Protein AF-A0A1S3X8N9-F1 (afdb_monomer)

Foldseek 3Di:
DDPPDPQDQQFKKWAQDPPPRIFIFGFHDDDDQWTWTQTPVRDIDIDGPVRMGGDDPPADLCADQELVPDPDPDDVNVVSRCVSNVVVVNQWHHHVPDIHGHDNVDDDCVQPDPVNLVVLAPDADPPDGGDLSNVVNVVCVVLVHDQLCLFQVRPPVVDRDDDPDDVSVVVVVVVVVCVVLVCDPVNVLLLVLLVSLLRLLRNFAWDADPDVQFIDGDDVSNLVSLVSSCVSLQFDSVLSRCQLQWAWDDDPPDTDIDGHHRVSSSLSSVLLSVLSVVLSVVVVVVSSDVSVDDDPPDPDDDDDDDADAQDADPAAEPVNVLRLLLNLVVVQVVVVQLLVVLVVVCVVQVWDDDDDDDDHSVLLNCQAPPPPQHLVNLLLVLLPDPPRALLNSQVSSCVRCVPRPQKDDDPPDSRWIWGQGQLGIHIHGSHCSSVQFQSDPRVSSLVRQCPRPPPSSVVSRDDDDPVVPPDPDRDTPSNVSVVVSVVVVVVVVVDDDDDDQDFDQDPVPDPPHGDVVSRVSSCSSNCVVVSVVVCLSFQVDKAFLCVVCVQQCLQPVVLPPDPDDSLSSNVVSCVSLVDPDWIGGPGITGHHPPVVVSSVVSSVVSVVVVVVVVVVVVVVVVVVVVVVVVVVVVVVVVVVVVVVVVVVVVVVVVVVVVVVVVVVVVVVVVVCVVVVVVVVVVVVVVVVVVVVVVVVVVVVVVVVVVVVVVVVVVVVVVVVVVVVVVVVVVVVVVVVVVVVVVVVVVVVVVPPPPDDDDDDDDDDDDDDDDDDDDDDDDDDDDDDDDDDDDDDDDDDDDDDDDDDDDDDDDDDDDDDDDDDDDDDDDDDDDDDDDDDDDDDDDDDDDDDDYDDDDDDDDDDDDDDDDDDDDDD

Organism: Nicotiana tabacum (NCBI:txid4097)

Sequence (872 aa):
MSVSASVVVGSHVWVEDPEVAWIDGVVAEVNGEEITVNCTSGKTVVTNLSHVYAKDTDAPSCGVDDMTKLSYLHEPGVLQNLRSRYDMNEIYTYTGSILIAVNPFKRLPHLYDKSVMEQYKGIALGELPPHPFAIADADVEKYKVGNPRTFHYLNQSNFFELAGVDESEEYLATRRAMDIVGISHDEQDAIFRVVAAILHLGNVEFAKGTETDASEPKDDKSRFHLKIAAELFMCDEKSLEDSMCKRVMVTRDETITKSLDPQAAAVSRDALAKIVYSRLFDWIVNKINNSIGQDPDSTFSIGVLDIYGFESFKTNSFEQFCINLTNEKLQQHFNQHVFKMEQEEYTKEEIDWSYIEFIDNQDILDLIEKKPGGIIALLDEACMFPRSTYETFAEKLYQTFKDHKRFSKPKLSRTDFTICHYAGDVTYQTEFFLDKNKDYVVPEHQATLTASRCHFVSGLFPPLPEESSKQTKFSSIGARFKQQLQALLETLNATEPHYVRCVKPNNLLKPEIFENQNVLQQLRCGGVLEAIRISCAGYPTRKPFDEFLSRFKVLAPEVLNGSIDEVAACGRLLEKAGLKGYQVGKTKVFLRAGQMAELDTRRNEVLGRSASIIQAKARTYFARKTFLLLRVSAIQVQAVCRGQLARAIYECMRREAASLRIQKDARKYLARKSYGLLCSSAVSIQAGLRGMAARNELQFRKRTNAAIFIQSDWRRYLKRLHYRRMKKAAIVLQCAWRAKMARRELRKLKMLDLDSSSVFDWSQKFELGRGKDAVMRPSSGEEETPALVPKPAKDNKRKRASTSEDPKLKTRTARKPRNNTIPLTEESVRHLRDDEEEEEEENNGSILVARVKKTIDAPKAAASMAVDEAPS

Radius of gyration: 82.91 Å; Cα contacts (8 Å, |Δi|>4): 734; chains: 1; bounding box: 148×125×289 Å

InterPro domains:
  IPR000048 IQ motif, EF-hand binding site [PF00612] (609-627)
  IPR000048 IQ motif, EF-hand binding site [PF00612] (632-650)
  IPR000048 IQ motif, EF-hand binding site [PF00612] (657-675)
  IPR000048 IQ motif, EF-hand binding site [PF00612] (704-724)
  IPR000048 IQ motif, EF-hand binding site [PF00612] (728-747)
  IPR000048 IQ motif, EF-hand binding site [SM00015] (606-628)
  IPR000048 IQ motif, EF-hand binding site [SM00015] (629-651)
  IPR000048 IQ motif, EF-hand binding site [SM00015] (654-676)
  IPR000048 IQ motif, EF-hand binding site [SM00015] (677-699)
  IPR000048 IQ motif, EF-hand binding site [SM00015] (702-724)
  IPR000048 IQ motif, EF-hand binding site [SM00015] (725-747)
  IPR001609 Myosin head, motor domain-like [PF00063] (64-139)
  IPR001609 Myosin head, motor domain-like [PF00063] (141-592)
  IPR001609 Myosin head, motor domain-like [PS51456] (62-604)
  IPR001609 Myosin head, motor domain-like [SM00242] (57-605)
  IPR004009 Myosin, SH3 domain [PF02736] (9-48)
  IPR004009 Myosin, SH3 domain [PS51844] (8-57)
  IPR027417 P-loop containing nucleoside triphosphate hydrolase [SSF52540] (34-658)
  IPR027417 P-loop containing nucleoside triphosphate hydrolase [SSF52540] (658-751)
  IPR036961 Kinesin motor domain superfamily [G3DSA:3.40.850.10] (29-138)

Structure (mmCIF, N/CA/C/O backbone):
data_AF-A0A1S3X8N9-F1
#
_entry.id   AF-A0A1S3X8N9-F1
#
loop_
_atom_site.group_PDB
_atom_site.id
_atom_site.type_symbol
_atom_site.label_atom_id
_atom_site.label_alt_id
_atom_site.label_comp_id
_atom_site.label_asym_id
_atom_site.label_entity_id
_atom_site.label_seq_id
_atom_site.pdbx_PDB_ins_code
_atom_site.Cartn_x
_atom_site.Cartn_y
_atom_site.Cartn_z
_atom_site.occupancy
_atom_site.B_iso_or_equiv
_atom_site.auth_seq_id
_atom_site.auth_comp_id
_atom_site.auth_asym_id
_atom_site.auth_atom_id
_atom_site.pdbx_PDB_model_num
ATOM 1 N N . MET A 1 1 ? -15.726 -52.747 13.410 1.00 32.03 1 MET A N 1
ATOM 2 C CA . MET A 1 1 ? -15.807 -54.149 13.886 1.00 32.03 1 MET A CA 1
ATOM 3 C C . MET A 1 1 ? -16.069 -55.020 12.671 1.00 32.03 1 MET A C 1
ATOM 5 O O . MET A 1 1 ? -16.874 -54.607 11.847 1.00 32.03 1 MET A O 1
ATOM 9 N N . SER A 1 2 ? -15.408 -56.166 12.521 1.00 29.33 2 SER A N 1
ATOM 10 C CA . SER A 1 2 ? -15.660 -57.080 11.402 1.00 29.33 2 SER A CA 1
ATOM 11 C C . SER A 1 2 ? -16.941 -57.883 11.645 1.00 29.33 2 SER A C 1
ATOM 13 O O . SER A 1 2 ? -16.968 -58.801 12.462 1.00 29.33 2 SER A O 1
ATOM 15 N N . VAL A 1 3 ? -18.015 -57.548 10.926 1.00 35.53 3 VAL A N 1
ATOM 16 C CA . VAL A 1 3 ? -19.157 -58.459 10.790 1.00 35.53 3 VAL A CA 1
ATOM 17 C C . VAL A 1 3 ? -18.733 -59.543 9.811 1.00 35.53 3 VAL A C 1
ATOM 19 O O . VAL A 1 3 ? -18.606 -59.292 8.615 1.00 35.53 3 VAL A O 1
ATOM 22 N N . SER A 1 4 ? -18.484 -60.744 10.327 1.00 46.12 4 SER A N 1
ATOM 23 C CA . SER A 1 4 ? -18.152 -61.926 9.534 1.00 46.12 4 SER A CA 1
ATOM 24 C C . SER A 1 4 ? -19.387 -62.436 8.783 1.00 46.12 4 SER A C 1
ATOM 26 O O . SER A 1 4 ? -19.967 -63.466 9.136 1.00 46.12 4 SER A O 1
ATOM 28 N N . ALA A 1 5 ? -19.810 -61.706 7.751 1.00 51.66 5 ALA A N 1
ATOM 29 C CA . ALA A 1 5 ? -20.669 -62.269 6.722 1.00 51.66 5 ALA A CA 1
ATOM 30 C C . ALA A 1 5 ? -19.960 -63.500 6.132 1.00 51.66 5 ALA A C 1
ATOM 32 O O . ALA A 1 5 ? -18.756 -63.464 5.877 1.00 51.66 5 ALA A O 1
ATOM 33 N N . SER A 1 6 ? -20.681 -64.608 5.956 1.00 61.91 6 SER A N 1
ATOM 34 C CA . SER A 1 6 ? -20.107 -65.846 5.425 1.00 61.91 6 SER A CA 1
ATOM 35 C C . SER A 1 6 ? -19.828 -65.692 3.930 1.00 61.91 6 SER A C 1
ATOM 37 O O . SER A 1 6 ? -20.684 -66.002 3.099 1.00 61.91 6 SER A O 1
ATOM 39 N N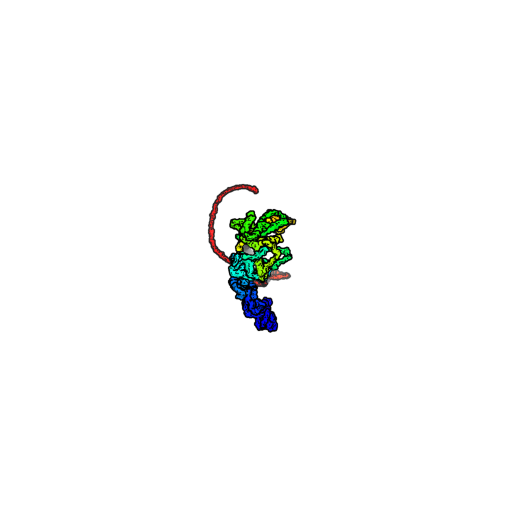 . VAL A 1 7 ? -18.643 -65.178 3.602 1.00 69.62 7 VAL A N 1
ATOM 40 C CA . VAL A 1 7 ? -18.145 -65.058 2.230 1.00 69.62 7 VAL A CA 1
ATOM 41 C C . VAL A 1 7 ? -18.052 -66.456 1.618 1.00 69.62 7 VAL A C 1
ATOM 43 O O . VAL A 1 7 ? -17.353 -67.330 2.129 1.00 69.62 7 VAL A O 1
ATOM 46 N N . VAL A 1 8 ? -18.781 -66.668 0.527 1.00 80.12 8 VAL A N 1
ATOM 47 C CA . VAL A 1 8 ? -18.844 -67.929 -0.222 1.00 80.12 8 VAL A CA 1
ATOM 48 C C . VAL A 1 8 ? -18.521 -67.676 -1.692 1.00 80.12 8 VAL A C 1
ATOM 50 O O . VAL A 1 8 ? -18.486 -66.533 -2.148 1.00 80.12 8 VAL A O 1
ATOM 53 N N . VAL A 1 9 ? -18.302 -68.742 -2.463 1.00 80.62 9 VAL A N 1
ATOM 54 C CA . VAL A 1 9 ? -18.204 -68.636 -3.927 1.00 80.62 9 VAL A CA 1
ATOM 55 C C . VAL A 1 9 ? -19.485 -67.989 -4.469 1.00 80.62 9 VAL A C 1
ATOM 57 O O . VAL A 1 9 ? -20.588 -68.448 -4.174 1.00 80.62 9 VAL A O 1
ATOM 60 N N . GLY A 1 10 ? -19.332 -66.905 -5.232 1.00 79.94 10 GLY A N 1
ATOM 61 C CA . GLY A 1 10 ? -20.421 -66.045 -5.704 1.00 79.94 10 GLY A CA 1
ATOM 62 C C . GLY A 1 10 ? -20.711 -64.804 -4.845 1.00 79.94 10 GLY A C 1
ATOM 63 O O . GLY A 1 10 ? -21.488 -63.959 -5.281 1.00 79.94 10 GLY A O 1
ATOM 64 N N . SER A 1 11 ? -20.097 -64.635 -3.667 1.00 85.44 11 SER A N 1
ATOM 65 C CA . SER A 1 11 ? -20.228 -63.396 -2.883 1.00 85.44 11 SER A CA 1
ATOM 66 C C . SER A 1 11 ? -19.553 -62.206 -3.576 1.00 85.44 11 SER A C 1
ATOM 68 O O . SER A 1 11 ? -18.431 -62.326 -4.074 1.00 85.44 11 SER A O 1
ATOM 70 N N . HIS A 1 12 ? -20.210 -61.043 -3.545 1.00 85.81 12 HIS A N 1
ATOM 71 C CA . HIS A 1 12 ? -19.613 -59.763 -3.929 1.00 85.81 12 HIS A CA 1
ATOM 72 C C . HIS A 1 12 ? -18.798 -59.178 -2.769 1.00 85.81 12 HIS A C 1
ATOM 74 O O . HIS A 1 12 ? -19.267 -59.124 -1.629 1.00 85.81 12 HIS A O 1
ATOM 80 N N . VAL A 1 13 ? -17.578 -58.730 -3.059 1.00 89.31 13 VAL A N 1
ATOM 81 C CA . VAL A 1 13 ? -16.610 -58.270 -2.054 1.00 89.31 13 VAL A CA 1
ATOM 82 C C . VAL A 1 13 ? -15.764 -57.095 -2.551 1.00 89.31 13 VAL A C 1
ATOM 84 O O . VAL A 1 13 ? -15.658 -56.866 -3.755 1.00 89.31 13 VAL A O 1
ATOM 87 N N . TRP A 1 14 ? -15.148 -56.381 -1.611 1.00 88.44 14 TRP A N 1
ATOM 88 C CA . TRP A 1 14 ? -14.111 -55.374 -1.826 1.00 88.44 14 TRP A CA 1
ATOM 89 C C . TRP A 1 14 ? -12.735 -55.935 -1.465 1.00 88.44 14 TRP A C 1
ATOM 91 O O . TRP A 1 14 ? -12.565 -56.520 -0.393 1.00 88.44 14 TRP A O 1
ATOM 101 N N . VAL A 1 15 ? -11.757 -55.706 -2.339 1.00 88.38 15 VAL A N 1
ATOM 102 C CA . VAL A 1 15 ? -10.349 -56.094 -2.181 1.00 88.38 15 VAL A CA 1
ATOM 103 C C . VAL A 1 15 ? -9.474 -54.848 -2.319 1.00 88.38 15 VAL A C 1
ATOM 105 O O . VAL A 1 15 ? -9.817 -53.927 -3.063 1.00 88.38 15 VAL A O 1
ATOM 108 N N . GLU A 1 16 ? -8.362 -54.803 -1.592 1.00 83.12 16 GLU A N 1
ATOM 109 C CA . GLU A 1 16 ? -7.383 -53.715 -1.665 1.00 83.12 16 GLU A CA 1
ATOM 110 C C . GLU A 1 16 ? -6.659 -53.722 -3.030 1.00 83.12 16 GLU A C 1
ATOM 112 O O . GLU A 1 16 ? -6.218 -54.772 -3.503 1.00 83.12 16 GLU A O 1
ATOM 117 N N . ASP A 1 17 ? -6.534 -52.559 -3.678 1.00 81.38 17 ASP A N 1
ATOM 118 C CA . ASP A 1 17 ? -5.817 -52.380 -4.951 1.00 81.38 17 ASP A CA 1
ATOM 119 C C . A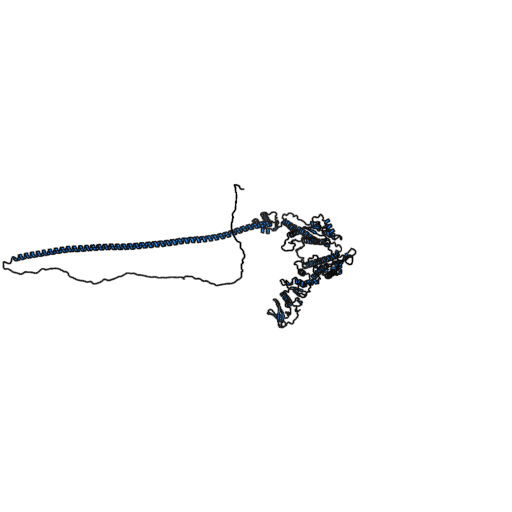SP A 1 17 ? -4.867 -51.164 -4.860 1.00 81.38 17 ASP A C 1
ATOM 121 O O . ASP A 1 17 ? -5.331 -50.063 -4.549 1.00 81.38 17 ASP A O 1
ATOM 125 N N . PRO A 1 18 ? -3.556 -51.307 -5.157 1.00 76.94 18 PRO A N 1
ATOM 126 C CA . PRO A 1 18 ? -2.578 -50.224 -4.991 1.00 76.94 18 PRO A CA 1
ATOM 127 C C . PRO A 1 18 ? -2.799 -48.962 -5.842 1.00 76.94 18 PRO A C 1
ATOM 129 O O . PRO A 1 18 ? -2.157 -47.946 -5.582 1.00 76.94 18 PRO A O 1
ATOM 132 N N . GLU A 1 19 ? -3.645 -49.014 -6.875 1.00 75.50 19 GLU A N 1
ATOM 133 C CA . GLU A 1 19 ? -3.889 -47.906 -7.809 1.00 75.50 19 GLU A CA 1
ATOM 134 C C . GLU A 1 19 ? -5.191 -47.153 -7.489 1.00 75.50 19 GLU A C 1
ATOM 136 O O . GLU A 1 19 ? -5.275 -45.945 -7.713 1.00 75.50 19 GLU A O 1
ATOM 141 N N . VAL A 1 20 ? -6.211 -47.851 -6.968 1.00 76.69 20 VAL A N 1
ATOM 142 C CA . VAL A 1 20 ? -7.553 -47.286 -6.694 1.00 76.69 20 VAL A CA 1
ATOM 143 C C . VAL A 1 20 ? -8.010 -47.402 -5.232 1.00 76.69 20 VAL A C 1
ATOM 145 O O . VAL A 1 20 ? -9.164 -47.087 -4.933 1.00 76.69 20 VAL A O 1
ATOM 148 N N . ALA A 1 21 ? -7.108 -47.811 -4.333 1.00 83.81 21 ALA A N 1
ATOM 149 C CA . ALA A 1 21 ? -7.314 -48.183 -2.927 1.00 83.81 21 ALA A CA 1
ATOM 150 C C . ALA A 1 21 ? -8.211 -49.415 -2.728 1.00 83.81 21 ALA A C 1
ATOM 152 O O . ALA A 1 21 ? -7.772 -50.404 -2.149 1.00 83.81 21 ALA A O 1
ATOM 153 N N . TRP A 1 22 ? -9.439 -49.389 -3.246 1.00 87.12 22 TRP A N 1
ATOM 154 C CA . TRP A 1 22 ? -10.405 -50.479 -3.118 1.00 87.12 22 TRP A CA 1
ATOM 155 C C . TRP A 1 22 ? -11.077 -50.774 -4.459 1.00 87.12 22 TRP A C 1
ATOM 157 O O . TRP A 1 22 ? -11.555 -49.864 -5.141 1.00 87.12 22 TRP A O 1
ATOM 167 N N . ILE A 1 23 ? -11.141 -52.054 -4.822 1.00 87.06 23 ILE A N 1
ATOM 168 C CA . ILE A 1 23 ? -11.814 -52.549 -6.026 1.00 87.06 23 ILE A CA 1
ATOM 169 C C . ILE A 1 23 ? -12.834 -53.628 -5.668 1.00 87.06 23 ILE A C 1
ATOM 171 O O . ILE A 1 23 ? -12.620 -54.419 -4.750 1.00 87.06 23 ILE A O 1
ATOM 175 N N . ASP A 1 24 ? -13.958 -53.665 -6.380 1.00 88.31 24 ASP A N 1
ATOM 176 C CA . ASP A 1 24 ? -14.964 -54.703 -6.198 1.00 88.31 24 ASP A CA 1
ATOM 177 C C . ASP A 1 24 ? -14.712 -55.933 -7.077 1.00 88.31 24 ASP A C 1
ATOM 179 O O . ASP A 1 24 ? -14.049 -55.882 -8.118 1.00 88.31 24 ASP A O 1
ATOM 183 N N . GLY A 1 25 ? -15.259 -57.065 -6.646 1.00 88.06 25 GLY A N 1
ATOM 184 C CA . GLY A 1 25 ? -15.204 -58.316 -7.386 1.00 88.06 25 GLY A CA 1
ATOM 185 C C . GLY A 1 25 ? -16.152 -59.380 -6.854 1.00 88.06 25 GLY A C 1
ATOM 186 O O . GLY A 1 25 ? -16.899 -59.162 -5.897 1.00 88.06 25 GLY A O 1
ATOM 187 N N . VAL A 1 26 ? -16.111 -60.546 -7.497 1.00 89.38 26 VAL A N 1
ATOM 188 C CA . VAL A 1 26 ? -16.868 -61.745 -7.116 1.00 89.38 26 VAL A CA 1
ATOM 189 C C . VAL A 1 26 ? -15.896 -62.852 -6.733 1.00 89.38 26 VAL A C 1
ATOM 191 O O . VAL A 1 26 ? -14.943 -63.133 -7.464 1.00 89.38 26 VAL A O 1
ATOM 194 N N . VAL A 1 27 ? -16.143 -63.501 -5.597 1.00 87.94 27 VAL A N 1
ATOM 195 C CA . VAL A 1 27 ? -15.354 -64.649 -5.132 1.00 87.94 27 VAL A CA 1
ATOM 196 C C . VAL A 1 27 ? -15.582 -65.842 -6.060 1.00 87.94 27 VAL A C 1
ATOM 198 O O . VAL A 1 27 ? -16.694 -66.360 -6.156 1.00 87.94 27 VAL A O 1
ATOM 201 N N . ALA A 1 28 ? -14.527 -66.275 -6.745 1.00 85.69 28 ALA A N 1
ATOM 202 C CA . ALA A 1 28 ? -14.540 -67.379 -7.700 1.00 85.69 28 ALA A CA 1
ATOM 203 C C . ALA A 1 28 ? -14.181 -68.724 -7.046 1.00 85.69 28 ALA A C 1
ATOM 205 O O . ALA A 1 28 ? -14.814 -69.733 -7.343 1.00 85.69 28 ALA A O 1
ATOM 206 N N . GLU A 1 29 ? -13.206 -68.733 -6.133 1.00 83.19 29 GLU A N 1
ATOM 207 C CA . GLU A 1 29 ? -12.779 -69.922 -5.382 1.00 83.19 29 GLU A CA 1
ATOM 208 C C . GLU A 1 29 ? -12.452 -69.564 -3.925 1.00 83.19 29 GLU A C 1
ATOM 210 O O . GLU A 1 29 ? -12.040 -68.441 -3.630 1.00 83.19 29 GLU A O 1
ATOM 215 N N . VAL A 1 30 ? -12.626 -70.531 -3.017 1.00 83.69 30 VAL A N 1
ATOM 216 C CA . VAL A 1 30 ? -12.340 -70.411 -1.576 1.00 83.69 30 VAL A CA 1
ATOM 217 C C . VAL A 1 30 ? -11.530 -71.632 -1.141 1.00 83.69 30 VAL A C 1
ATOM 219 O O . VAL A 1 30 ? -12.062 -72.739 -1.076 1.00 83.69 30 VAL A O 1
ATOM 222 N N . ASN A 1 31 ? -10.248 -71.429 -0.839 1.00 79.75 31 ASN A N 1
ATOM 223 C CA . ASN A 1 31 ? -9.274 -72.472 -0.516 1.00 79.75 31 ASN A CA 1
ATOM 224 C C . ASN A 1 31 ? -8.786 -72.316 0.937 1.00 79.75 31 ASN A C 1
ATOM 226 O O . ASN A 1 31 ? -7.622 -72.036 1.214 1.00 79.75 31 ASN A O 1
ATOM 230 N N . GLY A 1 32 ? -9.706 -72.501 1.888 1.00 78.62 32 GLY A N 1
ATOM 231 C CA . GLY A 1 32 ? -9.434 -72.319 3.316 1.00 78.62 32 GLY A CA 1
ATOM 232 C C . GLY A 1 32 ? -9.447 -70.842 3.702 1.00 78.62 32 GLY A C 1
ATOM 233 O O . GLY A 1 32 ? -10.508 -70.225 3.694 1.00 78.62 32 GLY A O 1
ATOM 234 N N . GLU A 1 33 ? -8.285 -70.289 4.056 1.00 76.12 33 GLU A N 1
ATOM 235 C CA . GLU A 1 33 ? -8.142 -68.861 4.379 1.00 76.12 33 GLU A CA 1
ATOM 236 C C . GLU A 1 33 ? -7.837 -67.983 3.153 1.00 76.12 33 GLU A C 1
ATOM 238 O O . GLU A 1 33 ? -8.032 -66.772 3.219 1.00 76.12 33 GLU A O 1
ATOM 243 N N . GLU A 1 34 ? -7.383 -68.560 2.035 1.00 80.50 34 GLU A N 1
ATOM 244 C CA . GLU A 1 34 ? -7.172 -67.828 0.780 1.00 80.50 34 GLU A CA 1
ATOM 245 C C . GLU A 1 34 ? -8.421 -67.882 -0.105 1.00 80.50 34 GLU A C 1
ATOM 247 O O . GLU A 1 34 ? -9.041 -68.936 -0.281 1.00 80.50 34 GLU A O 1
ATOM 252 N N . ILE A 1 35 ? -8.776 -66.741 -0.697 1.00 85.94 35 ILE A N 1
ATOM 253 C CA . ILE A 1 35 ? -9.883 -66.610 -1.643 1.00 85.94 35 ILE A CA 1
ATOM 254 C C . ILE A 1 35 ? -9.410 -65.962 -2.945 1.00 85.94 35 ILE A C 1
ATOM 256 O O . ILE A 1 35 ? -8.631 -65.007 -2.949 1.00 85.94 35 ILE A O 1
ATOM 260 N N . THR A 1 36 ? -9.909 -66.487 -4.062 1.00 85.88 36 THR A N 1
ATOM 261 C CA . THR A 1 36 ? -9.637 -65.976 -5.409 1.00 85.88 36 THR A CA 1
ATOM 262 C C . THR A 1 36 ? -10.809 -65.106 -5.839 1.00 85.88 36 THR A C 1
ATOM 264 O O . THR A 1 36 ? -11.923 -65.605 -6.004 1.00 85.88 36 THR A O 1
ATOM 267 N N . VAL A 1 37 ? -10.573 -63.812 -6.034 1.00 87.00 37 VAL A N 1
ATOM 268 C CA . VAL A 1 37 ? -11.585 -62.822 -6.419 1.00 87.00 37 VAL A CA 1
ATOM 269 C C . VAL A 1 37 ? -11.360 -62.389 -7.865 1.00 87.00 37 VAL A C 1
ATOM 271 O O . VAL A 1 37 ? -10.270 -61.956 -8.233 1.00 87.00 37 VAL A O 1
ATOM 274 N N . ASN A 1 38 ? -12.403 -62.471 -8.690 1.00 88.75 38 ASN A N 1
ATOM 275 C CA . ASN A 1 38 ? -12.417 -61.851 -10.013 1.00 88.75 38 ASN A CA 1
ATOM 276 C C . ASN A 1 38 ? -12.958 -60.425 -9.878 1.00 88.75 38 ASN A C 1
ATOM 278 O O . ASN A 1 38 ? -14.146 -60.234 -9.612 1.00 88.75 38 ASN A O 1
ATOM 282 N N . CYS A 1 39 ? -12.081 -59.434 -10.025 1.00 86.12 39 CYS A N 1
ATOM 283 C CA . CYS A 1 39 ? -12.410 -58.021 -9.867 1.00 86.12 39 CYS A CA 1
ATOM 284 C C . CYS A 1 39 ? -13.049 -57.442 -11.135 1.00 86.12 39 CYS A C 1
ATOM 286 O O . CYS A 1 39 ? -12.775 -57.889 -12.251 1.00 86.12 39 CYS A O 1
ATOM 288 N N . THR A 1 40 ? -13.858 -56.393 -10.985 1.00 81.69 40 THR A N 1
ATOM 289 C CA . THR A 1 40 ? -14.629 -55.775 -12.084 1.00 81.69 40 THR A CA 1
ATOM 290 C C . THR A 1 40 ? -13.745 -55.150 -13.178 1.00 81.69 40 THR A C 1
ATOM 292 O O . THR A 1 40 ? -14.193 -54.948 -14.304 1.00 81.69 40 THR A O 1
ATOM 295 N N . SER A 1 41 ? -12.461 -54.904 -12.892 1.00 78.00 41 SER A N 1
ATOM 296 C CA . SER A 1 41 ? -11.439 -54.496 -13.872 1.00 78.00 41 SER A CA 1
ATOM 297 C C . SER A 1 41 ? -10.937 -55.623 -14.786 1.00 78.00 41 SER A C 1
ATOM 299 O O . SER A 1 41 ? -10.150 -55.362 -15.694 1.00 78.00 41 SER A O 1
ATOM 301 N N . GLY A 1 42 ? -11.321 -56.877 -14.531 1.00 77.56 42 GLY A N 1
ATOM 302 C CA . GLY A 1 42 ? -10.748 -58.057 -15.183 1.00 77.56 42 GLY A CA 1
ATOM 303 C C . GLY A 1 42 ? -9.419 -58.531 -14.578 1.00 77.56 42 GLY A C 1
ATOM 304 O O . GLY A 1 42 ? -8.865 -59.519 -15.059 1.00 77.56 42 GLY A O 1
ATOM 305 N N . LYS A 1 43 ? -8.907 -57.877 -13.520 1.00 82.94 43 LYS A N 1
ATOM 306 C CA . LYS A 1 43 ? -7.840 -58.436 -12.671 1.00 82.94 43 LYS A CA 1
ATOM 307 C C . LYS A 1 43 ? -8.414 -59.607 -11.849 1.00 82.94 43 LYS A C 1
ATOM 309 O O . LYS A 1 43 ? -9.483 -59.470 -11.258 1.00 82.94 43 LYS A O 1
ATOM 314 N N . THR A 1 44 ? -7.692 -60.722 -11.748 1.00 85.62 44 THR A N 1
ATOM 315 C CA . THR A 1 44 ? -7.954 -61.766 -10.738 1.00 85.62 44 THR A CA 1
ATOM 316 C C . THR A 1 44 ? -6.956 -61.595 -9.599 1.00 85.62 44 THR A C 1
ATOM 318 O O . THR A 1 44 ? -5.751 -61.547 -9.847 1.00 85.62 44 THR A O 1
ATOM 321 N N . VAL A 1 45 ? -7.443 -61.500 -8.362 1.00 84.25 45 VAL A N 1
ATOM 322 C CA . VAL A 1 45 ? -6.631 -61.269 -7.158 1.00 84.25 45 VAL A CA 1
ATOM 323 C C . VAL A 1 45 ? -6.827 -62.428 -6.185 1.00 84.25 45 VAL A C 1
ATOM 325 O O . VAL A 1 45 ? -7.957 -62.790 -5.869 1.00 84.25 45 VAL A O 1
ATOM 328 N N . VAL A 1 46 ? -5.727 -63.006 -5.701 1.00 85.00 46 VAL A N 1
ATOM 329 C CA . VAL A 1 46 ? -5.735 -63.976 -4.596 1.00 85.00 46 VAL A CA 1
ATOM 330 C C . VAL A 1 46 ? -5.358 -63.230 -3.322 1.00 85.00 46 VAL A C 1
ATOM 332 O O . VAL A 1 46 ? -4.367 -62.502 -3.308 1.00 85.00 46 VAL A O 1
ATOM 335 N N . THR A 1 47 ? -6.163 -63.371 -2.273 1.00 83.75 47 THR A N 1
ATOM 336 C CA . THR A 1 47 ? -5.987 -62.646 -1.007 1.00 83.75 47 THR A CA 1
ATOM 337 C C . THR A 1 47 ? -6.519 -63.466 0.171 1.00 83.75 47 THR A C 1
ATOM 339 O O . THR A 1 47 ? -7.272 -64.421 -0.018 1.00 83.75 47 THR A O 1
ATOM 342 N N . ASN A 1 48 ? -6.127 -63.117 1.396 1.00 82.62 48 ASN A N 1
ATOM 343 C CA . ASN A 1 48 ? -6.639 -63.767 2.600 1.00 82.62 48 ASN A CA 1
ATOM 344 C C . ASN A 1 48 ? -8.036 -63.225 2.953 1.00 82.62 48 ASN A C 1
ATOM 346 O O . ASN A 1 48 ? -8.287 -62.023 2.863 1.00 82.62 48 ASN A O 1
ATOM 350 N N . LEU A 1 49 ? -8.926 -64.102 3.419 1.00 78.38 49 LEU A N 1
ATOM 351 C CA . LEU A 1 49 ? -10.295 -63.793 3.844 1.00 78.38 49 LEU A CA 1
ATOM 352 C C . LEU A 1 49 ? -10.382 -62.638 4.865 1.00 78.38 49 LEU A C 1
ATOM 354 O O . LEU A 1 49 ? -11.376 -61.919 4.894 1.00 78.38 49 LEU A O 1
ATOM 358 N N . SER A 1 50 ? -9.348 -62.439 5.688 1.00 77.38 50 SER A N 1
ATOM 359 C CA . SER A 1 50 ? -9.283 -61.349 6.673 1.00 77.38 50 SER A CA 1
ATOM 360 C C . SER A 1 50 ? -9.020 -59.954 6.081 1.00 77.38 50 SER A C 1
ATOM 362 O O . SER A 1 50 ? -9.275 -58.960 6.758 1.00 77.38 50 SER A O 1
ATOM 364 N N . HIS A 1 51 ? -8.541 -59.863 4.836 1.00 79.38 51 HIS A N 1
ATOM 365 C CA . HIS A 1 51 ? -8.216 -58.611 4.132 1.00 79.38 51 HIS A CA 1
ATOM 366 C C . HIS A 1 51 ? -9.325 -58.187 3.145 1.00 79.38 51 HIS A C 1
ATOM 368 O O . HIS A 1 51 ? -9.086 -57.423 2.210 1.00 79.38 51 HIS A O 1
ATOM 374 N N . VAL A 1 52 ? -10.539 -58.721 3.311 1.00 82.75 52 VAL A N 1
ATOM 375 C CA . VAL A 1 52 ? -11.642 -58.574 2.356 1.00 82.75 52 VAL A CA 1
ATOM 376 C C . VAL A 1 52 ? -12.918 -58.151 3.072 1.00 82.75 52 VAL A C 1
ATOM 378 O O . VAL A 1 52 ? -13.301 -58.718 4.094 1.00 82.75 52 VAL A O 1
ATOM 381 N N . TYR A 1 53 ? -13.598 -57.155 2.507 1.00 84.12 53 TYR A N 1
ATOM 382 C CA . TYR A 1 53 ? -14.841 -56.606 3.046 1.00 84.12 53 TYR A CA 1
ATOM 383 C C . TYR A 1 53 ? -16.042 -57.011 2.183 1.00 84.12 53 TYR A C 1
ATOM 385 O O . TYR A 1 53 ? -15.926 -57.144 0.966 1.00 84.12 53 TYR A O 1
ATOM 393 N N . ALA A 1 54 ? -17.215 -57.207 2.789 1.00 82.56 54 ALA A N 1
ATOM 394 C CA . ALA A 1 54 ? -18.432 -57.528 2.044 1.00 82.56 54 ALA A CA 1
ATOM 395 C C . ALA A 1 54 ? -18.884 -56.323 1.200 1.00 82.56 54 ALA A C 1
ATOM 397 O O . ALA A 1 54 ? -18.885 -55.191 1.680 1.00 82.56 54 ALA A O 1
ATOM 398 N N . LYS A 1 55 ? -19.300 -56.541 -0.052 1.00 82.38 55 LYS A N 1
ATOM 399 C CA . LYS A 1 55 ? -19.929 -55.476 -0.838 1.00 82.38 55 LYS A CA 1
ATOM 400 C C . LYS A 1 55 ? -21.442 -55.527 -0.651 1.00 82.38 55 LYS A C 1
ATOM 402 O O . LYS A 1 55 ? -22.063 -56.555 -0.898 1.00 82.38 55 LYS A O 1
ATOM 407 N N . ASP A 1 56 ? -22.022 -54.398 -0.257 1.00 80.50 56 ASP A N 1
ATOM 408 C CA . ASP A 1 56 ? -23.466 -54.188 -0.317 1.00 80.50 56 ASP A CA 1
ATOM 409 C C . ASP A 1 56 ? -23.909 -54.112 -1.792 1.00 80.50 56 ASP A C 1
ATOM 411 O O . ASP A 1 56 ? -23.388 -53.299 -2.563 1.00 80.50 56 ASP A O 1
ATOM 415 N N . THR A 1 57 ? -24.817 -55.003 -2.195 1.00 76.38 57 THR A N 1
ATOM 416 C CA . THR A 1 57 ? -25.423 -55.051 -3.537 1.00 76.38 57 THR A CA 1
ATOM 417 C C . THR A 1 57 ? -26.718 -54.256 -3.638 1.00 76.38 57 THR A C 1
ATOM 419 O O . THR A 1 57 ? -27.152 -53.950 -4.748 1.00 76.38 57 THR A O 1
ATOM 422 N N . ASP A 1 58 ? -27.316 -53.926 -2.495 1.00 73.06 58 ASP A N 1
ATOM 423 C CA . ASP A 1 58 ? -28.665 -53.377 -2.375 1.00 73.06 58 ASP A CA 1
ATOM 424 C C . ASP A 1 58 ? -28.611 -51.869 -2.042 1.00 73.06 58 ASP A C 1
ATOM 426 O O . ASP A 1 58 ? -29.624 -51.165 -2.096 1.00 73.06 58 ASP A O 1
ATOM 430 N N . ALA A 1 59 ? -27.408 -51.355 -1.753 1.00 70.88 59 ALA A N 1
ATOM 431 C CA . ALA A 1 59 ? -27.101 -49.939 -1.601 1.00 70.88 59 ALA A CA 1
ATOM 432 C C . ALA A 1 59 ? -27.553 -49.105 -2.826 1.00 70.88 59 ALA A C 1
ATOM 434 O O . ALA A 1 59 ? -27.270 -49.479 -3.970 1.00 70.88 59 ALA A O 1
ATOM 435 N N . PRO A 1 60 ? -28.194 -47.934 -2.624 1.00 77.88 60 PRO A N 1
ATOM 436 C CA . PRO A 1 60 ? -28.629 -47.078 -3.724 1.00 77.88 60 PRO A CA 1
ATOM 437 C C . PRO A 1 60 ? -27.471 -46.627 -4.623 1.00 77.88 60 PRO A C 1
ATOM 439 O O . PRO A 1 60 ? -26.417 -46.220 -4.137 1.00 77.88 60 PRO A O 1
ATOM 442 N N . SER A 1 61 ? -27.693 -46.580 -5.940 1.00 73.94 61 SER A N 1
ATOM 443 C CA . SER A 1 61 ? -26.693 -46.089 -6.908 1.00 73.94 61 SER A CA 1
ATOM 444 C C . SER A 1 61 ? -26.330 -44.607 -6.728 1.00 73.94 61 SER A C 1
ATOM 446 O O . SER A 1 61 ? -25.307 -44.159 -7.232 1.00 73.94 61 SER A O 1
ATOM 448 N N . CYS A 1 62 ? -27.167 -43.851 -6.014 1.00 74.19 62 CYS A N 1
ATOM 449 C CA . CYS A 1 62 ? -26.939 -42.468 -5.597 1.00 74.19 62 CYS A CA 1
ATOM 450 C C . CYS A 1 62 ? -26.192 -42.338 -4.251 1.00 74.19 62 CYS A C 1
ATOM 452 O O . CYS A 1 62 ? -25.957 -41.226 -3.779 1.00 74.19 62 CYS A O 1
ATOM 454 N N . GLY A 1 63 ? -25.846 -43.453 -3.603 1.00 84.19 63 GLY A N 1
ATOM 455 C CA . GLY A 1 63 ? -25.410 -43.465 -2.209 1.00 84.19 63 GLY A CA 1
ATOM 456 C C . GLY A 1 63 ? -26.518 -43.054 -1.229 1.00 84.19 63 GLY A C 1
ATOM 457 O O . GLY A 1 63 ? -27.691 -42.932 -1.590 1.00 84.19 63 GLY A O 1
ATOM 458 N N . VAL A 1 64 ? -26.129 -42.838 0.026 1.00 86.88 64 VAL A N 1
ATOM 459 C CA . VAL A 1 64 ? -26.989 -42.405 1.136 1.00 86.88 64 VAL A CA 1
ATOM 460 C C . VAL A 1 64 ? -26.535 -41.058 1.697 1.00 86.88 64 VAL A C 1
ATOM 462 O O . VAL A 1 64 ? -25.337 -40.798 1.821 1.00 86.88 64 VAL A O 1
ATOM 465 N N . ASP A 1 65 ? -27.506 -40.218 2.067 1.00 86.56 65 ASP A N 1
ATOM 466 C CA . ASP A 1 65 ? -27.275 -38.881 2.634 1.00 86.56 65 ASP A CA 1
ATOM 467 C C . ASP A 1 65 ? -26.626 -38.900 4.020 1.00 86.56 65 ASP A C 1
ATOM 469 O O . ASP A 1 65 ? -25.925 -37.958 4.373 1.00 86.56 65 ASP A O 1
ATOM 473 N N . ASP A 1 66 ? -26.838 -39.966 4.794 1.00 83.31 66 ASP A N 1
ATOM 474 C CA . ASP A 1 66 ? -26.163 -40.207 6.070 1.00 83.31 66 ASP A CA 1
ATOM 475 C C . ASP A 1 66 ? -25.538 -41.601 6.058 1.00 83.31 66 ASP A C 1
ATOM 477 O O . ASP A 1 66 ? -26.233 -42.605 5.887 1.00 83.31 66 ASP A O 1
ATOM 481 N N . MET A 1 67 ? -24.223 -41.663 6.257 1.00 82.50 67 MET A N 1
ATOM 482 C CA . MET A 1 67 ? -23.453 -42.905 6.213 1.00 82.50 67 MET A CA 1
ATOM 483 C C . MET A 1 67 ? -23.740 -43.853 7.381 1.00 82.50 67 MET A C 1
ATOM 485 O O . MET A 1 67 ? -23.403 -45.032 7.279 1.00 82.50 67 MET A O 1
ATOM 489 N N . THR A 1 68 ? -24.433 -43.413 8.441 1.00 79.44 68 THR A N 1
ATOM 490 C CA . THR A 1 68 ? -24.957 -44.345 9.464 1.00 79.44 68 THR A CA 1
ATOM 491 C C . THR A 1 68 ? -25.978 -45.340 8.895 1.00 79.44 68 THR A C 1
ATOM 493 O O . THR A 1 68 ? -26.214 -46.385 9.498 1.00 79.44 68 THR A O 1
ATOM 496 N N . LYS A 1 69 ? -26.551 -45.047 7.717 1.00 80.75 69 LYS A N 1
ATOM 497 C CA . LYS A 1 69 ? -27.535 -45.878 7.006 1.00 80.75 69 LYS A CA 1
ATOM 498 C C . LYS A 1 69 ? -26.900 -46.953 6.104 1.00 80.75 69 LYS A C 1
ATOM 500 O O . LYS A 1 69 ? -27.634 -47.687 5.449 1.00 80.75 69 LYS A O 1
ATOM 505 N N . LEU A 1 70 ? -25.566 -47.048 6.034 1.00 78.94 70 LEU A N 1
ATOM 506 C CA . LEU A 1 70 ? -24.860 -48.083 5.264 1.00 78.94 70 LEU A CA 1
ATOM 507 C C . LEU A 1 70 ? -24.928 -49.445 5.974 1.00 78.94 70 LEU A C 1
ATOM 509 O O . LEU A 1 70 ? -24.529 -49.553 7.133 1.00 78.94 70 LEU A O 1
ATOM 513 N N . SER A 1 71 ? -25.325 -50.503 5.258 1.00 78.44 71 SER A N 1
ATOM 514 C CA . SER A 1 71 ? -25.405 -51.877 5.792 1.00 78.44 71 SER A CA 1
ATOM 515 C C . SER A 1 71 ? -24.070 -52.390 6.347 1.00 78.44 71 SER A C 1
ATOM 517 O O . SER A 1 71 ? -24.041 -53.150 7.316 1.00 78.44 71 SER A O 1
ATOM 519 N N . TYR A 1 72 ? -22.957 -51.946 5.752 1.00 78.06 72 TYR A N 1
ATOM 520 C CA . TYR A 1 72 ? -21.599 -52.254 6.193 1.00 78.06 72 TYR A CA 1
ATOM 521 C C . TYR A 1 72 ? -20.772 -50.968 6.347 1.00 78.06 72 TYR A C 1
ATOM 523 O O . TYR A 1 72 ? -20.206 -50.440 5.386 1.00 78.06 72 TYR A O 1
ATOM 531 N N . LEU A 1 73 ? -20.680 -50.461 7.581 1.00 76.62 73 LEU A N 1
ATOM 532 C CA . LEU A 1 73 ? -19.873 -49.285 7.916 1.00 76.62 73 LEU A CA 1
ATOM 533 C C . LEU A 1 73 ? -18.381 -49.652 8.040 1.00 76.62 73 LEU A C 1
ATOM 535 O O . LEU A 1 73 ? -17.840 -49.840 9.132 1.00 76.62 73 LEU A O 1
ATOM 539 N N . HIS A 1 74 ? -17.730 -49.773 6.887 1.00 80.25 74 HIS A N 1
ATOM 540 C CA . HIS A 1 74 ? -16.294 -50.012 6.725 1.00 80.25 74 HIS A CA 1
ATOM 541 C C . HIS A 1 74 ? -15.716 -49.155 5.589 1.00 80.25 74 HIS A C 1
ATOM 543 O O . HIS A 1 74 ? -16.455 -48.677 4.724 1.00 80.25 74 HIS A O 1
ATOM 549 N N . GLU A 1 75 ? -14.393 -49.004 5.569 1.00 75.69 75 GLU A N 1
ATOM 550 C CA . GLU A 1 75 ? -13.648 -48.081 4.702 1.00 75.69 75 GLU A CA 1
ATOM 551 C C . GLU A 1 75 ? -14.058 -48.080 3.210 1.00 75.69 75 GLU A C 1
ATOM 553 O O . GLU A 1 75 ? -14.467 -47.015 2.738 1.00 75.69 75 GLU A O 1
ATOM 558 N N . PRO A 1 76 ? -14.083 -49.212 2.469 1.00 84.25 76 PRO A N 1
ATOM 559 C CA . PRO A 1 76 ? -14.513 -49.204 1.065 1.00 84.25 76 PRO A CA 1
ATOM 560 C C . PRO A 1 76 ? -15.978 -48.785 0.865 1.00 84.25 76 PRO A C 1
ATOM 562 O O . PRO A 1 76 ? -16.322 -48.213 -0.165 1.00 84.25 76 PRO A O 1
ATOM 565 N N . GLY A 1 77 ? -16.845 -49.022 1.855 1.00 83.75 77 GLY A N 1
ATOM 566 C CA . GLY A 1 77 ? -18.256 -48.619 1.816 1.00 83.75 77 GLY A CA 1
ATOM 567 C C . GLY A 1 77 ? -18.429 -47.107 1.970 1.00 83.75 77 GLY A C 1
ATOM 568 O O . GLY A 1 77 ? -19.161 -46.484 1.204 1.00 83.75 77 GLY A O 1
ATOM 569 N N . VAL A 1 78 ? -17.688 -46.505 2.906 1.00 84.00 78 VAL A N 1
ATOM 570 C CA . VAL A 1 78 ? -17.611 -45.045 3.086 1.00 84.00 78 VAL A CA 1
ATOM 571 C C . VAL A 1 78 ? -17.027 -44.378 1.836 1.00 84.00 78 VAL A C 1
ATOM 573 O O . VAL A 1 78 ? -17.610 -43.426 1.316 1.00 84.00 78 VAL A O 1
ATOM 576 N N . LEU A 1 79 ? -15.920 -44.912 1.309 1.00 86.31 79 LEU A N 1
ATOM 577 C CA . LEU A 1 79 ? -15.261 -44.386 0.112 1.00 86.31 79 LEU A CA 1
ATOM 578 C C . LEU A 1 79 ? -16.166 -44.473 -1.127 1.00 86.31 79 LEU A C 1
ATOM 580 O O . LEU A 1 79 ? -16.298 -43.488 -1.856 1.00 86.31 79 LEU A O 1
ATOM 584 N N . GLN A 1 80 ? -16.833 -45.611 -1.346 1.00 87.50 80 GLN A N 1
ATOM 585 C CA . GLN A 1 80 ? -17.769 -45.774 -2.459 1.00 87.50 80 GLN A CA 1
ATOM 586 C C . GLN A 1 80 ? -18.992 -44.856 -2.318 1.00 87.50 80 GLN A C 1
ATOM 588 O O . GLN A 1 80 ? -19.446 -44.314 -3.327 1.00 87.50 80 GLN A O 1
ATOM 593 N N . ASN A 1 81 ? -19.509 -44.635 -1.104 1.00 88.56 81 ASN A N 1
ATOM 594 C CA . ASN A 1 81 ? -20.627 -43.715 -0.883 1.00 88.56 81 ASN A CA 1
ATOM 595 C C . ASN A 1 81 ? -20.252 -42.273 -1.258 1.00 88.56 81 ASN A C 1
ATOM 597 O O . ASN A 1 81 ? -20.942 -41.643 -2.060 1.00 88.56 81 ASN A O 1
ATOM 601 N N . LEU A 1 82 ? -19.122 -41.781 -0.737 1.00 88.12 82 LEU A N 1
ATOM 602 C CA . LEU A 1 82 ? -18.624 -40.435 -1.031 1.00 88.12 82 LEU A CA 1
ATOM 603 C C . LEU A 1 82 ? -18.306 -40.256 -2.524 1.00 88.12 82 LEU A C 1
ATOM 605 O O . LEU A 1 82 ? -18.668 -39.230 -3.093 1.00 88.12 82 LEU A O 1
ATOM 609 N N . ARG A 1 83 ? -17.705 -41.261 -3.180 1.00 87.19 83 ARG A N 1
ATOM 610 C CA . ARG A 1 83 ? -17.457 -41.253 -4.634 1.00 87.19 83 ARG A CA 1
ATOM 611 C C . ARG A 1 83 ? -18.759 -41.161 -5.433 1.00 87.19 83 ARG A C 1
ATOM 613 O O . ARG A 1 83 ? -18.901 -40.259 -6.251 1.00 87.19 83 ARG A O 1
ATOM 620 N N . SER A 1 84 ? -19.723 -42.041 -5.152 1.00 88.38 84 SER A N 1
ATOM 621 C CA . SER A 1 84 ? -20.998 -42.106 -5.891 1.00 88.38 84 SER A CA 1
ATOM 622 C C . SER A 1 84 ? -21.786 -40.795 -5.791 1.00 88.38 84 SER A C 1
ATOM 624 O O . SER A 1 84 ? -22.370 -40.348 -6.774 1.00 88.38 84 SER A O 1
ATOM 626 N N . ARG A 1 85 ? -21.761 -40.144 -4.620 1.00 90.25 85 ARG A N 1
ATOM 627 C CA . ARG A 1 85 ? -22.371 -38.823 -4.403 1.00 90.25 85 ARG A CA 1
ATOM 628 C C . ARG A 1 85 ? -21.612 -37.709 -5.124 1.00 90.25 85 ARG A C 1
ATOM 630 O O . ARG A 1 85 ? -22.216 -36.932 -5.863 1.00 90.25 85 ARG A O 1
ATOM 637 N N . TYR A 1 86 ? -20.286 -37.677 -4.992 1.00 87.88 86 TYR A N 1
ATOM 638 C CA . TYR A 1 86 ? -19.427 -36.689 -5.646 1.00 87.88 86 TYR A CA 1
ATOM 639 C C . TYR A 1 86 ? -19.557 -36.699 -7.179 1.00 87.88 86 TYR A C 1
ATOM 641 O O . TYR A 1 86 ? -19.650 -35.633 -7.792 1.00 87.88 86 TYR A O 1
ATOM 649 N N . ASP A 1 87 ? -19.642 -37.882 -7.794 1.00 87.56 87 ASP A N 1
ATOM 650 C CA . ASP A 1 87 ? -19.796 -38.040 -9.247 1.00 87.56 87 ASP A CA 1
ATOM 651 C C . ASP A 1 87 ? -21.137 -37.469 -9.767 1.00 87.56 87 ASP A C 1
ATOM 653 O O . ASP A 1 87 ? -21.224 -37.025 -10.915 1.00 87.56 87 ASP A O 1
ATOM 657 N N . MET A 1 88 ? -22.164 -37.380 -8.910 1.00 86.75 88 MET A N 1
ATOM 658 C CA . MET A 1 88 ? -23.440 -36.697 -9.187 1.00 86.75 88 MET A CA 1
ATOM 659 C C . MET A 1 88 ? -23.446 -35.201 -8.826 1.00 86.75 88 MET A C 1
ATOM 661 O O . MET A 1 88 ? -24.429 -34.517 -9.109 1.00 86.75 88 MET A O 1
ATOM 665 N N . ASN A 1 89 ? -22.348 -34.669 -8.275 1.00 87.12 89 ASN A N 1
ATOM 666 C CA . ASN A 1 89 ? -22.201 -33.336 -7.665 1.00 87.12 89 ASN A CA 1
ATOM 667 C C . ASN A 1 89 ? -22.826 -33.160 -6.262 1.00 87.12 89 ASN A C 1
ATOM 669 O O . ASN A 1 89 ? -22.847 -32.038 -5.757 1.00 87.12 89 ASN A O 1
ATOM 673 N N . GLU A 1 90 ? -23.250 -34.237 -5.596 1.00 88.00 90 GLU A N 1
ATOM 674 C CA . GLU A 1 90 ? -23.707 -34.205 -4.199 1.00 88.00 90 GLU A CA 1
ATOM 675 C C . GLU A 1 90 ? -22.498 -34.157 -3.249 1.00 88.00 90 GLU A C 1
ATOM 677 O O . GLU A 1 90 ? -22.056 -35.155 -2.681 1.00 88.00 90 GLU A O 1
ATOM 682 N N . ILE A 1 91 ? -21.904 -32.969 -3.116 1.00 89.69 91 ILE A N 1
ATOM 683 C CA . ILE A 1 91 ? -20.631 -32.740 -2.406 1.00 89.69 91 ILE A CA 1
ATOM 684 C C . ILE A 1 91 ? -20.708 -32.878 -0.881 1.00 89.69 91 ILE A C 1
ATOM 686 O O . ILE A 1 91 ? -19.675 -32.860 -0.210 1.00 89.69 91 ILE A O 1
ATOM 690 N N . TYR A 1 92 ? -21.914 -32.986 -0.331 1.00 88.69 92 TYR A N 1
ATOM 691 C CA . TYR A 1 92 ? -22.192 -32.979 1.097 1.00 88.69 92 TYR A CA 1
ATOM 692 C C . TYR A 1 92 ? -22.805 -34.315 1.537 1.00 88.69 92 TYR A C 1
ATOM 694 O O . TYR A 1 92 ? -23.688 -34.862 0.873 1.00 88.69 92 TYR A O 1
ATOM 702 N N . THR A 1 93 ? -22.326 -34.864 2.656 1.00 87.06 93 THR A N 1
ATOM 703 C CA . THR A 1 93 ? -22.790 -36.149 3.214 1.00 87.06 93 THR A CA 1
ATOM 704 C C . THR A 1 93 ? -22.719 -36.124 4.741 1.00 87.06 93 THR A C 1
ATOM 706 O O . THR A 1 93 ? -21.696 -35.723 5.291 1.00 87.06 93 THR A O 1
ATOM 709 N N . TYR A 1 94 ? -23.766 -36.558 5.442 1.00 81.38 94 TYR A N 1
ATOM 710 C CA . TYR A 1 94 ? -23.741 -36.712 6.898 1.00 81.38 94 TYR A CA 1
ATOM 711 C C . TYR A 1 94 ? -23.036 -38.006 7.338 1.00 81.38 94 TYR A C 1
ATOM 713 O O . TYR A 1 94 ? -22.988 -39.011 6.624 1.00 81.38 94 TYR A O 1
ATOM 721 N N . THR A 1 95 ? -22.533 -37.993 8.568 1.00 79.69 95 THR A N 1
ATOM 722 C CA . THR A 1 95 ? -22.245 -39.188 9.363 1.00 79.69 95 THR A CA 1
ATOM 723 C C . THR A 1 95 ? -22.762 -38.946 10.782 1.00 79.69 95 THR A C 1
ATOM 725 O O . THR A 1 95 ? -22.040 -38.486 11.669 1.00 79.69 95 THR A O 1
ATOM 728 N N . GLY A 1 96 ? -24.062 -39.172 10.979 1.00 72.12 96 GLY A N 1
ATOM 729 C CA . GLY A 1 96 ? -24.793 -38.688 12.149 1.00 72.12 96 GLY A CA 1
ATOM 730 C C . GLY A 1 96 ? -24.868 -37.157 12.155 1.00 72.12 96 GLY A C 1
ATOM 731 O O . GLY A 1 96 ? -25.278 -36.550 11.172 1.00 72.12 96 GLY A O 1
ATOM 732 N N . SER A 1 97 ? -24.443 -36.515 13.246 1.00 62.19 97 SER A N 1
ATOM 733 C CA . SER A 1 97 ? -24.450 -35.048 13.387 1.00 62.19 97 SER A CA 1
ATOM 734 C C . SER A 1 97 ? -23.302 -34.319 12.668 1.00 62.19 97 SER A C 1
ATOM 736 O O . SER A 1 97 ? -23.268 -33.091 12.673 1.00 62.19 97 SER A O 1
ATOM 738 N N . ILE A 1 98 ? -22.350 -35.041 12.068 1.00 67.12 98 ILE A N 1
ATOM 739 C CA . ILE A 1 98 ? -21.183 -34.458 11.389 1.00 67.12 98 ILE A CA 1
ATOM 740 C C . ILE A 1 98 ? -21.462 -34.351 9.887 1.00 67.12 98 ILE A C 1
ATOM 742 O O . ILE A 1 98 ? -21.847 -35.338 9.262 1.00 67.12 98 ILE A O 1
ATOM 746 N N . LEU A 1 99 ? -21.209 -33.182 9.292 1.00 75.12 99 LEU A N 1
ATOM 747 C CA . LEU A 1 99 ? -21.278 -32.964 7.844 1.00 75.12 99 LEU A CA 1
ATOM 748 C C . LEU A 1 99 ? -19.885 -33.067 7.208 1.00 75.12 99 LEU A C 1
ATOM 750 O O . LEU A 1 99 ? -18.991 -32.283 7.518 1.00 75.12 99 LEU A O 1
ATOM 754 N N . ILE A 1 100 ? -19.720 -34.005 6.279 1.00 78.44 100 ILE A N 1
ATOM 755 C CA . ILE A 1 100 ? -18.538 -34.140 5.424 1.00 78.44 100 ILE A CA 1
ATOM 756 C C . ILE A 1 100 ? -18.774 -33.360 4.127 1.00 78.44 100 ILE A C 1
ATOM 758 O O . ILE A 1 100 ? -19.849 -33.448 3.530 1.00 78.44 100 ILE A O 1
ATOM 762 N N . ALA A 1 101 ? -17.755 -32.623 3.682 1.00 84.00 101 ALA A N 1
ATOM 763 C CA . ALA A 1 101 ? -17.762 -31.843 2.448 1.00 84.00 101 ALA A CA 1
ATOM 764 C C . ALA A 1 101 ? -16.589 -32.251 1.541 1.00 84.00 101 ALA A C 1
ATOM 766 O O . ALA A 1 101 ? -15.432 -32.202 1.961 1.00 84.00 101 ALA A O 1
ATOM 767 N N . VAL A 1 102 ? -16.875 -32.627 0.293 1.00 83.38 102 VAL A N 1
ATOM 768 C CA . VAL A 1 102 ? -15.876 -33.047 -0.704 1.00 83.38 102 VAL A CA 1
ATOM 769 C C . VAL A 1 102 ? -15.772 -31.974 -1.790 1.00 83.38 102 VAL A C 1
ATOM 771 O O . VAL A 1 102 ? -16.717 -31.745 -2.538 1.00 83.38 102 VAL A O 1
ATOM 774 N N . ASN A 1 103 ? -14.633 -31.278 -1.869 1.00 81.00 103 ASN A N 1
ATOM 775 C CA . ASN A 1 103 ? -14.479 -30.089 -2.718 1.00 81.00 103 ASN A CA 1
ATOM 776 C C . ASN A 1 103 ? -14.644 -30.413 -4.224 1.00 81.00 103 ASN A C 1
ATOM 778 O O . ASN A 1 103 ? -13.818 -31.150 -4.763 1.00 81.00 103 ASN A O 1
ATOM 782 N N . PRO A 1 104 ? -15.638 -29.835 -4.933 1.00 82.38 104 PRO A N 1
ATOM 783 C CA . PRO A 1 104 ? -15.893 -30.121 -6.348 1.00 82.38 104 PRO A CA 1
ATOM 784 C C . PRO A 1 104 ? -14.969 -29.388 -7.331 1.00 82.38 104 PRO A C 1
ATOM 786 O O . PRO A 1 104 ? -15.067 -29.625 -8.535 1.00 82.38 104 PRO A O 1
ATOM 789 N N . PHE A 1 105 ? -14.153 -28.434 -6.858 1.00 77.31 105 PHE A N 1
ATOM 790 C CA . PHE A 1 105 ? -13.293 -27.538 -7.654 1.00 77.31 105 PHE A CA 1
ATOM 791 C C . PHE A 1 105 ? -13.992 -26.765 -8.800 1.00 77.31 105 PHE A C 1
ATOM 793 O O . PHE A 1 105 ? -13.340 -26.135 -9.632 1.00 77.31 105 PHE A O 1
ATOM 800 N N . LYS A 1 106 ? -15.328 -26.751 -8.817 1.00 79.12 106 LYS A N 1
ATOM 801 C CA . LYS A 1 106 ? -16.196 -26.047 -9.772 1.00 79.12 106 LYS A CA 1
ATOM 802 C C . LYS A 1 106 ? -17.390 -25.450 -9.025 1.00 79.12 106 LYS A C 1
ATOM 804 O O . LYS A 1 106 ? -17.800 -25.974 -7.992 1.00 79.12 106 LYS A O 1
ATOM 809 N N . ARG A 1 107 ? -17.967 -24.358 -9.534 1.00 76.75 107 ARG A N 1
ATOM 810 C CA . ARG A 1 107 ? -19.176 -23.766 -8.935 1.00 76.75 107 ARG A CA 1
ATOM 811 C C . ARG A 1 107 ? -20.380 -24.685 -9.161 1.00 76.75 107 ARG A C 1
ATOM 813 O O . ARG A 1 107 ? -20.583 -25.149 -10.280 1.00 76.75 107 ARG A O 1
ATOM 820 N N . LEU A 1 108 ? -21.195 -24.871 -8.123 1.00 80.88 108 LEU A N 1
ATOM 821 C CA . LEU A 1 108 ? -22.463 -25.609 -8.153 1.00 80.88 108 LEU A CA 1
ATOM 822 C C . LEU A 1 108 ? -23.611 -24.651 -7.772 1.00 80.88 108 LEU A C 1
ATOM 824 O O . LEU A 1 108 ? -23.995 -24.588 -6.606 1.00 80.88 108 LEU A O 1
ATOM 828 N N . PRO A 1 109 ? -24.145 -23.845 -8.716 1.00 76.38 109 PRO A N 1
ATOM 829 C CA . PRO A 1 109 ? -25.100 -22.781 -8.382 1.00 76.38 109 PRO A CA 1
ATOM 830 C C . PRO A 1 109 ? -26.418 -23.287 -7.781 1.00 76.38 109 PRO A C 1
ATOM 832 O O . PRO A 1 109 ? -27.083 -22.549 -7.069 1.00 76.38 109 PRO A O 1
ATOM 835 N N . HIS A 1 110 ? -26.779 -24.544 -8.049 1.00 78.88 110 HIS A N 1
ATOM 836 C CA . HIS A 1 110 ? -28.009 -25.181 -7.576 1.00 78.88 110 HIS A CA 1
ATOM 837 C C . HIS A 1 110 ? -27.981 -25.600 -6.094 1.00 78.88 110 HIS A C 1
ATOM 839 O O . HIS A 1 110 ? -28.996 -26.082 -5.613 1.00 78.88 110 HIS A O 1
ATOM 845 N N . LEU A 1 111 ? -26.857 -25.442 -5.382 1.00 76.06 111 LEU A N 1
ATOM 846 C CA . LEU A 1 111 ? -26.769 -25.693 -3.933 1.00 76.06 111 LEU A CA 1
ATOM 847 C C . LEU A 1 111 ? -26.907 -24.402 -3.106 1.00 76.06 111 LEU A C 1
ATOM 849 O O . LEU A 1 111 ? -27.496 -24.405 -2.030 1.00 76.06 111 LEU A O 1
ATOM 853 N N . TYR A 1 112 ? -26.405 -23.283 -3.634 1.00 80.00 112 TYR A N 1
ATOM 854 C CA . TYR A 1 112 ? -26.294 -22.003 -2.917 1.00 80.00 112 TYR A CA 1
ATOM 855 C C . TYR A 1 112 ? -27.221 -20.907 -3.470 1.00 80.00 112 TYR A C 1
ATOM 857 O O . TYR A 1 112 ? -26.993 -19.723 -3.231 1.00 80.00 112 TYR A O 1
ATOM 865 N N . ASP A 1 113 ? -28.249 -21.269 -4.243 1.00 80.19 113 ASP A N 1
ATOM 866 C CA . ASP A 1 113 ? -29.261 -20.300 -4.667 1.00 80.19 113 ASP A CA 1
ATOM 867 C C . ASP A 1 113 ? -30.202 -19.924 -3.508 1.00 80.19 113 ASP A C 1
ATOM 869 O O . ASP A 1 113 ? -30.473 -20.720 -2.605 1.00 80.19 113 ASP A O 1
ATOM 873 N N . LYS A 1 114 ? -30.763 -18.710 -3.560 1.00 73.12 114 LYS A N 1
ATOM 874 C CA . LYS A 1 114 ? -31.695 -18.211 -2.539 1.00 73.12 114 LYS A CA 1
ATOM 875 C C . LYS A 1 114 ? -32.925 -19.103 -2.385 1.00 73.12 114 LYS A C 1
ATOM 877 O O . LYS A 1 114 ? -33.384 -19.294 -1.263 1.00 73.12 114 LYS A O 1
ATOM 882 N N . SER A 1 115 ? -33.409 -19.697 -3.480 1.00 76.62 115 SER A N 1
ATOM 883 C CA . SER A 1 115 ? -34.530 -20.642 -3.434 1.00 76.62 115 SER A CA 1
ATOM 884 C C . SER A 1 115 ? -34.224 -21.898 -2.613 1.00 76.62 115 SER A C 1
ATOM 886 O O . SER A 1 115 ? -35.143 -22.486 -2.051 1.00 76.62 115 SER A O 1
ATOM 888 N N . VAL A 1 116 ? -32.952 -22.299 -2.505 1.00 75.31 116 VAL A N 1
ATOM 889 C CA . VAL A 1 116 ? -32.503 -23.436 -1.689 1.00 75.31 116 VAL A CA 1
ATOM 890 C C . VAL A 1 116 ? -32.369 -23.013 -0.230 1.00 75.31 116 VAL A C 1
ATOM 892 O O . VAL A 1 116 ? -32.895 -23.686 0.650 1.00 75.31 116 VAL A O 1
ATOM 895 N N . MET A 1 117 ? -31.753 -21.859 0.039 1.00 70.19 117 MET A N 1
ATOM 896 C CA . MET A 1 117 ? -31.656 -21.305 1.396 1.00 70.19 117 MET A CA 1
ATOM 897 C C . MET A 1 117 ? -33.036 -21.127 2.060 1.00 70.19 117 MET A C 1
ATOM 899 O O . MET A 1 117 ? -33.182 -21.387 3.251 1.00 70.19 117 MET A O 1
ATOM 903 N N . GLU A 1 118 ? -34.064 -20.740 1.298 1.00 75.62 118 GLU A N 1
ATOM 904 C CA . GLU A 1 118 ? -35.444 -20.656 1.801 1.00 75.62 118 GLU A CA 1
ATOM 905 C C . GLU A 1 118 ? -36.090 -22.027 2.077 1.00 75.62 118 GLU A C 1
ATOM 907 O O . GLU A 1 118 ? -36.951 -22.107 2.950 1.00 75.62 118 GLU A O 1
ATOM 912 N N . GLN A 1 119 ? -35.671 -23.103 1.399 1.00 77.81 119 GLN A N 1
ATOM 913 C CA . GLN A 1 119 ? -36.172 -24.466 1.644 1.00 77.81 119 GLN A CA 1
ATOM 914 C C . GLN A 1 119 ? -35.602 -25.088 2.925 1.00 77.81 119 GLN A C 1
ATOM 916 O O . GLN A 1 119 ? -36.317 -25.811 3.607 1.00 77.81 119 GLN A O 1
ATOM 921 N N . TYR A 1 120 ? -34.346 -24.794 3.276 1.00 72.62 120 TYR A N 1
ATOM 922 C CA . TYR A 1 120 ? -33.693 -25.323 4.486 1.00 72.62 120 TYR A CA 1
ATOM 923 C C . TYR A 1 120 ? -34.120 -24.639 5.795 1.00 72.62 120 TYR A C 1
ATOM 925 O O . TYR A 1 120 ? -33.655 -25.020 6.865 1.00 72.62 120 TYR A O 1
ATOM 933 N N . LYS A 1 121 ? -34.978 -23.620 5.722 1.00 65.88 121 LYS A N 1
ATOM 934 C CA . LYS A 1 121 ? -35.298 -22.732 6.838 1.00 65.88 121 LYS A CA 1
ATOM 935 C C . LYS A 1 121 ? -36.498 -23.227 7.647 1.00 65.88 121 LYS A C 1
ATOM 937 O O . LYS A 1 121 ? -37.617 -23.260 7.139 1.00 65.88 121 LYS A O 1
ATOM 942 N N . GLY A 1 122 ? -36.283 -23.512 8.927 1.00 62.25 122 GLY A N 1
ATOM 943 C CA . GLY A 1 122 ? -37.272 -24.083 9.840 1.00 62.25 122 GLY A CA 1
ATOM 944 C C . GLY A 1 122 ? -37.468 -25.593 9.674 1.00 62.25 122 GLY A C 1
ATOM 945 O O . GLY A 1 122 ? -38.558 -26.080 9.972 1.00 62.25 122 GLY A O 1
ATOM 946 N N . ILE A 1 123 ? -36.463 -26.313 9.161 1.00 71.75 123 ILE A N 1
ATOM 947 C CA . ILE A 1 123 ? -36.531 -27.747 8.831 1.00 71.75 123 ILE A CA 1
ATOM 948 C C . ILE A 1 123 ? -35.481 -28.529 9.627 1.00 71.75 123 ILE A C 1
ATOM 950 O O . ILE A 1 123 ? -34.327 -28.112 9.725 1.00 71.75 123 ILE A O 1
ATOM 954 N N . ALA A 1 124 ? -35.870 -29.673 10.196 1.00 65.62 124 ALA A N 1
ATOM 955 C CA . ALA A 1 124 ? -35.015 -30.400 11.128 1.00 65.62 124 ALA A CA 1
ATOM 956 C C . ALA A 1 124 ? -33.838 -31.115 10.435 1.00 65.62 124 ALA A C 1
ATOM 958 O O . ALA A 1 124 ? -33.926 -31.586 9.295 1.00 65.62 124 ALA A O 1
ATOM 959 N N . LEU A 1 125 ? -32.720 -31.239 11.160 1.00 66.94 125 LEU A N 1
ATOM 960 C CA . LEU A 1 125 ? -31.498 -31.878 10.670 1.00 66.94 125 LEU A CA 1
ATOM 961 C C . LEU A 1 125 ? -31.770 -33.331 10.233 1.00 66.94 125 LEU A C 1
ATOM 963 O O . LEU A 1 125 ? -32.056 -34.199 11.056 1.00 66.94 125 LEU A O 1
ATOM 967 N N . GLY A 1 126 ? -31.640 -33.591 8.929 1.00 66.50 126 GLY A N 1
ATOM 968 C CA . GLY A 1 126 ? -31.860 -34.906 8.320 1.00 66.50 126 GLY A CA 1
ATOM 969 C C . GLY A 1 126 ? -33.230 -35.117 7.659 1.00 66.50 126 GLY A C 1
ATOM 970 O O . GLY A 1 126 ? -33.435 -36.183 7.078 1.00 66.50 126 GLY A O 1
ATOM 971 N N . GLU A 1 127 ? -34.141 -34.135 7.695 1.00 75.69 127 GLU A N 1
ATOM 972 C CA . GLU A 1 127 ? -35.369 -34.140 6.872 1.00 75.69 127 GLU A CA 1
ATOM 973 C C . GLU A 1 127 ? -35.106 -33.712 5.416 1.00 75.69 127 GLU A C 1
ATOM 975 O O . GLU A 1 127 ? -35.819 -34.129 4.503 1.00 75.69 127 GLU A O 1
ATOM 980 N N . LEU A 1 128 ? -34.055 -32.917 5.195 1.00 82.62 128 LEU A N 1
ATOM 981 C CA . LEU A 1 128 ? -33.548 -32.510 3.882 1.00 82.62 128 LEU A CA 1
ATOM 982 C C . LEU A 1 128 ? -32.151 -33.102 3.607 1.00 82.62 128 LEU A C 1
ATOM 984 O O . LEU A 1 128 ? -31.488 -33.566 4.545 1.00 82.62 128 LEU A O 1
ATOM 988 N N . PRO A 1 129 ? -31.683 -33.075 2.340 1.00 81.81 129 PRO A N 1
ATOM 989 C CA . PRO A 1 129 ? -30.334 -33.501 1.980 1.00 81.81 129 PRO A CA 1
ATOM 990 C C . PRO A 1 129 ? -29.226 -32.778 2.774 1.00 81.81 129 PRO A C 1
ATOM 992 O O . PRO A 1 129 ? -29.462 -31.749 3.411 1.00 81.81 129 PRO A O 1
ATOM 995 N N . PRO A 1 130 ? -27.989 -33.297 2.778 1.00 81.69 130 PRO A N 1
ATOM 996 C CA . PRO A 1 130 ? -26.921 -32.733 3.590 1.00 81.69 130 PRO A CA 1
ATOM 997 C C . PRO A 1 130 ? -26.489 -31.364 3.065 1.00 81.69 130 PRO A C 1
A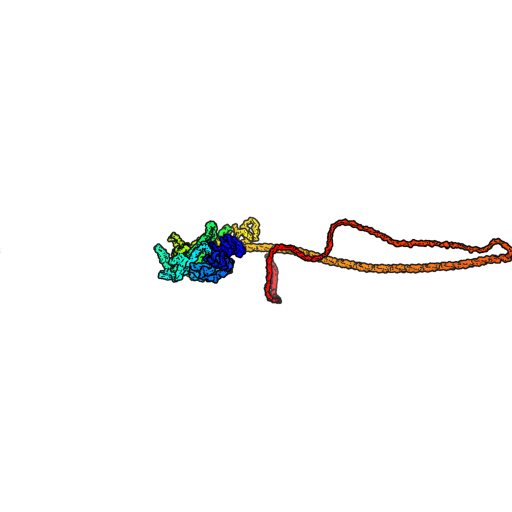TOM 999 O O . PRO A 1 130 ? -26.052 -31.243 1.924 1.00 81.69 130 PRO A O 1
ATOM 1002 N N . HIS A 1 131 ? -26.590 -30.321 3.893 1.00 81.31 131 HIS A N 1
ATOM 1003 C CA . HIS A 1 131 ? -26.205 -28.967 3.494 1.00 81.31 131 HIS A CA 1
ATOM 1004 C C . HIS A 1 131 ? -25.802 -28.099 4.699 1.00 81.31 131 HIS A C 1
ATOM 1006 O O . HIS A 1 131 ? -26.408 -28.237 5.763 1.00 81.31 131 HIS A O 1
ATOM 1012 N N . PRO A 1 132 ? -24.849 -27.150 4.566 1.00 73.56 132 PRO A N 1
ATOM 1013 C CA . PRO A 1 132 ? -24.472 -26.246 5.658 1.00 73.56 132 PRO A CA 1
ATOM 1014 C C . PRO A 1 132 ? -25.634 -25.429 6.239 1.00 73.56 132 PRO A C 1
ATOM 1016 O O . PRO A 1 132 ? -25.625 -25.121 7.429 1.00 73.56 132 PRO A O 1
ATOM 1019 N N . PHE A 1 133 ? -26.657 -25.114 5.434 1.00 74.88 133 PHE A N 1
ATOM 1020 C CA . PHE A 1 133 ? -27.847 -24.391 5.903 1.00 74.88 133 PHE A CA 1
ATOM 1021 C C . PHE A 1 133 ? -28.598 -25.148 7.016 1.00 74.88 133 PHE A C 1
ATOM 1023 O O . PHE A 1 133 ? -29.042 -24.518 7.970 1.00 74.88 133 PHE A O 1
ATOM 1030 N N . ALA A 1 134 ? -28.647 -26.486 6.965 1.00 65.38 134 ALA A N 1
ATOM 1031 C CA . ALA A 1 134 ? -29.273 -27.308 8.007 1.00 65.38 134 ALA A CA 1
ATOM 1032 C C . ALA A 1 134 ? -28.501 -27.305 9.345 1.00 65.38 134 ALA A C 1
ATOM 1034 O O . ALA A 1 134 ? -29.065 -27.633 10.384 1.00 65.38 134 ALA A O 1
ATOM 1035 N N . ILE A 1 135 ? -27.215 -26.928 9.337 1.00 60.12 135 ILE A N 1
ATOM 1036 C CA . ILE A 1 135 ? -26.425 -26.723 10.562 1.00 60.12 135 ILE A CA 1
ATOM 1037 C C . ILE A 1 135 ? -26.720 -25.338 11.145 1.00 60.12 135 ILE A C 1
ATOM 1039 O O . ILE A 1 135 ? -26.915 -25.203 12.350 1.00 60.12 135 ILE A O 1
ATOM 1043 N N . ALA A 1 136 ? -26.781 -24.311 10.291 1.00 59.25 136 ALA A N 1
ATOM 1044 C CA . ALA A 1 136 ? -27.044 -22.939 10.718 1.00 59.25 136 ALA A CA 1
ATOM 1045 C C . ALA A 1 136 ? -28.415 -22.794 11.406 1.00 59.25 136 ALA A C 1
ATOM 1047 O O . ALA A 1 136 ? -28.514 -22.138 12.441 1.00 59.25 136 ALA A O 1
ATOM 1048 N N . ASP A 1 137 ? -29.454 -23.444 10.873 1.00 61.53 137 ASP A N 1
ATOM 1049 C CA . ASP A 1 137 ? -30.814 -23.389 11.426 1.00 61.53 137 ASP A CA 1
ATOM 1050 C C . ASP A 1 137 ? -30.917 -24.088 12.804 1.00 61.53 137 ASP A C 1
ATOM 1052 O O . ASP A 1 137 ? -31.617 -23.615 13.701 1.00 61.53 137 ASP A O 1
ATOM 1056 N N . ALA A 1 138 ? -30.121 -25.140 13.039 1.00 64.00 138 ALA A N 1
ATOM 1057 C CA . ALA A 1 138 ? -30.053 -25.821 14.335 1.00 64.00 138 ALA A CA 1
ATOM 1058 C C . ALA A 1 138 ? -29.462 -24.932 15.450 1.00 64.00 138 ALA A C 1
ATOM 1060 O O . ALA A 1 138 ? -29.937 -24.966 16.588 1.00 64.00 138 ALA A O 1
ATOM 1061 N N . ASP A 1 139 ? -28.460 -24.096 15.145 1.00 67.75 139 ASP A N 1
ATOM 1062 C CA . ASP A 1 139 ? -27.946 -23.113 16.109 1.00 67.75 139 ASP A CA 1
ATOM 1063 C C . ASP A 1 139 ? -28.952 -21.960 16.352 1.00 67.75 139 ASP A C 1
ATOM 1065 O O . ASP A 1 139 ? -29.026 -21.440 17.469 1.00 67.75 139 ASP A O 1
ATOM 1069 N N . VAL A 1 140 ? -29.792 -21.600 15.368 1.00 70.69 140 VAL A N 1
ATOM 1070 C CA . VAL A 1 140 ? -30.889 -20.625 15.555 1.00 70.69 140 VAL A CA 1
ATOM 1071 C C . VAL A 1 140 ? -31.894 -21.120 16.602 1.00 70.69 140 VAL A C 1
ATOM 1073 O O . VAL A 1 140 ? -32.224 -20.371 17.528 1.00 70.69 140 VAL A O 1
ATOM 1076 N N . GLU A 1 141 ? -32.327 -22.384 16.518 1.00 71.88 141 GLU A N 1
ATOM 1077 C CA . GLU A 1 141 ? -33.219 -22.996 17.515 1.00 71.88 141 GLU A CA 1
ATOM 1078 C C . GLU A 1 141 ? -32.542 -23.114 18.894 1.00 71.88 141 GLU A C 1
ATOM 1080 O O . GLU A 1 141 ? -33.096 -22.672 19.906 1.00 71.88 141 GLU A O 1
ATOM 1085 N N . LYS A 1 142 ? -31.307 -23.632 18.935 1.00 76.38 142 LYS A N 1
ATOM 1086 C CA . LYS A 1 142 ? -30.483 -23.815 20.147 1.00 76.38 142 LYS A CA 1
ATOM 1087 C C . LYS A 1 142 ? -30.324 -22.534 20.971 1.00 76.38 142 LYS A C 1
ATOM 1089 O O . LYS A 1 142 ? -30.445 -22.576 22.196 1.00 76.38 142 LYS A O 1
ATOM 1094 N N . TYR A 1 143 ? -30.066 -21.400 20.316 1.00 79.75 143 TYR A N 1
ATOM 1095 C CA . TYR A 1 143 ? -29.930 -20.098 20.981 1.00 79.75 143 TYR A CA 1
ATOM 1096 C C . TYR A 1 143 ? -31.256 -19.330 21.110 1.00 79.75 143 TYR A C 1
ATOM 1098 O O . TYR A 1 143 ? -31.270 -18.263 21.723 1.00 79.75 143 TYR A O 1
ATOM 1106 N N . LYS A 1 144 ? -32.368 -19.873 20.586 1.00 82.94 144 LYS A N 1
ATOM 1107 C CA . LYS A 1 144 ? -33.715 -19.266 20.567 1.00 82.94 144 LYS A CA 1
ATOM 1108 C C . LYS A 1 144 ? -33.759 -17.886 19.893 1.00 82.94 144 LYS A C 1
ATOM 1110 O O . LYS A 1 144 ? -34.620 -17.061 20.211 1.00 82.94 144 LYS A O 1
ATOM 1115 N N . VAL A 1 145 ? -32.825 -17.642 18.973 1.00 83.25 145 VAL A N 1
ATOM 1116 C CA . VAL A 1 145 ? -32.699 -16.378 18.241 1.00 83.25 145 VAL A CA 1
ATOM 1117 C C . VAL A 1 145 ? -33.643 -16.341 17.033 1.00 83.25 145 VAL A C 1
ATOM 1119 O O . VAL A 1 145 ? -34.328 -17.306 16.711 1.00 83.25 145 VAL A O 1
ATOM 1122 N N . GLY A 1 146 ? -33.731 -15.187 16.377 1.00 81.25 146 GLY A N 1
ATOM 1123 C CA . GLY A 1 146 ? -34.658 -14.950 15.275 1.00 81.25 146 GLY A CA 1
ATOM 1124 C C . GLY A 1 146 ? -34.178 -13.836 14.350 1.00 81.25 146 GLY A C 1
ATOM 1125 O O . GLY A 1 146 ? -33.006 -13.471 14.350 1.00 81.25 146 GLY A O 1
ATOM 1126 N N . ASN A 1 147 ? -35.090 -13.279 13.552 1.00 81.44 147 ASN A N 1
ATOM 1127 C CA . ASN A 1 147 ? -34.755 -12.223 12.596 1.00 81.44 147 ASN A CA 1
ATOM 1128 C C . ASN A 1 147 ? -34.163 -10.982 13.308 1.00 81.44 147 ASN A C 1
ATOM 1130 O O . ASN A 1 147 ? -34.765 -10.521 14.276 1.00 81.44 147 ASN A O 1
ATOM 1134 N N . PRO A 1 148 ? -33.067 -10.361 12.824 1.00 83.75 148 PRO A N 1
ATOM 1135 C CA . PRO A 1 148 ? -32.429 -9.227 13.507 1.00 83.75 148 PRO A CA 1
ATOM 1136 C C . PRO A 1 148 ? -33.378 -8.041 13.763 1.00 83.75 148 PRO A C 1
ATOM 1138 O O . PRO A 1 148 ? -33.212 -7.313 14.740 1.00 83.75 148 PRO A O 1
ATOM 1141 N N . ARG A 1 149 ? -34.443 -7.887 12.961 1.00 85.62 149 ARG A N 1
ATOM 1142 C CA . ARG A 1 149 ? -35.491 -6.868 13.149 1.00 85.62 149 ARG A CA 1
ATOM 1143 C C . ARG A 1 149 ? -36.237 -7.005 14.485 1.00 85.62 149 ARG A C 1
ATOM 1145 O O . ARG A 1 149 ? -36.763 -6.004 14.972 1.00 85.62 149 ARG A O 1
ATOM 1152 N N . THR A 1 150 ? -36.276 -8.193 15.102 1.00 85.88 150 THR A N 1
ATOM 1153 C CA . THR A 1 150 ? -36.920 -8.398 16.412 1.00 85.88 150 THR A CA 1
ATOM 1154 C C . THR A 1 150 ? -36.050 -7.991 17.597 1.00 85.88 150 THR A C 1
ATOM 1156 O O . THR A 1 150 ? -36.585 -7.912 18.697 1.00 85.88 150 THR A O 1
ATOM 1159 N N . PHE A 1 151 ? -34.751 -7.726 17.414 1.00 89.62 151 PHE A N 1
ATOM 1160 C CA . PHE A 1 151 ? -33.839 -7.387 18.510 1.00 89.62 151 PHE A CA 1
ATOM 1161 C C . PHE A 1 151 ? -33.562 -5.885 18.590 1.00 89.62 151 PHE A C 1
ATOM 1163 O O . PHE A 1 151 ? -33.070 -5.270 17.644 1.00 89.62 151 PHE A O 1
ATOM 1170 N N . HIS A 1 152 ? -33.831 -5.296 19.754 1.00 89.62 152 HIS A N 1
ATOM 1171 C CA . HIS A 1 152 ? -33.724 -3.859 20.005 1.00 89.62 152 HIS A CA 1
ATOM 1172 C C . HIS A 1 152 ? -32.317 -3.294 19.756 1.00 89.62 152 HIS A C 1
ATOM 1174 O O . HIS A 1 152 ? -32.187 -2.183 19.252 1.00 89.62 152 HIS A O 1
ATOM 1180 N N . TYR A 1 153 ? -31.258 -4.047 20.065 1.00 90.25 153 TYR A N 1
ATOM 1181 C CA . TYR A 1 153 ? -29.879 -3.613 19.806 1.00 90.25 153 TYR A CA 1
ATOM 1182 C C . TYR A 1 153 ? -29.471 -3.688 18.324 1.00 90.25 153 TYR A C 1
ATOM 1184 O O . TYR A 1 153 ? -28.471 -3.083 17.949 1.00 90.25 153 TYR A O 1
ATOM 1192 N N . LEU A 1 154 ? -30.243 -4.378 17.475 1.00 88.56 154 LEU A N 1
ATOM 1193 C CA . LEU A 1 154 ? -29.973 -4.513 16.037 1.00 88.56 154 LEU A CA 1
ATOM 1194 C C . LEU A 1 154 ? -30.911 -3.656 15.169 1.00 88.56 154 LEU A C 1
ATOM 1196 O O . LEU A 1 154 ? -30.550 -3.293 14.055 1.00 88.56 154 LEU A O 1
ATOM 1200 N N . ASN A 1 155 ? -32.107 -3.304 15.659 1.00 89.12 155 ASN A N 1
ATOM 1201 C CA . ASN A 1 155 ? -33.135 -2.646 14.844 1.00 89.12 155 ASN A CA 1
ATOM 1202 C C . ASN A 1 155 ? -33.148 -1.107 14.871 1.00 89.12 155 ASN A C 1
ATOM 1204 O O . ASN A 1 155 ? -33.775 -0.500 14.002 1.00 89.12 155 ASN A O 1
ATOM 1208 N N . GLN A 1 156 ? -32.408 -0.464 15.781 1.00 84.50 156 GLN A N 1
ATOM 1209 C CA . GLN A 1 156 ? -32.347 1.005 15.908 1.00 84.50 156 GLN A CA 1
ATOM 1210 C C . GLN A 1 156 ? -31.872 1.720 14.629 1.00 84.50 156 GLN A C 1
ATOM 1212 O O . GLN A 1 156 ? -32.358 2.806 14.310 1.00 84.50 156 GLN A O 1
ATOM 1217 N N . SER A 1 157 ? -30.958 1.109 13.871 1.00 82.12 157 SER A N 1
ATOM 1218 C CA . SER A 1 157 ? -30.428 1.645 12.607 1.00 82.12 157 SER A CA 1
ATOM 1219 C C . SER A 1 157 ? -31.426 1.582 11.442 1.00 82.12 157 SER A C 1
ATOM 1221 O O . SER A 1 157 ? -31.249 2.282 10.446 1.00 82.12 157 SER A O 1
ATOM 1223 N N . ASN A 1 158 ? -32.443 0.715 11.538 1.00 78.50 158 ASN A N 1
ATOM 1224 C CA . ASN A 1 158 ? -33.267 0.232 10.422 1.00 78.50 158 ASN A CA 1
ATOM 1225 C C . ASN A 1 158 ? -32.470 -0.336 9.220 1.00 78.50 158 ASN A C 1
ATOM 1227 O O . ASN A 1 158 ? -33.011 -0.457 8.119 1.00 78.50 158 ASN A O 1
ATOM 1231 N N . PHE A 1 159 ? -31.207 -0.721 9.427 1.00 80.00 159 PHE A N 1
ATOM 1232 C CA . PHE A 1 159 ? -30.309 -1.260 8.407 1.00 80.00 159 PHE A CA 1
ATOM 1233 C C . PHE A 1 159 ? -29.838 -2.660 8.819 1.00 80.00 159 PHE A C 1
ATOM 1235 O O . PHE A 1 159 ? -29.237 -2.813 9.880 1.00 80.00 159 PHE A O 1
ATOM 1242 N N . PHE A 1 160 ? -30.145 -3.664 7.991 1.00 77.69 160 PHE A N 1
ATOM 1243 C CA . PHE A 1 160 ? -30.122 -5.087 8.373 1.00 77.69 160 PHE A CA 1
ATOM 1244 C C . PHE A 1 160 ? -29.390 -6.012 7.393 1.00 77.69 160 PHE A C 1
ATOM 1246 O O . PHE A 1 160 ? -29.306 -7.200 7.662 1.00 77.69 160 PHE A O 1
ATOM 1253 N N . GLU A 1 161 ? -28.971 -5.512 6.229 1.00 77.00 161 GLU A N 1
ATOM 1254 C CA . GLU A 1 161 ? -28.484 -6.331 5.111 1.00 77.00 161 GLU A CA 1
ATOM 1255 C C . GLU A 1 161 ? -27.370 -5.553 4.387 1.00 77.00 161 GLU A C 1
ATOM 1257 O O . GLU A 1 161 ? -27.619 -4.460 3.867 1.00 77.00 161 GLU A O 1
ATOM 1262 N N . LEU A 1 162 ? -26.139 -6.084 4.343 1.00 77.88 162 LEU A N 1
ATOM 1263 C CA . LEU A 1 162 ? -25.054 -5.484 3.555 1.00 77.88 162 LEU A CA 1
ATOM 1264 C C . LEU A 1 162 ? -25.136 -5.916 2.083 1.00 77.88 162 LEU A C 1
ATOM 1266 O O . LEU A 1 162 ? -25.239 -7.096 1.755 1.00 77.88 162 LEU A O 1
ATOM 1270 N N . ALA A 1 163 ? -25.029 -4.955 1.164 1.00 75.31 163 ALA A N 1
ATOM 1271 C CA . ALA A 1 163 ? -25.074 -5.240 -0.266 1.00 75.31 163 ALA A CA 1
ATOM 1272 C C . ALA A 1 163 ? -23.801 -5.970 -0.738 1.00 75.31 163 ALA A C 1
ATOM 1274 O O . ALA A 1 163 ? -22.769 -5.339 -0.961 1.00 75.31 163 ALA A O 1
ATOM 1275 N N . GLY A 1 164 ? -23.903 -7.288 -0.941 1.00 75.19 164 GLY A N 1
ATOM 1276 C CA . GLY A 1 164 ? -22.823 -8.128 -1.473 1.00 75.19 164 GLY A CA 1
ATOM 1277 C C . GLY A 1 164 ? -22.013 -8.904 -0.430 1.00 75.19 164 GLY A C 1
ATOM 1278 O O . GLY A 1 164 ? -20.961 -9.425 -0.784 1.00 75.19 164 GLY A O 1
ATOM 1279 N N . VAL A 1 165 ? -22.494 -8.993 0.814 1.00 80.94 165 VAL A N 1
ATOM 1280 C CA . VAL A 1 165 ? -21.945 -9.863 1.869 1.00 80.94 165 VAL A CA 1
ATOM 1281 C C . VAL A 1 165 ? -23.012 -10.891 2.249 1.00 80.94 165 VAL A C 1
ATOM 1283 O O . VAL A 1 165 ? -24.189 -10.539 2.328 1.00 80.94 165 VAL A O 1
ATOM 1286 N N . ASP A 1 166 ? -22.614 -12.144 2.472 1.00 78.06 166 ASP A N 1
ATOM 1287 C CA . ASP A 1 166 ? -23.489 -13.191 3.007 1.00 78.06 166 ASP A CA 1
ATOM 1288 C C . ASP A 1 166 ? -23.146 -13.438 4.483 1.00 78.06 166 ASP A C 1
ATOM 1290 O O . ASP A 1 166 ? -22.085 -13.964 4.819 1.00 78.06 166 ASP A O 1
ATOM 1294 N N . GLU A 1 167 ? -24.052 -13.042 5.377 1.00 79.44 167 GLU A N 1
ATOM 1295 C CA . GLU A 1 167 ? -23.864 -13.163 6.828 1.00 79.44 167 GLU A CA 1
ATOM 1296 C C . GLU A 1 167 ? -23.759 -14.630 7.290 1.00 79.44 167 GLU A C 1
ATOM 1298 O O . GLU A 1 167 ? -23.147 -14.907 8.323 1.00 79.44 167 GLU A O 1
ATOM 1303 N N . SER A 1 168 ? -24.297 -15.586 6.518 1.00 76.94 168 SER A N 1
ATOM 1304 C CA . SER A 1 168 ? -24.176 -17.019 6.811 1.00 76.94 168 SER A CA 1
ATOM 1305 C C . SER A 1 168 ? -22.800 -17.575 6.428 1.00 76.94 168 SER A C 1
ATOM 1307 O O . SER A 1 168 ? -22.243 -18.396 7.164 1.00 76.94 168 SER A O 1
ATOM 1309 N N . GLU A 1 169 ? -22.196 -17.084 5.338 1.00 77.88 169 GLU A N 1
ATOM 1310 C CA . GLU A 1 169 ? -20.819 -17.434 4.971 1.00 77.88 169 GLU A CA 1
ATOM 1311 C C . GLU A 1 169 ? -19.817 -16.842 5.975 1.00 77.88 169 GLU A C 1
ATOM 1313 O O . GLU A 1 169 ? -18.928 -17.561 6.439 1.00 77.88 169 GLU A O 1
ATOM 1318 N N . GLU A 1 170 ? -20.009 -15.581 6.382 1.00 86.06 170 GLU A N 1
ATOM 1319 C CA . GLU A 1 170 ? -19.183 -14.900 7.392 1.00 86.06 170 GLU A CA 1
ATOM 1320 C C . GLU A 1 170 ? -19.291 -15.546 8.785 1.00 86.06 170 GLU A C 1
ATOM 1322 O O . GLU A 1 170 ? -18.285 -15.693 9.485 1.00 86.06 170 GLU A O 1
ATOM 1327 N N . TYR A 1 171 ? -20.477 -16.021 9.189 1.00 84.88 171 TYR A N 1
ATOM 1328 C CA . TYR A 1 171 ? -20.639 -16.795 10.426 1.00 84.88 171 TYR A CA 1
ATOM 1329 C C . TYR A 1 171 ? -19.820 -18.097 10.395 1.00 84.88 171 TYR A C 1
ATOM 1331 O O . TYR A 1 171 ? -19.059 -18.393 11.324 1.00 84.88 171 TYR A O 1
ATOM 1339 N N . LEU A 1 172 ? -19.909 -18.855 9.298 1.00 81.88 172 LEU A N 1
ATOM 1340 C CA . LEU A 1 172 ? -19.139 -20.088 9.122 1.00 81.88 172 LEU A CA 1
ATOM 1341 C C . LEU A 1 172 ? -17.630 -19.814 8.978 1.00 81.88 172 LEU A C 1
ATOM 1343 O O . LEU A 1 172 ? -16.821 -20.619 9.439 1.00 81.88 172 LEU A O 1
ATOM 1347 N N . ALA A 1 173 ? -17.228 -18.689 8.379 1.00 85.56 173 ALA A N 1
ATOM 1348 C CA . ALA A 1 173 ? -15.833 -18.247 8.327 1.00 85.56 173 ALA A CA 1
ATOM 1349 C C . ALA A 1 173 ? -15.297 -17.881 9.718 1.00 85.56 173 ALA A C 1
ATOM 1351 O O . ALA A 1 173 ? -14.196 -18.301 10.077 1.00 85.56 173 ALA A O 1
ATOM 1352 N N . THR A 1 174 ? -16.104 -17.191 10.525 1.00 90.75 174 THR A N 1
ATOM 1353 C CA . THR A 1 174 ? -15.777 -16.817 11.907 1.00 90.75 174 THR A CA 1
ATOM 1354 C C . THR A 1 174 ? -15.528 -18.052 12.774 1.00 90.75 174 THR A C 1
ATOM 1356 O O . THR A 1 174 ? -14.527 -18.096 13.485 1.00 90.75 174 THR A O 1
ATOM 1359 N N . ARG A 1 175 ? -16.365 -19.097 12.675 1.00 86.88 175 ARG A N 1
ATOM 1360 C CA . ARG A 1 175 ? -16.144 -20.357 13.415 1.00 86.88 175 ARG A CA 1
ATOM 1361 C C . ARG A 1 175 ? -14.856 -21.060 12.995 1.00 86.88 175 ARG A C 1
ATOM 1363 O O . ARG A 1 175 ? -14.034 -21.356 13.855 1.00 86.88 175 ARG A O 1
ATOM 1370 N N . ARG A 1 176 ? -14.600 -21.184 11.686 1.00 85.88 176 ARG A N 1
ATOM 1371 C CA . ARG A 1 176 ? -13.324 -21.726 11.175 1.00 85.88 176 ARG A CA 1
ATOM 1372 C C . ARG A 1 176 ? -12.109 -20.934 11.676 1.00 85.88 176 ARG A C 1
ATOM 1374 O O . ARG A 1 176 ? -11.074 -21.526 11.962 1.00 85.88 176 ARG A O 1
ATOM 1381 N N . ALA A 1 177 ? -12.215 -19.610 11.805 1.00 91.44 177 ALA A N 1
ATOM 1382 C CA . ALA A 1 177 ? -11.153 -18.786 12.384 1.00 91.44 177 ALA A CA 1
ATOM 1383 C C . ALA A 1 177 ? -10.964 -19.047 13.892 1.00 91.44 177 ALA A C 1
ATOM 1385 O O . ALA A 1 177 ? -9.828 -19.127 14.356 1.00 91.44 177 ALA A O 1
ATOM 1386 N N . MET A 1 178 ? -12.051 -19.240 14.647 1.00 90.00 178 MET A N 1
ATOM 1387 C CA . MET A 1 178 ? -12.003 -19.633 16.061 1.00 90.00 178 MET A CA 1
ATOM 1388 C C . MET A 1 178 ? -11.369 -21.023 16.255 1.00 90.00 178 MET A C 1
ATOM 1390 O O . MET A 1 178 ? -10.527 -21.173 17.142 1.00 90.00 178 MET A O 1
ATOM 1394 N N . ASP A 1 179 ? -11.687 -21.998 15.394 1.00 88.50 179 ASP A N 1
ATOM 1395 C CA . ASP A 1 179 ? -11.053 -23.328 15.382 1.00 88.50 179 ASP A CA 1
ATOM 1396 C C . ASP A 1 179 ? -9.530 -23.225 15.172 1.00 88.50 179 ASP A C 1
ATOM 1398 O O . ASP A 1 179 ? -8.752 -23.816 15.921 1.00 88.50 179 ASP A O 1
ATOM 1402 N N . ILE A 1 180 ? -9.090 -22.431 14.184 1.00 87.88 180 ILE A N 1
ATOM 1403 C CA . ILE A 1 180 ? -7.667 -22.221 13.850 1.00 87.88 180 ILE A CA 1
ATOM 1404 C C . ILE A 1 180 ? -6.895 -21.558 15.005 1.00 87.88 180 ILE A C 1
ATOM 1406 O O . ILE A 1 180 ? -5.724 -21.865 15.217 1.00 87.88 180 ILE A O 1
ATOM 1410 N N . VAL A 1 181 ? -7.550 -20.686 15.778 1.00 89.19 181 VAL A N 1
ATOM 1411 C CA . VAL A 1 181 ? -7.003 -20.042 16.991 1.00 89.19 181 VAL A CA 1
ATOM 1412 C C . VAL A 1 181 ? -7.032 -20.978 18.220 1.00 89.19 181 VAL A C 1
ATOM 1414 O O . VAL A 1 181 ? -6.605 -20.602 19.308 1.00 89.19 181 VAL A O 1
ATOM 1417 N N . GLY A 1 182 ? -7.534 -22.211 18.098 1.00 86.56 182 GLY A N 1
ATOM 1418 C CA . GLY A 1 182 ? -7.617 -23.141 19.229 1.00 86.56 182 GLY A CA 1
ATOM 1419 C C . GLY A 1 182 ? -8.672 -22.743 20.271 1.00 86.56 182 GLY A C 1
ATOM 1420 O O . GLY A 1 182 ? -8.534 -23.050 21.460 1.00 86.56 182 GLY A O 1
ATOM 1421 N N . ILE A 1 183 ? -9.730 -22.047 19.845 1.00 90.88 183 ILE A N 1
ATOM 1422 C CA . ILE A 1 183 ? -10.944 -21.855 20.643 1.00 90.88 183 ILE A CA 1
ATOM 1423 C C . ILE A 1 183 ? -11.814 -23.095 20.438 1.00 90.88 183 ILE A C 1
ATOM 1425 O O . ILE A 1 183 ? -12.336 -23.326 19.347 1.00 90.88 183 ILE A O 1
ATOM 1429 N N . SER A 1 184 ? -11.944 -23.912 21.482 1.00 88.94 184 SER A N 1
ATOM 1430 C CA . SER A 1 184 ? -12.668 -25.185 21.415 1.00 88.94 184 SER A CA 1
ATOM 1431 C C . SER A 1 184 ? -14.158 -24.992 21.112 1.00 88.94 184 SER A C 1
ATOM 1433 O O . SER A 1 184 ? -14.722 -23.933 21.384 1.00 88.94 184 SER A O 1
ATOM 1435 N N . HIS A 1 185 ? -14.824 -26.026 20.588 1.00 86.88 185 HIS A N 1
ATOM 1436 C CA . HIS A 1 185 ? -16.254 -25.955 20.261 1.00 86.88 185 HIS A CA 1
ATOM 1437 C C . HIS A 1 185 ? -17.120 -25.575 21.480 1.00 86.88 185 HIS A C 1
ATOM 1439 O O . HIS A 1 185 ? -18.067 -24.805 21.341 1.00 86.88 185 HIS A O 1
ATOM 1445 N N . ASP A 1 186 ? -16.766 -26.037 22.685 1.00 86.88 186 ASP A N 1
ATOM 1446 C CA . ASP A 1 186 ? -17.457 -25.671 23.931 1.00 86.88 186 ASP A CA 1
ATOM 1447 C C . ASP A 1 186 ? -17.266 -24.187 24.302 1.00 86.88 186 ASP A C 1
ATOM 1449 O O . ASP A 1 186 ? -18.182 -23.545 24.825 1.00 86.88 186 ASP A O 1
ATOM 1453 N N . GLU A 1 187 ? -16.090 -23.618 24.012 1.00 89.44 187 GLU A N 1
ATOM 1454 C CA . GLU A 1 187 ? -15.811 -22.187 24.176 1.00 89.44 187 GLU A CA 1
ATOM 1455 C C . GLU A 1 187 ? -16.532 -21.352 23.107 1.00 89.44 187 GLU A C 1
ATOM 1457 O O . GLU A 1 187 ? -17.122 -20.330 23.447 1.00 89.44 187 GLU A O 1
ATOM 1462 N N . GLN A 1 188 ? -16.563 -21.795 21.844 1.00 90.00 188 GLN A N 1
ATOM 1463 C CA . GLN A 1 188 ? -17.344 -21.152 20.775 1.00 90.00 188 GLN A CA 1
ATOM 1464 C C . GLN A 1 188 ? -18.838 -21.125 21.117 1.00 90.00 188 GLN A C 1
ATOM 1466 O O . GLN A 1 188 ? -19.468 -20.067 21.071 1.00 90.00 188 GLN A O 1
ATOM 1471 N N . ASP A 1 189 ? -19.397 -22.259 21.545 1.00 88.50 189 ASP A N 1
ATOM 1472 C CA . ASP A 1 189 ? -20.790 -22.349 21.986 1.00 88.50 189 ASP A CA 1
ATOM 1473 C C . ASP A 1 189 ? -21.072 -21.458 23.205 1.00 88.50 189 ASP A C 1
ATOM 1475 O O . ASP A 1 189 ? -22.173 -20.923 23.347 1.00 88.50 189 ASP A O 1
ATOM 1479 N N . ALA A 1 190 ? -20.085 -21.242 24.081 1.00 89.88 190 ALA A N 1
ATOM 1480 C CA . ALA A 1 190 ? -20.200 -20.294 25.183 1.00 89.88 190 ALA A CA 1
ATOM 1481 C C . ALA A 1 190 ? -20.137 -18.823 24.725 1.00 89.88 190 ALA A C 1
ATOM 1483 O O . ALA A 1 190 ? -20.921 -18.014 25.226 1.00 89.88 190 ALA A O 1
ATOM 1484 N N . ILE A 1 191 ? -19.281 -18.479 23.754 1.00 92.69 191 ILE A N 1
ATOM 1485 C CA . ILE A 1 191 ? -19.224 -17.145 23.128 1.00 92.69 191 ILE A CA 1
ATOM 1486 C C . ILE A 1 191 ? -20.580 -16.814 22.490 1.00 92.69 191 ILE A C 1
ATOM 1488 O O . ILE A 1 191 ? -21.187 -15.796 22.833 1.00 92.69 191 ILE A O 1
ATOM 1492 N N . PHE A 1 192 ? -21.100 -17.683 21.616 1.00 91.31 192 PHE A N 1
ATOM 1493 C CA . PHE A 1 192 ? -22.380 -17.446 20.940 1.00 91.31 192 PHE A CA 1
ATOM 1494 C C . PHE A 1 192 ? -23.560 -17.423 21.920 1.00 91.31 192 PHE A C 1
ATOM 1496 O O . PHE A 1 192 ? -24.424 -16.555 21.797 1.00 91.31 192 PHE A O 1
ATOM 1503 N N . ARG A 1 193 ? -23.556 -18.273 22.959 1.00 91.00 193 ARG A N 1
ATOM 1504 C CA . ARG A 1 193 ? -24.547 -18.219 24.048 1.00 91.00 193 ARG A CA 1
ATOM 1505 C C . ARG A 1 193 ? -24.547 -16.872 24.778 1.00 91.00 193 ARG A C 1
ATOM 1507 O O . ARG A 1 193 ? -25.621 -16.351 25.070 1.00 91.00 193 ARG A O 1
ATOM 1514 N N . VAL A 1 194 ? -23.377 -16.288 25.051 1.00 92.44 194 VAL A N 1
ATOM 1515 C CA . VAL A 1 194 ? -23.265 -14.963 25.690 1.00 92.44 194 VAL A CA 1
ATOM 1516 C C . VAL A 1 194 ? -23.742 -13.843 24.760 1.00 92.44 194 VAL A C 1
ATOM 1518 O O . VAL A 1 194 ? -24.471 -12.958 25.206 1.00 92.44 194 VAL A O 1
ATOM 1521 N N . VAL A 1 195 ? -23.403 -13.889 23.467 1.00 93.62 195 VAL A N 1
ATOM 1522 C CA . VAL A 1 195 ? -23.898 -12.907 22.482 1.00 93.62 195 VAL A CA 1
ATOM 1523 C C . VAL A 1 195 ? -25.424 -12.991 22.339 1.00 93.62 195 VAL A C 1
ATOM 1525 O O . VAL A 1 195 ? -26.098 -11.963 22.394 1.00 93.62 195 VAL A O 1
ATOM 1528 N N . ALA A 1 196 ? -25.991 -14.197 22.255 1.00 92.12 196 ALA A N 1
ATOM 1529 C CA . ALA A 1 196 ? -27.439 -14.402 22.255 1.00 92.12 196 ALA A CA 1
ATOM 1530 C C . ALA A 1 196 ? -28.094 -13.877 23.547 1.00 92.12 196 ALA A C 1
ATOM 1532 O O . ALA A 1 196 ?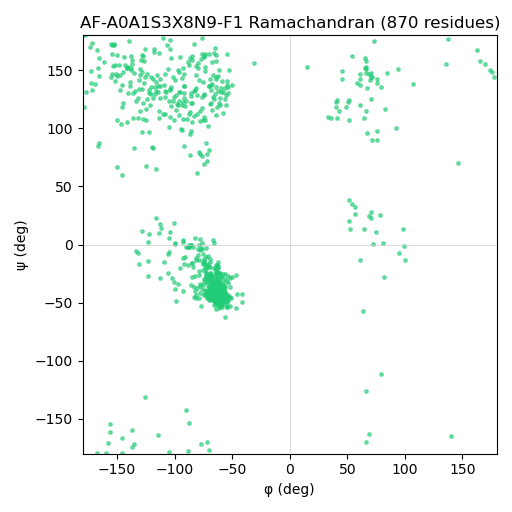 -29.105 -13.177 23.483 1.00 92.12 196 ALA A O 1
ATOM 1533 N N . ALA A 1 197 ? -27.492 -14.120 24.717 1.00 92.31 197 ALA A N 1
ATOM 1534 C CA . ALA A 1 197 ? -27.993 -13.596 25.987 1.00 92.31 197 ALA A CA 1
ATOM 1535 C C . ALA A 1 197 ? -28.053 -12.056 26.005 1.00 92.31 197 ALA A C 1
ATOM 1537 O O . ALA A 1 197 ? -29.042 -11.495 26.472 1.00 92.31 197 ALA A O 1
ATOM 1538 N N . ILE A 1 198 ? -27.055 -11.369 25.430 1.00 93.75 198 ILE A N 1
ATOM 1539 C CA . ILE A 1 198 ? -27.052 -9.903 25.264 1.00 93.75 198 ILE A CA 1
ATOM 1540 C C . ILE A 1 198 ? -28.179 -9.440 24.322 1.00 93.75 198 ILE A C 1
ATOM 1542 O O . ILE A 1 198 ? -28.852 -8.450 24.616 1.00 93.75 198 ILE A O 1
ATOM 1546 N N . LEU A 1 199 ? -28.425 -10.149 23.215 1.00 93.12 199 LEU A N 1
ATOM 1547 C CA . LEU A 1 199 ? -29.516 -9.821 22.287 1.00 93.12 199 LEU A CA 1
ATOM 1548 C C . LEU A 1 199 ? -30.895 -9.970 22.947 1.00 93.12 199 LEU A C 1
ATOM 1550 O O . LEU A 1 199 ? -31.731 -9.075 22.822 1.00 93.12 199 LEU A O 1
ATOM 1554 N N . HIS A 1 200 ? -31.126 -11.053 23.697 1.00 92.69 200 HIS A N 1
ATOM 1555 C CA . HIS A 1 200 ? -32.368 -11.230 24.456 1.00 92.69 200 HIS A CA 1
ATOM 1556 C C . HIS A 1 200 ? -32.501 -10.196 25.582 1.00 92.69 200 HIS A C 1
ATOM 1558 O O . HIS A 1 200 ? -33.578 -9.629 25.747 1.00 92.69 200 HIS A O 1
ATOM 1564 N N . LEU A 1 201 ? -31.415 -9.877 26.294 1.00 91.75 201 LEU A N 1
ATOM 1565 C CA . LEU A 1 201 ? -31.399 -8.851 27.339 1.00 91.75 201 LEU A CA 1
ATOM 1566 C C . LEU A 1 201 ? -31.868 -7.482 26.815 1.00 91.75 201 LEU A C 1
ATOM 1568 O O . LEU A 1 201 ? -32.671 -6.824 27.472 1.00 91.75 201 LEU A O 1
ATOM 1572 N N . GLY A 1 202 ? -31.441 -7.078 25.613 1.00 91.38 202 GLY A N 1
ATOM 1573 C CA . GLY A 1 202 ? -31.851 -5.810 24.996 1.00 91.38 202 GLY A CA 1
ATOM 1574 C C . GLY A 1 202 ? -33.351 -5.680 24.713 1.00 91.38 202 GLY A C 1
ATOM 1575 O O . GLY A 1 202 ? -33.853 -4.561 24.609 1.00 91.38 202 GLY A O 1
ATOM 1576 N N . ASN A 1 203 ? -34.078 -6.798 24.636 1.00 92.38 203 ASN A N 1
ATOM 1577 C CA . ASN A 1 203 ? -35.531 -6.828 24.443 1.00 92.38 203 ASN A CA 1
ATOM 1578 C C . ASN A 1 203 ? -36.340 -6.755 25.747 1.00 92.38 203 ASN A C 1
ATOM 1580 O O . ASN A 1 203 ? -37.570 -6.738 25.693 1.00 92.38 203 ASN A O 1
ATOM 1584 N N . VAL A 1 204 ? -35.693 -6.708 26.915 1.00 91.19 204 VAL A N 1
ATOM 1585 C CA . VAL A 1 204 ? -36.394 -6.472 28.182 1.00 91.19 204 VAL A CA 1
ATOM 1586 C C . VAL A 1 204 ? -36.787 -4.994 28.253 1.00 91.19 204 VAL A C 1
ATOM 1588 O O . VAL A 1 204 ? -35.927 -4.118 28.382 1.00 91.19 204 VAL A O 1
ATOM 1591 N N . GLU A 1 205 ? -38.087 -4.710 28.146 1.00 89.50 205 GLU A N 1
ATOM 1592 C CA . GLU A 1 205 ? -38.660 -3.393 28.430 1.00 89.50 205 GLU A CA 1
ATOM 1593 C C . GLU A 1 205 ? -39.202 -3.330 29.866 1.00 89.50 205 GLU A C 1
ATOM 1595 O O . GLU A 1 205 ? -39.719 -4.313 30.401 1.00 89.50 205 GLU A O 1
ATOM 1600 N N . PHE A 1 206 ? -39.141 -2.145 30.478 1.00 89.44 206 PHE A N 1
ATOM 1601 C CA . PHE A 1 206 ? -39.600 -1.906 31.848 1.00 89.44 206 PHE A CA 1
ATOM 1602 C C . PHE A 1 206 ? -40.831 -0.991 31.885 1.00 89.44 206 PHE A C 1
ATOM 1604 O O . PHE A 1 206 ? -40.934 -0.019 31.136 1.00 89.44 206 PHE A O 1
ATOM 1611 N N . ALA A 1 207 ? -41.750 -1.282 32.801 1.00 87.62 207 ALA A N 1
ATOM 1612 C CA . ALA A 1 207 ? -42.880 -0.439 33.178 1.00 87.62 207 ALA A CA 1
ATOM 1613 C C . ALA A 1 207 ? -42.774 -0.043 34.658 1.00 87.62 207 ALA A C 1
ATOM 1615 O O . ALA A 1 207 ? -41.956 -0.587 35.401 1.00 87.62 207 ALA A O 1
ATOM 1616 N N . LYS A 1 208 ? -43.597 0.918 35.100 1.00 85.50 208 LYS A N 1
ATOM 1617 C CA . LYS A 1 208 ? -43.707 1.242 36.530 1.00 85.50 208 LYS A CA 1
ATOM 1618 C C . LYS A 1 208 ? -44.322 0.058 37.273 1.00 85.50 208 LYS A C 1
ATOM 1620 O O . LYS A 1 208 ? -45.384 -0.415 36.872 1.00 85.50 208 LYS A O 1
ATOM 1625 N N . GLY A 1 209 ? -43.641 -0.383 38.324 1.00 77.81 209 GLY A N 1
ATOM 1626 C CA . GLY A 1 209 ? -44.083 -1.477 39.177 1.00 77.81 209 GLY A CA 1
ATOM 1627 C C . GLY A 1 209 ? -45.186 -1.079 40.156 1.00 77.81 209 GLY A C 1
ATOM 1628 O O . GLY A 1 209 ? -45.738 0.023 40.114 1.00 77.81 209 GLY A O 1
ATOM 1629 N N . THR A 1 210 ? -45.488 -2.002 41.061 1.00 69.81 210 THR A N 1
ATOM 1630 C CA . THR A 1 210 ? -46.521 -1.849 42.099 1.00 69.81 210 THR A CA 1
ATOM 1631 C C . THR A 1 210 ? -46.141 -0.890 43.237 1.00 69.81 210 THR A C 1
ATOM 1633 O O . THR A 1 210 ? -47.029 -0.307 43.861 1.00 69.81 210 THR A O 1
ATOM 1636 N N . GLU A 1 211 ? -44.847 -0.673 43.488 1.00 71.88 211 GLU A N 1
ATOM 1637 C CA . GLU A 1 211 ? -44.335 0.325 44.440 1.00 71.88 211 GLU A CA 1
ATOM 1638 C C . GLU A 1 211 ? -44.033 1.676 43.764 1.00 71.88 211 GLU A C 1
ATOM 1640 O O . GLU A 1 211 ? -43.666 1.751 42.589 1.00 71.88 211 GLU A O 1
ATOM 1645 N N . THR A 1 212 ? -44.125 2.772 44.524 1.00 60.50 212 THR A N 1
ATOM 1646 C CA . THR A 1 212 ? -43.717 4.104 44.048 1.00 60.50 212 THR A CA 1
ATOM 1647 C C . THR A 1 212 ? -42.231 4.125 43.688 1.00 60.50 212 THR A C 1
ATOM 1649 O O . THR A 1 212 ? -41.391 3.795 44.521 1.00 60.50 212 THR A O 1
ATOM 1652 N N . ASP A 1 213 ? -41.930 4.559 42.463 1.00 69.69 213 ASP A N 1
ATOM 1653 C CA . ASP A 1 213 ? -40.597 4.601 41.838 1.00 69.69 213 ASP A CA 1
ATOM 1654 C C . ASP A 1 213 ? -39.918 3.237 41.588 1.00 69.69 213 ASP A C 1
ATOM 1656 O O . ASP A 1 213 ? -38.740 3.202 41.239 1.00 69.69 213 ASP A O 1
ATOM 1660 N N . ALA A 1 214 ? -40.649 2.119 41.680 1.00 78.56 214 ALA A N 1
ATOM 1661 C CA . ALA A 1 214 ? -40.155 0.814 41.237 1.00 78.56 214 ALA A CA 1
ATOM 1662 C C . ALA A 1 214 ? -40.370 0.563 39.734 1.00 78.56 214 ALA A C 1
ATOM 1664 O O . ALA A 1 214 ? -41.251 1.145 39.088 1.00 78.56 214 ALA A O 1
ATOM 1665 N N . SER A 1 215 ? -39.583 -0.365 39.190 1.00 83.62 215 SER A N 1
ATOM 1666 C CA . SER A 1 215 ? -39.698 -0.891 37.831 1.00 83.62 215 SER A CA 1
ATOM 1667 C C . SER A 1 215 ? -39.930 -2.401 37.842 1.00 83.62 215 SER A C 1
ATOM 1669 O O . SER A 1 215 ? -39.401 -3.115 38.689 1.00 83.62 215 SER A O 1
ATOM 1671 N N . GLU A 1 216 ? -40.729 -2.872 36.888 1.00 85.50 216 GLU A N 1
ATOM 1672 C CA . GLU A 1 216 ? -41.008 -4.289 36.628 1.00 85.50 216 GLU A CA 1
ATOM 1673 C C . GLU A 1 216 ? -40.984 -4.535 35.102 1.00 85.50 216 GLU A C 1
ATOM 1675 O O . GLU A 1 216 ? -41.232 -3.596 34.336 1.00 85.50 216 GLU A O 1
ATOM 1680 N N . PRO A 1 217 ? -40.712 -5.761 34.616 1.00 86.38 217 PRO A N 1
ATOM 1681 C CA . PRO A 1 217 ? -40.825 -6.104 33.198 1.00 86.38 217 PRO A CA 1
ATOM 1682 C C . PRO A 1 217 ? -42.221 -5.794 32.637 1.00 86.38 217 PRO A C 1
ATOM 1684 O O . PRO A 1 217 ? -43.237 -6.209 33.195 1.00 86.38 217 PRO A O 1
ATOM 1687 N N . LYS A 1 218 ? -42.253 -5.061 31.520 1.00 84.31 218 LYS A N 1
ATOM 1688 C CA . LYS A 1 218 ? -43.444 -4.401 30.958 1.00 84.31 218 LYS A CA 1
ATOM 1689 C C . LYS A 1 218 ? -44.559 -5.354 30.524 1.00 84.31 218 LYS A C 1
ATOM 1691 O O . LYS A 1 218 ? -45.734 -5.020 30.665 1.00 84.31 218 LYS A O 1
ATOM 1696 N N . ASP A 1 219 ? -44.195 -6.482 29.925 1.00 86.50 219 ASP A N 1
ATOM 1697 C CA . ASP A 1 219 ? -45.118 -7.440 29.318 1.00 86.50 219 ASP A CA 1
ATOM 1698 C C . ASP A 1 219 ? -44.551 -8.870 29.330 1.00 86.50 219 ASP A C 1
ATOM 1700 O O . ASP A 1 219 ? -43.378 -9.099 29.642 1.00 86.50 219 ASP A O 1
ATOM 1704 N N . ASP A 1 220 ? -45.379 -9.845 28.950 1.00 84.88 220 ASP A N 1
ATOM 1705 C CA . ASP A 1 220 ? -44.983 -11.259 28.904 1.00 84.88 220 ASP A CA 1
ATOM 1706 C C . ASP A 1 220 ? -43.832 -11.525 27.919 1.00 84.88 220 ASP A C 1
ATOM 1708 O O . ASP A 1 220 ? -43.070 -12.473 28.109 1.00 84.88 220 ASP A O 1
ATOM 1712 N N . LYS A 1 221 ? -43.641 -10.673 26.899 1.00 86.19 221 LYS A N 1
ATOM 1713 C CA . LYS A 1 221 ? -42.479 -10.746 25.997 1.00 86.19 221 LYS A CA 1
ATOM 1714 C C . LYS A 1 221 ? -41.200 -10.310 26.697 1.00 86.19 221 LYS A C 1
ATOM 1716 O O . LYS A 1 221 ? -40.187 -10.990 26.568 1.00 86.19 221 LYS A O 1
ATOM 1721 N N . SER A 1 222 ? -41.245 -9.224 27.466 1.00 87.44 222 SER A N 1
ATOM 1722 C CA . SER A 1 222 ? -40.122 -8.771 28.293 1.00 87.44 222 SER A CA 1
ATOM 1723 C C . SER A 1 222 ? -39.752 -9.832 29.334 1.00 87.44 222 SER A C 1
ATOM 1725 O O . SER A 1 222 ? -38.570 -10.111 29.519 1.00 87.44 222 SER A O 1
ATOM 1727 N N . ARG A 1 223 ? -40.747 -10.495 29.949 1.00 88.00 223 ARG A N 1
ATOM 1728 C CA . ARG A 1 223 ? -40.523 -11.637 30.858 1.00 88.00 223 ARG A CA 1
ATOM 1729 C C . ARG A 1 223 ? -39.954 -12.863 30.135 1.00 88.00 223 ARG A C 1
ATOM 1731 O O . ARG A 1 223 ? -39.005 -13.462 30.630 1.00 88.00 223 ARG A O 1
ATOM 1738 N N . PHE A 1 224 ? -40.447 -13.199 28.941 1.00 89.94 224 PHE A N 1
ATOM 1739 C CA . PHE A 1 224 ? -39.862 -14.251 28.101 1.00 89.94 224 PHE A CA 1
ATOM 1740 C C . PHE A 1 224 ? -38.393 -13.955 27.764 1.00 89.94 224 PHE A C 1
ATOM 1742 O O . PHE A 1 224 ? -37.532 -14.799 27.991 1.00 89.94 224 PHE A O 1
ATOM 1749 N N . HIS A 1 225 ? -38.079 -12.750 27.283 1.00 90.81 225 HIS A N 1
ATOM 1750 C CA . HIS A 1 225 ? -36.712 -12.356 26.942 1.00 90.81 225 HIS A CA 1
ATOM 1751 C C . HIS A 1 225 ? -35.775 -12.334 28.159 1.00 90.81 225 HIS A C 1
ATOM 1753 O O . HIS A 1 225 ? -34.657 -12.837 28.053 1.00 90.81 225 HIS A O 1
ATOM 1759 N N . LEU A 1 226 ? -36.242 -11.849 29.316 1.00 91.06 226 LEU A N 1
ATOM 1760 C CA . LEU A 1 226 ? -35.524 -11.917 30.595 1.00 91.06 226 LEU A CA 1
ATOM 1761 C C . LEU A 1 226 ? -35.203 -13.367 30.981 1.00 91.06 226 LEU A C 1
ATOM 1763 O O . LEU A 1 226 ? -34.055 -13.684 31.290 1.00 91.06 226 LEU A O 1
ATOM 1767 N N . LYS A 1 227 ? -36.196 -14.259 30.905 1.00 91.44 227 LYS A N 1
ATOM 1768 C CA . LYS A 1 227 ? -36.023 -15.680 31.206 1.00 91.44 227 LYS A CA 1
ATOM 1769 C C . LYS A 1 227 ? -35.039 -16.359 30.254 1.00 91.44 227 LYS A C 1
ATOM 1771 O O . LYS A 1 227 ? -34.163 -17.082 30.717 1.00 91.44 227 LYS A O 1
ATOM 1776 N N . ILE A 1 228 ? -35.126 -16.109 28.944 1.00 90.81 228 ILE A N 1
ATOM 1777 C CA . ILE A 1 228 ? -34.158 -16.667 27.987 1.00 90.81 228 ILE A CA 1
ATOM 1778 C C . ILE A 1 228 ? -32.749 -16.107 28.241 1.00 90.81 228 ILE A C 1
ATOM 1780 O O . ILE A 1 228 ? -31.787 -16.869 28.208 1.00 90.81 228 ILE A O 1
ATOM 1784 N N . ALA A 1 229 ? -32.602 -14.822 28.580 1.00 91.69 229 ALA A N 1
ATOM 1785 C CA . ALA A 1 229 ? -31.306 -14.269 28.975 1.00 91.69 229 ALA A CA 1
ATOM 1786 C C . ALA A 1 229 ? -30.747 -14.954 30.240 1.00 91.69 229 ALA A C 1
ATOM 1788 O O . ALA A 1 229 ? -29.565 -15.289 30.268 1.00 91.69 229 ALA A O 1
ATOM 1789 N N . ALA A 1 230 ? -31.582 -15.237 31.247 1.00 91.12 230 ALA A N 1
ATOM 1790 C CA . ALA A 1 230 ? -31.182 -15.976 32.449 1.00 91.12 230 ALA A CA 1
ATOM 1791 C C . ALA A 1 230 ? -30.810 -17.445 32.160 1.00 91.12 230 ALA A C 1
ATOM 1793 O O . ALA A 1 230 ? -29.801 -17.933 32.671 1.00 91.12 230 ALA A O 1
ATOM 1794 N N . GLU A 1 231 ? -31.567 -18.135 31.296 1.00 91.06 231 GLU A N 1
ATOM 1795 C CA . GLU A 1 231 ? -31.252 -19.490 30.818 1.00 91.06 231 GLU A CA 1
ATOM 1796 C C . GLU A 1 231 ? -29.891 -19.529 30.096 1.00 91.06 231 GLU A C 1
ATOM 1798 O O . GLU A 1 231 ? -29.055 -20.379 30.405 1.00 91.06 231 GLU A O 1
ATOM 1803 N N . LEU A 1 232 ? -29.633 -18.585 29.181 1.00 90.44 232 LEU A N 1
ATOM 1804 C CA . LEU A 1 232 ? -28.386 -18.507 28.408 1.00 90.44 232 LEU A CA 1
ATOM 1805 C C . LEU A 1 232 ? -27.183 -18.077 29.274 1.00 90.44 232 LEU A C 1
ATOM 1807 O O . LEU A 1 232 ? -26.103 -18.661 29.160 1.00 90.44 232 LEU A O 1
ATOM 1811 N N . PHE A 1 233 ? -27.356 -17.120 30.193 1.00 89.44 233 PHE A N 1
ATOM 1812 C CA . PHE A 1 233 ? -26.332 -16.772 31.190 1.00 89.44 233 PHE A CA 1
ATOM 1813 C C . PHE A 1 233 ? -26.164 -17.832 32.289 1.00 89.44 233 PHE A C 1
ATOM 1815 O O . PHE A 1 233 ? -25.200 -17.754 33.051 1.00 89.44 233 PHE A O 1
ATOM 1822 N N . MET A 1 234 ? -27.064 -18.817 32.384 1.00 88.50 234 MET A N 1
ATOM 1823 C CA . MET A 1 234 ? -27.127 -19.838 33.440 1.00 88.50 234 MET A CA 1
ATOM 1824 C C . MET A 1 234 ? -27.108 -19.248 34.865 1.00 88.50 234 MET A C 1
ATOM 1826 O O . MET A 1 234 ? -26.476 -19.800 35.774 1.00 88.50 234 MET A O 1
ATOM 1830 N N . CYS A 1 235 ? -27.786 -18.114 35.050 1.00 89.38 235 CYS A N 1
ATOM 1831 C CA . CYS A 1 235 ? -27.967 -17.430 36.331 1.00 89.38 235 CYS A CA 1
ATOM 1832 C C . CYS A 1 235 ? -29.427 -17.531 36.816 1.00 89.38 235 CYS A C 1
ATOM 1834 O O . CYS A 1 235 ? -30.275 -18.143 36.168 1.00 89.38 235 CYS A O 1
ATOM 1836 N N . ASP A 1 236 ? -29.717 -16.985 37.997 1.00 89.69 236 ASP A N 1
ATOM 1837 C CA . ASP A 1 236 ? -31.079 -16.940 38.537 1.00 89.69 236 ASP A CA 1
ATOM 1838 C C . ASP A 1 236 ? -31.883 -15.776 37.927 1.00 89.69 236 ASP A C 1
ATOM 1840 O O . ASP A 1 236 ? -31.437 -14.628 37.943 1.00 89.69 236 ASP A O 1
ATOM 1844 N N . GLU A 1 237 ? -33.081 -16.074 37.409 1.00 88.88 237 GLU A N 1
ATOM 1845 C CA . GLU A 1 237 ? -33.955 -15.127 36.691 1.00 88.88 237 GLU A CA 1
ATOM 1846 C C . GLU A 1 237 ? -34.292 -13.894 37.542 1.00 88.88 237 GLU A C 1
ATOM 1848 O O . GLU A 1 237 ? -34.231 -12.762 37.060 1.00 88.88 237 GLU A O 1
ATOM 1853 N N . LYS A 1 238 ? -34.573 -14.106 38.832 1.00 87.00 238 LYS A N 1
ATOM 1854 C CA . LYS A 1 238 ? -34.955 -13.035 39.755 1.00 87.00 238 LYS A CA 1
ATOM 1855 C C . LYS A 1 238 ? -33.762 -12.208 40.225 1.00 87.00 238 LYS A C 1
ATOM 1857 O O . LYS A 1 238 ? -33.887 -11.003 40.405 1.00 87.00 238 LYS A O 1
ATOM 1862 N N . SER A 1 239 ? -32.597 -12.828 40.376 1.00 87.12 239 SER A N 1
ATOM 1863 C CA . SER A 1 239 ? -31.336 -12.131 40.650 1.00 87.12 239 SER A CA 1
ATOM 1864 C C . SER A 1 239 ? -30.912 -11.259 39.460 1.00 87.12 239 SER A C 1
ATOM 1866 O O . SER A 1 239 ? -30.412 -10.152 39.653 1.00 87.12 239 SER A O 1
ATOM 1868 N N . LEU A 1 240 ? -31.181 -11.709 38.228 1.00 87.88 240 LEU A N 1
ATOM 1869 C CA . LEU A 1 240 ? -30.977 -10.916 37.015 1.00 87.88 240 LEU A CA 1
ATOM 1870 C C . LEU A 1 240 ? -31.944 -9.717 36.952 1.00 87.88 240 LEU A C 1
ATOM 1872 O O . LEU A 1 240 ? -31.479 -8.597 36.732 1.00 87.88 240 LEU A O 1
ATOM 1876 N N . GLU A 1 241 ? -33.242 -9.932 37.213 1.00 88.88 241 GLU A N 1
ATOM 1877 C CA . GLU A 1 241 ? -34.277 -8.882 37.340 1.00 88.88 241 GLU A CA 1
ATOM 1878 C C . GLU A 1 241 ? -33.875 -7.828 38.390 1.00 88.88 241 GLU A C 1
ATOM 1880 O O . GLU A 1 241 ? -33.758 -6.639 38.080 1.00 88.88 241 GLU A O 1
ATOM 1885 N N . ASP A 1 242 ? -33.560 -8.270 39.611 1.00 87.12 242 ASP A N 1
ATOM 1886 C CA . ASP A 1 242 ? -33.160 -7.408 40.725 1.00 87.12 242 ASP A CA 1
ATOM 1887 C C . ASP A 1 242 ? -31.881 -6.612 40.418 1.00 87.12 242 ASP A C 1
ATOM 1889 O O . ASP A 1 242 ? -31.805 -5.439 40.784 1.00 87.12 242 ASP A O 1
ATOM 1893 N N . SER A 1 243 ? -30.912 -7.183 39.689 1.00 86.06 243 SER A N 1
ATOM 1894 C CA . SER A 1 243 ? -29.685 -6.467 39.298 1.00 86.06 243 SER A CA 1
ATOM 1895 C C . SER A 1 243 ? -29.930 -5.277 38.356 1.00 86.06 243 SER A C 1
ATOM 1897 O O . SER A 1 243 ? -29.089 -4.381 38.271 1.00 86.06 243 SER A O 1
ATOM 1899 N N . MET A 1 244 ? -31.067 -5.250 37.648 1.00 87.50 244 MET A N 1
ATOM 1900 C CA . MET A 1 244 ? -31.459 -4.153 36.754 1.00 87.50 244 MET A CA 1
ATOM 1901 C C . MET A 1 244 ? -32.454 -3.191 37.409 1.00 87.50 244 MET A C 1
ATOM 1903 O O . MET A 1 244 ? -32.344 -1.983 37.206 1.00 87.50 244 MET A O 1
ATOM 1907 N N . CYS A 1 245 ? -33.402 -3.708 38.196 1.00 86.31 245 CYS A N 1
ATOM 1908 C CA . CYS A 1 245 ? -34.501 -2.937 38.789 1.00 86.31 245 CYS A CA 1
ATOM 1909 C C . CYS A 1 245 ? -34.200 -2.355 40.182 1.00 86.31 245 CYS A C 1
ATOM 1911 O O . CYS A 1 245 ? -34.975 -1.531 40.676 1.00 86.31 245 CYS A O 1
ATOM 1913 N N . LYS A 1 246 ? -33.101 -2.747 40.839 1.00 84.25 246 LYS A N 1
ATOM 1914 C CA . LYS A 1 246 ? -32.706 -2.260 42.174 1.00 84.25 246 LYS A CA 1
ATOM 1915 C C . LYS A 1 246 ? -31.256 -1.779 42.188 1.00 84.25 246 LYS A C 1
ATOM 1917 O O . LYS A 1 246 ? -30.444 -2.155 41.348 1.00 84.25 246 LYS A O 1
ATOM 1922 N N . ARG A 1 247 ? -30.928 -0.940 43.174 1.00 81.94 247 ARG A N 1
ATOM 1923 C CA . ARG A 1 247 ? -29.564 -0.488 43.451 1.00 81.94 247 ARG A CA 1
ATOM 1924 C C . ARG A 1 247 ? -29.242 -0.509 44.938 1.00 81.94 247 ARG A C 1
ATOM 1926 O O . ARG A 1 247 ? -29.978 0.047 45.750 1.00 81.94 247 ARG A O 1
ATOM 1933 N N . VAL A 1 248 ? -28.109 -1.102 45.279 1.00 78.69 248 VAL A N 1
ATOM 1934 C CA . VAL A 1 248 ? -27.570 -1.225 46.628 1.00 78.69 248 VAL A CA 1
ATOM 1935 C C . VAL A 1 248 ? -26.630 -0.050 46.904 1.00 78.69 248 VAL A C 1
ATOM 1937 O O . VAL A 1 248 ? -25.520 0.044 46.380 1.00 78.69 248 VAL A O 1
ATOM 1940 N N . MET A 1 249 ? -27.079 0.873 47.749 1.00 70.25 249 MET A N 1
ATOM 1941 C CA . MET A 1 249 ? -26.299 2.002 48.243 1.00 70.25 249 MET A CA 1
ATOM 1942 C C . MET A 1 249 ? -25.646 1.639 49.579 1.00 70.25 249 MET A C 1
ATOM 1944 O O . MET A 1 249 ? -26.267 1.732 50.639 1.00 70.25 249 MET A O 1
ATOM 1948 N N . VAL A 1 250 ? -24.370 1.255 49.531 1.00 66.38 250 VAL A N 1
ATOM 1949 C CA . VAL A 1 250 ? -23.540 1.101 50.734 1.00 66.38 250 VAL A CA 1
ATOM 1950 C C . VAL A 1 250 ? -23.193 2.491 51.270 1.00 66.38 250 VAL A C 1
ATOM 1952 O O . VAL A 1 250 ? -22.399 3.224 50.677 1.00 66.38 250 VAL A O 1
ATOM 1955 N N . THR A 1 251 ? -23.814 2.874 52.384 1.00 67.44 251 THR A N 1
ATOM 1956 C CA . THR A 1 251 ? -23.408 4.043 53.176 1.00 67.44 251 THR A CA 1
ATOM 1957 C C . THR A 1 251 ? -22.355 3.625 54.212 1.00 67.44 251 THR A C 1
ATOM 1959 O O . THR A 1 251 ? -21.921 2.475 54.227 1.00 67.44 251 THR A O 1
ATOM 1962 N N . ARG A 1 252 ? -21.886 4.546 55.065 1.00 65.31 252 ARG A N 1
ATOM 1963 C CA . ARG A 1 252 ? -20.848 4.218 56.063 1.00 65.31 252 ARG A CA 1
ATOM 1964 C C . ARG A 1 252 ? -21.321 3.252 57.149 1.00 65.31 252 ARG A C 1
ATOM 1966 O O . ARG A 1 252 ? -20.488 2.537 57.694 1.00 65.31 252 ARG A O 1
ATOM 1973 N N . ASP A 1 253 ? -22.620 3.250 57.430 1.00 62.03 253 ASP A N 1
ATOM 1974 C CA . ASP A 1 253 ? -23.206 2.570 58.586 1.00 62.03 253 ASP A CA 1
ATOM 1975 C C . ASP A 1 253 ? -24.298 1.557 58.175 1.00 62.03 253 ASP A C 1
ATOM 1977 O O . ASP A 1 253 ? -24.484 0.551 58.854 1.00 62.03 253 ASP A O 1
ATOM 1981 N N . GLU A 1 254 ? -24.975 1.762 57.034 1.00 77.25 254 GLU A N 1
ATOM 1982 C CA . GLU A 1 254 ? -26.047 0.883 56.533 1.00 77.25 254 GLU A CA 1
ATOM 1983 C C . GLU A 1 254 ? -25.974 0.624 55.016 1.00 77.25 254 GLU A C 1
ATOM 1985 O O . GLU A 1 254 ? -25.516 1.461 54.232 1.00 77.25 254 GLU A O 1
ATOM 1990 N N . THR A 1 255 ? -26.486 -0.534 54.586 1.00 75.75 255 THR A N 1
ATOM 1991 C CA . THR A 1 255 ? -26.605 -0.929 53.172 1.00 75.75 255 THR A CA 1
ATOM 1992 C C . THR A 1 255 ? -28.062 -0.815 52.723 1.00 75.75 255 THR A C 1
ATOM 1994 O O . THR A 1 255 ? -28.884 -1.675 53.032 1.00 75.75 255 THR A O 1
ATOM 1997 N N . ILE A 1 256 ? -28.392 0.261 52.008 1.00 78.69 256 ILE A N 1
ATOM 1998 C CA . ILE A 1 256 ? -29.769 0.611 51.636 1.00 78.69 256 ILE A CA 1
ATOM 1999 C C . ILE A 1 256 ? -30.040 0.142 50.205 1.00 78.69 256 ILE A C 1
ATOM 2001 O O . ILE A 1 256 ? -29.383 0.596 49.273 1.00 78.69 256 ILE A O 1
ATOM 2005 N N . THR A 1 257 ? -31.031 -0.727 50.004 1.00 79.62 257 THR A N 1
ATOM 2006 C CA . THR A 1 257 ? -31.490 -1.089 48.651 1.00 79.62 257 THR A CA 1
ATOM 2007 C C . THR A 1 257 ? -32.597 -0.133 48.215 1.00 79.62 257 THR A C 1
ATOM 2009 O O . THR A 1 257 ? -33.607 -0.010 48.905 1.00 79.62 257 THR A O 1
ATOM 2012 N N . LYS A 1 258 ? -32.417 0.539 47.075 1.00 83.25 258 LYS A N 1
ATOM 2013 C CA . LYS A 1 258 ? -33.406 1.431 46.463 1.00 83.25 258 LYS A CA 1
ATOM 2014 C C . LYS A 1 258 ? -33.876 0.857 45.124 1.00 83.25 258 LYS A C 1
ATOM 2016 O O . LYS A 1 258 ? -33.050 0.531 44.274 1.00 83.25 258 LYS A O 1
ATOM 2021 N N . SER A 1 259 ? -35.185 0.795 44.909 1.00 84.12 259 SER A N 1
ATOM 2022 C CA . SER A 1 259 ? -35.777 0.505 43.599 1.00 84.12 259 SER A CA 1
ATOM 2023 C C . SER A 1 259 ? -35.442 1.610 42.580 1.00 84.12 259 SER A C 1
ATOM 2025 O O . SER A 1 259 ? -35.324 2.792 42.932 1.00 84.12 259 SER A O 1
ATOM 2027 N N . LEU A 1 260 ? -35.242 1.215 41.324 1.00 83.94 260 LEU A N 1
ATOM 2028 C CA . LEU A 1 260 ? -34.962 2.099 40.193 1.00 83.94 260 LEU A CA 1
ATOM 2029 C C . LEU A 1 260 ? -36.222 2.307 39.352 1.00 83.94 260 LEU A C 1
ATOM 2031 O O . LEU A 1 260 ? -37.001 1.374 39.148 1.00 83.94 260 LEU A O 1
ATOM 2035 N N . ASP A 1 261 ? -36.385 3.513 38.810 1.00 86.62 261 ASP A N 1
ATOM 2036 C CA . ASP A 1 261 ? -37.448 3.809 37.855 1.00 86.62 261 ASP A CA 1
ATOM 2037 C C . ASP A 1 261 ? -37.199 3.106 36.496 1.00 86.62 261 ASP A C 1
ATOM 2039 O O . ASP A 1 261 ? -36.076 2.674 36.220 1.00 86.62 261 ASP A O 1
ATOM 2043 N N . PRO A 1 262 ? -38.210 2.991 35.613 1.00 86.50 262 PRO A N 1
ATOM 2044 C CA . PRO A 1 262 ? -38.077 2.240 34.361 1.00 86.50 262 PRO A CA 1
ATOM 2045 C C . PRO A 1 262 ? -37.004 2.763 33.394 1.00 86.50 262 PRO A C 1
ATOM 2047 O O . PRO A 1 262 ? -36.447 1.979 32.626 1.00 86.50 262 PRO A O 1
ATOM 2050 N N . GLN A 1 263 ? -36.685 4.063 33.427 1.00 83.62 263 GLN A N 1
ATOM 2051 C CA . GLN A 1 263 ? -35.639 4.643 32.585 1.00 83.62 263 GLN A CA 1
ATOM 2052 C C . GLN A 1 263 ? -34.253 4.330 33.163 1.00 83.62 263 GLN A C 1
ATOM 2054 O O . GLN A 1 263 ? -33.349 3.946 32.421 1.00 83.62 263 GLN A O 1
ATOM 2059 N N . ALA A 1 264 ? -34.094 4.429 34.485 1.00 81.75 264 ALA A N 1
ATOM 2060 C CA . ALA A 1 264 ? -32.876 4.012 35.175 1.00 81.75 264 ALA A CA 1
ATOM 2061 C C . ALA A 1 264 ? -32.612 2.499 35.031 1.00 81.75 264 ALA A C 1
ATOM 2063 O O . ALA A 1 264 ? -31.468 2.103 34.810 1.00 81.75 264 ALA A O 1
ATOM 2064 N N . ALA A 1 265 ? -33.654 1.662 35.070 1.00 85.50 265 ALA A N 1
ATOM 2065 C CA . ALA A 1 265 ? -33.549 0.221 34.832 1.00 85.50 265 ALA A CA 1
ATOM 2066 C C . ALA A 1 265 ? -33.119 -0.110 33.390 1.00 85.50 265 ALA A C 1
ATOM 2068 O O . ALA A 1 265 ? -32.242 -0.951 33.190 1.00 85.50 265 ALA A O 1
ATOM 2069 N N . ALA A 1 266 ? -33.641 0.606 32.384 1.00 86.25 266 ALA A N 1
ATOM 2070 C CA . ALA A 1 266 ? -33.193 0.471 30.994 1.00 86.25 266 ALA A CA 1
ATOM 2071 C C . ALA A 1 266 ? -31.714 0.871 30.805 1.00 86.25 266 ALA A C 1
ATOM 2073 O O . ALA A 1 266 ? -30.972 0.189 30.100 1.00 86.25 266 ALA A O 1
ATOM 2074 N N . VAL A 1 267 ? -31.249 1.925 31.488 1.00 82.69 267 VAL A N 1
ATOM 2075 C CA . VAL A 1 267 ? -29.821 2.300 31.500 1.00 82.69 267 VAL A CA 1
ATOM 2076 C C . VAL A 1 267 ? -28.966 1.245 32.220 1.00 82.69 267 VAL A C 1
ATOM 2078 O O . VAL A 1 267 ? -27.855 0.965 31.773 1.00 82.69 267 VAL A O 1
ATOM 2081 N N . SER A 1 268 ? -29.485 0.615 33.281 1.00 84.12 268 SER A N 1
ATOM 2082 C CA . SER A 1 268 ? -28.830 -0.499 33.990 1.00 84.12 268 SER A CA 1
ATOM 2083 C C . SER A 1 268 ? -28.665 -1.727 33.078 1.00 84.12 268 SER A C 1
ATOM 2085 O O . SER A 1 268 ? -27.553 -2.210 32.877 1.00 84.12 268 SER A O 1
ATOM 2087 N N . ARG A 1 269 ? -29.744 -2.156 32.406 1.00 88.44 269 ARG A N 1
ATOM 2088 C CA . ARG A 1 269 ? -29.753 -3.201 31.360 1.00 88.44 269 ARG A CA 1
ATOM 2089 C C . ARG A 1 269 ? -28.700 -2.950 30.274 1.00 88.44 269 ARG A C 1
ATOM 2091 O O . ARG A 1 269 ? -27.952 -3.855 29.906 1.00 88.44 269 ARG A O 1
ATOM 2098 N N . ASP A 1 270 ? -28.605 -1.716 29.786 1.00 85.81 270 ASP A N 1
ATOM 2099 C CA . ASP A 1 270 ? -27.639 -1.346 28.747 1.00 85.81 270 ASP A CA 1
ATOM 2100 C C . ASP A 1 270 ? -26.194 -1.277 29.268 1.00 85.81 270 ASP A C 1
ATOM 2102 O O . ASP A 1 270 ? -25.258 -1.502 28.498 1.00 85.81 270 ASP A O 1
ATOM 2106 N N . ALA A 1 271 ? -25.984 -0.991 30.557 1.00 82.06 271 ALA A N 1
ATOM 2107 C CA . ALA A 1 271 ? -24.675 -1.094 31.200 1.00 82.06 271 ALA A CA 1
ATOM 2108 C C . ALA A 1 271 ? -24.243 -2.563 31.346 1.00 82.06 271 ALA A C 1
ATOM 2110 O O . ALA A 1 271 ? -23.132 -2.906 30.941 1.00 82.06 271 ALA A O 1
ATOM 2111 N N . LEU A 1 272 ? -25.134 -3.443 31.822 1.00 86.75 272 LEU A N 1
ATOM 2112 C CA . LEU A 1 272 ? -24.928 -4.895 31.871 1.00 86.75 272 LEU A CA 1
ATOM 2113 C C . LEU A 1 272 ? -24.496 -5.446 30.503 1.00 86.75 272 LEU A C 1
ATOM 2115 O O . LEU A 1 272 ? -23.439 -6.069 30.401 1.00 86.75 272 LEU A O 1
ATOM 2119 N N . ALA A 1 273 ? -25.258 -5.145 29.445 1.00 89.50 273 ALA A N 1
ATOM 2120 C CA . ALA A 1 273 ? -24.953 -5.564 28.076 1.00 89.50 273 ALA A CA 1
ATOM 2121 C C . ALA A 1 273 ? -23.541 -5.140 27.622 1.00 89.50 273 ALA A C 1
ATOM 2123 O O . ALA A 1 273 ? -22.766 -5.968 27.136 1.00 89.50 273 ALA A O 1
ATOM 2124 N N . LYS A 1 274 ? -23.177 -3.865 27.829 1.00 84.62 274 LYS A N 1
ATOM 2125 C CA . LYS A 1 274 ? -21.861 -3.314 27.455 1.00 84.62 274 LYS A CA 1
ATOM 2126 C C . LYS A 1 274 ? -20.715 -3.953 28.235 1.00 84.62 274 LYS A C 1
ATOM 2128 O O . LYS A 1 274 ? -19.685 -4.268 27.643 1.00 84.62 274 LYS A O 1
ATOM 2133 N N . ILE A 1 275 ? -20.880 -4.161 29.543 1.00 83.62 275 ILE A N 1
ATOM 2134 C CA . ILE A 1 275 ? -19.840 -4.757 30.392 1.00 83.62 275 ILE A CA 1
ATOM 2135 C C . ILE A 1 275 ? -19.600 -6.215 29.990 1.00 83.62 275 ILE A C 1
ATOM 2137 O O . ILE A 1 275 ? -18.447 -6.603 29.822 1.00 83.62 275 ILE A O 1
ATOM 2141 N N . VAL A 1 276 ? -20.657 -7.009 29.782 1.00 89.06 276 VAL A N 1
ATOM 2142 C CA . VAL A 1 276 ? -20.521 -8.408 29.339 1.00 89.06 276 VAL A CA 1
ATOM 2143 C C . VAL A 1 276 ? -19.826 -8.485 27.978 1.00 89.06 276 VAL A C 1
ATOM 2145 O O . VAL A 1 276 ? -18.879 -9.254 27.834 1.00 89.06 276 VAL A O 1
ATOM 2148 N N . TYR A 1 277 ? -20.235 -7.662 27.006 1.00 91.19 277 TYR A N 1
ATOM 2149 C CA . TYR A 1 277 ? -19.605 -7.634 25.682 1.00 91.19 277 TYR A CA 1
ATOM 2150 C C . TYR A 1 277 ? -18.123 -7.228 25.749 1.00 91.19 277 TYR A C 1
ATOM 2152 O O . TYR A 1 277 ? -17.275 -7.863 25.128 1.00 91.19 277 TYR A O 1
ATOM 2160 N N . SER A 1 278 ? -17.796 -6.210 26.552 1.00 85.81 278 SER A N 1
ATOM 2161 C CA . SER A 1 278 ? -16.419 -5.747 26.766 1.00 85.81 278 SER A CA 1
ATOM 2162 C C . SER A 1 278 ? -15.536 -6.833 27.397 1.00 85.81 278 SER A C 1
ATOM 2164 O O . SER A 1 278 ? -14.453 -7.120 26.893 1.00 85.81 278 SER A O 1
ATOM 2166 N N . ARG A 1 279 ? -16.028 -7.529 28.435 1.00 87.31 279 ARG A N 1
ATOM 2167 C CA . ARG A 1 279 ? -15.301 -8.644 29.070 1.00 87.31 279 ARG A CA 1
ATOM 2168 C C . ARG A 1 279 ? -15.137 -9.850 28.146 1.00 87.31 279 ARG A C 1
ATOM 2170 O O . ARG A 1 279 ? -14.089 -10.488 28.173 1.00 87.31 279 ARG A O 1
ATOM 2177 N N . LEU A 1 280 ? -16.144 -10.149 27.325 1.00 92.50 280 LEU A N 1
ATOM 2178 C CA . LEU A 1 280 ? -16.066 -11.186 26.296 1.00 92.50 280 LEU A CA 1
ATOM 2179 C C . LEU A 1 280 ? -14.990 -10.850 25.251 1.00 92.50 280 LEU A C 1
ATOM 2181 O O . LEU A 1 280 ? -14.189 -11.713 24.902 1.00 92.50 280 LEU A O 1
ATOM 2185 N N . PHE A 1 281 ? -14.933 -9.596 24.796 1.00 91.94 281 PHE A N 1
ATOM 2186 C CA . PHE A 1 281 ? -13.914 -9.128 23.855 1.00 91.94 281 PHE A CA 1
ATOM 2187 C C . PHE A 1 281 ? -12.502 -9.183 24.461 1.00 91.94 281 PHE A C 1
ATOM 2189 O O . PHE A 1 281 ? -11.604 -9.758 23.846 1.00 91.94 281 PHE A O 1
ATOM 2196 N N . ASP A 1 282 ? -12.321 -8.690 25.694 1.00 87.62 282 ASP A N 1
ATOM 2197 C CA . ASP A 1 282 ? -11.066 -8.823 26.450 1.00 87.62 282 ASP A CA 1
ATOM 2198 C C . ASP A 1 282 ? -10.629 -10.300 26.548 1.00 87.62 282 ASP A C 1
ATOM 2200 O O . ASP A 1 282 ? -9.454 -10.619 26.357 1.00 87.62 282 ASP A O 1
ATOM 2204 N N . TRP A 1 283 ? -11.556 -11.227 26.821 1.00 92.69 283 TRP A N 1
ATOM 2205 C CA . TRP A 1 283 ? -11.256 -12.663 26.887 1.00 92.69 283 TRP A CA 1
ATOM 2206 C C . TRP A 1 283 ? -10.812 -13.228 25.531 1.00 92.69 283 TRP A C 1
ATOM 2208 O O . TRP A 1 283 ? -9.799 -13.926 25.474 1.00 92.69 283 TRP A O 1
ATOM 2218 N N . ILE A 1 284 ? -11.508 -12.885 24.440 1.00 92.81 284 ILE A N 1
ATOM 2219 C CA . ILE A 1 284 ? -11.164 -13.330 23.078 1.00 92.81 284 ILE A CA 1
ATOM 2220 C C . ILE A 1 284 ? -9.762 -12.837 22.690 1.00 92.81 284 ILE A C 1
ATOM 2222 O O . ILE A 1 284 ? -8.943 -13.633 22.231 1.00 92.81 284 ILE A O 1
ATOM 2226 N N . VAL A 1 285 ? -9.440 -11.563 22.942 1.00 91.62 285 VAL A N 1
ATOM 2227 C CA . VAL A 1 285 ? -8.105 -10.998 22.672 1.00 91.62 285 VAL A CA 1
ATOM 2228 C C . VAL A 1 285 ? -7.020 -11.712 23.484 1.00 91.62 285 VAL A C 1
ATOM 2230 O O . VAL A 1 285 ? -5.979 -12.072 22.937 1.00 91.62 285 VAL A O 1
ATOM 2233 N N . ASN A 1 286 ? -7.260 -11.994 24.768 1.00 90.12 286 ASN A N 1
ATOM 2234 C CA . ASN A 1 286 ? -6.305 -12.742 25.593 1.00 90.12 286 ASN A CA 1
ATOM 2235 C C . ASN A 1 286 ? -6.129 -14.199 25.123 1.00 90.12 286 ASN A C 1
ATOM 2237 O O . ASN A 1 286 ? -5.006 -14.701 25.104 1.00 90.12 286 ASN A O 1
ATOM 2241 N N . LYS A 1 287 ? -7.204 -14.874 24.694 1.00 90.31 287 LYS A N 1
ATOM 2242 C CA . LYS A 1 287 ? -7.157 -16.231 24.120 1.00 90.31 287 LYS A CA 1
ATOM 2243 C C . LYS A 1 287 ? -6.354 -16.258 22.809 1.00 90.31 287 LYS A C 1
ATOM 2245 O O . LYS A 1 287 ? -5.507 -17.134 22.654 1.00 90.31 287 LYS A O 1
ATOM 2250 N N . ILE A 1 288 ? -6.544 -15.269 21.927 1.00 92.12 288 ILE A N 1
ATOM 2251 C CA . ILE A 1 288 ? -5.748 -15.079 20.700 1.00 92.12 288 ILE A CA 1
ATOM 2252 C C . ILE A 1 288 ? -4.264 -14.880 21.040 1.00 92.12 288 ILE A C 1
ATOM 2254 O O . ILE A 1 288 ? -3.419 -15.616 20.534 1.00 92.12 288 ILE A O 1
ATOM 2258 N N . ASN A 1 289 ? -3.940 -13.941 21.936 1.00 89.94 289 ASN A N 1
ATOM 2259 C CA . ASN A 1 289 ? -2.557 -13.647 22.332 1.00 89.94 289 ASN A CA 1
ATOM 2260 C C . ASN A 1 289 ? -1.845 -14.880 22.915 1.00 89.94 289 ASN A C 1
ATOM 2262 O O . ASN A 1 289 ? -0.700 -15.156 22.563 1.00 89.94 289 ASN A O 1
ATOM 2266 N N . ASN A 1 290 ? -2.538 -15.656 23.754 1.00 89.31 290 ASN A N 1
ATOM 2267 C CA . ASN A 1 290 ? -2.008 -16.893 24.331 1.00 89.31 290 ASN A CA 1
ATOM 2268 C C . ASN A 1 290 ? -1.811 -18.011 23.290 1.00 89.31 290 ASN A C 1
ATOM 2270 O O . ASN A 1 290 ? -0.947 -18.861 23.489 1.00 89.31 290 ASN A O 1
ATOM 2274 N N . SER A 1 291 ? -2.595 -18.028 22.204 1.00 89.25 291 SER A N 1
ATOM 2275 C CA . SER A 1 291 ? -2.465 -19.026 21.133 1.00 89.25 291 SER A CA 1
ATOM 2276 C C . SER A 1 291 ? -1.387 -18.675 20.106 1.00 89.25 291 SER A C 1
ATOM 2278 O O . SER A 1 291 ? -0.729 -19.578 19.598 1.00 89.25 291 SER A O 1
ATOM 2280 N N . ILE A 1 292 ? -1.218 -17.391 19.776 1.00 87.62 292 ILE A N 1
ATOM 2281 C CA . ILE A 1 292 ? -0.122 -16.919 18.912 1.00 87.62 292 ILE A CA 1
ATOM 2282 C C . ILE A 1 292 ? 1.214 -17.048 19.658 1.00 87.62 292 ILE A C 1
ATOM 2284 O O . ILE A 1 292 ? 2.221 -17.439 19.070 1.00 87.62 292 ILE A O 1
ATOM 2288 N N . GLY A 1 293 ? 1.204 -16.756 20.963 1.00 78.00 293 GLY A N 1
ATOM 2289 C CA . GLY A 1 293 ? 2.392 -16.740 21.805 1.00 78.00 293 GLY A CA 1
ATOM 2290 C C . GLY A 1 293 ? 3.299 -15.536 21.538 1.00 78.00 293 GLY A C 1
ATOM 2291 O O . GLY A 1 293 ? 3.071 -14.721 20.644 1.00 78.00 293 GLY A O 1
ATOM 2292 N N . GLN A 1 294 ? 4.349 -15.420 22.347 1.00 76.56 294 GLN A N 1
ATOM 2293 C CA . GLN A 1 294 ? 5.447 -14.477 22.145 1.00 76.56 294 GLN A CA 1
ATOM 2294 C C . GLN A 1 294 ? 6.758 -15.191 22.471 1.00 76.56 294 GLN A C 1
ATOM 2296 O O . GLN A 1 294 ? 6.833 -15.913 23.465 1.00 76.56 294 GLN A O 1
ATOM 2301 N N . ASP A 1 295 ? 7.776 -14.993 21.635 1.00 80.25 295 ASP A N 1
ATOM 2302 C CA . ASP A 1 295 ? 9.133 -15.476 21.891 1.00 80.25 295 ASP A CA 1
ATOM 2303 C C . ASP A 1 295 ? 9.839 -14.508 22.864 1.00 80.25 295 ASP A C 1
ATOM 2305 O O . ASP A 1 295 ? 10.078 -13.353 22.489 1.00 80.25 295 ASP A O 1
ATOM 2309 N N . PRO A 1 296 ? 10.149 -14.926 24.108 1.00 79.69 296 PRO A N 1
ATOM 2310 C CA . PRO A 1 296 ? 10.778 -14.057 25.099 1.00 79.69 296 PRO A CA 1
ATOM 2311 C C . PRO A 1 296 ? 12.251 -13.752 24.791 1.00 79.69 296 PRO A C 1
ATOM 2313 O O . PRO A 1 296 ? 12.780 -12.788 25.342 1.00 79.69 296 PRO A O 1
ATOM 2316 N N . ASP A 1 297 ? 12.902 -14.534 23.921 1.00 85.00 297 ASP A N 1
ATOM 2317 C CA . ASP A 1 297 ? 14.305 -14.351 23.533 1.00 85.00 297 ASP A CA 1
ATOM 2318 C C . ASP A 1 297 ? 14.455 -13.473 22.268 1.00 85.00 297 ASP A C 1
ATOM 2320 O O . ASP A 1 297 ? 15.574 -13.226 21.800 1.00 85.00 297 ASP A O 1
ATOM 2324 N N . SER A 1 298 ? 13.350 -12.957 21.705 1.00 83.44 298 SER A N 1
ATOM 2325 C CA . SER A 1 298 ? 13.399 -12.127 20.495 1.00 83.44 298 SER A CA 1
ATOM 2326 C C . SER A 1 298 ? 14.121 -10.795 20.723 1.00 83.44 298 SER A C 1
ATOM 2328 O O . SER A 1 298 ? 13.743 -9.971 21.555 1.00 83.44 298 SER A O 1
ATOM 2330 N N . THR A 1 299 ? 15.137 -10.541 19.899 1.00 82.94 299 THR A N 1
ATOM 2331 C CA . THR A 1 299 ? 15.961 -9.318 19.943 1.00 82.94 299 THR A CA 1
ATOM 2332 C C . THR A 1 299 ? 15.334 -8.112 19.242 1.00 82.94 299 THR A C 1
ATOM 2334 O O . THR A 1 299 ? 15.797 -6.990 19.438 1.00 82.94 299 THR A O 1
ATOM 2337 N N . PHE A 1 300 ? 14.283 -8.321 18.444 1.00 83.50 300 PHE A N 1
ATOM 2338 C CA . PHE A 1 300 ? 13.581 -7.274 17.701 1.00 83.50 300 PHE A CA 1
ATOM 2339 C C . PHE A 1 300 ? 12.069 -7.524 17.705 1.00 83.50 300 PHE A C 1
ATOM 2341 O O . PHE A 1 300 ? 11.609 -8.666 17.757 1.00 83.50 300 PHE A O 1
ATOM 2348 N N . SER A 1 301 ? 11.283 -6.454 17.601 1.00 84.38 301 SER A N 1
ATOM 2349 C CA . SER A 1 301 ? 9.829 -6.513 17.445 1.00 84.38 301 SER A CA 1
ATOM 2350 C C . SER A 1 301 ? 9.364 -5.486 16.412 1.00 84.38 301 SER A C 1
ATOM 2352 O O . SER A 1 301 ? 10.002 -4.454 16.209 1.00 84.38 301 SER A O 1
ATOM 2354 N N . ILE A 1 302 ? 8.260 -5.787 15.723 1.00 87.44 302 ILE A N 1
ATOM 2355 C CA . ILE A 1 302 ? 7.645 -4.903 14.726 1.00 87.44 302 ILE A CA 1
ATOM 2356 C C . ILE A 1 302 ? 6.191 -4.690 15.141 1.00 87.44 302 ILE A C 1
ATOM 2358 O O . ILE A 1 302 ? 5.367 -5.596 15.030 1.00 87.44 302 ILE A O 1
ATOM 2362 N N . GLY A 1 303 ? 5.881 -3.496 15.644 1.00 87.38 303 GLY A N 1
ATOM 2363 C CA . GLY A 1 303 ? 4.516 -3.104 15.988 1.00 87.38 303 GLY A CA 1
ATOM 2364 C C . GLY A 1 303 ? 3.774 -2.559 14.769 1.00 87.38 303 GLY A C 1
ATOM 2365 O O . GLY A 1 303 ? 4.195 -1.559 14.191 1.00 87.38 303 GLY A O 1
ATOM 2366 N N . VAL A 1 304 ? 2.649 -3.175 14.405 1.00 89.62 304 VAL A N 1
ATOM 2367 C CA . VAL A 1 304 ? 1.710 -2.624 13.417 1.00 89.62 304 VAL A CA 1
ATOM 2368 C C . VAL A 1 304 ? 0.548 -1.983 14.170 1.00 89.62 304 VAL A C 1
ATOM 2370 O O . VAL A 1 304 ? -0.277 -2.681 14.754 1.00 89.62 304 VAL A O 1
ATOM 2373 N N . LEU A 1 305 ? 0.503 -0.650 14.183 1.00 87.88 305 LEU A N 1
ATOM 2374 C CA . LEU A 1 305 ? -0.575 0.115 14.808 1.00 87.88 305 LEU A CA 1
ATOM 2375 C C . LEU A 1 305 ? -1.636 0.480 13.764 1.00 87.88 305 LEU A C 1
ATOM 2377 O O . LEU A 1 305 ? -1.467 1.453 13.030 1.00 87.88 305 LEU A O 1
ATOM 2381 N N . ASP A 1 306 ? -2.727 -0.284 13.724 1.00 90.06 306 ASP A N 1
ATOM 2382 C CA . ASP A 1 306 ? -3.939 0.097 12.995 1.00 90.06 306 ASP A CA 1
ATOM 2383 C C . ASP A 1 306 ? -4.899 0.862 13.922 1.00 90.06 306 ASP A C 1
ATOM 2385 O O . ASP A 1 306 ? -5.157 0.439 15.051 1.00 90.06 306 ASP A O 1
ATOM 2389 N N . ILE A 1 307 ? -5.384 2.017 13.462 1.00 84.81 307 ILE A N 1
ATOM 2390 C CA . ILE A 1 307 ? -6.266 2.921 14.210 1.00 84.81 307 ILE A CA 1
ATOM 2391 C C . ILE A 1 307 ? -7.148 3.757 13.277 1.00 84.81 307 ILE A C 1
ATOM 2393 O O . ILE A 1 307 ? -6.768 4.118 12.162 1.00 84.81 307 ILE A O 1
ATOM 2397 N N . TYR A 1 308 ? -8.302 4.174 13.796 1.00 79.62 308 TYR A N 1
ATOM 2398 C CA . TYR A 1 308 ? -9.173 5.159 13.158 1.00 79.62 308 TYR A CA 1
ATOM 2399 C C . TYR A 1 308 ? -8.442 6.486 12.908 1.00 79.62 308 TYR A C 1
ATOM 2401 O O . TYR A 1 308 ? -7.817 7.052 13.810 1.00 79.62 308 TYR A O 1
ATOM 2409 N N . GLY A 1 309 ? -8.559 7.003 11.684 1.00 79.31 309 GLY A N 1
ATOM 2410 C CA . GLY A 1 309 ? -8.116 8.353 11.338 1.00 79.31 309 GLY A CA 1
ATOM 2411 C C . GLY A 1 309 ? -8.999 9.443 11.958 1.00 79.31 309 GLY A C 1
ATOM 2412 O O . GLY A 1 309 ? -9.948 9.164 12.685 1.00 79.31 309 GLY A O 1
ATOM 2413 N N . PHE A 1 310 ? -8.697 10.702 11.643 1.00 82.00 310 PHE A N 1
ATOM 2414 C CA . PHE A 1 310 ? -9.462 11.855 12.119 1.00 82.00 310 PHE A CA 1
ATOM 2415 C C . PHE A 1 310 ? -10.926 11.823 11.636 1.00 82.00 310 PHE A C 1
ATOM 2417 O O . PHE A 1 310 ? -11.184 11.831 10.429 1.00 82.00 310 PHE A O 1
ATOM 2424 N N . GLU A 1 311 ? -11.883 11.840 12.568 1.00 83.12 311 GLU A N 1
ATOM 2425 C CA . GLU A 1 311 ? -13.321 11.783 12.283 1.00 83.12 311 GLU A CA 1
ATOM 2426 C C . GLU A 1 311 ? -13.993 13.155 12.414 1.00 83.12 311 GLU A C 1
ATOM 2428 O O . GLU A 1 311 ? -13.804 13.885 13.387 1.00 83.12 311 GLU A O 1
ATOM 2433 N N . SER A 1 312 ? -14.844 13.499 11.446 1.00 82.19 312 SER A N 1
ATOM 2434 C CA . SER A 1 312 ? -15.734 14.659 11.538 1.00 82.19 312 SER A CA 1
ATOM 2435 C C . SER A 1 312 ? -17.046 14.364 10.815 1.00 82.19 312 SER A C 1
ATOM 2437 O O . SER A 1 312 ? -17.125 14.342 9.584 1.00 82.19 312 SER A O 1
ATOM 2439 N N . PHE A 1 313 ? -18.081 14.093 11.604 1.00 84.12 313 PHE A N 1
ATOM 2440 C CA . PHE A 1 313 ? -19.445 13.834 11.164 1.00 84.12 313 PHE A CA 1
ATOM 2441 C C . PHE A 1 313 ? -20.346 15.054 11.413 1.00 84.12 313 PHE A C 1
ATOM 2443 O O . PHE A 1 313 ? -19.945 16.060 12.000 1.00 84.12 313 PHE A O 1
ATOM 2450 N N . LYS A 1 314 ? -21.611 14.963 10.980 1.00 83.19 314 LYS A N 1
ATOM 2451 C CA . LYS A 1 314 ? -22.636 15.997 11.238 1.00 83.19 314 LYS A CA 1
ATOM 2452 C C . LYS A 1 314 ? -22.964 16.157 12.731 1.00 83.19 314 LYS A C 1
ATOM 2454 O O . LYS A 1 314 ? -23.430 17.214 13.139 1.00 83.19 314 LYS A O 1
ATOM 2459 N N . THR A 1 315 ? -22.741 15.101 13.506 1.00 84.06 315 THR A N 1
ATOM 2460 C CA . THR A 1 315 ? -23.052 14.954 14.931 1.00 84.06 315 THR A CA 1
ATOM 2461 C C . THR A 1 315 ? -21.896 14.186 15.563 1.00 84.06 315 THR A C 1
ATOM 2463 O O . THR A 1 315 ? -21.755 12.990 15.308 1.00 84.06 315 THR A O 1
ATOM 2466 N N . ASN A 1 316 ? -21.032 14.867 16.318 1.00 89.50 316 ASN A N 1
ATOM 2467 C CA . ASN A 1 316 ? -19.843 14.266 16.932 1.00 89.50 316 ASN A CA 1
ATOM 2468 C C . ASN A 1 316 ? -20.067 14.129 18.436 1.00 89.50 316 ASN A C 1
ATOM 2470 O O . ASN A 1 316 ? -20.475 15.092 19.091 1.00 89.50 316 ASN A O 1
ATOM 2474 N N . SER A 1 317 ? -19.794 12.947 18.982 1.00 91.06 317 SER A N 1
ATOM 2475 C CA . SER A 1 317 ? -19.995 12.650 20.401 1.00 91.06 317 SER A CA 1
ATOM 2476 C C . SER A 1 317 ? -18.656 12.382 21.105 1.00 91.06 317 SER A C 1
ATOM 2478 O O . SER A 1 317 ? -17.591 12.754 20.604 1.00 91.06 317 SER A O 1
ATOM 2480 N N . PHE A 1 318 ? -18.705 11.788 22.297 1.00 88.75 318 PHE A N 1
ATOM 2481 C CA . PHE A 1 318 ? -17.528 11.513 23.127 1.00 88.75 318 PHE A CA 1
ATOM 2482 C C . PHE A 1 318 ? -16.523 10.571 22.435 1.00 88.75 318 PHE A C 1
ATOM 2484 O O . PHE A 1 318 ? -15.315 10.729 22.581 1.00 88.75 318 PHE A O 1
ATOM 2491 N N . GLU A 1 319 ? -17.015 9.648 21.610 1.00 88.62 319 GLU A N 1
ATOM 2492 C CA . GLU A 1 319 ? -16.224 8.697 20.832 1.00 88.62 319 GLU A CA 1
ATOM 2493 C C . GLU A 1 319 ? -15.330 9.415 19.807 1.00 88.62 319 GLU A C 1
ATOM 2495 O O . GLU A 1 319 ? -14.113 9.228 19.823 1.00 88.62 319 GLU A O 1
ATOM 2500 N N . GLN A 1 320 ? -15.895 10.320 18.995 1.00 91.00 320 GLN A N 1
ATOM 2501 C CA . GLN A 1 320 ? -15.123 11.155 18.058 1.00 91.00 320 GLN A CA 1
ATOM 2502 C C . GLN A 1 320 ? -14.109 12.036 18.796 1.00 91.00 320 GLN A C 1
ATOM 2504 O O . GLN A 1 320 ? -13.002 12.240 18.309 1.00 91.00 320 GLN A O 1
ATOM 2509 N N . PHE A 1 321 ? -14.459 12.547 19.980 1.00 92.00 321 PHE A N 1
ATOM 2510 C CA . PHE A 1 321 ? -13.547 13.350 20.799 1.00 92.00 321 PHE A CA 1
ATOM 2511 C C . PHE A 1 321 ? -12.323 12.535 21.259 1.00 92.00 321 PHE A C 1
ATOM 2513 O O . PHE A 1 321 ? -11.194 13.019 21.163 1.00 92.00 321 PHE A O 1
ATOM 2520 N N . CYS A 1 322 ? -12.515 11.277 21.671 1.00 90.94 322 CYS A N 1
ATOM 2521 C CA . CYS A 1 322 ? -11.422 10.351 21.980 1.00 90.94 322 CYS A CA 1
ATOM 2522 C C . CYS A 1 322 ? -10.588 9.975 20.739 1.00 90.94 322 CYS A C 1
ATOM 2524 O O . CYS A 1 322 ? -9.359 10.024 20.799 1.00 90.94 322 CYS A O 1
ATOM 2526 N N . ILE A 1 323 ? -11.224 9.658 19.604 1.00 90.50 323 ILE A N 1
ATOM 2527 C CA . ILE A 1 323 ? -10.532 9.324 18.342 1.00 90.50 323 ILE A CA 1
ATOM 2528 C C . ILE A 1 323 ? -9.677 10.504 17.853 1.00 90.50 323 ILE A C 1
ATOM 2530 O O . ILE A 1 323 ? -8.507 10.331 17.492 1.00 90.50 323 ILE A O 1
ATOM 2534 N N . ASN A 1 324 ? -10.222 11.721 17.898 1.00 90.25 324 ASN A N 1
ATOM 2535 C CA . ASN A 1 324 ? -9.522 12.922 17.457 1.00 90.25 324 ASN A CA 1
ATOM 2536 C C . ASN A 1 324 ? -8.398 13.331 18.417 1.00 90.25 324 ASN A C 1
ATOM 2538 O O . ASN A 1 324 ? -7.362 13.785 17.942 1.00 90.25 324 ASN A O 1
ATOM 2542 N N . LEU A 1 325 ? -8.525 13.095 19.731 1.00 91.19 325 LEU A N 1
ATOM 2543 C CA . LEU A 1 325 ? -7.411 13.247 20.681 1.00 91.19 325 LEU A CA 1
ATOM 2544 C C . LEU A 1 325 ? -6.246 12.292 20.361 1.00 91.19 325 LEU A C 1
ATOM 2546 O O . LEU A 1 325 ? -5.089 12.717 20.353 1.00 91.19 325 LEU A O 1
ATOM 2550 N N . THR A 1 326 ? -6.534 11.024 20.054 1.00 90.50 326 THR A N 1
ATOM 2551 C CA . THR A 1 326 ? -5.507 10.056 19.629 1.00 90.50 326 THR A CA 1
ATOM 2552 C C . THR A 1 326 ? -4.817 10.499 18.338 1.00 90.50 326 THR A C 1
ATOM 2554 O O . THR A 1 326 ? -3.588 10.469 18.264 1.00 90.50 326 THR A O 1
ATOM 2557 N N . ASN A 1 327 ? -5.574 10.986 17.350 1.00 87.69 327 ASN A N 1
ATOM 2558 C CA . ASN A 1 327 ? -5.008 11.524 16.109 1.00 87.69 327 ASN A CA 1
ATOM 2559 C C . ASN A 1 327 ? -4.165 12.790 16.350 1.00 87.69 327 ASN A C 1
ATOM 2561 O O . ASN A 1 327 ? -3.078 12.902 15.790 1.00 87.69 327 ASN A O 1
ATOM 2565 N N . GLU A 1 328 ? -4.601 13.703 17.222 1.00 88.38 328 GLU A N 1
ATOM 2566 C CA . GLU A 1 328 ? -3.856 14.913 17.603 1.00 88.38 328 GLU A CA 1
ATOM 2567 C C . GLU A 1 328 ? -2.499 14.560 18.249 1.00 88.38 328 GLU A C 1
ATOM 2569 O O . GLU A 1 328 ? -1.463 15.103 17.854 1.00 88.38 328 GLU A O 1
ATOM 2574 N N . LYS A 1 329 ? -2.466 13.588 19.177 1.00 88.81 329 LYS A N 1
ATOM 2575 C CA . LYS A 1 329 ? -1.209 13.111 19.785 1.00 88.81 329 LYS A CA 1
ATOM 2576 C C . LYS A 1 329 ? -0.307 12.362 18.809 1.00 88.81 329 LYS A C 1
ATOM 2578 O O . LYS A 1 329 ? 0.902 12.581 18.815 1.00 88.81 329 LYS A O 1
ATOM 2583 N N . LEU A 1 330 ? -0.857 11.494 17.960 1.00 87.31 330 LEU A N 1
ATOM 2584 C CA . LEU A 1 330 ? -0.052 10.773 16.969 1.00 87.31 330 LEU A CA 1
ATOM 2585 C C . LEU A 1 330 ? 0.461 11.703 15.863 1.00 87.31 330 LEU A C 1
ATOM 2587 O O . LEU A 1 330 ? 1.559 11.482 15.358 1.00 87.31 330 LEU A O 1
ATOM 2591 N N . GLN A 1 331 ? -0.256 12.784 15.540 1.00 82.75 331 GLN A N 1
ATOM 2592 C CA . GLN A 1 331 ? 0.268 13.848 14.686 1.00 82.75 331 GLN A CA 1
ATOM 2593 C C . GLN A 1 331 ? 1.374 14.651 15.389 1.00 82.75 331 GLN A C 1
ATOM 2595 O O . GLN A 1 331 ? 2.352 15.007 14.734 1.00 82.75 331 GLN A O 1
ATOM 2600 N N . GLN A 1 332 ? 1.291 14.876 16.707 1.00 85.75 332 GLN A N 1
ATOM 2601 C CA . GLN A 1 332 ? 2.397 15.483 17.457 1.00 85.75 332 GLN A CA 1
ATOM 2602 C C . GLN A 1 332 ? 3.645 14.585 17.448 1.00 85.75 332 GLN A C 1
ATOM 2604 O O . GLN A 1 332 ? 4.735 15.064 17.138 1.00 85.75 332 GLN A O 1
ATOM 2609 N N . HIS A 1 333 ? 3.490 13.285 17.723 1.00 84.88 333 HIS A N 1
ATOM 2610 C CA . HIS A 1 333 ? 4.575 12.300 17.652 1.00 84.88 333 HIS A CA 1
ATOM 2611 C C . HIS A 1 333 ? 5.182 12.238 16.243 1.00 84.88 333 HIS A C 1
ATOM 2613 O O . HIS A 1 333 ? 6.400 12.304 16.093 1.00 84.88 333 HIS A O 1
ATOM 2619 N N . PHE A 1 334 ? 4.342 12.186 15.202 1.00 82.25 334 PHE A N 1
ATOM 2620 C CA . PHE A 1 334 ? 4.772 12.262 13.804 1.00 82.25 334 PHE A CA 1
ATOM 2621 C C . PHE A 1 334 ? 5.607 13.517 13.541 1.00 82.25 334 PHE A C 1
ATOM 2623 O O . PHE A 1 334 ? 6.719 13.402 13.031 1.00 82.25 334 PHE A O 1
ATOM 2630 N N . ASN A 1 335 ? 5.101 14.695 13.924 1.00 77.19 335 ASN A N 1
ATOM 2631 C CA . ASN A 1 335 ? 5.801 15.966 13.761 1.00 77.19 335 ASN A CA 1
ATOM 2632 C C . ASN A 1 335 ? 7.173 15.895 14.449 1.00 77.19 335 ASN A C 1
ATOM 2634 O O . ASN A 1 335 ? 8.202 15.960 13.778 1.00 77.19 335 ASN A O 1
ATOM 2638 N N . GLN A 1 336 ? 7.195 15.705 15.773 1.00 78.62 336 GLN A N 1
ATOM 2639 C CA . GLN A 1 336 ? 8.420 15.688 16.579 1.00 78.62 336 GLN A CA 1
ATOM 2640 C C . GLN A 1 336 ? 9.448 14.680 16.051 1.00 78.62 336 GLN A C 1
ATOM 2642 O O . GLN A 1 336 ? 10.623 15.019 15.921 1.00 78.62 336 GLN A O 1
ATOM 2647 N N . HIS A 1 337 ? 9.015 13.468 15.700 1.00 78.25 337 HIS A N 1
ATOM 2648 C CA . HIS A 1 337 ? 9.908 12.412 15.241 1.00 78.25 337 HIS A CA 1
ATOM 2649 C C . HIS A 1 337 ? 10.460 12.678 13.828 1.00 78.25 337 HIS A C 1
ATOM 2651 O O . HIS A 1 337 ? 11.667 12.567 13.616 1.00 78.25 337 HIS A O 1
ATOM 2657 N N . VAL A 1 338 ? 9.620 13.081 12.865 1.00 74.25 338 VAL A N 1
ATOM 2658 C CA . VAL A 1 338 ? 10.070 13.402 11.494 1.00 74.25 338 VAL A CA 1
ATOM 2659 C C . VAL A 1 338 ? 11.010 14.611 11.496 1.00 74.25 338 VAL A C 1
ATOM 2661 O O . VAL A 1 338 ? 12.044 14.578 10.827 1.00 74.25 338 VAL A O 1
ATOM 2664 N N . PHE A 1 339 ? 10.718 15.643 12.298 1.00 73.81 339 PHE A N 1
ATOM 2665 C CA . PHE A 1 339 ? 11.636 16.767 12.493 1.00 73.81 339 PHE A CA 1
ATOM 2666 C C . PHE A 1 339 ? 12.962 16.326 13.105 1.00 73.81 339 PHE A C 1
ATOM 2668 O O . PHE A 1 339 ? 14.015 16.716 12.603 1.00 73.81 339 PHE A O 1
ATOM 2675 N N . LYS A 1 340 ? 12.926 15.520 14.171 1.00 73.44 340 LYS A N 1
ATOM 2676 C CA . LYS A 1 340 ? 14.129 15.059 14.865 1.00 73.44 340 LYS A CA 1
ATOM 2677 C C . LYS A 1 340 ? 15.024 14.225 13.943 1.00 73.44 340 LYS A C 1
ATOM 2679 O O . LYS A 1 340 ? 16.213 14.512 13.874 1.00 73.44 340 LYS A O 1
ATOM 2684 N N . MET A 1 341 ? 14.469 13.293 13.164 1.00 72.31 341 MET A N 1
ATOM 2685 C CA . MET A 1 341 ? 15.252 12.490 12.211 1.00 72.31 341 MET A CA 1
ATOM 2686 C C . MET A 1 341 ? 15.889 13.313 11.079 1.00 72.31 341 MET A C 1
ATOM 2688 O O . MET A 1 341 ? 17.038 13.054 10.720 1.00 72.31 341 MET A O 1
ATOM 2692 N N . GLU A 1 342 ? 15.190 14.305 10.507 1.00 72.94 342 GLU A N 1
ATOM 2693 C CA . GLU A 1 342 ? 15.800 15.219 9.520 1.00 72.94 342 GLU A CA 1
ATOM 2694 C C . GLU A 1 342 ? 16.963 16.005 10.157 1.00 72.94 342 GLU A C 1
ATOM 2696 O O . GLU A 1 342 ? 18.053 16.058 9.590 1.00 72.94 342 GLU A O 1
ATOM 2701 N N . GLN A 1 343 ? 16.773 16.549 11.366 1.00 77.38 343 GLN A N 1
ATOM 2702 C CA . GLN A 1 343 ? 17.800 17.320 12.080 1.00 77.38 343 GLN A CA 1
ATOM 2703 C C . GLN A 1 343 ? 19.009 16.467 12.495 1.00 77.38 343 GLN A C 1
ATOM 2705 O O . GLN A 1 343 ? 20.150 16.917 12.370 1.00 77.38 343 GLN A O 1
ATOM 2710 N N . GLU A 1 344 ? 18.789 15.234 12.957 1.00 80.12 344 GLU A N 1
ATOM 2711 C CA . GLU A 1 344 ? 19.856 14.304 13.343 1.00 80.12 344 GLU A CA 1
ATOM 2712 C C . GLU A 1 344 ? 20.672 13.845 12.127 1.00 80.12 344 GLU A C 1
ATOM 2714 O O . GLU A 1 344 ? 21.901 13.860 12.192 1.00 80.12 344 GLU A O 1
ATOM 2719 N N . GLU A 1 345 ? 20.038 13.534 10.988 1.00 81.06 345 GLU A N 1
ATOM 2720 C CA . GLU A 1 345 ? 20.762 13.231 9.744 1.00 81.06 345 GLU A CA 1
ATOM 2721 C C . GLU A 1 345 ? 21.536 14.459 9.227 1.00 81.06 345 GLU A C 1
ATOM 2723 O O . GLU A 1 345 ? 22.700 14.319 8.851 1.00 81.06 345 GLU A O 1
ATOM 2728 N N . TYR A 1 346 ? 20.951 15.666 9.245 1.00 84.94 346 TYR A N 1
ATOM 2729 C CA . TYR A 1 346 ? 21.648 16.884 8.799 1.00 84.94 346 TYR A CA 1
ATOM 2730 C C . TYR A 1 346 ? 22.851 17.221 9.693 1.00 84.94 346 TYR A C 1
ATOM 2732 O O . TYR A 1 346 ? 23.898 17.630 9.193 1.00 84.94 346 TYR A O 1
ATOM 2740 N N . THR A 1 347 ? 22.726 17.004 11.006 1.00 86.25 347 THR A N 1
ATOM 2741 C CA . THR A 1 347 ? 23.810 17.209 11.982 1.00 86.25 347 THR A CA 1
ATOM 2742 C C . THR A 1 347 ? 24.924 16.173 11.808 1.00 86.25 347 THR A C 1
ATOM 2744 O O . THR A 1 347 ? 26.102 16.516 11.792 1.00 86.25 347 THR A O 1
ATOM 2747 N N . LYS A 1 348 ? 24.562 14.902 11.612 1.00 88.06 348 LYS A N 1
ATOM 2748 C CA . LYS A 1 348 ? 25.480 13.779 11.350 1.00 88.06 348 LYS A CA 1
ATOM 2749 C C . LYS A 1 348 ? 26.295 13.973 10.067 1.00 88.06 348 LYS A C 1
ATOM 2751 O O . LYS A 1 348 ? 27.502 13.712 10.061 1.00 88.06 348 LYS A O 1
ATOM 2756 N N . GLU A 1 349 ? 25.646 14.456 9.010 1.00 87.31 349 GLU A N 1
ATOM 2757 C CA . GLU A 1 349 ? 26.245 14.752 7.702 1.00 87.31 349 GLU A CA 1
ATOM 2758 C C . GLU A 1 349 ? 26.916 16.140 7.621 1.00 87.31 349 GLU A C 1
ATOM 2760 O O . GLU A 1 349 ? 27.511 16.439 6.591 1.00 87.31 349 GLU A O 1
ATOM 2765 N N . GLU A 1 350 ? 26.867 16.950 8.689 1.00 86.69 350 GLU A N 1
ATOM 2766 C CA . GLU A 1 350 ? 27.490 18.287 8.809 1.00 86.69 350 GLU A CA 1
ATOM 2767 C C . GLU A 1 350 ? 27.113 19.289 7.696 1.00 86.69 350 GLU A C 1
ATOM 2769 O O . GLU A 1 350 ? 27.915 20.136 7.302 1.00 86.69 350 GLU A O 1
ATOM 2774 N N . ILE A 1 351 ? 25.871 19.233 7.197 1.00 85.50 351 ILE A N 1
ATOM 2775 C CA . ILE A 1 351 ? 25.386 20.209 6.207 1.00 85.50 351 ILE A CA 1
ATOM 2776 C C . ILE A 1 351 ? 24.961 21.527 6.872 1.00 85.50 351 ILE A C 1
ATOM 2778 O O . ILE A 1 351 ? 24.491 21.536 8.007 1.00 85.50 351 ILE A O 1
ATOM 2782 N N . ASP A 1 352 ? 25.052 22.644 6.148 1.00 78.00 352 ASP A N 1
ATOM 2783 C CA . ASP A 1 352 ? 24.510 23.930 6.607 1.00 78.00 352 ASP A CA 1
ATOM 2784 C C . ASP A 1 352 ? 22.978 23.979 6.405 1.00 78.00 352 ASP A C 1
ATOM 2786 O O . ASP A 1 352 ? 22.463 23.902 5.275 1.00 78.00 352 ASP A O 1
ATOM 2790 N N . TRP A 1 353 ? 22.252 24.050 7.529 1.00 73.44 353 TRP A N 1
ATOM 2791 C CA . TRP A 1 353 ? 20.791 24.083 7.614 1.00 73.44 353 TRP A CA 1
ATOM 2792 C C . TRP A 1 353 ? 20.298 25.089 8.665 1.00 73.44 353 TRP A C 1
ATOM 2794 O O . TRP A 1 353 ? 20.833 25.203 9.765 1.00 73.44 353 TRP A O 1
ATOM 2804 N N . SER A 1 354 ? 19.222 25.802 8.329 1.00 71.56 354 SER A N 1
ATOM 2805 C CA . SER A 1 354 ? 18.500 26.701 9.234 1.00 71.56 354 SER A CA 1
ATOM 2806 C C . SER A 1 354 ? 17.328 25.982 9.901 1.00 71.56 354 SER A C 1
ATOM 2808 O O . SER A 1 354 ? 16.626 25.224 9.228 1.00 71.56 354 SER A O 1
ATOM 2810 N N . TYR A 1 355 ? 17.046 26.287 11.172 1.00 68.50 355 TYR A N 1
ATOM 2811 C CA . TYR A 1 355 ? 15.858 25.779 11.867 1.00 68.50 355 TYR A CA 1
ATOM 2812 C C . TYR A 1 355 ? 14.569 26.081 11.083 1.00 68.50 355 TYR A C 1
ATOM 2814 O O . TYR A 1 355 ? 14.343 27.214 10.658 1.00 68.50 355 TYR A O 1
ATOM 2822 N N . ILE A 1 356 ? 13.732 25.060 10.883 1.00 67.50 356 ILE A N 1
ATOM 2823 C CA . ILE A 1 356 ? 12.469 25.167 10.144 1.00 67.50 356 ILE A CA 1
ATOM 2824 C C . ILE A 1 356 ? 11.340 25.374 11.156 1.00 67.50 356 ILE A C 1
ATOM 2826 O O . ILE A 1 356 ? 11.003 24.464 11.911 1.00 67.50 356 ILE A O 1
ATOM 2830 N N . GLU A 1 357 ? 10.737 26.563 11.161 1.00 61.19 357 GLU A N 1
ATOM 2831 C CA . GLU A 1 357 ? 9.551 26.834 11.979 1.00 61.19 357 GLU A CA 1
ATOM 2832 C C . GLU A 1 357 ? 8.353 25.986 11.519 1.00 61.19 357 GLU A C 1
ATOM 2834 O O . GLU A 1 357 ? 7.988 25.959 10.336 1.00 61.19 357 GLU A O 1
ATOM 2839 N N . PHE A 1 358 ? 7.717 25.312 12.479 1.00 66.81 358 PHE A N 1
ATOM 2840 C CA . PHE A 1 358 ? 6.559 24.454 12.255 1.00 66.81 358 PHE A CA 1
ATOM 2841 C C . PHE A 1 358 ? 5.389 24.811 13.169 1.00 66.81 358 PHE A C 1
ATOM 2843 O O . PHE A 1 358 ? 5.545 25.491 14.183 1.00 66.81 358 PHE A O 1
ATOM 2850 N N . ILE A 1 359 ? 4.200 24.344 12.792 1.00 68.25 359 ILE A N 1
ATOM 2851 C CA . ILE A 1 359 ? 2.977 24.530 13.571 1.00 68.25 359 ILE A CA 1
ATOM 2852 C C . ILE A 1 359 ? 2.889 23.385 14.585 1.00 68.25 359 ILE A C 1
ATOM 2854 O O . ILE A 1 359 ? 2.425 22.293 14.260 1.00 68.25 359 ILE A O 1
ATOM 2858 N N . ASP A 1 360 ? 3.368 23.627 15.805 1.00 77.56 360 ASP A N 1
ATOM 2859 C CA . ASP A 1 360 ? 3.129 22.728 16.937 1.00 77.56 360 ASP A CA 1
ATOM 2860 C C . ASP A 1 360 ? 1.635 22.726 17.315 1.00 77.56 360 ASP A C 1
ATOM 2862 O O . ASP A 1 360 ? 0.941 23.741 17.197 1.00 77.56 360 ASP A O 1
ATOM 2866 N N . ASN A 1 361 ? 1.145 21.568 17.752 1.00 84.94 361 ASN A N 1
ATOM 2867 C CA . ASN A 1 361 ? -0.225 21.323 18.193 1.00 84.94 361 ASN A CA 1
ATOM 2868 C C . ASN A 1 361 ? -0.330 21.006 19.699 1.00 84.94 361 ASN A C 1
ATOM 2870 O O . ASN A 1 361 ? -1.414 20.682 20.194 1.00 84.94 361 ASN A O 1
ATOM 2874 N N . GLN A 1 362 ? 0.762 21.184 20.457 1.00 87.19 362 GLN A N 1
ATOM 2875 C CA . GLN A 1 362 ? 0.757 21.172 21.926 1.00 87.19 362 GLN A CA 1
ATOM 2876 C C . GLN A 1 362 ? -0.319 22.101 22.525 1.00 87.19 362 GLN A C 1
ATOM 2878 O O . GLN A 1 362 ? -0.833 21.810 23.600 1.00 87.19 362 GLN A O 1
ATOM 2883 N N . ASP A 1 363 ? -0.716 23.182 21.839 1.00 88.31 363 ASP A N 1
ATOM 2884 C CA . ASP A 1 363 ? -1.767 24.099 22.305 1.00 88.31 363 ASP A CA 1
ATOM 2885 C C . ASP A 1 363 ? -3.177 23.471 22.331 1.00 88.31 363 ASP A C 1
ATOM 2887 O O . ASP A 1 363 ? -3.993 23.805 23.193 1.00 88.31 363 ASP A O 1
ATOM 2891 N N . ILE A 1 364 ? -3.457 22.522 21.434 1.00 90.00 364 ILE A N 1
ATOM 2892 C CA . ILE A 1 364 ? -4.703 21.738 21.417 1.00 90.00 364 ILE A CA 1
ATOM 2893 C C . ILE A 1 364 ? -4.633 20.599 22.445 1.00 90.00 364 ILE A C 1
ATOM 2895 O O . ILE A 1 364 ? -5.618 20.307 23.126 1.00 90.00 364 ILE A O 1
ATOM 2899 N N . LEU A 1 365 ? -3.460 19.983 22.609 1.00 89.50 365 LEU A N 1
ATOM 2900 C CA . LEU A 1 365 ? -3.259 18.924 23.599 1.00 89.50 365 LEU A CA 1
ATOM 2901 C C . LEU A 1 365 ? -3.349 19.466 25.032 1.00 89.50 365 LEU A C 1
ATOM 2903 O O . LEU A 1 365 ? -4.048 18.879 25.854 1.00 89.50 365 LEU A O 1
ATOM 2907 N N . ASP A 1 366 ? -2.762 20.629 25.321 1.00 89.50 366 ASP A N 1
ATOM 2908 C CA . ASP A 1 366 ? -2.927 21.326 26.603 1.00 89.50 366 ASP A CA 1
ATOM 2909 C C . ASP A 1 366 ? -4.403 21.648 26.896 1.00 89.50 366 ASP A C 1
ATOM 2911 O O . ASP A 1 366 ? -4.872 21.412 28.011 1.00 89.50 366 ASP A O 1
ATOM 2915 N N . LEU A 1 367 ? -5.159 22.133 25.904 1.00 90.81 367 LEU A N 1
ATOM 2916 C CA . LEU A 1 367 ? -6.595 22.412 26.040 1.00 90.81 367 LEU A CA 1
ATOM 2917 C C . LEU A 1 367 ? -7.389 21.171 26.494 1.00 90.81 367 LEU A C 1
ATOM 2919 O O . LEU A 1 367 ? -8.273 21.272 27.348 1.00 90.81 367 LEU A O 1
ATOM 2923 N N . ILE A 1 368 ? -7.076 19.994 25.947 1.00 90.88 368 ILE A N 1
ATOM 2924 C CA . ILE A 1 368 ? -7.809 18.754 26.236 1.00 90.88 368 ILE A CA 1
ATOM 2925 C C . ILE A 1 368 ? -7.327 18.087 27.536 1.00 90.88 368 ILE A C 1
ATOM 2927 O O . ILE A 1 368 ? -8.142 17.649 28.355 1.00 90.88 368 ILE A O 1
ATOM 2931 N N . GLU A 1 369 ? -6.011 18.001 27.738 1.00 88.00 369 GLU A N 1
ATOM 2932 C CA . GLU A 1 369 ? -5.389 17.048 28.664 1.00 88.00 369 GLU A CA 1
ATOM 2933 C C . GLU A 1 369 ? -4.786 17.631 29.951 1.00 88.00 369 GLU A C 1
ATOM 2935 O O . GLU A 1 369 ? -4.459 16.853 30.864 1.00 88.00 369 GLU A O 1
ATOM 2940 N N . LYS A 1 370 ? -4.579 18.950 30.026 1.00 85.38 370 LYS A N 1
ATOM 2941 C CA . LYS A 1 370 ? -3.851 19.606 31.124 1.00 85.38 370 LYS A CA 1
ATOM 2942 C C . LYS A 1 370 ? -4.581 19.444 32.458 1.00 85.38 370 LYS A C 1
ATOM 2944 O O . LYS A 1 370 ? -5.796 19.616 32.545 1.00 85.38 370 LYS A O 1
ATOM 2949 N N . LYS A 1 371 ? -3.845 19.114 33.523 1.00 77.81 371 LYS A N 1
ATOM 2950 C CA . LYS A 1 371 ? -4.384 19.049 34.891 1.00 77.81 371 LYS A CA 1
ATOM 2951 C C . LYS A 1 371 ? -3.652 20.072 35.777 1.00 77.81 371 LYS A C 1
ATOM 2953 O O . LYS A 1 371 ? -2.424 20.018 35.824 1.00 77.81 371 LYS A O 1
ATOM 2958 N N . PRO A 1 372 ? -4.362 20.978 36.480 1.00 70.44 372 PRO A N 1
ATOM 2959 C CA . PRO A 1 372 ? -5.811 21.221 36.421 1.00 70.44 372 PRO A CA 1
ATOM 2960 C C . PRO A 1 372 ? -6.247 21.956 35.135 1.00 70.44 372 PRO A C 1
ATOM 2962 O O . PRO A 1 372 ? -5.430 22.580 34.462 1.00 70.44 372 PRO A O 1
ATOM 2965 N N . GLY A 1 373 ? -7.551 21.929 34.841 1.00 77.62 373 GLY A N 1
ATOM 2966 C CA . GLY A 1 373 ? -8.207 22.888 33.939 1.00 77.62 373 GLY A CA 1
ATOM 2967 C C . GLY A 1 373 ? -8.492 22.457 32.494 1.00 77.62 373 GLY A C 1
ATOM 2968 O O . GLY A 1 373 ? -9.265 23.148 31.846 1.00 77.62 373 GLY A O 1
ATOM 2969 N N . GLY A 1 374 ? -7.935 21.355 31.984 1.00 87.69 374 GLY A N 1
ATOM 2970 C CA . GLY A 1 374 ? -8.233 20.832 30.639 1.00 87.69 374 GLY A CA 1
ATOM 2971 C C . GLY A 1 374 ? -9.606 20.152 30.532 1.00 87.69 374 GLY A C 1
ATOM 2972 O O . GLY A 1 374 ? -10.186 19.747 31.544 1.00 87.69 374 GLY A O 1
ATOM 2973 N N . ILE A 1 375 ? -10.125 19.989 29.307 1.00 90.44 375 ILE A N 1
ATOM 2974 C CA . ILE A 1 375 ? -11.487 19.475 29.038 1.00 90.44 375 ILE A CA 1
ATOM 2975 C C . ILE A 1 375 ? -11.772 18.144 29.757 1.00 90.44 375 ILE A C 1
ATOM 2977 O O . ILE A 1 375 ? -12.822 18.016 30.387 1.00 90.44 375 ILE A O 1
ATOM 2981 N N . ILE A 1 376 ? -10.842 17.178 29.735 1.00 89.19 376 ILE A N 1
ATOM 2982 C CA . ILE A 1 376 ? -11.038 15.881 30.414 1.00 89.19 376 ILE A CA 1
ATOM 2983 C C . ILE A 1 376 ? -11.133 16.063 31.936 1.00 89.19 376 ILE A C 1
ATOM 2985 O O . ILE A 1 376 ? -11.978 15.446 32.574 1.00 89.19 376 ILE A O 1
ATOM 2989 N N . ALA A 1 377 ? -10.329 16.949 32.533 1.00 87.38 377 ALA A N 1
ATOM 2990 C CA . ALA A 1 377 ? -10.393 17.214 33.973 1.00 87.38 377 ALA A CA 1
ATOM 2991 C C . ALA A 1 377 ? -11.725 17.866 34.380 1.00 87.38 377 ALA A C 1
ATOM 2993 O O . ALA A 1 377 ? -12.317 17.495 35.391 1.00 87.38 377 ALA A O 1
ATOM 2994 N N . LEU A 1 378 ? -12.231 18.794 33.562 1.00 88.19 378 LEU A N 1
ATOM 2995 C CA . LEU A 1 378 ? -13.531 19.431 33.782 1.00 88.19 378 LEU A CA 1
ATOM 2996 C C . LEU A 1 378 ? -14.694 18.436 33.632 1.00 88.19 378 LEU A C 1
ATOM 2998 O O . LEU A 1 378 ? -15.690 18.571 34.346 1.00 88.19 378 LEU A O 1
ATOM 3002 N N . LEU A 1 379 ? -14.556 17.444 32.744 1.00 88.25 379 LEU A N 1
ATOM 3003 C CA . LEU A 1 379 ? -15.514 16.354 32.554 1.00 88.25 379 LEU A CA 1
ATOM 3004 C C . LEU A 1 379 ? -15.479 15.361 33.727 1.00 88.25 379 LEU A C 1
ATOM 3006 O O . LEU A 1 379 ? -16.538 15.004 34.238 1.00 88.25 379 LEU A O 1
ATOM 3010 N N . ASP A 1 380 ? -14.287 14.974 34.198 1.00 84.88 380 ASP A N 1
ATOM 3011 C CA . ASP A 1 380 ? -14.090 14.150 35.402 1.00 84.88 380 ASP A CA 1
ATOM 3012 C C . ASP A 1 380 ? -14.763 14.805 36.624 1.00 84.88 380 ASP A C 1
ATOM 3014 O O . ASP A 1 380 ? -15.547 14.169 37.331 1.00 84.88 380 ASP A O 1
ATOM 3018 N N . GLU A 1 381 ? -14.517 16.103 36.839 1.00 84.50 381 GLU A N 1
ATOM 3019 C CA . GLU A 1 381 ? -15.159 16.891 37.898 1.00 84.50 381 GLU A CA 1
ATOM 3020 C C . GLU A 1 381 ? -16.687 16.928 37.745 1.00 84.50 381 GLU A C 1
ATOM 3022 O O . GLU A 1 381 ? -17.406 16.740 38.724 1.00 84.50 381 GLU A O 1
ATOM 3027 N N . ALA A 1 382 ? -17.205 17.144 36.532 1.00 85.31 382 ALA A N 1
ATOM 3028 C CA . ALA A 1 382 ? -18.646 17.189 36.286 1.00 85.31 382 ALA A CA 1
ATOM 3029 C C . ALA A 1 382 ? -19.331 15.818 36.467 1.00 85.31 382 ALA A C 1
ATOM 3031 O O . ALA A 1 382 ? -20.489 15.772 36.880 1.00 85.31 382 ALA A O 1
ATOM 3032 N N . CYS A 1 383 ? -18.624 14.706 36.239 1.00 81.50 383 CYS A N 1
ATOM 3033 C CA . CYS A 1 383 ? -19.130 13.360 36.524 1.00 81.50 383 CYS A CA 1
ATOM 3034 C C . CYS A 1 383 ? -19.228 13.062 38.032 1.00 81.50 383 CYS A C 1
ATOM 3036 O O . CYS A 1 383 ? -20.066 12.257 38.433 1.00 81.50 383 CYS A O 1
ATOM 3038 N N . MET A 1 384 ? -18.407 13.718 38.862 1.00 77.75 384 MET A N 1
ATOM 3039 C CA . MET A 1 384 ? -18.357 13.507 40.316 1.00 77.75 384 MET A CA 1
ATOM 3040 C C . MET A 1 384 ? -19.479 14.199 41.105 1.00 77.75 384 MET A C 1
ATOM 3042 O O . MET A 1 384 ? -19.786 13.772 42.219 1.00 77.75 384 MET A O 1
ATOM 3046 N N . PHE A 1 385 ? -20.099 15.258 40.574 1.00 78.38 385 PHE A N 1
ATOM 3047 C CA . PHE A 1 385 ? -21.199 15.950 41.256 1.00 78.38 385 PHE A CA 1
ATOM 3048 C C . PHE A 1 385 ? -22.570 15.380 40.830 1.00 78.38 385 PHE A C 1
ATOM 3050 O O . PHE A 1 385 ? -22.922 15.478 39.654 1.00 78.38 385 PHE A O 1
ATOM 3057 N N . PRO A 1 386 ? -23.423 14.882 41.755 1.00 67.44 386 PRO A N 1
ATOM 3058 C CA . PRO A 1 386 ? -24.715 14.257 41.412 1.00 67.44 386 PRO A CA 1
ATOM 3059 C C . PRO A 1 386 ? -25.796 15.178 40.815 1.00 67.44 386 PRO A C 1
ATOM 3061 O O . PRO A 1 386 ? -26.934 14.748 40.650 1.00 67.44 386 PRO A O 1
ATOM 3064 N N . ARG A 1 387 ? -25.490 16.458 40.568 1.00 75.81 387 ARG A N 1
ATOM 3065 C CA . ARG A 1 387 ? -26.422 17.463 40.024 1.00 75.81 387 ARG A CA 1
ATOM 3066 C C . ARG A 1 387 ? -25.930 18.126 38.731 1.00 75.81 387 ARG A C 1
ATOM 3068 O O . ARG A 1 387 ? -26.615 19.017 38.239 1.00 75.81 387 ARG A O 1
ATOM 3075 N N . SER A 1 388 ? -24.772 17.737 38.192 1.00 79.62 388 SER A N 1
ATOM 3076 C CA . SER A 1 388 ? -24.306 18.273 36.907 1.00 79.62 388 SER A CA 1
ATOM 3077 C C . SER A 1 388 ? -25.104 17.665 35.762 1.00 79.62 388 SER A C 1
ATOM 3079 O O . SER A 1 388 ? -25.170 16.443 35.627 1.00 79.62 388 SER A O 1
ATOM 3081 N N . THR A 1 389 ? -25.637 18.519 34.899 1.00 84.25 389 THR A N 1
ATOM 3082 C CA . THR A 1 389 ? -26.165 18.140 33.584 1.00 84.25 389 THR A CA 1
ATOM 3083 C C . THR A 1 389 ? -25.178 18.539 32.484 1.00 84.25 389 THR A C 1
ATOM 3085 O O . THR A 1 389 ? -24.230 19.299 32.727 1.00 84.25 389 THR A O 1
ATOM 3088 N N . TYR A 1 390 ? -25.388 18.053 31.261 1.00 84.06 390 TYR A N 1
ATOM 3089 C CA . TYR A 1 390 ? -24.538 18.389 30.118 1.00 84.06 390 TYR A CA 1
ATOM 3090 C C . TYR A 1 390 ? -24.529 19.898 29.813 1.00 84.06 390 TYR A C 1
ATOM 3092 O O . TYR A 1 390 ? -23.483 20.423 29.430 1.00 84.06 390 TYR A O 1
ATOM 3100 N N . GLU A 1 391 ? -25.619 20.634 30.074 1.00 87.56 391 GLU A N 1
ATOM 3101 C CA . GLU A 1 391 ? -25.634 22.097 29.950 1.00 87.56 391 GLU A CA 1
ATOM 3102 C C . GLU A 1 391 ? -24.706 22.756 30.975 1.00 87.56 391 GLU A C 1
ATOM 3104 O O . GLU A 1 391 ? -23.924 23.631 30.611 1.00 87.56 391 GLU A O 1
ATOM 3109 N N . THR A 1 392 ? -24.721 22.312 32.239 1.00 89.19 392 THR A N 1
ATOM 3110 C CA . THR A 1 392 ? -23.818 22.866 33.270 1.00 89.19 392 THR A CA 1
ATOM 3111 C C . THR A 1 392 ? -22.344 22.588 32.959 1.00 89.19 392 THR A C 1
ATOM 3113 O O . THR A 1 392 ? -21.481 23.423 33.237 1.00 89.19 392 THR A O 1
ATOM 3116 N N . PHE A 1 393 ? -22.047 21.449 32.323 1.00 89.25 393 PHE A N 1
ATOM 3117 C CA . PHE A 1 393 ? -20.715 21.139 31.808 1.00 89.25 393 PHE A CA 1
ATOM 3118 C C . PHE A 1 393 ? -20.339 22.057 30.633 1.00 89.25 393 PHE A C 1
ATOM 3120 O O . PHE A 1 393 ? -19.268 22.664 30.661 1.00 89.25 393 PHE A O 1
ATOM 3127 N N . ALA A 1 394 ? -21.230 22.242 29.654 1.00 89.69 394 ALA A N 1
ATOM 3128 C CA . ALA A 1 394 ? -21.023 23.159 28.533 1.00 89.69 394 ALA A CA 1
ATOM 3129 C C . ALA A 1 394 ? -20.788 24.608 28.998 1.00 89.69 394 ALA A C 1
ATOM 3131 O O . ALA A 1 394 ? -19.849 25.264 28.545 1.00 89.69 394 ALA A O 1
ATOM 3132 N N . GLU A 1 395 ? -21.582 25.101 29.953 1.00 88.50 395 GLU A N 1
ATOM 3133 C CA . GLU A 1 395 ? -21.400 26.428 30.547 1.00 88.50 395 GLU A CA 1
ATOM 3134 C C . GLU A 1 395 ? -20.049 26.574 31.250 1.00 88.50 395 GLU A C 1
ATOM 3136 O O . GLU A 1 395 ? -19.382 27.595 31.064 1.00 88.50 395 GLU A O 1
ATOM 3141 N N . LYS A 1 396 ? -19.594 25.544 31.973 1.00 88.81 396 LYS A N 1
ATOM 3142 C CA . LYS A 1 396 ? -18.259 25.519 32.585 1.00 88.81 396 LYS A CA 1
ATOM 3143 C C . LYS A 1 396 ? -17.150 25.586 31.525 1.00 88.81 396 LYS A C 1
ATOM 3145 O O . LYS A 1 396 ? -16.243 26.402 31.669 1.00 88.81 396 LYS A O 1
ATOM 3150 N N . LEU A 1 397 ? -17.256 24.826 30.427 1.00 89.38 397 LEU A N 1
ATOM 3151 C CA . LEU A 1 397 ? -16.313 24.903 29.298 1.00 89.38 397 LEU A CA 1
ATOM 3152 C C . LEU A 1 397 ? -16.256 26.316 28.692 1.00 89.38 397 LEU A C 1
ATOM 3154 O O . LEU A 1 397 ? -15.167 26.863 28.514 1.00 89.38 397 LEU A O 1
ATOM 3158 N N . TYR A 1 398 ? -17.410 26.940 28.418 1.00 90.25 398 TYR A N 1
ATOM 3159 C CA . TYR A 1 398 ? -17.450 28.303 27.870 1.00 90.25 398 TYR A CA 1
ATOM 3160 C C . TYR A 1 398 ? -16.869 29.349 28.832 1.00 90.25 398 TYR A C 1
ATOM 3162 O O . TYR A 1 398 ? -16.305 30.338 28.372 1.00 90.25 398 TYR A O 1
ATOM 3170 N N . GLN A 1 399 ? -17.008 29.155 30.148 1.00 88.88 399 GLN A N 1
ATOM 3171 C CA . GLN A 1 399 ? -16.418 30.037 31.158 1.00 88.88 399 GLN A CA 1
ATOM 3172 C C . GLN A 1 399 ? -14.895 29.864 31.257 1.00 88.88 399 GLN A C 1
ATOM 3174 O O . GLN A 1 399 ? -14.188 30.859 31.382 1.00 88.88 399 GLN A O 1
ATOM 3179 N N . THR A 1 400 ? -14.376 28.631 31.175 1.00 88.62 400 THR A N 1
ATOM 3180 C CA . THR A 1 400 ? -12.930 28.358 31.283 1.00 88.62 400 THR A CA 1
ATOM 3181 C C . THR A 1 400 ? -12.150 28.721 30.014 1.00 88.62 400 THR A C 1
ATOM 3183 O O . THR A 1 400 ? -11.045 29.248 30.117 1.00 88.62 400 THR A O 1
ATOM 3186 N N . PHE A 1 401 ? -12.702 28.478 28.820 1.00 88.56 401 PHE A N 1
ATOM 3187 C CA . PHE A 1 401 ? -11.954 28.570 27.552 1.00 88.56 401 PHE A CA 1
ATOM 3188 C C . PHE A 1 401 ? -12.370 29.724 26.632 1.00 88.56 401 PHE A C 1
ATOM 3190 O O . PHE A 1 401 ? -11.978 29.748 25.466 1.00 88.56 401 PHE A O 1
ATOM 3197 N N . LYS A 1 402 ? -13.139 30.693 27.141 1.00 83.75 402 LYS A N 1
ATOM 3198 C CA . LYS A 1 402 ? -13.718 31.813 26.376 1.00 83.75 402 LYS A CA 1
ATOM 3199 C C . LYS A 1 402 ? -12.742 32.513 25.418 1.00 83.75 402 LYS A C 1
ATOM 3201 O O . LYS A 1 402 ? -13.120 32.833 24.295 1.00 83.75 402 LYS A O 1
ATOM 3206 N N . ASP A 1 403 ? -11.517 32.752 25.880 1.00 85.88 403 ASP A N 1
ATOM 3207 C CA . ASP A 1 403 ? -10.498 33.532 25.168 1.00 85.88 403 ASP A CA 1
ATOM 3208 C C . ASP A 1 403 ? -9.410 32.634 24.523 1.00 85.88 403 ASP A C 1
ATOM 3210 O O . ASP A 1 403 ? -8.372 33.120 24.067 1.00 85.88 403 ASP A O 1
ATOM 3214 N N . HIS A 1 404 ? -9.618 31.309 24.483 1.00 87.94 404 HIS A N 1
ATOM 3215 C CA . HIS A 1 404 ? -8.643 30.345 23.968 1.00 87.94 404 HIS A CA 1
ATOM 3216 C C . HIS A 1 404 ? -8.745 30.170 22.444 1.00 87.94 404 HIS A C 1
ATOM 3218 O O . HIS A 1 404 ? -9.765 29.725 21.927 1.00 87.94 404 HIS A O 1
ATOM 3224 N N . LYS A 1 405 ? -7.651 30.432 21.713 1.00 87.38 405 LYS A N 1
ATOM 3225 C CA . LYS A 1 405 ? -7.612 30.468 20.232 1.00 87.38 405 LYS A CA 1
ATOM 3226 C C . LYS A 1 405 ? -8.150 29.218 19.517 1.00 87.38 405 LYS A C 1
ATOM 3228 O O . LYS A 1 405 ? -8.560 29.326 18.368 1.00 87.38 405 LYS A O 1
ATOM 3233 N N . ARG A 1 406 ? -8.095 28.046 20.161 1.00 88.62 406 ARG A N 1
ATOM 3234 C CA . ARG A 1 406 ? -8.505 26.744 19.594 1.00 88.62 406 ARG A CA 1
ATOM 3235 C C . ARG A 1 406 ? -9.896 26.275 20.024 1.00 88.62 406 ARG A C 1
ATOM 3237 O O . ARG A 1 406 ? -10.288 25.169 19.669 1.00 88.62 406 ARG A O 1
ATOM 3244 N N . PHE A 1 407 ? -10.612 27.066 20.818 1.00 92.62 407 PHE A N 1
ATOM 3245 C CA . PHE A 1 407 ? -11.927 26.724 21.349 1.00 92.62 407 PHE A CA 1
ATOM 3246 C C . PHE A 1 407 ? -12.936 27.793 20.929 1.00 92.62 407 PHE A C 1
ATOM 3248 O O . PHE A 1 407 ? -12.674 28.987 21.061 1.00 92.62 407 PHE A O 1
ATOM 3255 N N . SER A 1 408 ? -14.104 27.391 20.432 1.00 90.19 408 SER A N 1
ATOM 3256 C CA . SER A 1 408 ? -15.162 28.342 20.088 1.00 90.19 408 SER A CA 1
ATOM 3257 C C . SER A 1 408 ? -16.560 27.816 20.408 1.00 90.19 408 SER A C 1
ATOM 3259 O O . SER A 1 408 ? -16.807 26.611 20.484 1.00 90.19 408 SER A O 1
ATOM 3261 N N . LYS A 1 409 ? -17.490 28.753 20.631 1.00 89.31 409 LYS A N 1
ATOM 3262 C CA . LYS A 1 409 ? -18.907 28.461 20.855 1.00 89.31 409 LYS A CA 1
ATOM 3263 C C . LYS A 1 409 ? -19.695 28.599 19.540 1.00 89.31 409 LYS A C 1
ATOM 3265 O O . LYS A 1 409 ? -19.699 29.694 18.968 1.00 89.31 409 LYS A O 1
ATOM 3270 N N . PRO A 1 410 ? -20.414 27.556 19.084 1.00 87.62 410 PRO A N 1
ATOM 3271 C CA . PRO A 1 410 ? -21.366 27.647 17.980 1.00 87.62 410 PRO A CA 1
ATOM 3272 C C . PRO A 1 410 ? -22.417 28.740 18.203 1.00 87.62 410 PRO A C 1
ATOM 3274 O O . PRO A 1 410 ? -22.943 28.905 19.300 1.00 87.62 410 PRO A O 1
ATOM 3277 N N . LYS A 1 411 ? -22.779 29.470 17.141 1.00 82.81 411 LYS A N 1
ATOM 3278 C CA . LYS A 1 411 ? -23.729 30.597 17.237 1.00 82.81 411 LYS A CA 1
ATOM 3279 C C . LYS A 1 411 ? -25.189 30.181 17.455 1.00 82.81 411 LYS A C 1
ATOM 3281 O O . LYS A 1 411 ? -25.968 30.997 17.935 1.00 82.81 411 LYS A O 1
ATOM 3286 N N . LEU A 1 412 ? -25.562 28.960 17.062 1.00 80.88 412 LEU A N 1
ATOM 3287 C CA . LEU A 1 412 ? -26.943 28.459 17.141 1.00 80.88 412 LEU A CA 1
ATOM 3288 C C . LEU A 1 412 ? -27.186 27.499 18.313 1.00 80.88 412 LEU A C 1
ATOM 3290 O O . LEU A 1 412 ? -28.305 27.439 18.813 1.00 80.88 412 LEU A O 1
ATOM 3294 N N . SER A 1 413 ? -26.163 26.760 18.752 1.00 80.62 413 SER A N 1
ATOM 3295 C CA . SER A 1 413 ? -26.302 25.796 19.846 1.00 80.62 413 SER A CA 1
ATOM 3296 C C . SER A 1 413 ? -25.990 26.423 21.202 1.00 80.62 413 SER A C 1
ATOM 3298 O O . SER A 1 413 ? -25.137 27.306 21.333 1.00 80.62 413 SER A O 1
ATOM 3300 N N . ARG A 1 414 ? -26.694 25.958 22.236 1.00 80.88 414 ARG A N 1
ATOM 3301 C CA . ARG A 1 414 ? -26.490 26.401 23.623 1.00 80.88 414 ARG A CA 1
ATOM 3302 C C . ARG A 1 414 ? -25.549 25.481 24.402 1.00 80.88 414 ARG A C 1
ATOM 3304 O O . ARG A 1 414 ? -24.995 25.958 25.391 1.00 80.88 414 ARG A O 1
ATOM 3311 N N . THR A 1 415 ? -25.379 24.243 23.933 1.00 85.50 415 THR A N 1
ATOM 3312 C CA . THR A 1 415 ? -24.737 23.092 24.595 1.00 85.50 415 THR A CA 1
ATOM 3313 C C . THR A 1 415 ? -23.429 22.650 23.944 1.00 85.50 415 THR A C 1
ATOM 3315 O O . THR A 1 415 ? -22.562 22.096 24.616 1.00 85.50 415 THR A O 1
ATOM 3318 N N . ASP A 1 416 ? -23.280 22.865 22.640 1.00 90.88 416 ASP A N 1
ATOM 3319 C CA . ASP A 1 416 ? -22.197 22.254 21.863 1.00 90.88 416 ASP A CA 1
ATOM 3320 C C . ASP A 1 416 ? -20.933 23.121 21.893 1.00 90.88 416 ASP A C 1
ATOM 3322 O O . ASP A 1 416 ? -21.005 24.342 22.069 1.00 90.88 416 ASP A O 1
ATOM 3326 N N . PHE A 1 417 ? -19.762 22.519 21.704 1.00 92.06 417 PHE A N 1
ATOM 3327 C CA . PHE A 1 417 ? -18.487 23.240 21.642 1.00 92.06 417 PHE A CA 1
ATOM 3328 C C . PHE A 1 417 ? -17.678 22.824 20.416 1.00 92.06 417 PHE A C 1
ATOM 3330 O O . PHE A 1 417 ? -17.783 21.691 19.948 1.00 92.06 417 PHE A O 1
ATOM 3337 N N . THR A 1 418 ? -16.859 23.737 19.899 1.00 92.38 418 THR A N 1
ATOM 3338 C CA . THR A 1 418 ? -16.040 23.508 18.706 1.00 92.38 418 THR A CA 1
ATOM 3339 C C . THR A 1 418 ? -14.559 23.596 19.058 1.00 92.38 418 THR A C 1
ATOM 3341 O O . THR A 1 418 ? -14.129 24.581 19.663 1.00 92.38 418 THR A O 1
ATOM 3344 N N . ILE A 1 419 ? -13.781 22.584 18.662 1.00 92.56 419 ILE A N 1
ATOM 3345 C CA . ILE A 1 419 ? -12.315 22.574 18.769 1.00 92.56 419 ILE A CA 1
ATOM 3346 C C . ILE A 1 419 ? -11.709 22.708 17.371 1.00 92.56 419 ILE A C 1
ATOM 3348 O O . ILE A 1 419 ? -12.083 21.982 16.449 1.00 92.56 419 ILE A O 1
ATOM 3352 N N . CYS A 1 420 ? -10.748 23.618 17.241 1.00 89.12 420 CYS A N 1
ATOM 3353 C CA . CYS A 1 420 ? -9.968 23.854 16.029 1.00 89.12 420 CYS A CA 1
ATOM 3354 C C . CYS A 1 420 ? -8.751 22.914 15.987 1.00 89.12 420 CYS A C 1
ATOM 3356 O O . CYS A 1 420 ? -7.633 23.331 16.305 1.00 89.12 420 CYS A O 1
ATOM 3358 N N . HIS A 1 421 ? -8.975 21.645 15.636 1.00 87.69 421 HIS A N 1
ATOM 3359 C CA . HIS A 1 421 ? -7.924 20.626 15.513 1.00 87.69 421 HIS A CA 1
ATOM 3360 C C . HIS A 1 421 ? -6.950 20.935 14.365 1.00 87.69 421 HIS A C 1
ATOM 3362 O O . HIS A 1 421 ? -7.272 21.716 13.465 1.00 87.69 421 HIS A O 1
ATOM 3368 N N . TYR A 1 422 ? -5.786 20.272 14.325 1.00 79.19 422 TYR A N 1
ATOM 3369 C CA . TYR A 1 422 ? -4.842 20.402 13.196 1.00 79.19 422 TYR A CA 1
ATOM 3370 C C . TYR A 1 422 ? -5.486 20.098 11.827 1.00 79.19 422 TYR A C 1
ATOM 3372 O O . TYR A 1 422 ? -5.119 20.683 10.808 1.00 79.19 422 TYR A O 1
ATOM 3380 N N . ALA A 1 423 ? -6.469 19.195 11.817 1.00 76.00 423 ALA A N 1
ATOM 3381 C CA . ALA A 1 423 ? -7.201 18.747 10.641 1.00 76.00 423 ALA A CA 1
ATOM 3382 C C . ALA A 1 423 ? -8.390 19.649 10.245 1.00 76.00 423 ALA A C 1
ATOM 3384 O O . ALA A 1 423 ? -8.881 19.526 9.121 1.00 76.00 423 ALA A O 1
ATOM 3385 N N . GLY A 1 424 ? -8.853 20.537 11.134 1.00 81.81 424 GLY A N 1
ATOM 3386 C CA . GLY A 1 424 ? -10.017 21.406 10.931 1.00 81.81 424 GLY A CA 1
ATOM 3387 C C . GLY A 1 424 ? -10.932 21.516 12.157 1.00 81.81 424 GLY A C 1
ATOM 3388 O O . GLY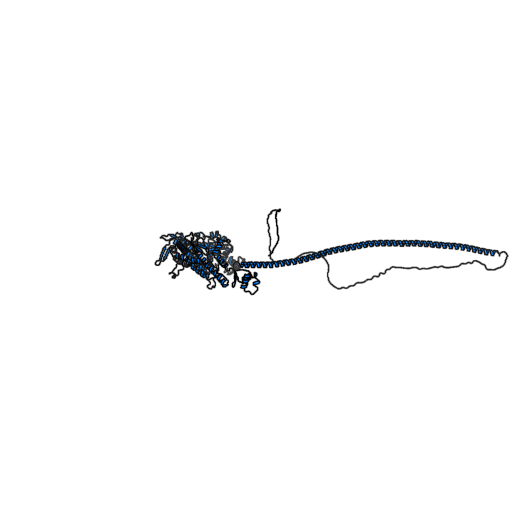 A 1 424 ? -10.720 20.868 13.181 1.00 81.81 424 GLY A O 1
ATOM 3389 N N . ASP A 1 425 ? -11.973 22.340 12.044 1.00 87.81 425 ASP A N 1
ATOM 3390 C CA . ASP A 1 425 ? -12.932 22.577 13.127 1.00 87.81 425 ASP A CA 1
ATOM 3391 C C . ASP A 1 425 ? -13.914 21.405 13.286 1.00 87.81 425 ASP A C 1
ATOM 3393 O O . ASP A 1 425 ? -14.603 21.025 12.335 1.00 87.81 425 ASP A O 1
ATOM 3397 N N . VAL A 1 426 ? -14.034 20.865 14.503 1.00 90.31 426 VAL A N 1
ATOM 3398 C CA . VAL A 1 426 ? -15.012 19.815 14.846 1.00 90.31 426 VAL A CA 1
ATOM 3399 C C . VAL A 1 426 ? -15.904 20.296 15.979 1.00 90.31 426 VAL A C 1
ATOM 3401 O O . VAL A 1 426 ? -15.417 20.790 16.994 1.00 90.31 426 VAL A O 1
ATOM 3404 N N . THR A 1 427 ? -17.220 20.163 15.797 1.00 92.38 427 THR A N 1
ATOM 3405 C CA . THR A 1 427 ? -18.232 20.548 16.794 1.00 92.38 427 THR A CA 1
ATOM 3406 C C . THR A 1 427 ? -18.802 19.308 17.472 1.00 92.38 427 THR A C 1
ATOM 3408 O O . THR A 1 427 ? -19.330 18.427 16.790 1.00 92.38 427 THR A O 1
ATOM 3411 N N . TYR A 1 428 ? -18.700 19.262 18.799 1.00 93.19 428 TYR A N 1
ATOM 3412 C CA . TYR A 1 428 ? -19.082 18.139 19.651 1.00 93.19 428 TYR A CA 1
ATOM 3413 C C . TYR A 1 428 ? -20.337 18.460 20.470 1.00 93.19 428 TYR A C 1
ATOM 3415 O O . TYR A 1 428 ? -20.458 19.551 21.035 1.00 93.19 428 TYR A O 1
ATOM 3423 N N . GLN A 1 429 ? -21.251 17.494 20.558 1.00 91.88 429 GLN A N 1
ATOM 3424 C CA . GLN A 1 429 ? -22.514 17.611 21.289 1.00 91.88 429 GLN A CA 1
ATOM 3425 C C . GLN A 1 429 ? -22.365 17.069 22.712 1.00 91.88 429 GLN A C 1
ATOM 3427 O O . GLN A 1 429 ? -22.061 15.891 22.900 1.00 91.88 429 GLN A O 1
ATOM 3432 N N . THR A 1 430 ? -22.590 17.913 23.721 1.00 86.06 430 THR A N 1
ATOM 3433 C CA . THR A 1 430 ? -22.341 17.569 25.137 1.00 86.06 430 THR A CA 1
ATOM 3434 C C . THR A 1 430 ? -23.381 16.641 25.759 1.00 86.06 430 THR A C 1
ATOM 3436 O O . THR A 1 430 ? -23.080 16.037 26.785 1.00 86.06 430 THR A O 1
ATOM 3439 N N . GLU A 1 431 ? -24.558 16.496 25.142 1.00 80.50 431 GLU A N 1
ATOM 3440 C CA . GLU A 1 431 ? -25.752 15.803 25.662 1.00 80.50 431 GLU A CA 1
ATOM 3441 C C . GLU A 1 431 ? -25.442 14.486 26.397 1.00 80.50 431 GLU A C 1
ATOM 3443 O O . GLU A 1 431 ? -25.830 14.310 27.548 1.00 80.50 431 GLU A O 1
ATOM 3448 N N . PHE A 1 432 ? -24.639 13.610 25.784 1.00 80.69 432 PHE A N 1
ATOM 3449 C CA . PHE A 1 432 ? -24.281 12.299 26.344 1.00 80.69 432 PHE A CA 1
ATOM 3450 C C . PHE A 1 432 ? -22.848 12.206 26.904 1.00 80.69 432 PHE A C 1
ATOM 3452 O O . PHE A 1 432 ? -22.424 11.122 27.299 1.00 80.69 432 PHE A O 1
ATOM 3459 N N . PHE A 1 433 ? -22.074 13.301 26.960 1.00 84.00 433 PHE A N 1
ATOM 3460 C CA . PHE A 1 433 ? -20.666 13.259 27.406 1.00 84.00 433 PHE A CA 1
ATOM 3461 C C . PHE A 1 433 ? -20.517 12.776 28.854 1.00 84.00 433 PHE A C 1
ATOM 3463 O O . PHE A 1 433 ? -19.615 11.995 29.149 1.00 84.00 433 PHE A O 1
ATOM 3470 N N . LEU A 1 434 ? -21.392 13.224 29.760 1.00 81.62 434 LEU A N 1
ATOM 3471 C CA . LEU A 1 434 ? -21.314 12.842 31.173 1.00 81.62 434 LEU A CA 1
ATOM 3472 C C . LEU A 1 434 ? -21.622 11.358 31.374 1.00 81.62 434 LEU A C 1
ATOM 3474 O O . LEU A 1 434 ? -20.928 10.695 32.135 1.00 81.62 434 LEU A O 1
ATOM 3478 N N . ASP A 1 435 ? -22.634 10.828 30.692 1.00 74.94 435 ASP A N 1
ATOM 3479 C CA . ASP A 1 435 ? -23.080 9.450 30.907 1.00 74.94 435 ASP A CA 1
ATOM 3480 C C . ASP A 1 435 ? -22.226 8.433 30.146 1.00 74.94 435 ASP A C 1
ATOM 3482 O O . ASP A 1 435 ? -22.023 7.327 30.636 1.00 74.94 435 ASP A O 1
ATOM 3486 N N . LYS A 1 436 ? -21.617 8.831 29.020 1.00 79.75 436 LYS A N 1
ATOM 3487 C CA . LYS A 1 436 ? -20.583 8.035 28.339 1.00 79.75 436 LYS A CA 1
ATOM 3488 C C . LYS A 1 436 ? -19.251 7.994 29.095 1.00 79.75 436 LYS A C 1
ATOM 3490 O O . LYS A 1 436 ? -18.526 7.019 28.964 1.00 79.75 436 LYS A O 1
ATOM 3495 N N . ASN A 1 437 ? -18.911 9.014 29.888 1.00 81.75 437 ASN A N 1
ATOM 3496 C CA . ASN A 1 437 ? -17.641 9.055 30.629 1.00 81.75 437 ASN A CA 1
ATOM 3497 C C . ASN A 1 437 ? -17.683 8.314 31.987 1.00 81.75 437 ASN A C 1
ATOM 3499 O O . ASN A 1 437 ? -16.629 8.023 32.561 1.00 81.75 437 ASN A O 1
ATOM 3503 N N . LYS A 1 438 ? -18.882 8.004 32.504 1.00 71.75 438 LYS A N 1
ATOM 3504 C CA . LYS A 1 438 ? -19.104 7.240 33.745 1.00 71.75 438 LYS A CA 1
ATOM 3505 C C . LYS A 1 438 ? -19.082 5.730 33.459 1.00 71.75 438 LYS A C 1
ATOM 3507 O O . LYS A 1 438 ? -20.098 5.153 33.083 1.00 71.75 438 LYS A O 1
ATOM 3512 N N . ASP A 1 439 ? -17.939 5.085 33.692 1.00 64.50 439 ASP A N 1
ATOM 3513 C CA . ASP A 1 439 ? -17.789 3.622 33.609 1.00 64.50 439 ASP A CA 1
ATOM 3514 C C . ASP A 1 439 ? -18.497 2.932 34.799 1.00 64.50 439 ASP A C 1
ATOM 3516 O O . ASP A 1 439 ? -17.890 2.588 35.816 1.00 64.50 439 ASP A O 1
ATOM 3520 N N . TYR A 1 440 ? -19.828 2.824 34.724 1.00 60.78 440 TYR A N 1
ATOM 3521 C CA . TYR A 1 440 ? -20.667 2.254 35.779 1.00 60.78 440 TYR A CA 1
ATOM 3522 C C . TYR A 1 440 ? -20.584 0.721 35.822 1.00 60.78 440 TYR A C 1
ATOM 3524 O O . TYR A 1 440 ? -21.543 0.029 35.482 1.00 60.78 440 TYR A O 1
ATOM 3532 N N . VAL A 1 441 ? -19.487 0.176 36.352 1.00 60.66 441 VAL A N 1
ATOM 3533 C CA . VAL A 1 441 ? -19.506 -1.202 36.863 1.00 60.66 441 VAL A CA 1
ATOM 3534 C C . VAL A 1 441 ? -20.482 -1.262 38.040 1.00 60.66 441 VAL A C 1
ATOM 3536 O O . VAL A 1 441 ? -20.268 -0.658 39.091 1.00 60.66 441 VAL A O 1
ATOM 3539 N N . VAL A 1 442 ? -21.594 -1.960 37.832 1.00 70.31 442 VAL A N 1
ATOM 3540 C CA . VAL A 1 442 ? -22.657 -2.187 38.815 1.00 70.31 442 VAL A CA 1
ATOM 3541 C C . VAL A 1 442 ? -22.287 -3.431 39.637 1.00 70.31 442 VAL A C 1
ATOM 3543 O O . VAL A 1 442 ? -22.225 -4.519 39.055 1.00 70.31 442 VAL A O 1
ATOM 3546 N N . PRO A 1 443 ? -22.012 -3.320 40.954 1.00 73.75 443 PRO A N 1
ATOM 3547 C CA . PRO A 1 443 ? -21.638 -4.473 41.783 1.00 73.75 443 PRO A CA 1
ATOM 3548 C C . PRO A 1 443 ? -22.636 -5.637 41.715 1.00 73.75 443 PRO A C 1
ATOM 3550 O O . PRO A 1 443 ? -22.242 -6.798 41.758 1.00 73.75 443 PRO A O 1
ATOM 3553 N N . GLU A 1 444 ? -23.920 -5.330 41.548 1.00 79.44 444 GLU A N 1
ATOM 3554 C CA . GLU A 1 444 ? -25.032 -6.273 41.448 1.00 79.44 444 GLU A CA 1
ATOM 3555 C C . GLU A 1 444 ? -24.977 -7.112 40.156 1.00 79.44 444 GLU A C 1
ATOM 3557 O O . GLU A 1 444 ? -25.241 -8.317 40.187 1.00 79.44 444 GLU A O 1
ATOM 3562 N N . HIS A 1 445 ? -24.562 -6.513 39.030 1.00 83.00 445 HIS A N 1
ATOM 3563 C CA . HIS A 1 445 ? -24.300 -7.244 37.783 1.00 83.00 445 HIS A CA 1
ATOM 3564 C C . HIS A 1 445 ? -23.117 -8.204 37.951 1.00 83.00 445 HIS A C 1
ATOM 3566 O O . HIS A 1 445 ? -23.203 -9.364 37.551 1.00 83.00 445 HIS A O 1
ATOM 3572 N N . GLN A 1 446 ? -22.024 -7.742 38.576 1.00 80.00 446 GLN A N 1
ATOM 3573 C CA . GLN A 1 446 ? -20.857 -8.589 38.828 1.00 80.00 446 GLN A CA 1
ATOM 3574 C C . GLN A 1 446 ? -21.219 -9.753 39.760 1.00 80.00 446 GLN A C 1
ATOM 3576 O O . GLN A 1 446 ? -20.930 -10.895 39.426 1.00 80.00 446 GLN A O 1
ATOM 3581 N N . ALA A 1 447 ? -21.921 -9.498 40.868 1.00 81.69 447 ALA A N 1
ATOM 3582 C CA . ALA A 1 447 ? -22.365 -10.542 41.789 1.00 81.69 447 ALA A CA 1
ATOM 3583 C C . ALA A 1 447 ? -23.234 -11.608 41.095 1.00 81.69 447 ALA A C 1
ATOM 3585 O O . ALA A 1 447 ? -22.990 -12.802 41.261 1.00 81.69 447 ALA A O 1
ATOM 3586 N N . THR A 1 448 ? -24.199 -11.188 40.268 1.00 85.25 448 THR A N 1
ATOM 3587 C CA . THR A 1 448 ? -25.107 -12.104 39.553 1.00 85.25 448 THR A CA 1
ATOM 3588 C C . THR A 1 448 ? -24.379 -12.964 38.512 1.00 85.25 448 THR A C 1
ATOM 3590 O O . THR A 1 448 ? -24.705 -14.140 38.356 1.00 85.25 448 THR A O 1
ATOM 3593 N N . LEU A 1 449 ? -23.377 -12.414 37.815 1.00 85.75 449 LEU A N 1
ATOM 3594 C CA . LEU A 1 449 ? -22.636 -13.139 36.774 1.00 85.75 449 LEU A CA 1
ATOM 3595 C C . LEU A 1 449 ? -21.473 -13.980 37.320 1.00 85.75 449 LEU A C 1
ATOM 3597 O O . LEU A 1 449 ? -21.263 -15.091 36.837 1.00 85.75 449 LEU A O 1
ATOM 3601 N N . THR A 1 450 ? -20.774 -13.532 38.368 1.00 86.00 450 THR A N 1
ATOM 3602 C CA . THR A 1 450 ? -19.808 -14.371 39.102 1.00 86.00 450 THR A CA 1
ATOM 3603 C C . THR A 1 450 ? -20.509 -15.570 39.764 1.00 86.00 450 THR A C 1
ATOM 3605 O O . THR A 1 450 ? -19.913 -16.638 39.863 1.00 86.00 450 THR A O 1
ATOM 3608 N N . ALA A 1 451 ? -21.786 -15.437 40.150 1.00 85.75 451 ALA A N 1
ATOM 3609 C CA . ALA A 1 451 ? -22.625 -16.528 40.661 1.00 85.75 451 ALA A CA 1
ATOM 3610 C C . ALA A 1 451 ? -23.273 -17.417 39.569 1.00 85.75 451 ALA A C 1
ATOM 3612 O O . ALA A 1 451 ? -24.079 -18.296 39.892 1.00 85.75 451 ALA A O 1
ATOM 3613 N N . SER A 1 452 ? -22.952 -17.212 38.285 1.00 87.94 452 SER A N 1
ATOM 3614 C CA . SER A 1 452 ? -23.443 -18.059 37.190 1.00 87.94 452 SER A CA 1
ATOM 3615 C C . SER A 1 452 ? -22.968 -19.512 37.328 1.00 87.94 452 SER A C 1
ATOM 3617 O O . SER A 1 452 ? -21.832 -19.787 37.713 1.00 87.94 452 SER A O 1
ATOM 3619 N N . ARG A 1 453 ? -23.820 -20.465 36.924 1.00 86.19 453 ARG A N 1
ATOM 3620 C CA . ARG A 1 453 ? -23.441 -21.884 36.782 1.00 86.19 453 ARG A CA 1
ATOM 3621 C C . ARG A 1 453 ? -22.579 -22.145 35.541 1.00 86.19 453 ARG A C 1
ATOM 3623 O O . ARG A 1 453 ? -22.025 -23.231 35.397 1.00 86.19 453 ARG A O 1
ATOM 3630 N N . CYS A 1 454 ? -22.482 -21.180 34.629 1.00 84.12 454 CYS A N 1
ATOM 3631 C CA . CYS A 1 454 ? -21.641 -21.262 33.447 1.00 84.12 454 CYS A CA 1
ATOM 3632 C C . CYS A 1 454 ? -20.213 -20.820 33.793 1.00 84.12 454 CYS A C 1
ATOM 3634 O O . CYS A 1 454 ? -19.945 -19.624 33.903 1.00 84.12 454 CYS A O 1
ATOM 3636 N N . HIS A 1 455 ? -19.282 -21.776 33.891 1.00 86.06 455 HIS A N 1
ATOM 3637 C CA . HIS A 1 455 ? -17.873 -21.499 34.210 1.00 86.06 455 HIS A CA 1
ATOM 3638 C C . HIS A 1 455 ? -17.234 -20.425 33.312 1.00 86.06 455 HIS A C 1
ATOM 3640 O O . HIS A 1 455 ? -16.464 -19.598 33.800 1.00 86.06 455 HIS A O 1
ATOM 3646 N N . PHE A 1 456 ? -17.602 -20.389 32.026 1.00 88.31 456 PHE A N 1
ATOM 3647 C CA . PHE A 1 456 ? -17.174 -19.353 31.084 1.00 88.31 456 PHE A CA 1
ATOM 3648 C C . PHE A 1 456 ? -17.658 -17.955 31.507 1.00 88.31 456 PHE A C 1
ATOM 3650 O O . PHE A 1 456 ? -16.843 -17.049 31.650 1.00 88.31 456 PHE A O 1
ATOM 3657 N N . VAL A 1 457 ? -18.955 -17.790 31.803 1.00 86.81 457 VAL A N 1
ATOM 3658 C CA . VAL A 1 457 ? -19.536 -16.507 32.249 1.00 86.81 457 VAL A CA 1
ATOM 3659 C C . VAL A 1 457 ? -18.939 -16.063 33.584 1.00 86.81 457 VAL A C 1
ATOM 3661 O O . VAL A 1 457 ? -18.530 -14.910 33.697 1.00 86.81 457 VAL A O 1
ATOM 3664 N N . SER A 1 458 ? -18.793 -16.963 34.563 1.00 87.44 458 SER A N 1
ATOM 3665 C CA . SER A 1 458 ? -18.113 -16.624 35.822 1.00 87.44 458 SER A CA 1
ATOM 3666 C C . SER A 1 458 ? -16.640 -16.242 35.606 1.00 87.44 458 SER A C 1
ATOM 3668 O O . SER A 1 458 ? -16.118 -15.378 36.306 1.00 87.44 458 SER A O 1
ATOM 3670 N N . GLY A 1 459 ? -15.976 -16.831 34.602 1.00 85.75 459 GLY A N 1
ATOM 3671 C CA . GLY A 1 459 ? -14.593 -16.527 34.226 1.00 85.75 459 GLY A CA 1
ATOM 3672 C C . GLY A 1 459 ? -14.399 -15.141 33.599 1.00 85.75 459 GLY A C 1
ATOM 3673 O O . GLY A 1 459 ? -13.329 -14.555 33.752 1.00 85.75 459 GLY A O 1
ATOM 3674 N N . LEU A 1 460 ? -15.434 -14.574 32.964 1.00 86.25 460 LEU A N 1
ATOM 3675 C CA . LEU A 1 460 ? -15.430 -13.182 32.485 1.00 86.25 460 LEU A CA 1
ATOM 3676 C C . LEU A 1 460 ? -15.478 -12.155 33.639 1.00 86.25 460 LEU A C 1
ATOM 3678 O O . LEU A 1 460 ? -15.122 -10.990 33.446 1.00 86.25 460 LEU A O 1
ATOM 3682 N N . PHE A 1 461 ? -15.901 -12.582 34.835 1.00 82.31 461 PHE A N 1
ATOM 3683 C CA . PHE A 1 461 ? -16.097 -11.746 36.025 1.00 82.31 461 PHE A CA 1
ATOM 3684 C C . PHE A 1 461 ? -15.299 -12.280 37.231 1.00 82.31 461 PHE A C 1
ATOM 3686 O O . PHE A 1 461 ? -15.894 -12.723 38.221 1.00 82.31 461 PHE A O 1
ATOM 3693 N N . PRO A 1 462 ? -13.951 -12.228 37.184 1.00 73.69 462 PRO A N 1
ATOM 3694 C CA . PRO A 1 462 ? -13.112 -12.651 38.300 1.00 73.69 462 PRO A CA 1
ATOM 3695 C C . PRO A 1 462 ? -13.374 -11.803 39.563 1.00 73.69 462 PRO A C 1
ATOM 3697 O O . PRO A 1 462 ? -13.717 -10.618 39.455 1.00 73.69 462 PRO A O 1
ATOM 3700 N N . PRO A 1 463 ? -13.202 -12.378 40.769 1.00 63.78 463 PRO A N 1
ATOM 3701 C CA . PRO A 1 463 ? -13.352 -11.644 42.022 1.00 63.78 463 PRO A CA 1
ATOM 3702 C C . PRO A 1 463 ? -12.301 -10.531 42.145 1.00 63.78 463 PRO A C 1
ATOM 3704 O O . PRO A 1 463 ? -11.145 -10.693 41.751 1.00 63.78 463 PRO A O 1
ATOM 3707 N N . LEU A 1 464 ? -12.706 -9.387 42.702 1.00 57.69 464 LEU A N 1
ATOM 3708 C CA . LEU A 1 464 ? -11.818 -8.242 42.922 1.00 57.69 464 LEU A CA 1
ATOM 3709 C C . LEU A 1 464 ? -10.871 -8.499 44.115 1.00 57.69 464 LEU A C 1
ATOM 3711 O O . LEU A 1 464 ? -11.335 -9.006 45.137 1.00 57.69 464 LEU A O 1
ATOM 3715 N N . PRO A 1 465 ? -9.580 -8.115 44.042 1.00 49.97 465 PRO A N 1
ATOM 3716 C CA . PRO A 1 465 ? -8.663 -8.211 45.179 1.00 49.97 465 PRO A CA 1
ATOM 3717 C C . PRO A 1 465 ? -9.104 -7.344 46.371 1.00 49.97 465 PRO A C 1
ATOM 3719 O O . PRO A 1 465 ? -9.376 -6.154 46.217 1.00 49.97 465 PRO A O 1
ATOM 3722 N N . GLU A 1 466 ? -9.118 -7.917 47.577 1.00 44.62 466 GLU A N 1
ATOM 3723 C CA . GLU A 1 466 ? -9.697 -7.294 48.784 1.00 44.62 466 GLU A CA 1
ATOM 3724 C C . GLU A 1 466 ? -8.987 -5.995 49.240 1.00 44.62 466 GLU A C 1
ATOM 3726 O O . GLU A 1 466 ? -9.573 -5.152 49.932 1.00 44.62 466 GLU A O 1
ATOM 3731 N N . GLU A 1 467 ? -7.731 -5.787 48.830 1.00 35.22 467 GLU A N 1
ATOM 3732 C CA . GLU A 1 467 ? -6.902 -4.651 49.260 1.00 35.22 467 GLU A CA 1
ATOM 3733 C C . GLU A 1 467 ? -7.325 -3.289 48.674 1.00 35.22 467 GLU A C 1
ATOM 3735 O O . GLU A 1 467 ? -6.995 -2.247 49.246 1.00 35.22 467 GLU A O 1
ATOM 3740 N N . SER A 1 468 ? -8.103 -3.244 47.583 1.00 39.41 468 SER A N 1
ATOM 3741 C CA . SER A 1 468 ? -8.522 -1.971 46.959 1.00 39.41 468 SER A CA 1
ATOM 3742 C C . SER A 1 468 ? -9.586 -1.192 47.753 1.00 39.41 468 SER A C 1
ATOM 3744 O O . SER A 1 468 ? -9.965 -0.081 47.378 1.00 39.41 468 SER A O 1
ATOM 3746 N N . SER A 1 469 ? -10.060 -1.749 48.868 1.00 37.34 469 SER A N 1
ATOM 3747 C CA . SER A 1 469 ? -11.228 -1.326 49.657 1.00 37.34 469 SER A CA 1
ATOM 3748 C C . SER A 1 469 ? -11.147 0.049 50.353 1.00 37.34 469 SER A C 1
ATOM 3750 O O . SER A 1 469 ? -12.091 0.425 51.047 1.00 37.34 469 SER A O 1
ATOM 3752 N N . LYS A 1 470 ? -10.058 0.825 50.201 1.00 39.66 470 LYS A N 1
ATOM 3753 C CA . LYS A 1 470 ? -9.839 2.078 50.969 1.00 39.66 470 LYS A CA 1
ATOM 3754 C C . LYS A 1 470 ? -9.614 3.371 50.172 1.00 39.66 470 LYS A C 1
ATOM 3756 O O . LYS A 1 470 ? -9.736 4.436 50.772 1.00 39.66 470 LYS A O 1
ATOM 3761 N N . GLN A 1 471 ? -9.336 3.331 48.863 1.00 37.03 471 GLN A N 1
ATOM 3762 C CA . GLN A 1 471 ? -9.311 4.533 47.999 1.00 37.03 471 GLN A CA 1
ATOM 3763 C C . GLN A 1 471 ? -9.697 4.228 46.538 1.00 37.03 471 GLN A C 1
ATOM 3765 O O . GLN A 1 471 ? -8.897 4.407 45.618 1.00 37.03 471 GLN A O 1
ATOM 3770 N N . THR A 1 472 ? -10.950 3.843 46.291 1.00 44.16 472 THR A N 1
ATOM 3771 C CA . THR A 1 472 ? -11.527 3.851 44.935 1.00 44.16 472 THR A CA 1
ATOM 3772 C C . THR A 1 472 ? -11.744 5.290 44.455 1.00 44.16 472 THR A C 1
ATOM 3774 O O . THR A 1 472 ? -12.842 5.842 44.534 1.00 44.16 472 THR A O 1
ATOM 3777 N N . LYS A 1 473 ? -10.672 5.925 43.966 1.00 54.75 473 LYS A N 1
ATOM 3778 C CA . LYS A 1 473 ? -10.768 7.160 43.176 1.00 54.75 473 LYS A CA 1
ATOM 3779 C C . LYS A 1 473 ? -11.604 6.861 41.931 1.00 54.75 473 LYS A C 1
ATOM 3781 O O . LYS A 1 473 ? -11.336 5.876 41.248 1.00 54.75 473 LYS A O 1
ATOM 3786 N N . PHE A 1 474 ? -12.588 7.709 41.639 1.00 59.72 474 PHE A N 1
ATOM 3787 C CA . PHE A 1 474 ? -13.372 7.617 40.408 1.00 59.72 474 PHE A CA 1
ATOM 3788 C C . PHE A 1 474 ? -12.435 7.636 39.195 1.00 59.72 474 PHE A C 1
ATOM 3790 O O . PHE A 1 474 ? -11.665 8.582 39.014 1.00 59.72 474 PHE A O 1
ATOM 3797 N N . SER A 1 475 ? -12.488 6.567 38.403 1.00 64.62 475 SER A N 1
ATOM 3798 C CA . SER A 1 475 ? -11.731 6.416 37.166 1.00 64.62 475 SER A CA 1
ATOM 3799 C C . SER A 1 475 ? -12.714 6.518 36.012 1.00 64.62 475 SER A C 1
ATOM 3801 O O . SER A 1 475 ? -13.595 5.673 35.869 1.00 64.62 475 SER A O 1
ATOM 3803 N N . SER A 1 476 ? -12.607 7.589 35.236 1.00 77.56 476 SER A N 1
ATOM 3804 C CA . SER A 1 476 ? -13.455 7.823 34.073 1.00 77.56 476 SER A CA 1
ATOM 3805 C C . SER A 1 476 ? -12.905 7.128 32.830 1.00 77.56 476 SER A C 1
ATOM 3807 O O . SER A 1 476 ? -11.709 6.821 32.753 1.00 77.56 476 SER A O 1
ATOM 3809 N N . ILE A 1 477 ? -13.752 6.952 31.810 1.00 81.62 477 ILE A N 1
ATOM 3810 C CA . ILE A 1 477 ? -13.291 6.436 30.514 1.00 81.62 477 ILE A CA 1
ATOM 3811 C C . ILE A 1 477 ? -12.236 7.379 29.916 1.00 81.62 477 ILE A C 1
ATOM 3813 O O . ILE A 1 477 ? -11.184 6.912 29.487 1.00 81.62 477 ILE A O 1
ATOM 3817 N N . GLY A 1 478 ? -12.438 8.700 29.980 1.00 82.75 478 GLY A N 1
ATOM 3818 C CA . GLY A 1 478 ? -11.467 9.688 29.497 1.00 82.75 478 GLY A CA 1
ATOM 3819 C C . GLY A 1 478 ? -10.113 9.635 30.220 1.00 82.75 478 GLY A C 1
ATOM 3820 O O . GLY A 1 478 ? -9.068 9.767 29.580 1.00 82.75 478 GLY A O 1
ATOM 3821 N N . ALA A 1 479 ? -10.098 9.391 31.535 1.00 82.06 479 ALA A N 1
ATOM 3822 C CA . ALA A 1 479 ? -8.861 9.245 32.301 1.00 82.06 479 ALA A CA 1
ATOM 3823 C C . ALA A 1 479 ? -8.123 7.934 31.978 1.00 82.06 479 ALA A C 1
ATOM 3825 O O . ALA A 1 479 ? -6.908 7.961 31.767 1.00 82.06 479 ALA A O 1
ATOM 3826 N N . ARG A 1 480 ? -8.848 6.808 31.886 1.00 82.94 480 ARG A N 1
ATOM 3827 C CA . ARG A 1 480 ? -8.293 5.493 31.518 1.00 82.94 480 ARG A CA 1
ATOM 3828 C C . ARG A 1 480 ? -7.745 5.500 30.087 1.00 82.94 480 ARG A C 1
ATOM 3830 O O . ARG A 1 480 ? -6.605 5.097 29.869 1.00 82.94 480 ARG A O 1
ATOM 3837 N N . PHE A 1 481 ? -8.504 6.056 29.143 1.00 86.12 481 PHE A N 1
ATOM 3838 C CA . PHE A 1 481 ? -8.105 6.221 27.744 1.00 86.12 481 PHE A CA 1
ATOM 3839 C C . PHE A 1 481 ? -6.841 7.082 27.609 1.00 86.12 481 PHE A C 1
ATOM 3841 O O . PHE A 1 481 ? -5.899 6.681 26.929 1.00 86.12 481 PHE A O 1
ATOM 3848 N N . LYS A 1 482 ? -6.757 8.214 28.330 1.00 85.75 482 LYS A N 1
ATOM 3849 C CA . LYS A 1 482 ? -5.535 9.036 28.383 1.00 85.75 482 LYS A CA 1
ATOM 3850 C C . LYS A 1 482 ? -4.320 8.242 28.883 1.00 85.75 482 LYS A C 1
ATOM 3852 O O . LYS A 1 482 ? -3.234 8.405 28.333 1.00 85.75 482 LYS A O 1
ATOM 3857 N N . GLN A 1 483 ? -4.475 7.399 29.907 1.00 86.19 483 GLN A N 1
ATOM 3858 C CA . GLN A 1 483 ? -3.378 6.564 30.417 1.00 86.19 483 GLN A CA 1
ATOM 3859 C C . GLN A 1 483 ? -2.934 5.505 29.395 1.00 86.19 483 GLN A C 1
ATOM 3861 O O . GLN A 1 483 ? -1.737 5.343 29.176 1.00 86.19 483 GLN A O 1
ATOM 3866 N N . GLN A 1 484 ? -3.878 4.837 28.726 1.00 87.50 484 GLN A N 1
ATOM 3867 C CA . GLN A 1 484 ? -3.576 3.853 27.678 1.00 87.50 484 GLN A CA 1
ATOM 3868 C C . GLN A 1 484 ? -2.880 4.499 26.469 1.00 87.50 484 GLN A C 1
ATOM 3870 O O . GLN A 1 484 ? -1.864 3.990 26.001 1.00 87.50 484 GLN A O 1
ATOM 3875 N N . LEU A 1 485 ? -3.367 5.657 26.009 1.00 88.12 485 LEU A N 1
ATOM 3876 C CA . LEU A 1 485 ? -2.752 6.430 24.926 1.00 88.12 485 LEU A CA 1
ATOM 3877 C C . LEU A 1 485 ? -1.334 6.904 25.289 1.00 88.12 485 LEU A C 1
ATOM 3879 O O . LEU A 1 485 ? -0.449 6.903 24.438 1.00 88.12 485 LEU A O 1
ATOM 3883 N N . GLN A 1 486 ? -1.099 7.277 26.549 1.00 87.94 486 GLN A N 1
ATOM 3884 C CA . GLN A 1 486 ? 0.225 7.669 27.030 1.00 87.94 486 GLN A CA 1
ATOM 3885 C C . GLN A 1 486 ? 1.215 6.490 27.019 1.00 87.94 486 GLN A C 1
ATOM 3887 O O . GLN A 1 486 ? 2.308 6.631 26.475 1.00 87.94 486 GLN A O 1
ATOM 3892 N N . ALA A 1 487 ? 0.814 5.315 27.518 1.00 90.12 487 ALA A N 1
ATOM 3893 C CA . ALA A 1 487 ? 1.642 4.104 27.489 1.00 90.12 487 ALA A CA 1
ATOM 3894 C C . ALA A 1 487 ? 1.928 3.608 26.054 1.00 90.12 487 ALA A C 1
ATOM 3896 O O . ALA A 1 487 ? 3.034 3.152 25.753 1.00 90.12 487 ALA A O 1
ATOM 3897 N N . LEU A 1 488 ? 0.962 3.755 25.136 1.00 90.25 488 LEU A N 1
ATOM 3898 C CA . LEU A 1 488 ? 1.165 3.490 23.709 1.00 90.25 488 LEU A CA 1
ATOM 3899 C C . LEU A 1 488 ? 2.235 4.420 23.116 1.00 90.25 488 LEU A C 1
ATOM 3901 O O . LEU A 1 488 ? 3.128 3.959 22.414 1.00 90.25 488 LEU A O 1
ATOM 3905 N N . LEU A 1 489 ? 2.185 5.718 23.420 1.00 87.56 489 LEU A N 1
ATOM 3906 C CA . LEU A 1 489 ? 3.169 6.686 22.926 1.00 87.56 489 LEU A CA 1
ATOM 3907 C C . LEU A 1 489 ? 4.559 6.476 23.533 1.00 87.56 489 LEU A C 1
ATOM 3909 O O . LEU A 1 489 ? 5.550 6.651 22.834 1.00 87.56 489 LEU A O 1
ATOM 3913 N N . GLU A 1 490 ? 4.656 6.082 24.800 1.00 89.31 490 GLU A N 1
ATOM 3914 C CA . GLU A 1 490 ? 5.928 5.698 25.428 1.00 89.31 490 GLU A CA 1
ATOM 3915 C C . GLU A 1 490 ? 6.532 4.457 24.754 1.00 89.31 490 GLU A C 1
ATOM 3917 O O . GLU A 1 490 ? 7.734 4.427 24.495 1.00 89.31 490 GLU A O 1
ATOM 3922 N N . THR A 1 491 ? 5.690 3.496 24.356 1.00 87.50 491 THR A N 1
ATOM 3923 C CA . THR A 1 491 ? 6.100 2.336 23.546 1.00 87.50 491 THR A CA 1
ATOM 3924 C C . THR A 1 491 ? 6.592 2.763 22.157 1.00 87.50 491 THR A C 1
ATOM 3926 O O . THR A 1 491 ? 7.675 2.365 21.739 1.00 87.50 491 THR A O 1
ATOM 3929 N N . LEU A 1 492 ? 5.844 3.624 21.455 1.00 87.62 492 LEU A N 1
ATOM 3930 C CA . LEU A 1 492 ? 6.207 4.112 20.116 1.00 87.62 492 LEU A CA 1
ATOM 3931 C C . LEU A 1 492 ? 7.516 4.920 20.117 1.00 87.62 492 LEU A C 1
ATOM 3933 O O . LEU A 1 492 ? 8.349 4.720 19.236 1.00 87.62 492 LEU A O 1
ATOM 3937 N N . ASN A 1 493 ? 7.740 5.766 21.129 1.00 84.62 493 ASN A N 1
ATOM 3938 C CA . ASN A 1 493 ? 8.978 6.542 21.287 1.00 84.62 493 ASN A CA 1
ATOM 3939 C C . ASN A 1 493 ? 10.231 5.667 21.504 1.00 84.62 493 ASN A C 1
ATOM 3941 O O . ASN A 1 493 ? 11.344 6.151 21.299 1.00 84.62 493 ASN A O 1
ATOM 3945 N N . ALA A 1 494 ? 10.069 4.405 21.917 1.00 86.19 494 ALA A N 1
ATOM 3946 C CA . ALA A 1 494 ? 11.158 3.436 22.053 1.00 86.19 494 ALA A CA 1
ATOM 3947 C C . ALA A 1 494 ? 11.453 2.651 20.755 1.00 86.19 494 ALA A C 1
ATOM 3949 O O . ALA A 1 494 ? 12.380 1.843 20.729 1.00 86.19 494 ALA A O 1
ATOM 3950 N N . THR A 1 495 ? 10.685 2.880 19.683 1.00 84.56 495 THR A N 1
ATOM 3951 C CA . THR A 1 495 ? 10.795 2.185 18.386 1.00 84.56 495 THR A CA 1
ATOM 3952 C C . THR A 1 495 ? 11.156 3.144 17.248 1.00 84.56 495 THR A C 1
ATOM 3954 O O . THR A 1 495 ? 11.047 4.360 17.395 1.00 84.56 495 THR A O 1
ATOM 3957 N N . GLU A 1 496 ? 11.563 2.609 16.092 1.00 79.00 496 GLU A N 1
ATOM 3958 C CA . GLU A 1 496 ? 11.650 3.381 14.845 1.00 79.00 496 GLU A CA 1
ATOM 3959 C C . GLU A 1 496 ? 10.280 3.348 14.128 1.00 79.00 496 GLU A C 1
ATOM 3961 O O . GLU A 1 496 ? 9.847 2.282 13.687 1.00 79.00 496 GLU A O 1
ATOM 3966 N N . PRO A 1 497 ? 9.551 4.476 14.025 1.00 80.00 497 PRO A N 1
ATOM 3967 C CA . PRO A 1 497 ? 8.210 4.506 13.461 1.00 80.00 497 PRO A CA 1
ATOM 3968 C C . PRO A 1 497 ? 8.238 4.652 11.934 1.00 80.00 497 PRO A C 1
ATOM 3970 O O . PRO A 1 497 ? 8.832 5.577 11.372 1.00 80.00 497 PRO A O 1
ATOM 3973 N N . HIS A 1 498 ? 7.492 3.790 11.248 1.00 78.62 498 HIS A N 1
ATOM 3974 C CA . HIS A 1 498 ? 7.237 3.901 9.813 1.00 78.62 498 HIS A CA 1
ATOM 3975 C C . HIS A 1 498 ? 5.756 4.206 9.569 1.00 78.62 498 HIS A C 1
ATOM 3977 O O . HIS A 1 498 ? 4.874 3.502 10.056 1.00 78.62 498 HIS A O 1
ATOM 3983 N N . TYR A 1 499 ? 5.472 5.274 8.821 1.00 77.00 499 TYR A N 1
ATOM 3984 C CA . TYR A 1 499 ? 4.117 5.811 8.685 1.00 77.00 499 TYR A CA 1
ATOM 3985 C C . TYR A 1 499 ? 3.479 5.444 7.343 1.00 77.00 499 TYR A C 1
ATOM 3987 O O . TYR A 1 499 ? 3.938 5.876 6.286 1.00 77.00 499 TYR A O 1
ATOM 3995 N N . VAL A 1 500 ? 2.358 4.725 7.398 1.00 82.50 500 VAL A N 1
ATOM 3996 C CA . VAL A 1 500 ? 1.458 4.504 6.258 1.00 82.50 500 VAL A CA 1
ATOM 3997 C C . VAL A 1 500 ? 0.229 5.400 6.430 1.00 82.50 500 VAL A C 1
ATOM 3999 O O . VAL A 1 500 ? -0.349 5.479 7.512 1.00 82.50 500 VAL A O 1
ATOM 4002 N N . ARG A 1 501 ? -0.173 6.113 5.372 1.00 78.50 501 ARG A N 1
ATOM 4003 C CA . ARG A 1 501 ? -1.367 6.975 5.365 1.00 78.50 501 ARG A CA 1
ATOM 4004 C C . ARG A 1 501 ? -2.316 6.531 4.254 1.00 78.50 501 ARG A C 1
ATOM 4006 O O . ARG A 1 501 ? -2.144 6.903 3.096 1.00 78.50 501 ARG A O 1
ATOM 4013 N N . CYS A 1 502 ? -3.310 5.724 4.615 1.00 83.31 502 CYS A N 1
ATOM 4014 C CA . CYS A 1 502 ? -4.377 5.298 3.711 1.00 83.31 502 CYS A CA 1
ATOM 4015 C C . CYS A 1 502 ? -5.300 6.479 3.364 1.00 83.31 502 CYS A C 1
ATOM 4017 O O . CYS A 1 502 ? -5.592 7.315 4.218 1.00 83.31 502 CYS A O 1
ATOM 4019 N N . VAL A 1 503 ? -5.766 6.552 2.113 1.00 79.12 503 VAL A N 1
ATOM 4020 C CA . VAL A 1 503 ? -6.630 7.639 1.622 1.00 79.12 503 VAL A CA 1
ATOM 4021 C C . VAL A 1 503 ? -7.801 7.054 0.837 1.00 79.12 503 VAL A C 1
ATOM 4023 O O . VAL A 1 503 ? -7.608 6.334 -0.141 1.00 79.12 503 VAL A O 1
ATOM 4026 N N . LYS A 1 504 ? -9.025 7.383 1.253 1.00 79.31 504 LYS A N 1
ATOM 4027 C CA . LYS A 1 504 ? -10.276 6.951 0.625 1.00 79.31 504 LYS A CA 1
ATOM 4028 C C . LYS A 1 504 ? -10.516 7.769 -0.657 1.00 79.31 504 LYS A C 1
ATOM 4030 O O . LYS A 1 504 ? -10.677 8.989 -0.552 1.00 79.31 504 LYS A O 1
ATOM 4035 N N . PRO A 1 505 ? -10.565 7.157 -1.858 1.00 81.00 505 PRO A N 1
ATOM 4036 C CA . PRO A 1 505 ? -10.642 7.905 -3.116 1.00 81.00 505 PRO A CA 1
ATOM 4037 C C . PRO A 1 505 ? -12.023 8.527 -3.364 1.00 81.00 505 PRO A C 1
ATOM 4039 O O . PRO A 1 505 ? -12.110 9.582 -3.985 1.00 81.00 505 PRO A O 1
ATOM 4042 N N . ASN A 1 506 ? -13.099 7.911 -2.869 1.00 81.06 506 ASN A N 1
ATOM 4043 C CA . ASN A 1 506 ? -14.464 8.431 -2.946 1.00 81.06 506 ASN A CA 1
ATOM 4044 C C . ASN A 1 506 ? -15.315 7.931 -1.773 1.00 81.06 506 ASN A C 1
ATOM 4046 O O . ASN A 1 506 ? -15.070 6.858 -1.220 1.00 81.06 506 ASN A O 1
ATOM 4050 N N . ASN A 1 507 ? -16.351 8.683 -1.409 1.00 77.88 507 ASN A N 1
ATOM 4051 C CA . ASN A 1 507 ? -17.256 8.307 -0.328 1.00 77.88 507 ASN A CA 1
ATOM 4052 C C . ASN A 1 507 ? -18.299 7.249 -0.712 1.00 77.88 507 ASN A C 1
ATOM 4054 O O . ASN A 1 507 ? -18.882 6.648 0.187 1.00 77.88 507 ASN A O 1
ATOM 4058 N N . LEU A 1 508 ? -18.473 6.970 -2.008 1.00 77.44 508 LEU A N 1
ATOM 4059 C CA . LEU A 1 508 ? -19.407 5.972 -2.543 1.00 77.44 508 LEU A CA 1
ATOM 4060 C C . LEU A 1 508 ? -18.898 4.518 -2.474 1.00 77.44 508 LEU A C 1
ATOM 4062 O O . LEU A 1 508 ? -19.642 3.618 -2.854 1.00 77.44 508 LEU A O 1
ATOM 4066 N N . LEU A 1 509 ? -17.658 4.292 -2.014 1.00 77.44 509 LEU A N 1
ATOM 4067 C CA . LEU A 1 509 ? -17.001 2.976 -1.915 1.00 77.44 509 LEU A CA 1
ATOM 4068 C C . LEU A 1 509 ? -16.917 2.211 -3.254 1.00 77.44 509 LEU A C 1
ATOM 4070 O O . LEU A 1 509 ? -16.963 0.984 -3.283 1.00 77.44 509 LEU A O 1
ATOM 4074 N N . LYS A 1 510 ? -16.784 2.928 -4.377 1.00 73.88 510 LYS A N 1
ATOM 4075 C CA . LYS A 1 510 ? -16.693 2.332 -5.724 1.00 73.88 510 LYS A CA 1
ATOM 4076 C C . LYS A 1 510 ? -15.273 2.388 -6.299 1.00 73.88 510 LYS A C 1
ATOM 4078 O O . LYS A 1 510 ? -14.543 3.329 -5.987 1.00 73.88 510 LYS A O 1
ATOM 4083 N N . PRO A 1 511 ? -14.871 1.438 -7.164 1.00 79.50 511 PRO A N 1
ATOM 4084 C CA . PRO A 1 511 ? -13.643 1.569 -7.946 1.00 79.50 511 PRO A CA 1
ATOM 4085 C C . PRO A 1 511 ? -13.727 2.760 -8.919 1.00 79.50 511 PRO A C 1
ATOM 4087 O O . PRO A 1 511 ? -14.810 3.274 -9.191 1.00 79.50 511 PRO A O 1
ATOM 4090 N N . GLU A 1 512 ? -12.571 3.196 -9.427 1.00 82.75 512 GLU A N 1
ATOM 4091 C CA . GLU A 1 512 ? -12.380 4.215 -10.486 1.00 82.75 512 GLU A CA 1
ATOM 4092 C C . GLU A 1 512 ? -12.898 5.649 -10.216 1.00 82.75 512 GLU A C 1
ATOM 4094 O O . GLU A 1 512 ? -12.491 6.582 -10.907 1.00 82.75 512 GLU A O 1
ATOM 4099 N N . ILE A 1 513 ? -13.716 5.883 -9.185 1.00 81.19 513 ILE A N 1
ATOM 4100 C CA . ILE A 1 513 ? -14.181 7.227 -8.802 1.00 81.19 513 ILE A CA 1
ATOM 4101 C C . ILE A 1 513 ? -13.154 7.908 -7.879 1.00 81.19 513 ILE A C 1
ATOM 4103 O O . ILE A 1 513 ? -12.781 7.358 -6.841 1.00 81.19 513 ILE A O 1
ATOM 4107 N N . PHE A 1 514 ? -12.742 9.135 -8.215 1.00 80.56 514 PHE A N 1
ATOM 4108 C CA . PHE A 1 514 ? -11.788 9.933 -7.432 1.00 80.56 514 PHE A CA 1
ATOM 4109 C C . PHE A 1 514 ? -12.339 11.336 -7.119 1.00 80.56 514 PHE A C 1
ATOM 4111 O O . PHE A 1 514 ? -12.447 12.208 -7.983 1.00 80.56 514 PHE A O 1
ATOM 4118 N N . GLU A 1 515 ? -12.701 11.567 -5.861 1.00 81.50 515 GLU A N 1
ATOM 4119 C CA . GLU A 1 515 ? -13.332 12.793 -5.371 1.00 81.50 515 GLU A CA 1
ATOM 4120 C C . GLU A 1 515 ? -12.271 13.785 -4.873 1.00 81.50 515 GLU A C 1
ATOM 4122 O O . GLU A 1 515 ? -11.981 13.867 -3.679 1.00 81.50 515 GLU A O 1
ATOM 4127 N N . ASN A 1 516 ? -11.710 14.573 -5.799 1.00 82.25 516 ASN A N 1
ATOM 4128 C CA . ASN A 1 516 ? -10.615 15.529 -5.555 1.00 82.25 516 ASN A CA 1
ATOM 4129 C C . ASN A 1 516 ? -10.727 16.337 -4.245 1.00 82.25 516 ASN A C 1
ATOM 4131 O O . ASN A 1 516 ? -9.727 16.514 -3.556 1.00 82.25 516 ASN A O 1
ATOM 4135 N N . GLN A 1 517 ? -11.919 16.834 -3.887 1.00 76.38 517 GLN A N 1
ATOM 4136 C CA . GLN A 1 517 ? -12.117 17.608 -2.653 1.00 76.38 517 GLN A CA 1
ATOM 4137 C C . GLN A 1 517 ? -11.998 16.743 -1.390 1.00 76.38 517 GLN A C 1
ATOM 4139 O O . GLN A 1 517 ? -11.306 17.136 -0.454 1.00 76.38 517 GLN A O 1
ATOM 4144 N N . ASN A 1 518 ? -12.599 15.551 -1.387 1.00 72.44 518 ASN A N 1
ATOM 4145 C CA . ASN A 1 518 ? -12.573 14.628 -0.250 1.00 72.44 518 ASN A CA 1
ATOM 4146 C C . ASN A 1 518 ? -11.168 14.037 -0.050 1.00 72.44 518 ASN A C 1
ATOM 4148 O O . ASN A 1 518 ? -10.715 13.880 1.083 1.00 72.44 518 ASN A O 1
ATOM 4152 N N . VAL A 1 519 ? -10.439 13.771 -1.139 1.00 78.56 519 VAL A N 1
ATOM 4153 C CA . VAL A 1 519 ? -9.023 13.372 -1.096 1.00 78.56 519 VAL A CA 1
ATOM 4154 C C . VAL A 1 519 ? -8.138 14.520 -0.598 1.00 78.56 519 VAL A C 1
ATOM 4156 O O . VAL A 1 519 ? -7.329 14.322 0.306 1.00 78.56 519 VAL A O 1
ATOM 4159 N N . LEU A 1 520 ? -8.304 15.739 -1.123 1.00 75.00 520 LEU A N 1
ATOM 4160 C CA . LEU A 1 520 ? -7.524 16.904 -0.687 1.00 75.00 520 LEU A CA 1
ATOM 4161 C C . LEU A 1 520 ? -7.780 17.259 0.785 1.00 75.00 520 LEU A C 1
ATOM 4163 O O . LEU A 1 520 ? -6.856 17.690 1.475 1.00 75.00 520 LEU A O 1
ATOM 4167 N N . GLN A 1 521 ? -9.006 17.063 1.277 1.00 69.69 521 GLN A N 1
ATOM 4168 C CA . GLN A 1 521 ? -9.320 17.195 2.696 1.00 69.69 521 GLN A CA 1
ATOM 4169 C C . GLN A 1 521 ? -8.573 16.137 3.516 1.00 69.69 521 GLN A C 1
ATOM 4171 O O . GLN A 1 521 ? -7.832 16.513 4.416 1.00 69.69 521 GLN A O 1
ATOM 4176 N N . GLN A 1 522 ? -8.639 14.851 3.156 1.00 75.00 522 GLN A N 1
ATOM 4177 C CA . GLN A 1 522 ? -7.872 13.794 3.838 1.00 75.00 522 GLN A CA 1
ATOM 4178 C C . GLN A 1 522 ? -6.354 14.053 3.841 1.00 75.00 522 GLN A C 1
ATOM 4180 O O . GLN A 1 522 ? -5.706 13.847 4.861 1.00 75.00 522 GLN A O 1
ATOM 4185 N N . LEU A 1 523 ? -5.773 14.572 2.754 1.00 76.06 523 LEU A N 1
ATOM 4186 C CA . LEU A 1 523 ? -4.341 14.909 2.693 1.00 76.06 523 LEU A CA 1
ATOM 4187 C C . LEU A 1 523 ? -3.946 16.092 3.600 1.00 76.06 523 LEU A C 1
ATOM 4189 O O . LEU A 1 523 ? -2.790 16.180 4.022 1.00 76.06 523 LEU A O 1
ATOM 4193 N N . ARG A 1 524 ? -4.893 16.983 3.930 1.00 70.69 524 ARG A N 1
ATOM 4194 C CA . ARG A 1 524 ? -4.734 18.010 4.976 1.00 70.69 524 ARG A CA 1
ATOM 4195 C C . ARG A 1 524 ? -4.895 17.384 6.364 1.00 70.69 524 ARG A C 1
ATOM 4197 O O . ARG A 1 524 ? -3.989 17.481 7.184 1.00 70.69 524 ARG A O 1
ATOM 4204 N N . CYS A 1 525 ? -6.001 16.675 6.590 1.00 67.00 525 CYS A N 1
ATOM 4205 C CA . CYS A 1 525 ? -6.352 16.051 7.868 1.00 67.00 525 CYS A CA 1
ATOM 4206 C C . CYS A 1 525 ? -5.399 14.918 8.298 1.00 67.00 525 CYS A C 1
ATOM 4208 O O . CYS A 1 525 ? -5.329 14.596 9.476 1.00 67.00 525 CYS A O 1
ATOM 4210 N N . GLY A 1 526 ? -4.640 14.316 7.380 1.00 66.44 526 GLY A N 1
ATOM 4211 C CA . GLY A 1 526 ? -3.617 13.303 7.672 1.00 66.44 526 GLY A CA 1
ATOM 4212 C C . GLY A 1 526 ? -2.201 13.859 7.877 1.00 66.44 526 GLY A C 1
ATOM 4213 O O . GLY A 1 526 ? -1.258 13.071 7.967 1.00 66.44 526 GLY A O 1
ATOM 4214 N N . GLY A 1 527 ? -2.026 15.188 7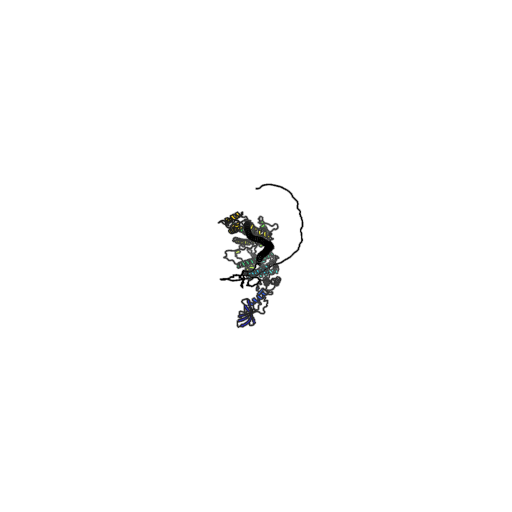.863 1.00 67.31 527 GLY A N 1
ATOM 4215 C CA . GLY A 1 527 ? -0.723 15.860 7.983 1.00 67.31 527 GLY A CA 1
ATOM 4216 C C . GLY A 1 527 ? 0.189 15.743 6.751 1.00 67.31 527 GLY A C 1
ATOM 4217 O O . GLY A 1 527 ? 1.291 16.285 6.749 1.00 67.31 527 GLY A O 1
ATOM 4218 N N . VAL A 1 528 ? -0.253 15.070 5.682 1.00 74.38 528 VAL A N 1
ATOM 4219 C CA . VAL A 1 528 ? 0.589 14.697 4.528 1.00 74.38 528 VAL A CA 1
ATOM 4220 C C . VAL A 1 528 ? 1.100 15.921 3.766 1.00 74.38 528 VAL A C 1
ATOM 4222 O O . VAL A 1 528 ? 2.276 15.975 3.412 1.00 74.38 528 VAL A O 1
ATOM 4225 N N . LEU A 1 529 ? 0.255 16.933 3.541 1.00 68.88 529 LEU A N 1
ATOM 4226 C CA . LEU A 1 529 ? 0.699 18.169 2.880 1.00 68.88 529 LEU A CA 1
ATOM 4227 C C . LEU A 1 529 ? 1.710 18.960 3.721 1.00 68.88 529 LEU A C 1
ATOM 4229 O O . LEU A 1 529 ? 2.586 19.610 3.153 1.00 68.88 529 LEU A O 1
ATOM 4233 N N . GLU A 1 530 ? 1.612 18.890 5.049 1.00 66.38 530 GLU A N 1
ATOM 4234 C CA . GLU A 1 530 ? 2.545 19.561 5.955 1.00 66.38 530 GLU A CA 1
ATOM 4235 C C . GLU A 1 530 ? 3.888 18.819 5.990 1.00 66.38 530 GLU A C 1
ATOM 4237 O O . GLU A 1 530 ? 4.929 19.445 5.820 1.00 66.38 530 GLU A O 1
ATOM 4242 N N . ALA A 1 531 ? 3.873 17.482 6.049 1.00 68.38 531 ALA A N 1
ATOM 4243 C CA . ALA A 1 531 ? 5.064 16.648 5.871 1.00 68.38 531 ALA A CA 1
ATOM 4244 C C . ALA A 1 531 ? 5.799 16.961 4.553 1.00 68.38 531 ALA A C 1
ATOM 4246 O O . ALA A 1 531 ? 7.008 17.181 4.546 1.00 68.38 531 ALA A O 1
ATOM 4247 N N . ILE A 1 532 ? 5.062 17.072 3.441 1.00 69.19 532 ILE A N 1
ATOM 4248 C CA . ILE A 1 532 ? 5.627 17.462 2.140 1.00 69.19 532 ILE A CA 1
ATOM 4249 C C . ILE A 1 532 ? 6.186 18.895 2.186 1.00 69.19 532 ILE A C 1
ATOM 4251 O O . ILE A 1 532 ? 7.279 19.130 1.670 1.00 69.19 532 ILE A O 1
ATOM 4255 N N . ARG A 1 533 ? 5.493 19.848 2.832 1.00 70.88 533 ARG A N 1
ATOM 4256 C CA . ARG A 1 533 ? 5.979 21.231 3.019 1.00 70.88 533 ARG A CA 1
ATOM 4257 C C . ARG A 1 533 ? 7.321 21.253 3.756 1.00 70.88 533 ARG A C 1
ATOM 4259 O O . ARG A 1 533 ? 8.231 21.956 3.323 1.00 70.88 533 ARG A O 1
ATOM 4266 N N . ILE A 1 534 ? 7.449 20.455 4.815 1.00 66.88 534 ILE A N 1
ATOM 4267 C CA . ILE A 1 534 ? 8.663 20.296 5.626 1.00 66.88 534 ILE A CA 1
ATOM 4268 C C . ILE A 1 534 ? 9.796 19.693 4.788 1.00 66.88 534 ILE A C 1
ATOM 4270 O O . ILE A 1 534 ? 10.845 20.320 4.640 1.00 66.88 534 ILE A O 1
ATOM 4274 N N . SER A 1 535 ? 9.582 18.528 4.168 1.00 70.25 535 SER A N 1
ATOM 4275 C CA . SER A 1 535 ? 10.616 17.870 3.359 1.00 70.25 535 SER A CA 1
ATOM 4276 C C . SER A 1 535 ? 11.055 18.725 2.165 1.00 70.25 535 SER A C 1
ATOM 4278 O O . SER A 1 535 ? 12.237 18.739 1.834 1.00 70.25 535 SER A O 1
ATOM 4280 N N . CYS A 1 536 ? 10.154 19.493 1.538 1.00 68.38 536 CYS A N 1
ATOM 4281 C CA . CYS A 1 536 ? 10.512 20.445 0.480 1.00 68.38 536 CYS A CA 1
ATOM 4282 C C . CYS A 1 536 ? 11.241 21.703 0.987 1.00 68.38 536 CYS A C 1
ATOM 4284 O O . CYS A 1 536 ? 12.031 22.272 0.230 1.00 68.38 536 CYS A O 1
ATOM 4286 N N . ALA A 1 537 ? 11.011 22.131 2.233 1.00 70.81 537 ALA A N 1
ATOM 4287 C CA . ALA A 1 537 ? 11.772 23.200 2.887 1.00 70.81 537 ALA A CA 1
ATOM 4288 C C . ALA A 1 537 ? 13.173 22.741 3.345 1.00 70.81 537 ALA A C 1
ATOM 4290 O O . ALA A 1 537 ? 14.078 23.570 3.475 1.00 70.81 537 ALA A O 1
ATOM 4291 N N . GLY A 1 538 ? 13.369 21.432 3.527 1.00 76.06 538 GLY A N 1
ATOM 4292 C CA . GLY A 1 538 ? 14.666 20.768 3.659 1.00 76.06 538 GLY A CA 1
ATOM 4293 C C . GLY A 1 538 ? 15.253 20.309 2.315 1.00 76.06 538 GLY A C 1
ATOM 4294 O O . GLY A 1 538 ? 15.145 20.994 1.290 1.00 76.06 538 GLY A O 1
ATOM 4295 N N . TYR A 1 539 ? 15.897 19.142 2.327 1.00 80.06 539 TYR A N 1
ATOM 4296 C CA . TYR A 1 539 ? 16.552 18.521 1.170 1.00 80.06 539 TYR A CA 1
ATOM 4297 C C . TYR A 1 539 ? 15.914 17.147 0.871 1.00 80.06 539 TYR A C 1
ATOM 4299 O O . TYR A 1 539 ? 16.420 16.114 1.320 1.00 80.06 539 TYR A O 1
ATOM 4307 N N . PRO A 1 540 ? 14.792 17.102 0.123 1.00 73.56 540 PRO A N 1
ATOM 4308 C CA . PRO A 1 540 ? 13.962 15.901 0.004 1.00 73.56 540 PRO A CA 1
ATOM 4309 C C . PRO A 1 540 ? 14.580 14.814 -0.881 1.00 73.56 540 PRO A C 1
ATOM 4311 O O . PRO A 1 540 ? 14.115 13.678 -0.877 1.00 73.56 540 PRO A O 1
ATOM 4314 N N . THR A 1 541 ? 15.598 15.135 -1.686 1.00 80.31 541 THR A N 1
ATOM 4315 C CA . THR A 1 541 ? 16.300 14.148 -2.513 1.00 80.31 541 THR A CA 1
ATOM 4316 C C . THR A 1 541 ? 17.734 13.998 -2.031 1.00 80.31 541 THR A C 1
ATOM 4318 O O . THR A 1 541 ? 18.563 14.883 -2.231 1.00 80.31 541 THR A O 1
ATOM 4321 N N . ARG A 1 542 ? 18.022 12.849 -1.417 1.00 85.31 542 ARG A N 1
ATOM 4322 C CA . ARG A 1 542 ? 19.340 12.475 -0.893 1.00 85.31 542 ARG A CA 1
ATOM 4323 C C . ARG A 1 542 ? 19.897 11.316 -1.723 1.00 85.31 542 ARG A C 1
ATOM 4325 O O . ARG A 1 542 ? 19.150 10.383 -2.028 1.00 85.31 542 ARG A O 1
ATOM 4332 N N . LYS A 1 543 ? 21.177 11.355 -2.100 1.00 85.69 543 LYS A N 1
ATOM 4333 C CA . LYS A 1 543 ? 21.828 10.288 -2.887 1.00 85.69 543 LYS A CA 1
ATOM 4334 C C . LYS A 1 543 ? 23.259 10.017 -2.412 1.00 85.69 543 LYS A C 1
ATOM 4336 O O . LYS A 1 543 ? 24.017 10.981 -2.324 1.00 85.69 543 LYS A O 1
ATOM 4341 N N . PRO A 1 544 ? 23.648 8.754 -2.156 1.00 90.25 544 PRO A N 1
ATOM 4342 C CA . PRO A 1 544 ? 25.049 8.364 -1.996 1.00 90.25 544 PRO A CA 1
ATOM 4343 C C . PRO A 1 544 ? 25.920 8.819 -3.177 1.00 90.25 544 PRO A C 1
ATOM 4345 O O . PRO A 1 544 ? 25.426 8.947 -4.305 1.00 90.25 544 PRO A O 1
ATOM 4348 N N . PHE A 1 545 ? 27.204 9.087 -2.924 1.00 89.38 545 PHE A N 1
ATOM 4349 C CA . PHE A 1 545 ? 28.111 9.625 -3.945 1.00 89.38 545 PHE A CA 1
ATOM 4350 C C . PHE A 1 545 ? 28.325 8.672 -5.129 1.00 89.38 545 PHE A C 1
ATOM 4352 O O . PHE A 1 545 ? 28.339 9.124 -6.274 1.00 89.38 545 PHE A O 1
ATOM 4359 N N . ASP A 1 546 ? 28.402 7.365 -4.888 1.00 86.06 546 ASP A N 1
ATOM 4360 C CA . ASP A 1 546 ? 28.555 6.337 -5.920 1.00 86.06 546 ASP A CA 1
ATOM 4361 C C . ASP A 1 546 ? 27.335 6.272 -6.862 1.00 86.06 546 ASP A C 1
ATOM 4363 O O . ASP A 1 546 ? 27.489 6.303 -8.089 1.00 86.06 546 ASP A O 1
ATOM 4367 N N . GLU A 1 547 ? 26.109 6.273 -6.326 1.00 88.25 547 GLU A N 1
ATOM 4368 C CA . GLU A 1 547 ? 24.876 6.305 -7.125 1.00 88.25 547 GLU A CA 1
ATOM 4369 C C . GLU A 1 547 ? 24.764 7.625 -7.909 1.00 88.25 547 GLU A C 1
ATOM 4371 O O . GLU A 1 547 ? 24.413 7.640 -9.094 1.00 88.25 547 GLU A O 1
ATOM 4376 N N . PHE A 1 548 ? 25.116 8.748 -7.274 1.00 88.38 548 PHE A N 1
ATOM 4377 C CA . PHE A 1 548 ? 25.063 10.066 -7.899 1.00 88.38 548 PHE A CA 1
ATOM 4378 C C . PHE A 1 548 ? 26.072 10.200 -9.054 1.00 88.38 548 PHE A C 1
ATOM 4380 O O . PHE A 1 548 ? 25.695 10.541 -10.182 1.00 88.38 548 PHE A O 1
ATOM 4387 N N . LEU A 1 549 ? 27.345 9.874 -8.814 1.00 87.12 549 LEU A N 1
ATOM 4388 C CA . LEU A 1 549 ? 28.409 9.936 -9.819 1.00 87.12 549 LEU A CA 1
ATOM 4389 C C . LEU A 1 549 ? 28.179 8.920 -10.941 1.00 87.12 549 LEU A C 1
ATOM 4391 O O . LEU A 1 549 ? 28.321 9.263 -12.118 1.00 87.12 549 LEU A O 1
ATOM 4395 N N . SER A 1 550 ? 27.773 7.687 -10.627 1.00 86.12 550 SER A N 1
ATOM 4396 C CA . SER A 1 550 ? 27.520 6.662 -11.647 1.00 86.12 550 SER A CA 1
ATOM 4397 C C . SER A 1 550 ? 26.375 7.043 -12.596 1.00 86.12 550 SER A C 1
ATOM 4399 O O . SER A 1 550 ? 26.505 6.816 -13.806 1.00 86.12 550 SER A O 1
ATOM 4401 N N . ARG A 1 551 ? 25.315 7.695 -12.091 1.00 88.38 551 ARG A N 1
ATOM 4402 C CA . ARG A 1 551 ? 24.195 8.226 -12.888 1.00 88.38 551 ARG A CA 1
ATOM 4403 C C . ARG A 1 551 ? 24.577 9.457 -13.711 1.00 88.38 551 ARG A C 1
ATOM 4405 O O . ARG A 1 551 ? 24.219 9.515 -14.894 1.00 88.38 551 ARG A O 1
ATOM 4412 N N . PHE A 1 552 ? 25.286 10.423 -13.118 1.00 88.19 552 PHE A N 1
ATOM 4413 C CA . PHE A 1 552 ? 25.461 11.767 -13.688 1.00 88.19 552 PHE A CA 1
ATOM 4414 C C . PHE A 1 552 ? 26.828 12.078 -14.309 1.00 88.19 552 PHE A C 1
ATOM 4416 O O . PHE A 1 552 ? 26.934 13.096 -14.993 1.00 88.19 552 PHE A O 1
ATOM 4423 N N . LYS A 1 553 ? 27.838 11.200 -14.211 1.00 85.50 553 LYS A N 1
ATOM 4424 C CA . LYS A 1 553 ? 29.164 11.357 -14.864 1.00 85.50 553 LYS A CA 1
ATOM 4425 C C . LYS A 1 553 ? 29.132 11.764 -16.344 1.00 85.50 553 LYS A C 1
ATOM 4427 O O . LYS A 1 553 ? 30.057 12.409 -16.823 1.00 85.50 553 LYS A O 1
ATOM 4432 N N . VAL A 1 554 ? 28.057 11.432 -17.065 1.00 86.56 554 VAL A N 1
ATOM 4433 C CA . VAL A 1 554 ? 27.817 11.827 -18.467 1.00 86.56 554 VAL A CA 1
ATOM 4434 C C . VAL A 1 554 ? 27.767 13.355 -18.653 1.00 86.56 554 VAL A C 1
ATOM 4436 O O . VAL A 1 554 ? 28.131 13.845 -19.718 1.00 86.56 554 VAL A O 1
ATOM 4439 N N . LEU A 1 555 ? 27.365 14.115 -17.627 1.00 84.88 555 LEU A N 1
ATOM 4440 C CA . LEU A 1 555 ? 27.340 15.584 -17.634 1.00 84.88 555 LEU A CA 1
ATOM 4441 C C . LEU A 1 555 ? 28.738 16.213 -17.519 1.00 84.88 555 LEU A C 1
ATOM 4443 O O . LEU A 1 555 ? 28.962 17.315 -18.019 1.00 84.88 555 LEU A O 1
ATOM 4447 N N . ALA A 1 556 ? 29.672 15.536 -16.847 1.00 80.69 556 ALA A N 1
ATOM 4448 C CA . ALA A 1 556 ? 30.975 16.088 -16.486 1.00 80.69 556 ALA A CA 1
ATOM 4449 C C . ALA A 1 556 ? 32.093 15.018 -16.506 1.00 80.69 556 ALA A C 1
ATOM 4451 O O . ALA A 1 556 ? 32.750 14.803 -15.487 1.00 80.69 556 ALA A O 1
ATOM 4452 N N . PRO A 1 557 ? 32.356 14.352 -17.650 1.00 76.19 557 PRO A N 1
ATOM 4453 C CA . PRO A 1 557 ? 33.310 13.238 -17.722 1.00 76.19 557 PRO A CA 1
ATOM 4454 C C . PRO A 1 557 ? 34.750 13.637 -17.356 1.00 76.19 557 PRO A C 1
ATOM 4456 O O . PRO A 1 557 ? 35.517 12.804 -16.886 1.00 76.19 557 PRO A O 1
ATOM 4459 N N . GLU A 1 558 ? 35.105 14.916 -17.510 1.00 71.44 558 GLU A N 1
ATOM 4460 C CA . GLU A 1 558 ? 36.390 15.489 -17.078 1.00 71.44 558 GLU A CA 1
ATOM 4461 C C . GLU A 1 558 ? 36.656 15.349 -15.570 1.00 71.44 558 GLU A C 1
ATOM 4463 O O . GLU A 1 558 ? 37.812 15.287 -15.164 1.00 71.44 558 GLU A O 1
ATOM 4468 N N . VAL A 1 559 ? 35.610 15.295 -14.736 1.00 67.88 559 VAL A N 1
ATOM 4469 C CA . VAL A 1 559 ? 35.732 15.273 -13.264 1.00 67.88 559 VAL A CA 1
ATOM 4470 C C . VAL A 1 559 ? 36.284 13.932 -12.754 1.00 67.88 559 VAL A C 1
ATOM 4472 O O . VAL A 1 559 ? 36.809 13.870 -11.649 1.00 67.88 559 VAL A O 1
ATOM 4475 N N . LEU A 1 560 ? 36.250 12.882 -13.583 1.00 62.59 560 LEU A N 1
ATOM 4476 C CA . LEU A 1 560 ? 36.840 11.569 -13.294 1.00 62.59 560 LEU A CA 1
ATOM 4477 C C . LEU A 1 560 ? 38.334 11.464 -13.668 1.00 62.59 560 LEU A C 1
ATOM 4479 O O . LEU A 1 560 ? 38.939 10.412 -13.468 1.00 62.59 560 LEU A O 1
ATOM 4483 N N . ASN A 1 561 ? 38.955 12.521 -14.208 1.00 59.22 561 ASN A N 1
ATOM 4484 C CA . ASN A 1 561 ? 40.368 12.508 -14.609 1.00 59.22 561 ASN A CA 1
ATOM 4485 C C . ASN A 1 561 ? 41.322 12.729 -13.417 1.00 59.22 561 ASN A C 1
ATOM 4487 O O . ASN A 1 561 ? 42.088 13.692 -13.383 1.00 59.22 561 ASN A O 1
ATOM 4491 N N . GLY A 1 562 ? 41.291 11.825 -12.438 1.00 59.12 562 GLY A N 1
ATOM 4492 C CA . GLY A 1 562 ? 42.233 11.792 -11.319 1.00 59.12 562 GLY A CA 1
ATOM 4493 C C . GLY A 1 562 ? 41.746 10.944 -10.146 1.00 59.12 562 GLY A C 1
ATOM 4494 O O . GLY A 1 562 ? 40.572 10.595 -10.069 1.00 59.12 562 GLY A O 1
ATOM 4495 N N . SER A 1 563 ? 42.646 10.658 -9.200 1.00 56.88 563 SER A N 1
ATOM 4496 C CA . SER A 1 563 ? 42.296 10.100 -7.883 1.00 56.88 563 SER A CA 1
ATOM 4497 C C . SER A 1 563 ? 41.677 11.198 -7.010 1.00 56.88 563 SER A C 1
ATOM 4499 O O . SER A 1 563 ? 42.311 11.718 -6.094 1.00 56.88 563 SER A O 1
ATOM 4501 N N . ILE A 1 564 ? 40.471 11.615 -7.381 1.00 62.81 564 ILE A N 1
ATOM 4502 C CA . ILE A 1 564 ? 39.707 12.685 -6.747 1.00 62.81 564 ILE A CA 1
ATOM 4503 C C . ILE A 1 564 ? 38.744 12.064 -5.734 1.00 62.81 564 ILE A C 1
ATOM 4505 O O . ILE A 1 564 ? 38.017 11.136 -6.070 1.00 62.81 564 ILE A O 1
ATOM 4509 N N . ASP A 1 565 ? 38.735 12.612 -4.520 1.00 78.50 565 ASP A N 1
ATOM 4510 C CA . ASP A 1 565 ? 37.760 12.289 -3.475 1.00 78.50 565 ASP A CA 1
ATOM 4511 C C . ASP A 1 565 ? 36.312 12.478 -3.971 1.00 78.50 565 ASP A C 1
ATOM 4513 O O . ASP A 1 565 ? 36.002 13.462 -4.651 1.00 78.50 565 ASP A O 1
ATOM 4517 N N . GLU A 1 566 ? 35.424 11.540 -3.642 1.00 78.06 566 GLU A N 1
ATOM 4518 C CA . GLU A 1 566 ? 34.068 11.460 -4.198 1.00 78.06 566 GLU A CA 1
ATOM 4519 C C . GLU A 1 566 ? 33.220 12.687 -3.835 1.00 78.06 566 GLU A C 1
ATOM 4521 O O . GLU A 1 566 ? 32.451 13.175 -4.670 1.00 78.06 566 GLU A O 1
ATOM 4526 N N . VAL A 1 567 ? 33.448 13.263 -2.649 1.00 83.88 567 VAL A N 1
ATOM 4527 C CA . VAL A 1 567 ? 32.876 14.546 -2.201 1.00 83.88 567 VAL A CA 1
ATOM 4528 C C . VAL A 1 567 ? 33.245 15.665 -3.187 1.00 83.88 567 VAL A C 1
ATOM 4530 O O . VAL A 1 567 ? 32.384 16.371 -3.722 1.00 83.88 567 VAL A O 1
ATOM 4533 N N . ALA A 1 568 ? 34.539 15.785 -3.499 1.00 82.31 568 ALA A N 1
ATOM 4534 C CA . ALA A 1 568 ? 35.095 16.794 -4.400 1.00 82.31 568 ALA A CA 1
ATOM 4535 C C . ALA A 1 568 ? 34.822 16.516 -5.893 1.00 82.31 568 ALA A C 1
ATOM 4537 O O . ALA A 1 568 ? 34.989 17.417 -6.726 1.00 82.31 568 ALA A O 1
ATOM 4538 N N . ALA A 1 569 ? 34.416 15.294 -6.251 1.00 83.12 569 ALA A N 1
ATOM 4539 C CA . ALA A 1 569 ? 33.859 14.966 -7.560 1.00 83.12 569 ALA A CA 1
ATOM 4540 C C . ALA A 1 569 ? 32.383 15.393 -7.656 1.00 83.12 569 ALA A C 1
ATOM 4542 O O . ALA A 1 569 ? 31.996 16.051 -8.623 1.00 83.12 569 ALA A O 1
ATOM 4543 N N . CYS A 1 570 ? 31.571 15.093 -6.635 1.00 85.19 570 CYS A N 1
ATOM 4544 C CA . CYS A 1 570 ? 30.165 15.496 -6.577 1.00 85.19 570 CYS A CA 1
ATOM 4545 C C . CYS A 1 570 ? 30.014 17.020 -6.607 1.00 85.19 570 CYS A C 1
ATOM 4547 O O . CYS A 1 570 ? 29.264 17.537 -7.436 1.00 85.19 570 CYS A O 1
ATOM 4549 N N . GLY A 1 571 ? 30.782 17.741 -5.781 1.00 83.88 571 GLY A N 1
ATOM 4550 C CA . GLY A 1 571 ? 30.792 19.207 -5.757 1.00 83.88 571 GLY A CA 1
ATOM 4551 C C . GLY A 1 571 ? 31.068 19.815 -7.135 1.00 83.88 571 GLY A C 1
ATOM 4552 O O . GLY A 1 571 ? 30.242 20.560 -7.654 1.00 83.88 571 GLY A O 1
ATOM 4553 N N . ARG A 1 572 ? 32.163 19.412 -7.797 1.00 83.38 572 ARG A N 1
ATOM 4554 C CA . ARG A 1 572 ? 32.524 19.924 -9.135 1.00 83.38 572 ARG A CA 1
ATOM 4555 C C . ARG A 1 572 ? 31.533 19.544 -10.238 1.00 83.38 572 ARG A C 1
ATOM 4557 O O . ARG A 1 572 ? 31.384 20.293 -11.204 1.00 83.38 572 ARG A O 1
ATOM 4564 N N . LEU A 1 573 ? 30.838 18.411 -10.119 1.00 86.75 573 LEU A N 1
ATOM 4565 C CA . LEU A 1 573 ? 29.754 18.050 -11.038 1.00 86.75 573 LEU A CA 1
ATOM 4566 C C . LEU A 1 573 ? 28.561 19.005 -10.872 1.00 86.75 573 LEU A C 1
ATOM 4568 O O . LEU A 1 573 ? 28.032 19.496 -11.869 1.00 86.75 573 LEU A O 1
ATOM 4572 N N . LEU A 1 574 ? 28.172 19.306 -9.630 1.00 86.44 574 LEU A N 1
ATOM 4573 C CA . LEU A 1 574 ? 27.064 20.209 -9.294 1.00 86.44 574 LEU A CA 1
ATOM 4574 C C . LEU A 1 574 ? 27.372 21.671 -9.665 1.00 86.44 574 LEU A C 1
ATOM 4576 O O . LEU A 1 574 ? 26.520 22.343 -10.251 1.00 86.44 574 LEU A O 1
ATOM 4580 N N . GLU A 1 575 ? 28.606 22.129 -9.434 1.00 84.75 575 GLU A N 1
ATOM 4581 C CA . GLU A 1 575 ? 29.116 23.428 -9.899 1.00 84.75 575 GLU A CA 1
ATOM 4582 C C . GLU A 1 575 ? 29.065 23.542 -11.427 1.00 84.75 575 GLU A C 1
ATOM 4584 O O . GLU A 1 575 ? 28.548 24.524 -11.959 1.00 84.75 575 GLU A O 1
ATOM 4589 N N . LYS A 1 576 ? 29.538 22.519 -12.157 1.00 82.81 576 LYS A N 1
ATOM 4590 C CA . LYS A 1 576 ? 29.497 22.499 -13.629 1.00 82.81 576 LYS A CA 1
ATOM 4591 C C . LYS A 1 576 ? 28.072 2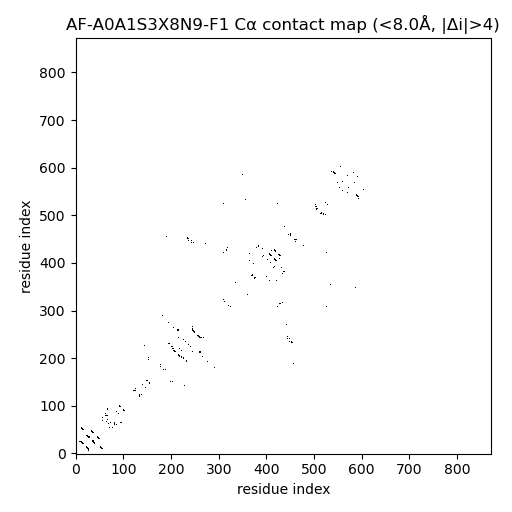2.353 -14.181 1.00 82.81 576 LYS A C 1
ATOM 4593 O O . LYS A 1 576 ? 27.799 22.799 -15.295 1.00 82.81 576 LYS A O 1
ATOM 4598 N N . ALA A 1 577 ? 27.147 21.786 -13.406 1.00 81.31 577 ALA A N 1
ATOM 4599 C CA . ALA A 1 577 ? 25.716 21.859 -13.686 1.00 81.31 577 ALA A CA 1
ATOM 4600 C C . ALA A 1 577 ? 25.127 23.257 -13.391 1.00 81.31 577 ALA A C 1
ATOM 4602 O O . ALA A 1 577 ? 24.088 23.607 -13.950 1.00 81.31 577 ALA A O 1
ATOM 4603 N N . GLY A 1 578 ? 25.777 24.092 -12.579 1.00 81.12 578 GLY A N 1
ATOM 4604 C CA . GLY A 1 578 ? 25.303 25.436 -12.240 1.00 81.12 578 GLY A CA 1
ATOM 4605 C C . GLY A 1 578 ? 24.072 25.446 -11.328 1.00 81.12 578 GLY A C 1
ATOM 4606 O O . GLY A 1 578 ? 23.321 26.423 -11.331 1.00 81.12 578 GLY A O 1
ATOM 4607 N N . LEU A 1 579 ? 23.844 24.363 -10.575 1.00 84.00 579 LEU A N 1
ATOM 4608 C CA . LEU A 1 579 ? 22.793 24.310 -9.558 1.00 84.00 579 LEU A CA 1
ATOM 4609 C C . LEU A 1 579 ? 23.122 25.257 -8.392 1.00 84.00 579 LEU A C 1
ATOM 4611 O O . LEU A 1 579 ? 24.278 25.596 -8.151 1.00 84.00 579 LEU A O 1
ATOM 4615 N N . LYS A 1 580 ? 22.097 25.681 -7.646 1.00 81.00 580 LYS A N 1
ATOM 4616 C CA . LYS A 1 580 ? 22.235 26.568 -6.478 1.00 81.00 580 LYS A CA 1
ATOM 4617 C C . LYS A 1 580 ? 21.462 26.015 -5.288 1.00 81.00 580 LYS A C 1
ATOM 4619 O O . LYS A 1 580 ? 20.361 25.503 -5.464 1.00 81.00 580 LYS A O 1
ATOM 4624 N N . GLY A 1 581 ? 22.016 26.139 -4.083 1.00 80.94 581 GLY A N 1
ATOM 4625 C CA . GLY A 1 581 ? 21.349 25.702 -2.850 1.00 80.94 581 GLY A CA 1
ATOM 4626 C C . GLY A 1 581 ? 21.203 24.183 -2.700 1.00 80.94 581 GLY A C 1
ATOM 4627 O O . GLY A 1 581 ? 20.286 23.741 -2.012 1.00 80.94 581 GLY A O 1
ATOM 4628 N N . TYR A 1 582 ? 22.070 23.402 -3.354 1.00 87.38 582 TYR A N 1
ATOM 4629 C CA . TYR A 1 582 ? 22.360 22.023 -2.949 1.00 87.38 582 TYR A CA 1
ATOM 4630 C C . TYR A 1 582 ? 23.287 22.028 -1.722 1.00 87.38 582 TYR A C 1
ATOM 4632 O O . TYR A 1 582 ? 23.935 23.038 -1.454 1.00 87.38 582 TYR A O 1
ATOM 4640 N N . GLN A 1 583 ? 23.389 20.897 -1.025 1.00 87.88 583 GLN A N 1
ATOM 4641 C CA . GLN A 1 583 ? 24.435 20.637 -0.032 1.00 87.88 583 GLN A CA 1
ATOM 4642 C C . GLN A 1 583 ? 25.152 19.319 -0.345 1.00 87.88 583 GLN A C 1
ATOM 4644 O O . GLN A 1 583 ? 24.618 18.441 -1.030 1.00 87.88 583 GLN A O 1
ATOM 4649 N N . VAL A 1 584 ? 26.375 19.178 0.158 1.00 88.62 584 VAL A N 1
ATOM 4650 C CA . VAL A 1 584 ? 27.172 17.949 0.075 1.00 88.62 584 VAL A CA 1
ATOM 4651 C C . VAL A 1 584 ? 27.562 17.587 1.503 1.00 88.62 584 VAL A C 1
ATOM 4653 O O . VAL A 1 584 ? 28.211 18.389 2.166 1.00 88.62 584 VAL A O 1
ATOM 4656 N N . GLY A 1 585 ? 27.096 16.434 1.985 1.00 88.12 585 GLY A N 1
ATOM 4657 C CA . GLY A 1 585 ? 27.396 15.939 3.327 1.00 88.12 585 GLY A CA 1
ATOM 4658 C C . GLY A 1 585 ? 28.686 15.120 3.375 1.00 88.12 585 GLY A C 1
ATOM 4659 O O . GLY A 1 585 ? 29.566 15.258 2.524 1.00 88.12 585 GLY A O 1
ATOM 4660 N N . LYS A 1 586 ? 28.768 14.206 4.344 1.00 87.00 586 LYS A N 1
ATOM 4661 C CA . LYS A 1 586 ? 29.886 13.261 4.509 1.00 87.00 586 LYS A CA 1
ATOM 4662 C C . LYS A 1 586 ? 29.747 11.995 3.669 1.00 87.00 586 LYS A C 1
ATOM 4664 O O . LYS A 1 586 ? 30.757 11.384 3.337 1.00 87.00 586 LYS A O 1
ATOM 4669 N N . THR A 1 587 ? 28.520 11.574 3.360 1.00 87.00 587 THR A N 1
ATOM 4670 C CA . THR A 1 587 ? 28.238 10.340 2.601 1.00 87.00 587 THR A CA 1
ATOM 4671 C C . THR A 1 587 ? 27.255 10.543 1.444 1.00 87.00 587 THR A C 1
ATOM 4673 O O . THR A 1 587 ? 27.160 9.687 0.560 1.00 87.00 587 THR A O 1
ATOM 4676 N N . LYS A 1 588 ? 26.500 11.654 1.438 1.00 90.88 588 LYS A N 1
ATOM 4677 C CA . LYS A 1 588 ? 25.396 11.898 0.494 1.00 90.88 588 LYS A CA 1
ATOM 4678 C C . LYS A 1 588 ? 25.415 13.309 -0.098 1.00 90.88 588 LYS A C 1
ATOM 4680 O O . LYS A 1 588 ? 25.747 14.290 0.565 1.00 90.88 588 LYS A O 1
ATOM 4685 N N . VAL A 1 589 ? 24.955 13.426 -1.343 1.00 90.25 589 VAL A N 1
ATOM 4686 C CA . VAL A 1 589 ? 24.500 14.690 -1.938 1.00 90.25 589 VAL A CA 1
ATOM 4687 C C . VAL A 1 589 ? 23.068 14.967 -1.484 1.00 90.25 589 VAL A C 1
ATOM 4689 O O . VAL A 1 589 ? 22.212 14.080 -1.547 1.00 90.25 589 VAL A O 1
ATOM 4692 N N . PHE A 1 590 ? 22.802 16.208 -1.084 1.00 89.38 590 PHE A N 1
ATOM 4693 C CA . PHE A 1 590 ? 21.503 16.705 -0.639 1.00 89.38 590 PHE A CA 1
ATOM 4694 C C . PHE A 1 590 ? 20.971 17.743 -1.640 1.00 89.38 590 PHE A C 1
ATOM 4696 O O . PHE A 1 590 ? 21.546 18.817 -1.820 1.00 89.38 590 PHE A O 1
ATOM 4703 N N . LEU A 1 591 ? 19.864 17.422 -2.311 1.00 85.75 591 LEU A N 1
ATOM 4704 C CA . LEU A 1 591 ? 19.262 18.236 -3.369 1.00 85.75 591 LEU A CA 1
ATOM 4705 C C . LEU A 1 591 ? 17.879 18.753 -2.965 1.00 85.75 591 LEU A C 1
ATOM 4707 O O . LEU A 1 591 ? 17.100 18.062 -2.303 1.00 85.75 591 LEU A O 1
ATOM 4711 N N . ARG A 1 592 ? 17.557 19.967 -3.421 1.00 84.50 592 ARG A N 1
ATOM 4712 C CA . ARG A 1 592 ? 16.227 20.577 -3.279 1.00 84.50 592 ARG A CA 1
ATOM 4713 C C . ARG A 1 592 ? 15.224 19.946 -4.246 1.00 84.50 592 ARG A C 1
ATOM 4715 O O . ARG A 1 592 ? 15.598 19.334 -5.250 1.00 84.50 592 ARG A O 1
ATOM 4722 N N . ALA A 1 593 ? 13.936 20.137 -3.962 1.00 76.44 593 ALA A N 1
ATOM 4723 C CA . ALA A 1 593 ? 12.852 19.712 -4.845 1.00 76.44 593 ALA A CA 1
ATOM 4724 C C . ALA A 1 593 ? 13.079 20.197 -6.296 1.00 76.44 593 ALA A C 1
ATOM 4726 O O . ALA A 1 593 ? 13.505 21.326 -6.531 1.00 76.44 593 ALA A O 1
ATOM 4727 N N . GLY A 1 594 ? 12.827 19.322 -7.274 1.00 75.50 594 GLY A N 1
ATOM 4728 C CA . GLY A 1 594 ? 13.002 19.604 -8.706 1.00 75.50 594 GLY A CA 1
ATOM 4729 C C . GLY A 1 594 ? 14.432 19.467 -9.257 1.00 75.50 594 GLY A C 1
ATOM 4730 O O . GLY A 1 594 ? 14.582 19.093 -10.418 1.00 75.50 594 GLY A O 1
ATOM 4731 N N . GLN A 1 595 ? 15.486 19.663 -8.455 1.00 83.38 595 GLN A N 1
ATOM 4732 C CA . GLN A 1 595 ? 16.878 19.677 -8.955 1.00 83.38 595 GLN A CA 1
ATOM 4733 C C . GLN A 1 595 ? 17.319 18.345 -9.586 1.00 83.38 595 GLN A C 1
ATOM 4735 O O . GLN A 1 595 ? 18.035 18.335 -10.586 1.00 83.38 595 GLN A O 1
ATOM 4740 N N . MET A 1 596 ? 16.843 17.215 -9.054 1.00 82.38 596 MET A N 1
ATOM 4741 C CA . MET A 1 596 ? 17.074 15.887 -9.641 1.00 82.38 596 MET A CA 1
ATOM 4742 C C . MET A 1 596 ? 16.487 15.770 -11.060 1.00 82.38 596 MET A C 1
ATOM 4744 O O . MET A 1 596 ? 17.143 15.253 -11.962 1.00 82.38 596 MET A O 1
ATOM 4748 N N . ALA A 1 597 ? 15.281 16.305 -11.282 1.00 79.94 597 ALA A N 1
ATOM 4749 C CA . ALA A 1 597 ? 14.639 16.297 -12.596 1.00 79.94 597 ALA A CA 1
ATOM 4750 C C . ALA A 1 597 ? 15.360 17.222 -13.593 1.00 79.94 597 ALA A C 1
ATOM 4752 O O . ALA A 1 597 ? 15.441 16.907 -14.781 1.00 79.94 597 ALA A O 1
ATOM 4753 N N . GLU A 1 598 ? 15.945 18.327 -13.121 1.00 84.75 598 GLU A N 1
ATOM 4754 C CA . GLU A 1 598 ? 16.787 19.197 -13.946 1.00 84.75 598 GLU A CA 1
ATOM 4755 C C . GLU A 1 598 ? 18.075 18.481 -14.399 1.00 84.75 598 GLU A C 1
ATOM 4757 O O . GLU A 1 598 ? 18.427 18.517 -15.583 1.00 84.75 598 GLU A O 1
ATOM 4762 N N . LEU A 1 599 ? 18.745 17.765 -13.486 1.00 86.38 599 LEU A N 1
ATOM 4763 C CA . LEU A 1 599 ? 19.924 16.949 -13.803 1.00 86.38 599 LEU A CA 1
ATOM 4764 C C . LEU A 1 599 ? 19.599 15.820 -14.790 1.00 86.38 599 LEU A C 1
ATOM 4766 O O . LEU A 1 599 ? 20.333 15.639 -15.764 1.00 86.38 599 LEU A O 1
ATOM 4770 N N . ASP A 1 600 ? 18.499 15.087 -14.591 1.00 87.25 600 ASP A N 1
ATOM 4771 C CA . ASP A 1 600 ? 18.067 14.038 -15.524 1.00 87.25 600 ASP A CA 1
ATOM 4772 C C . ASP A 1 600 ? 17.664 14.610 -16.896 1.00 87.25 600 ASP A C 1
ATOM 4774 O O . ASP A 1 600 ? 17.982 14.008 -17.923 1.00 87.25 600 ASP A O 1
ATOM 4778 N N . THR A 1 601 ? 17.050 15.798 -16.948 1.00 86.12 601 THR A N 1
ATOM 4779 C CA . THR A 1 601 ? 16.734 16.492 -18.212 1.00 86.12 601 THR A CA 1
ATOM 4780 C C . THR A 1 601 ? 18.012 16.801 -18.992 1.00 86.12 601 THR A C 1
ATOM 4782 O O . THR A 1 601 ? 18.180 16.337 -20.123 1.00 86.12 601 THR A O 1
ATOM 4785 N N . ARG A 1 602 ? 18.977 17.481 -18.357 1.00 86.56 602 ARG A N 1
ATOM 4786 C CA . ARG A 1 602 ? 20.294 17.792 -18.944 1.00 86.56 602 ARG A CA 1
ATOM 4787 C C . ARG A 1 602 ? 21.051 16.521 -19.357 1.00 86.56 602 ARG A C 1
ATOM 4789 O O . ARG A 1 602 ? 21.695 16.487 -20.406 1.00 86.56 602 ARG A O 1
ATOM 4796 N N . ARG A 1 603 ? 20.954 15.445 -18.568 1.00 89.25 603 ARG A N 1
ATOM 4797 C CA . ARG A 1 603 ? 21.562 14.135 -18.864 1.00 89.25 603 ARG A CA 1
ATOM 4798 C C . ARG A 1 603 ? 20.961 13.525 -20.131 1.00 89.25 603 ARG A C 1
ATOM 4800 O O . ARG A 1 603 ? 21.704 13.048 -20.990 1.00 89.25 603 ARG A O 1
ATOM 4807 N N . ASN A 1 604 ? 19.640 13.587 -20.278 1.00 88.50 604 ASN A N 1
ATOM 4808 C CA . ASN A 1 604 ? 18.933 13.084 -21.452 1.00 88.50 604 ASN A CA 1
ATOM 4809 C C . ASN A 1 604 ? 19.256 13.901 -22.717 1.00 88.50 604 ASN A C 1
ATOM 4811 O O . ASN A 1 604 ? 19.424 13.311 -23.784 1.00 88.50 604 ASN A O 1
ATOM 4815 N N . GLU A 1 605 ? 19.464 15.219 -22.617 1.00 89.25 605 GLU A N 1
ATOM 4816 C CA . GLU A 1 605 ? 19.960 16.026 -23.745 1.00 89.25 605 GLU A CA 1
ATOM 4817 C C . GLU A 1 605 ? 21.362 15.616 -24.217 1.00 89.25 605 GLU A C 1
ATOM 4819 O O . GLU A 1 605 ? 21.634 15.607 -25.422 1.00 89.25 605 GLU A O 1
ATOM 4824 N N . VAL A 1 606 ? 22.284 15.330 -23.288 1.00 89.19 606 VAL A N 1
ATOM 4825 C CA . VAL A 1 606 ? 23.647 14.896 -23.637 1.00 89.19 606 VAL A CA 1
ATOM 4826 C C . VAL A 1 606 ? 23.596 13.516 -24.289 1.00 89.19 606 VAL A C 1
ATOM 4828 O O . VAL A 1 606 ? 24.178 13.332 -25.357 1.00 89.19 606 VAL A O 1
ATOM 4831 N N . LEU A 1 607 ? 22.817 12.580 -23.735 1.00 90.06 607 LEU A N 1
ATOM 4832 C CA . LEU A 1 607 ? 22.606 11.256 -24.327 1.00 90.06 607 LEU A CA 1
ATOM 4833 C C . LEU A 1 607 ? 21.950 11.333 -25.719 1.00 90.06 607 LEU A C 1
ATOM 4835 O O . LEU A 1 607 ? 22.405 10.656 -26.642 1.00 90.06 607 LEU A O 1
ATOM 4839 N N . GLY A 1 608 ? 20.947 12.195 -25.912 1.00 91.19 608 GLY A N 1
ATOM 4840 C CA . GLY A 1 608 ? 20.298 12.425 -27.209 1.00 91.19 608 GLY A CA 1
ATOM 4841 C C . GLY A 1 608 ? 21.248 13.007 -28.263 1.00 91.19 608 GLY A C 1
ATOM 4842 O O . GLY A 1 608 ? 21.269 12.550 -29.412 1.00 91.19 608 GLY A O 1
ATOM 4843 N N . ARG A 1 609 ? 22.109 13.956 -27.869 1.00 92.00 609 ARG A N 1
ATOM 4844 C CA . ARG A 1 609 ? 23.196 14.479 -28.717 1.00 92.00 609 ARG A CA 1
ATOM 4845 C C . ARG A 1 609 ? 24.209 13.384 -29.076 1.00 92.00 609 ARG A C 1
ATOM 4847 O O . ARG A 1 609 ? 24.538 13.227 -30.253 1.00 92.00 609 ARG A O 1
ATOM 4854 N N . SER A 1 610 ? 24.650 12.580 -28.109 1.00 91.25 610 SER A N 1
ATOM 4855 C CA . SER A 1 610 ? 25.571 11.456 -28.335 1.00 91.25 610 SER A CA 1
ATOM 4856 C C . SER A 1 610 ? 24.984 10.397 -29.276 1.00 91.25 610 SER A C 1
ATOM 4858 O O . SER A 1 610 ? 25.646 9.990 -30.232 1.00 91.25 610 SER A O 1
ATOM 4860 N N . ALA A 1 611 ? 23.723 10.004 -29.072 1.00 93.19 611 ALA A N 1
ATOM 4861 C CA . ALA A 1 611 ? 23.013 9.077 -29.950 1.00 93.19 611 ALA A CA 1
ATOM 4862 C C . ALA A 1 611 ? 22.906 9.626 -31.382 1.00 93.19 611 ALA A C 1
ATOM 4864 O O . ALA A 1 611 ? 23.176 8.902 -32.341 1.00 93.19 611 ALA A O 1
ATOM 4865 N N . SER A 1 612 ? 22.608 10.920 -31.537 1.00 94.50 612 SER A N 1
ATOM 4866 C CA . SER A 1 612 ? 22.542 11.590 -32.843 1.00 94.50 612 SER A CA 1
ATOM 4867 C C . SER A 1 612 ? 23.882 11.552 -33.592 1.00 94.50 612 SER A C 1
ATOM 4869 O O . SER A 1 612 ? 23.910 11.280 -34.794 1.00 94.50 612 SER A O 1
ATOM 4871 N N . ILE A 1 613 ? 25.007 11.744 -32.891 1.00 95.00 613 ILE A N 1
ATOM 4872 C CA . ILE A 1 613 ? 26.359 11.635 -33.469 1.00 95.00 613 ILE A CA 1
ATOM 4873 C C . ILE A 1 613 ? 26.638 10.199 -33.941 1.00 95.00 613 ILE A C 1
ATOM 4875 O O . ILE A 1 613 ? 27.100 10.003 -35.069 1.00 95.00 613 ILE A O 1
ATOM 4879 N N . ILE A 1 614 ? 26.327 9.193 -33.117 1.00 94.44 614 ILE A N 1
ATOM 4880 C CA . ILE A 1 614 ? 26.518 7.771 -33.456 1.00 94.44 614 ILE A CA 1
ATOM 4881 C C . ILE A 1 614 ? 25.667 7.394 -34.678 1.00 94.44 614 ILE A C 1
ATOM 4883 O O . ILE A 1 614 ? 26.189 6.846 -35.652 1.00 94.44 614 ILE A O 1
ATOM 4887 N N . GLN A 1 615 ? 24.381 7.763 -34.681 1.00 94.25 615 GLN A N 1
ATOM 4888 C CA . GLN A 1 615 ? 23.470 7.541 -35.806 1.00 94.25 615 GLN A CA 1
ATOM 4889 C C . GLN A 1 615 ? 23.961 8.227 -37.088 1.00 94.25 615 GLN A C 1
ATOM 4891 O O . GLN A 1 615 ? 23.943 7.611 -38.154 1.00 94.25 615 GLN A O 1
ATOM 4896 N N . ALA A 1 616 ? 24.446 9.471 -37.010 1.00 95.12 616 ALA A N 1
ATOM 4897 C CA . ALA A 1 616 ? 24.982 10.189 -38.165 1.00 95.12 616 ALA A CA 1
ATOM 4898 C C . ALA A 1 616 ? 26.227 9.498 -38.750 1.00 95.12 616 ALA A C 1
ATOM 4900 O O . ALA A 1 616 ? 26.326 9.335 -39.971 1.00 95.12 616 ALA A O 1
ATOM 4901 N N . LYS A 1 617 ? 27.156 9.028 -37.904 1.00 95.81 617 LYS A N 1
ATOM 4902 C CA . LYS A 1 617 ? 28.338 8.266 -38.347 1.00 95.81 617 LYS A CA 1
ATOM 4903 C C . LYS A 1 617 ? 27.945 6.920 -38.968 1.00 95.81 617 LYS A C 1
ATOM 4905 O O . LYS A 1 617 ? 28.449 6.598 -40.043 1.00 95.81 617 LYS A O 1
ATOM 4910 N N . ALA A 1 618 ? 27.006 6.187 -38.366 1.00 95.19 618 ALA A N 1
ATOM 4911 C CA . ALA A 1 618 ? 26.499 4.921 -38.901 1.00 95.19 618 ALA A CA 1
ATOM 4912 C C . ALA A 1 618 ? 25.805 5.103 -40.265 1.00 95.19 618 ALA A C 1
ATOM 4914 O O . ALA A 1 618 ? 26.176 4.445 -41.238 1.00 95.19 618 ALA A O 1
ATOM 4915 N N . ARG A 1 619 ? 24.870 6.059 -40.381 1.00 94.94 619 ARG A N 1
ATOM 4916 C CA . ARG A 1 619 ? 24.200 6.414 -41.649 1.00 94.94 619 ARG A CA 1
ATOM 4917 C C . ARG A 1 619 ? 25.215 6.796 -42.734 1.00 94.94 619 ARG A C 1
ATOM 4919 O O . ARG A 1 619 ? 25.122 6.307 -43.857 1.00 94.94 619 ARG A O 1
ATOM 4926 N N . THR A 1 620 ? 26.232 7.589 -42.382 1.00 96.12 620 THR A N 1
ATOM 4927 C CA . THR A 1 620 ? 27.328 7.970 -43.296 1.00 96.12 620 THR A CA 1
ATOM 4928 C C . THR A 1 620 ? 28.141 6.755 -43.759 1.00 96.12 620 THR A C 1
ATOM 4930 O O . THR A 1 620 ? 28.470 6.653 -44.941 1.00 96.12 620 THR A O 1
ATOM 4933 N N . TYR A 1 621 ? 28.452 5.815 -42.859 1.00 96.06 621 TYR A N 1
ATOM 4934 C CA . TYR A 1 621 ? 29.166 4.580 -43.196 1.00 96.06 621 TYR A CA 1
ATOM 4935 C C . TYR A 1 621 ? 28.372 3.716 -44.187 1.00 96.06 621 TYR A C 1
ATOM 4937 O O . TYR A 1 621 ? 28.915 3.333 -45.227 1.00 96.06 621 TYR A O 1
ATOM 4945 N N . PHE A 1 622 ? 27.085 3.467 -43.921 1.00 96.19 622 PHE A N 1
ATOM 4946 C CA . PHE A 1 622 ? 26.231 2.686 -44.822 1.00 96.19 622 PHE A CA 1
ATOM 4947 C C . PHE A 1 622 ? 26.069 3.365 -46.188 1.00 96.19 622 PHE A C 1
ATOM 4949 O O . PHE A 1 622 ? 26.305 2.724 -47.213 1.00 96.19 622 PHE A O 1
ATOM 4956 N N . ALA A 1 623 ? 25.781 4.671 -46.224 1.00 95.25 623 ALA A N 1
ATOM 4957 C CA . ALA A 1 623 ? 25.679 5.428 -47.473 1.00 95.25 623 ALA A CA 1
ATOM 4958 C C . ALA A 1 623 ? 26.982 5.372 -48.296 1.00 95.25 623 ALA A C 1
ATOM 4960 O O . ALA A 1 623 ? 26.949 5.117 -49.502 1.00 95.25 623 ALA A O 1
ATOM 4961 N N . ARG A 1 624 ? 28.148 5.523 -47.646 1.00 95.94 624 ARG A N 1
ATOM 4962 C CA . ARG A 1 624 ? 29.463 5.401 -48.297 1.00 95.94 624 ARG A CA 1
ATOM 4963 C C . ARG A 1 624 ? 29.716 3.988 -48.832 1.00 95.94 624 ARG A C 1
ATOM 4965 O O . ARG A 1 624 ? 30.242 3.861 -49.937 1.00 95.94 624 ARG A O 1
ATOM 4972 N N . LYS A 1 625 ? 29.344 2.939 -48.088 1.00 94.88 625 LYS A N 1
ATOM 4973 C CA . LYS A 1 625 ? 29.469 1.534 -48.518 1.00 94.88 625 LYS A CA 1
ATOM 4974 C C . LYS A 1 625 ? 28.645 1.274 -49.786 1.00 94.88 625 LYS A C 1
ATOM 4976 O O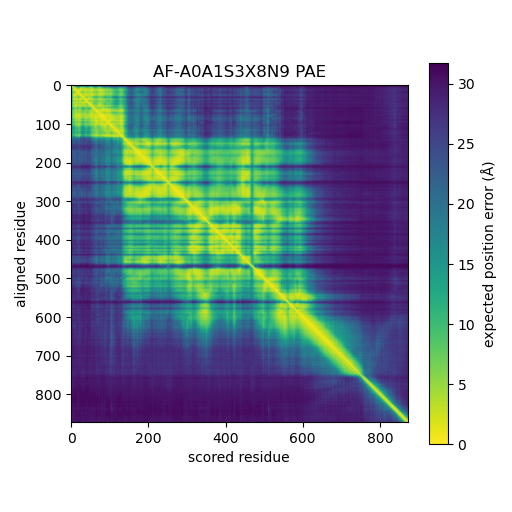 . LYS A 1 625 ? 29.191 0.774 -50.769 1.00 94.88 625 LYS A O 1
ATOM 4981 N N . THR A 1 626 ? 27.380 1.693 -49.799 1.00 96.12 626 THR A N 1
ATOM 4982 C CA . THR A 1 626 ? 26.479 1.552 -50.955 1.00 96.12 626 THR A CA 1
ATOM 4983 C C . THR A 1 626 ? 26.960 2.359 -52.164 1.00 96.12 626 THR A C 1
ATOM 4985 O O . THR A 1 626 ? 27.008 1.828 -53.272 1.00 96.12 626 THR A O 1
ATOM 4988 N N . PHE A 1 627 ? 27.400 3.608 -51.967 1.00 96.25 627 PHE A N 1
ATOM 4989 C CA . PHE A 1 627 ? 27.946 4.441 -53.046 1.00 96.25 627 PHE A CA 1
ATOM 4990 C C . PHE A 1 627 ? 29.202 3.832 -53.689 1.00 96.25 627 PHE A C 1
ATOM 4992 O O . PHE A 1 627 ? 29.335 3.840 -54.913 1.00 96.25 627 PHE A O 1
ATOM 4999 N N . LEU A 1 628 ? 30.121 3.279 -52.888 1.00 96.50 628 LEU A N 1
ATOM 5000 C CA . LEU A 1 628 ? 31.328 2.630 -53.407 1.00 96.50 628 LEU A CA 1
ATOM 5001 C C . LEU A 1 628 ? 30.998 1.375 -54.227 1.00 96.50 628 LEU A C 1
ATOM 5003 O O . LEU A 1 628 ? 31.576 1.198 -55.299 1.00 96.50 628 LEU A O 1
ATOM 5007 N N . LEU A 1 629 ? 30.043 0.555 -53.773 1.00 95.81 629 LEU A N 1
ATOM 5008 C CA . LEU A 1 629 ? 29.565 -0.610 -54.522 1.00 95.81 629 LEU A CA 1
ATOM 5009 C C . LEU A 1 629 ? 28.943 -0.191 -55.865 1.00 95.81 629 LEU A C 1
ATOM 5011 O O . LEU A 1 629 ? 29.393 -0.644 -56.917 1.00 95.81 629 LEU A O 1
ATOM 5015 N N . LEU A 1 630 ? 27.991 0.749 -55.838 1.00 95.81 630 LEU A N 1
ATOM 5016 C CA . LEU A 1 630 ? 27.325 1.276 -57.033 1.00 95.81 630 LEU A CA 1
ATOM 5017 C C . LEU A 1 630 ? 28.326 1.875 -58.036 1.00 95.81 630 LEU A C 1
ATOM 5019 O O . LEU A 1 630 ? 28.222 1.631 -59.238 1.00 95.81 630 LEU A O 1
ATOM 5023 N N . ARG A 1 631 ? 29.338 2.610 -57.554 1.00 96.69 631 ARG A N 1
ATOM 5024 C CA . ARG A 1 631 ? 30.422 3.158 -58.383 1.00 96.69 631 ARG A CA 1
ATOM 5025 C C . ARG A 1 631 ? 31.222 2.057 -59.087 1.00 96.69 631 ARG A C 1
ATOM 5027 O O . ARG A 1 631 ? 31.535 2.217 -60.266 1.00 96.69 631 ARG A O 1
ATOM 5034 N N . VAL A 1 632 ? 31.565 0.965 -58.400 1.00 96.44 632 VAL A N 1
ATOM 5035 C CA . VAL A 1 632 ? 32.298 -0.161 -59.010 1.00 96.44 632 VAL A CA 1
ATOM 5036 C C . VAL A 1 632 ? 31.445 -0.836 -60.087 1.00 96.44 632 VAL A C 1
ATOM 5038 O O . VAL A 1 632 ? 31.919 -0.998 -61.212 1.00 96.44 632 VAL A O 1
ATOM 5041 N N . SER A 1 633 ? 30.176 -1.136 -59.793 1.00 96.19 633 SER A N 1
ATOM 5042 C CA . SER A 1 633 ? 29.242 -1.723 -60.764 1.00 96.19 633 SER A CA 1
ATOM 5043 C C . SER A 1 633 ? 29.042 -0.826 -61.992 1.00 96.19 633 SER A C 1
ATOM 5045 O O . SER A 1 633 ? 29.105 -1.302 -63.126 1.00 96.19 633 SER A O 1
ATOM 5047 N N . ALA A 1 634 ? 28.886 0.488 -61.800 1.00 96.19 634 ALA A N 1
ATOM 5048 C CA . ALA A 1 634 ? 28.754 1.445 -62.897 1.00 96.19 634 ALA A CA 1
ATOM 5049 C C . ALA A 1 634 ? 30.006 1.486 -63.794 1.00 96.19 634 ALA A C 1
ATOM 5051 O O . ALA A 1 634 ? 29.883 1.500 -65.018 1.00 96.19 634 ALA A O 1
ATOM 5052 N N . ILE A 1 635 ? 31.212 1.452 -63.212 1.00 96.38 635 ILE A N 1
ATOM 5053 C CA . ILE A 1 635 ? 32.475 1.401 -63.970 1.00 96.38 635 ILE A CA 1
ATOM 5054 C C . ILE A 1 635 ? 32.580 0.099 -64.781 1.00 96.38 635 ILE A C 1
ATOM 5056 O O . ILE A 1 635 ? 32.973 0.141 -65.948 1.00 96.38 635 ILE A O 1
ATOM 5060 N N . GLN A 1 636 ? 32.186 -1.043 -64.205 1.00 95.00 636 GLN A N 1
ATOM 5061 C CA . GLN A 1 636 ? 32.165 -2.335 -64.901 1.00 95.00 636 GLN A CA 1
ATOM 5062 C C . GLN A 1 636 ? 31.204 -2.316 -66.101 1.00 95.00 636 GLN A C 1
ATOM 5064 O O . GLN A 1 636 ? 31.613 -2.645 -67.216 1.00 95.00 636 GLN A O 1
ATOM 5069 N N . VAL A 1 637 ? 29.963 -1.851 -65.916 1.00 94.62 637 VAL A N 1
ATOM 5070 C CA . VAL A 1 637 ? 28.977 -1.720 -67.007 1.00 94.62 637 VAL A CA 1
ATOM 5071 C C . VAL A 1 637 ? 29.480 -0.760 -68.092 1.00 94.62 637 VAL A C 1
ATOM 5073 O O . VAL A 1 637 ? 29.452 -1.100 -69.275 1.00 94.62 637 VAL A O 1
ATOM 5076 N N . GLN A 1 638 ? 30.031 0.401 -67.720 1.00 95.06 638 GLN A N 1
ATOM 5077 C CA . GLN A 1 638 ? 30.621 1.345 -68.678 1.00 95.06 638 GLN A CA 1
ATOM 5078 C C . GLN A 1 638 ? 31.774 0.727 -69.485 1.00 95.06 638 GLN A C 1
ATOM 5080 O O . GLN A 1 638 ? 31.885 0.993 -70.683 1.00 95.06 638 GLN A O 1
ATOM 5085 N N . ALA A 1 639 ? 32.623 -0.099 -68.866 1.00 95.31 639 ALA A N 1
ATOM 5086 C CA . ALA A 1 639 ? 33.702 -0.800 -69.558 1.00 95.31 639 ALA A CA 1
ATOM 5087 C C . ALA A 1 639 ? 33.163 -1.830 -70.568 1.00 95.31 639 ALA A C 1
ATOM 5089 O O . ALA A 1 639 ? 33.632 -1.867 -71.709 1.00 95.31 639 ALA A O 1
ATOM 5090 N N . VAL A 1 640 ? 32.134 -2.603 -70.197 1.00 96.00 640 VAL A N 1
ATOM 5091 C CA . VAL A 1 640 ? 31.461 -3.550 -71.105 1.00 96.00 640 VAL A CA 1
ATOM 5092 C C . VAL A 1 640 ? 30.830 -2.818 -72.295 1.00 96.00 640 VAL A C 1
ATOM 5094 O O . VAL A 1 640 ? 31.072 -3.207 -73.440 1.00 96.00 640 VAL A O 1
ATOM 5097 N N . CYS A 1 641 ? 30.098 -1.725 -72.054 1.00 94.88 641 CYS A N 1
ATOM 5098 C CA . CYS A 1 641 ? 29.464 -0.922 -73.104 1.00 94.88 641 CYS A CA 1
ATOM 5099 C C . CYS A 1 641 ? 30.488 -0.291 -74.062 1.00 94.88 641 CYS A C 1
ATOM 5101 O O . CYS A 1 641 ? 30.343 -0.413 -75.279 1.00 94.88 641 CYS A O 1
ATOM 5103 N N . ARG A 1 642 ? 31.567 0.314 -73.540 1.00 95.44 642 ARG A N 1
ATOM 5104 C CA . ARG A 1 642 ? 32.673 0.856 -74.357 1.00 95.44 642 ARG A CA 1
ATOM 5105 C C . ARG A 1 642 ? 33.333 -0.235 -75.205 1.00 95.44 642 ARG A C 1
ATOM 5107 O O . ARG A 1 642 ? 33.553 -0.036 -76.398 1.00 95.44 642 ARG A O 1
ATOM 5114 N N . GLY A 1 643 ? 33.588 -1.406 -74.617 1.00 94.25 643 GLY A N 1
ATOM 5115 C CA . GLY A 1 643 ? 34.133 -2.561 -75.332 1.00 94.25 643 GLY A CA 1
ATOM 5116 C C . GLY A 1 643 ? 33.202 -3.091 -76.427 1.00 94.25 643 GLY A C 1
ATOM 5117 O O . GLY A 1 643 ? 33.673 -3.481 -77.493 1.00 94.25 643 GLY A O 1
ATOM 5118 N N . GLN A 1 644 ? 31.884 -3.079 -76.204 1.00 94.88 644 GLN A N 1
ATOM 5119 C CA . GLN A 1 644 ? 30.905 -3.516 -77.202 1.00 94.88 644 GLN A CA 1
ATOM 5120 C C . GLN A 1 644 ? 30.776 -2.524 -78.364 1.00 94.88 644 GLN A C 1
ATOM 5122 O O . GLN A 1 644 ? 30.738 -2.953 -79.516 1.00 94.88 644 GLN A O 1
ATOM 5127 N N . LEU A 1 645 ? 30.794 -1.217 -78.084 1.00 95.56 645 LEU A N 1
ATOM 5128 C CA . LEU A 1 645 ? 30.815 -0.175 -79.112 1.00 95.56 645 LEU A CA 1
ATOM 5129 C C . LEU A 1 645 ? 32.067 -0.289 -79.999 1.00 95.56 645 LEU A C 1
ATOM 5131 O O . LEU A 1 645 ? 31.958 -0.294 -81.224 1.00 95.56 645 LEU A O 1
ATOM 5135 N N . ALA A 1 646 ? 33.246 -0.477 -79.394 1.00 94.06 646 ALA A N 1
ATOM 5136 C CA . ALA A 1 646 ? 34.493 -0.687 -80.131 1.00 94.06 646 ALA A CA 1
ATOM 5137 C C . ALA A 1 646 ? 34.449 -1.947 -81.021 1.00 94.06 646 ALA A C 1
ATOM 5139 O O . ALA A 1 646 ? 34.889 -1.905 -82.172 1.00 94.06 646 ALA A O 1
ATOM 5140 N N . ARG A 1 647 ? 33.866 -3.054 -80.530 1.00 93.69 647 ARG A N 1
ATOM 5141 C CA . ARG A 1 647 ? 33.652 -4.275 -81.329 1.00 93.69 647 ARG A CA 1
ATOM 5142 C C . ARG A 1 647 ? 32.716 -4.037 -82.518 1.00 93.69 647 ARG A C 1
ATOM 5144 O O . ARG A 1 647 ? 33.036 -4.488 -83.614 1.00 93.69 647 ARG A O 1
ATOM 5151 N N . ALA A 1 648 ? 31.615 -3.309 -82.328 1.00 93.69 648 ALA A N 1
ATOM 5152 C CA . ALA A 1 648 ? 30.663 -2.999 -83.397 1.00 93.69 648 ALA A CA 1
ATOM 5153 C C . ALA A 1 648 ? 31.285 -2.122 -84.503 1.00 93.69 648 ALA A C 1
ATOM 5155 O O . ALA A 1 648 ? 31.146 -2.433 -85.687 1.00 93.69 648 ALA A O 1
ATOM 5156 N N . ILE A 1 649 ? 32.039 -1.081 -84.125 1.00 94.50 649 ILE A N 1
ATOM 5157 C CA . ILE A 1 649 ? 32.782 -0.226 -85.068 1.00 94.50 649 ILE A CA 1
ATOM 5158 C C . ILE A 1 649 ? 33.795 -1.062 -85.863 1.00 94.50 649 ILE A C 1
ATOM 5160 O O . ILE A 1 649 ? 33.817 -1.011 -87.094 1.00 94.50 649 ILE A O 1
ATOM 5164 N N . TYR A 1 650 ? 34.589 -1.894 -85.180 1.00 93.50 650 TYR A N 1
ATOM 5165 C CA . TYR A 1 650 ? 35.568 -2.766 -85.831 1.00 93.50 650 TYR A CA 1
ATOM 5166 C C . TYR A 1 650 ? 34.918 -3.795 -86.773 1.00 93.50 650 TYR A C 1
ATOM 5168 O O . TYR A 1 650 ? 35.477 -4.111 -87.826 1.00 93.50 650 TYR A O 1
ATOM 5176 N N . GLU A 1 651 ? 33.725 -4.301 -86.449 1.00 94.38 651 GLU A N 1
ATOM 5177 C CA . GLU A 1 651 ? 32.992 -5.182 -87.358 1.00 94.38 651 GLU A CA 1
ATOM 5178 C C . GLU A 1 651 ? 32.509 -4.446 -88.619 1.00 94.38 651 GLU A C 1
ATOM 5180 O O . GLU A 1 651 ? 32.629 -4.995 -89.716 1.00 94.38 651 GLU A O 1
ATOM 5185 N N . CYS A 1 652 ? 32.052 -3.193 -88.501 1.00 93.44 652 CYS A N 1
ATOM 5186 C CA . CYS A 1 652 ? 31.707 -2.360 -89.658 1.00 93.44 652 CYS A CA 1
ATOM 5187 C C . CYS A 1 652 ? 32.921 -2.164 -90.582 1.00 93.44 652 CYS A C 1
ATOM 5189 O O . CYS A 1 652 ? 32.870 -2.538 -91.756 1.00 93.44 652 CYS A O 1
ATOM 5191 N N . MET A 1 653 ? 34.064 -1.751 -90.021 1.00 93.38 653 MET A N 1
ATOM 5192 C CA . MET A 1 653 ? 35.329 -1.613 -90.759 1.00 93.38 653 MET A CA 1
ATOM 5193 C C . MET A 1 653 ? 35.758 -2.925 -91.441 1.00 93.38 653 MET A C 1
ATOM 5195 O O . MET A 1 653 ? 36.251 -2.915 -92.571 1.00 93.38 653 MET A O 1
ATOM 5199 N N . ARG A 1 654 ? 35.551 -4.084 -90.795 1.00 94.25 654 ARG A N 1
ATOM 5200 C CA . ARG A 1 654 ? 35.818 -5.401 -91.405 1.00 94.25 654 ARG A CA 1
ATOM 5201 C C . ARG A 1 654 ? 34.876 -5.716 -92.569 1.00 94.25 654 ARG A C 1
ATOM 5203 O O . ARG A 1 654 ? 35.341 -6.268 -93.568 1.00 94.25 654 ARG A O 1
ATOM 5210 N N . ARG A 1 655 ? 33.584 -5.387 -92.460 1.00 92.44 655 ARG A N 1
ATOM 5211 C CA . ARG A 1 655 ? 32.587 -5.574 -93.532 1.00 92.44 655 ARG A CA 1
ATOM 5212 C C . ARG A 1 655 ? 32.904 -4.674 -94.736 1.00 92.44 655 ARG A C 1
ATOM 5214 O O . ARG A 1 655 ? 32.911 -5.154 -95.870 1.00 92.44 655 ARG A O 1
ATOM 5221 N N . GLU A 1 656 ? 33.272 -3.418 -94.497 1.00 92.69 656 GLU A N 1
ATOM 5222 C CA . GLU A 1 656 ? 33.727 -2.471 -95.525 1.00 92.69 656 GLU A CA 1
ATOM 5223 C C . GLU A 1 656 ? 35.009 -2.946 -96.223 1.00 92.69 656 GLU A C 1
ATOM 5225 O O . GLU A 1 656 ? 35.044 -3.057 -97.450 1.00 92.69 656 GLU A O 1
ATOM 5230 N N . ALA A 1 657 ? 36.044 -3.319 -95.464 1.00 92.38 657 ALA A N 1
ATOM 5231 C CA . ALA A 1 657 ? 37.300 -3.828 -96.018 1.00 92.38 657 ALA A CA 1
ATOM 5232 C C . ALA A 1 657 ? 37.112 -5.131 -96.823 1.00 92.38 657 ALA A C 1
ATOM 5234 O O . ALA A 1 657 ? 37.788 -5.341 -97.835 1.00 92.38 657 ALA A O 1
ATOM 5235 N N . ALA A 1 658 ? 36.176 -5.997 -96.416 1.00 91.50 658 ALA A N 1
ATOM 5236 C CA . ALA A 1 658 ? 35.791 -7.178 -97.185 1.00 91.50 658 ALA A CA 1
ATOM 5237 C C . ALA A 1 658 ? 35.093 -6.798 -98.504 1.00 91.50 658 ALA A C 1
ATOM 5239 O O . ALA A 1 658 ? 35.486 -7.297 -99.561 1.00 91.50 658 ALA A O 1
ATOM 5240 N N . SER A 1 659 ? 34.131 -5.867 -98.468 1.00 93.31 659 SER A N 1
ATOM 5241 C CA . SER A 1 659 ? 33.459 -5.335 -99.664 1.00 93.31 659 SER A CA 1
ATOM 5242 C C . SER A 1 659 ? 34.460 -4.720 -100.650 1.00 93.31 659 SER A C 1
ATOM 5244 O O . SER A 1 659 ? 34.482 -5.088 -101.825 1.00 93.31 659 SER A O 1
ATOM 5246 N N . LEU A 1 660 ? 35.374 -3.870 -100.170 1.00 93.19 660 LEU A N 1
ATOM 5247 C CA . LEU A 1 660 ? 36.419 -3.248 -100.990 1.00 93.19 660 LEU A CA 1
ATOM 5248 C C . LEU A 1 660 ? 37.375 -4.278 -101.612 1.00 93.19 660 LEU A C 1
ATOM 5250 O O . LEU A 1 660 ? 37.751 -4.127 -102.776 1.00 93.19 660 LEU A O 1
ATOM 5254 N N . ARG A 1 661 ? 37.736 -5.354 -100.894 1.00 90.56 661 ARG A N 1
ATOM 5255 C CA . ARG A 1 661 ? 38.512 -6.473 -101.466 1.00 90.56 661 ARG A CA 1
ATOM 5256 C C . ARG A 1 661 ? 37.754 -7.180 -102.590 1.00 90.56 661 ARG A C 1
ATOM 5258 O O . ARG A 1 661 ? 38.319 -7.358 -103.667 1.00 90.56 661 ARG A O 1
ATOM 5265 N N . ILE A 1 662 ? 36.487 -7.533 -102.369 1.00 92.81 662 ILE A N 1
ATOM 5266 C CA . ILE A 1 662 ? 35.643 -8.208 -103.369 1.00 92.81 662 ILE A CA 1
ATOM 5267 C C . ILE A 1 662 ? 35.491 -7.327 -104.619 1.00 92.81 662 ILE A C 1
ATOM 5269 O O . ILE A 1 662 ? 35.742 -7.790 -105.731 1.00 92.81 662 ILE A O 1
ATOM 5273 N N . GLN A 1 663 ? 35.180 -6.036 -104.450 1.00 93.00 663 GLN A N 1
ATOM 5274 C CA . GLN A 1 663 ? 35.085 -5.078 -105.558 1.00 93.00 663 GLN A CA 1
ATOM 5275 C C . GLN A 1 663 ? 36.414 -4.926 -106.316 1.00 93.00 663 GLN A C 1
ATOM 5277 O O . GLN A 1 663 ? 36.420 -4.918 -107.548 1.00 93.00 663 GLN A O 1
ATOM 5282 N N . LYS A 1 664 ? 37.544 -4.825 -105.603 1.00 94.12 664 LYS A N 1
ATOM 5283 C CA . LYS A 1 664 ? 38.889 -4.722 -106.190 1.00 94.12 664 LYS A CA 1
ATOM 5284 C C . LYS A 1 664 ? 39.214 -5.931 -107.063 1.00 94.12 664 LYS A C 1
ATOM 5286 O O . LYS A 1 664 ? 39.611 -5.755 -108.216 1.00 94.12 664 LYS A O 1
ATOM 5291 N N . ASP A 1 665 ? 39.062 -7.143 -106.533 1.00 92.69 665 ASP A N 1
ATOM 5292 C CA . ASP A 1 665 ? 39.421 -8.357 -107.268 1.00 92.69 665 ASP A CA 1
ATOM 5293 C C . ASP A 1 665 ? 38.433 -8.654 -108.413 1.00 92.69 665 ASP A C 1
ATOM 5295 O O . ASP A 1 665 ? 38.873 -9.074 -109.484 1.00 92.69 665 ASP A O 1
ATOM 5299 N N . ALA A 1 666 ? 37.146 -8.305 -108.274 1.00 92.50 666 ALA A N 1
ATOM 5300 C CA . ALA A 1 666 ? 36.176 -8.351 -109.373 1.00 92.50 666 ALA A CA 1
ATOM 5301 C C . ALA A 1 666 ? 36.530 -7.376 -110.516 1.00 92.50 666 ALA A C 1
ATOM 5303 O O . ALA A 1 666 ? 36.631 -7.793 -111.671 1.00 92.50 666 ALA A O 1
ATOM 5304 N N . ARG A 1 667 ? 36.802 -6.093 -110.215 1.00 93.69 667 ARG A N 1
ATOM 5305 C CA . ARG A 1 667 ? 37.227 -5.090 -111.219 1.00 93.69 667 ARG A CA 1
ATOM 5306 C C . ARG A 1 667 ? 38.512 -5.523 -111.937 1.00 93.69 667 ARG A C 1
ATOM 5308 O O . ARG A 1 667 ? 38.590 -5.467 -113.162 1.00 93.69 667 ARG A O 1
ATOM 5315 N N . LYS A 1 668 ? 39.494 -6.027 -111.184 1.00 92.00 668 LYS A N 1
ATOM 5316 C CA . LYS A 1 668 ? 40.761 -6.587 -111.689 1.00 92.00 668 LYS A CA 1
ATOM 5317 C C . LYS A 1 668 ? 40.554 -7.810 -112.589 1.00 92.00 668 LYS A C 1
ATOM 5319 O O . LYS A 1 668 ? 41.248 -7.932 -113.598 1.00 92.00 668 LYS A O 1
ATOM 5324 N N . TYR A 1 669 ? 39.622 -8.704 -112.255 1.00 92.75 669 TYR A N 1
ATOM 5325 C CA . TYR A 1 669 ? 39.270 -9.849 -113.099 1.00 92.75 669 TYR A CA 1
ATOM 5326 C C . TYR A 1 669 ? 38.626 -9.401 -114.418 1.00 92.75 669 TYR A C 1
ATOM 5328 O O . TYR A 1 669 ? 39.073 -9.823 -115.484 1.00 92.75 669 TYR A O 1
ATOM 5336 N N . LEU A 1 670 ? 37.641 -8.497 -114.363 1.00 93.69 670 LEU A N 1
ATOM 5337 C CA . LEU A 1 670 ? 36.960 -7.974 -115.553 1.00 93.69 670 LEU A CA 1
ATOM 5338 C C . LEU A 1 670 ? 37.934 -7.258 -116.503 1.00 93.69 670 LEU A C 1
ATOM 5340 O O . LEU A 1 670 ? 37.948 -7.566 -117.693 1.00 93.69 670 LEU A O 1
ATOM 5344 N N . ALA A 1 671 ? 38.806 -6.391 -115.976 1.00 91.62 671 ALA A N 1
ATOM 5345 C CA . ALA A 1 671 ? 39.830 -5.697 -116.761 1.00 91.62 671 ALA A CA 1
ATOM 5346 C C . ALA A 1 671 ? 40.855 -6.658 -117.397 1.00 91.62 671 ALA A C 1
ATOM 5348 O O . ALA A 1 671 ? 41.257 -6.475 -118.545 1.00 91.62 671 ALA A O 1
ATOM 5349 N N . ARG A 1 672 ? 41.257 -7.723 -116.687 1.00 91.00 672 ARG A N 1
ATOM 5350 C CA . ARG A 1 672 ? 42.123 -8.772 -117.256 1.00 91.00 672 ARG A CA 1
ATOM 5351 C C . ARG A 1 672 ? 41.415 -9.580 -118.345 1.00 91.00 672 ARG A C 1
ATOM 5353 O O . ARG A 1 672 ? 42.049 -9.916 -119.341 1.00 91.00 672 ARG A O 1
ATOM 5360 N N . LYS A 1 673 ? 40.121 -9.874 -118.181 1.00 92.50 673 LYS A N 1
ATOM 5361 C CA . LYS A 1 673 ? 39.317 -10.611 -119.168 1.00 92.50 673 LYS A CA 1
ATOM 5362 C C . LYS A 1 673 ? 39.140 -9.812 -120.464 1.00 92.50 673 LYS A C 1
ATOM 5364 O O . LYS A 1 673 ? 39.337 -10.374 -121.538 1.00 92.50 673 LYS A O 1
ATOM 5369 N N . SER A 1 674 ? 38.819 -8.518 -120.380 1.00 91.88 674 SER A N 1
ATOM 5370 C CA . SER A 1 674 ? 38.672 -7.660 -121.565 1.00 91.88 674 SER A CA 1
ATOM 5371 C C . SER A 1 674 ? 40.004 -7.421 -122.281 1.00 91.88 674 SER A C 1
ATOM 5373 O O . SER A 1 674 ? 40.062 -7.559 -123.502 1.00 91.88 674 SER A O 1
ATOM 5375 N N . TYR A 1 675 ? 41.091 -7.160 -121.544 1.00 90.69 675 TYR A N 1
ATOM 5376 C CA . TYR A 1 675 ? 42.428 -7.023 -122.133 1.00 90.69 675 TYR A CA 1
ATOM 5377 C C . TYR A 1 675 ? 42.906 -8.324 -122.798 1.00 90.69 675 TYR A C 1
ATOM 5379 O O . TYR A 1 675 ? 43.380 -8.297 -123.930 1.00 90.69 675 TYR A O 1
ATOM 5387 N N . GLY A 1 676 ? 42.712 -9.479 -122.148 1.00 90.50 676 GLY A N 1
ATOM 5388 C CA . GLY A 1 676 ? 43.051 -10.786 -122.720 1.00 90.50 676 GLY A CA 1
ATOM 5389 C C . GLY A 1 676 ? 42.305 -11.081 -124.025 1.00 90.50 676 GLY A C 1
ATOM 5390 O O . GLY A 1 676 ? 42.916 -11.543 -124.990 1.00 90.50 676 GLY A O 1
ATOM 5391 N N . LEU A 1 677 ? 41.011 -10.743 -124.088 1.00 90.81 677 LEU A N 1
ATOM 5392 C CA . LEU A 1 677 ? 40.215 -10.857 -125.312 1.00 90.81 677 LEU A CA 1
ATOM 5393 C C . LEU A 1 677 ? 40.770 -9.946 -126.420 1.00 90.81 677 LEU A C 1
ATOM 5395 O O . LEU A 1 677 ? 41.032 -10.424 -127.523 1.00 90.81 677 LEU A O 1
ATOM 5399 N N . LEU A 1 678 ? 41.034 -8.670 -126.117 1.00 90.94 678 LEU A N 1
ATOM 5400 C CA . LEU A 1 678 ? 41.604 -7.710 -127.070 1.00 90.94 678 LEU A CA 1
ATOM 5401 C C . LEU A 1 678 ? 42.960 -8.181 -127.625 1.00 90.94 678 LEU A C 1
ATOM 5403 O O . LEU A 1 678 ? 43.177 -8.137 -128.836 1.00 90.94 678 LEU A O 1
ATOM 5407 N N . CYS A 1 679 ? 43.844 -8.693 -126.763 1.00 90.25 679 CYS A N 1
ATOM 5408 C CA . CYS A 1 679 ? 45.118 -9.280 -127.175 1.00 90.25 679 CYS A CA 1
ATOM 5409 C C . CYS A 1 679 ? 44.931 -10.504 -128.080 1.00 90.25 679 CYS A C 1
ATOM 5411 O O . CYS A 1 679 ? 45.622 -10.596 -129.094 1.00 90.25 679 CYS A O 1
ATOM 5413 N N . SER A 1 680 ? 43.998 -11.414 -127.769 1.00 88.19 680 SER A N 1
ATOM 5414 C CA . SER A 1 680 ? 43.732 -12.573 -128.636 1.00 88.19 680 SER A CA 1
ATOM 5415 C C . SER A 1 680 ? 43.271 -12.150 -130.035 1.00 88.19 680 SER A C 1
ATOM 5417 O O . SER A 1 680 ? 43.848 -12.604 -131.021 1.00 88.19 680 SER A O 1
ATOM 5419 N N . SER A 1 681 ? 42.346 -11.189 -130.134 1.00 90.38 681 SER A N 1
ATOM 5420 C CA . SER A 1 681 ? 41.882 -10.640 -131.413 1.00 90.38 681 SER A CA 1
ATOM 5421 C C . SER A 1 681 ? 43.011 -9.956 -132.190 1.00 90.38 681 SER A C 1
ATOM 5423 O O . SER A 1 681 ? 43.183 -10.207 -133.384 1.00 90.38 681 SER A O 1
ATOM 5425 N N . ALA A 1 682 ? 43.826 -9.133 -131.522 1.00 89.00 682 ALA A N 1
ATOM 5426 C CA . ALA A 1 682 ? 44.951 -8.441 -132.149 1.00 89.00 682 ALA A CA 1
ATOM 5427 C C . ALA A 1 682 ? 46.009 -9.419 -132.690 1.00 89.00 682 ALA A C 1
ATOM 5429 O O . ALA A 1 682 ? 46.473 -9.257 -133.820 1.00 89.00 682 ALA A O 1
ATOM 5430 N N . VAL A 1 683 ? 46.356 -10.464 -131.930 1.00 90.44 683 VAL A N 1
ATOM 5431 C CA . VAL A 1 683 ? 47.295 -11.511 -132.369 1.00 90.44 683 VAL A CA 1
ATOM 5432 C C . VAL A 1 683 ? 46.725 -12.305 -133.548 1.00 90.44 683 VAL A C 1
ATOM 5434 O O . VAL A 1 683 ? 47.449 -12.539 -134.517 1.00 90.44 683 VAL A O 1
ATOM 5437 N N . SER A 1 684 ? 45.434 -12.658 -133.532 1.00 89.44 684 SER A N 1
ATOM 5438 C CA . SER A 1 684 ? 44.773 -13.335 -134.657 1.00 89.44 684 SER A CA 1
ATOM 5439 C C . SER A 1 684 ? 44.796 -12.496 -135.941 1.00 89.44 684 SER A C 1
ATOM 5441 O O . SER A 1 684 ? 45.146 -13.013 -137.004 1.00 89.44 684 SER A O 1
ATOM 5443 N N . ILE A 1 685 ? 44.505 -11.193 -135.851 1.00 88.75 685 ILE A N 1
ATOM 5444 C CA . ILE A 1 685 ? 44.569 -10.265 -136.994 1.00 88.75 685 ILE A CA 1
ATOM 5445 C C . ILE A 1 685 ? 46.012 -10.142 -137.512 1.00 88.75 685 ILE A C 1
ATOM 5447 O O . ILE A 1 685 ? 46.249 -10.270 -138.714 1.00 88.75 685 ILE A O 1
ATOM 5451 N N . GLN A 1 686 ? 46.997 -9.966 -136.624 1.00 88.56 686 GLN A N 1
ATOM 5452 C CA . GLN A 1 686 ? 48.412 -9.888 -137.010 1.00 88.56 686 GLN A CA 1
ATOM 5453 C C . GLN A 1 686 ? 48.916 -11.178 -137.674 1.00 88.56 686 GLN A C 1
ATOM 5455 O O . GLN A 1 686 ? 49.672 -11.108 -138.645 1.00 88.56 686 GLN A O 1
ATOM 5460 N N . ALA A 1 687 ? 48.493 -12.353 -137.197 1.00 88.88 687 ALA A N 1
ATOM 5461 C CA . ALA A 1 687 ? 48.816 -13.634 -137.821 1.00 88.88 687 ALA A CA 1
ATOM 5462 C C . ALA A 1 687 ? 48.215 -13.742 -139.236 1.00 88.88 687 ALA A C 1
ATOM 5464 O O . ALA A 1 687 ? 48.918 -14.129 -140.173 1.00 88.88 687 ALA A O 1
ATOM 5465 N N . GLY A 1 688 ? 46.957 -13.320 -139.413 1.00 87.69 688 GLY A N 1
ATOM 5466 C CA . GLY A 1 688 ? 46.300 -13.240 -140.721 1.00 87.69 688 GLY A CA 1
ATOM 5467 C C . GLY A 1 688 ? 47.048 -12.335 -141.706 1.00 87.69 688 GLY A C 1
ATOM 5468 O O . GLY A 1 688 ? 47.376 -12.770 -142.813 1.00 87.69 688 GLY A O 1
ATOM 5469 N N . LEU A 1 689 ? 47.397 -11.115 -141.280 1.00 89.25 689 LEU A N 1
ATOM 5470 C CA . LEU A 1 689 ? 48.131 -10.135 -142.092 1.00 89.25 689 LEU A CA 1
ATOM 5471 C C . LEU A 1 689 ? 49.545 -10.611 -142.467 1.00 89.25 689 LEU A C 1
ATOM 5473 O O . LEU A 1 689 ? 49.937 -10.508 -143.630 1.00 89.25 689 LEU A O 1
ATOM 5477 N N . ARG A 1 690 ? 50.297 -11.202 -141.526 1.00 88.44 690 ARG A N 1
ATOM 5478 C CA . ARG A 1 690 ? 51.612 -11.812 -141.814 1.00 88.44 690 ARG A CA 1
ATOM 5479 C C . ARG A 1 690 ? 51.488 -12.956 -142.827 1.00 88.44 690 ARG A C 1
ATOM 5481 O O . ARG A 1 690 ? 52.281 -13.035 -143.765 1.00 88.44 690 ARG A O 1
ATOM 5488 N N . GLY A 1 691 ? 50.456 -13.792 -142.693 1.00 87.75 691 GLY A N 1
ATOM 5489 C CA . GLY A 1 691 ? 50.141 -14.851 -143.654 1.00 87.75 691 GLY A CA 1
ATOM 5490 C C . GLY A 1 691 ? 49.761 -14.325 -145.045 1.00 87.75 691 GLY A C 1
ATOM 5491 O O . GLY A 1 691 ? 50.134 -14.933 -146.047 1.00 87.75 691 GLY A O 1
ATOM 5492 N N . MET A 1 692 ? 49.060 -13.190 -145.134 1.00 89.00 692 MET A N 1
ATOM 5493 C CA . MET A 1 692 ? 48.763 -12.515 -146.406 1.00 89.00 692 MET A CA 1
ATOM 5494 C C . MET A 1 692 ? 50.032 -11.975 -147.074 1.00 89.00 692 MET A C 1
ATOM 5496 O O . MET A 1 692 ? 50.262 -12.262 -148.247 1.00 89.00 692 MET A O 1
ATOM 5500 N N . ALA A 1 693 ? 50.883 -11.261 -146.330 1.00 89.06 693 ALA A N 1
ATOM 5501 C CA . ALA A 1 693 ? 52.133 -10.710 -146.855 1.00 89.06 693 ALA A CA 1
ATOM 5502 C C . ALA A 1 693 ? 53.048 -11.806 -147.435 1.00 89.06 693 ALA A C 1
ATOM 5504 O O . ALA A 1 693 ? 53.513 -11.690 -148.569 1.00 89.06 693 ALA A O 1
ATOM 5505 N N . ALA A 1 694 ? 53.221 -12.919 -146.711 1.00 86.38 694 ALA A N 1
ATOM 5506 C CA . ALA A 1 694 ? 54.012 -14.060 -147.176 1.00 86.38 694 ALA A CA 1
ATOM 5507 C C . ALA A 1 694 ? 53.442 -14.718 -148.452 1.00 86.38 694 ALA A C 1
ATOM 5509 O O . ALA A 1 694 ? 54.204 -15.141 -149.324 1.00 86.38 694 ALA A O 1
ATOM 5510 N N . ARG A 1 695 ? 52.108 -14.782 -148.600 1.00 87.19 695 ARG A N 1
ATOM 5511 C CA . ARG A 1 695 ? 51.460 -15.301 -149.820 1.00 87.19 695 ARG A CA 1
ATOM 5512 C C . ARG A 1 695 ? 51.650 -14.371 -151.021 1.00 87.19 695 ARG A C 1
ATOM 5514 O O . ARG A 1 695 ? 51.942 -14.866 -152.109 1.00 87.19 695 ARG A O 1
ATOM 5521 N N . ASN A 1 696 ? 51.547 -13.056 -150.825 1.00 87.81 696 ASN A N 1
ATOM 5522 C CA . ASN A 1 696 ? 51.763 -12.069 -151.887 1.00 87.81 696 ASN A CA 1
ATOM 5523 C C . ASN A 1 696 ? 53.210 -12.113 -152.407 1.00 87.81 696 ASN A C 1
ATOM 5525 O O . ASN A 1 696 ? 53.427 -12.175 -153.616 1.00 87.81 696 ASN A O 1
ATOM 5529 N N . GLU A 1 697 ? 54.191 -12.178 -151.502 1.00 88.44 697 GLU A N 1
ATOM 5530 C CA . GLU A 1 697 ? 55.614 -12.320 -151.839 1.00 88.44 697 GLU A CA 1
ATOM 5531 C C . GLU A 1 697 ? 55.897 -13.621 -152.615 1.00 88.44 697 GLU A C 1
ATOM 5533 O O . GLU A 1 697 ? 56.561 -13.616 -153.655 1.00 88.44 697 GLU A O 1
ATOM 5538 N N . LEU A 1 698 ? 55.321 -14.750 -152.181 1.00 87.44 698 LEU A N 1
ATOM 5539 C CA . LEU A 1 698 ? 55.423 -16.018 -152.912 1.00 87.44 698 LEU A CA 1
ATOM 5540 C C . LEU A 1 698 ? 54.802 -15.930 -154.319 1.00 87.44 698 LEU A C 1
ATOM 5542 O O . LEU A 1 698 ? 55.341 -16.501 -155.270 1.00 87.44 698 LEU A O 1
ATOM 5546 N N . GLN A 1 699 ? 53.682 -15.219 -154.476 1.00 86.25 699 GLN A N 1
ATOM 5547 C CA . GLN A 1 699 ? 53.029 -15.038 -155.773 1.00 86.25 699 GLN A CA 1
ATOM 5548 C C . GLN A 1 699 ? 53.830 -14.114 -156.704 1.00 86.25 699 GLN A C 1
ATOM 5550 O O . GLN A 1 699 ? 53.905 -14.390 -157.905 1.00 86.25 699 GLN A O 1
ATOM 5555 N N . PHE A 1 700 ? 54.488 -13.082 -156.167 1.00 86.69 700 PHE A N 1
ATOM 5556 C CA . PHE A 1 700 ? 55.438 -12.253 -156.912 1.00 86.69 700 PHE A CA 1
ATOM 5557 C C . PHE A 1 700 ? 56.620 -13.094 -157.416 1.00 86.69 700 PHE A C 1
ATOM 5559 O O . PHE A 1 700 ? 56.850 -13.156 -158.624 1.00 86.69 700 PHE A O 1
ATOM 5566 N N . ARG A 1 701 ? 57.283 -13.860 -156.536 1.00 84.75 701 ARG A N 1
ATOM 5567 C CA . ARG A 1 701 ? 58.380 -14.776 -156.918 1.00 84.75 701 ARG A CA 1
ATOM 5568 C C . ARG A 1 701 ? 57.966 -15.786 -157.992 1.00 84.75 701 ARG A C 1
ATOM 5570 O O . ARG A 1 701 ? 58.718 -16.011 -158.938 1.00 84.75 701 ARG A O 1
ATOM 5577 N N . LYS A 1 702 ? 56.756 -16.359 -157.905 1.00 85.25 702 LYS A N 1
ATOM 5578 C CA . LYS A 1 702 ? 56.219 -17.261 -158.944 1.00 85.25 702 LYS A CA 1
ATOM 5579 C C . LYS A 1 702 ? 56.073 -16.571 -160.308 1.00 85.25 702 LYS A C 1
ATOM 5581 O O . LYS A 1 702 ? 56.443 -17.169 -161.316 1.00 85.25 702 LYS A O 1
ATOM 5586 N N . ARG A 1 703 ? 55.589 -15.321 -160.353 1.00 84.75 703 ARG A N 1
ATOM 5587 C CA . ARG A 1 703 ? 55.508 -14.526 -161.597 1.00 84.75 703 ARG A CA 1
ATOM 5588 C C . ARG A 1 703 ? 56.897 -14.235 -162.175 1.00 84.75 703 ARG A C 1
ATOM 5590 O O . ARG A 1 703 ? 57.108 -14.447 -163.367 1.00 84.75 703 ARG A O 1
ATOM 5597 N N . THR A 1 704 ? 57.853 -13.831 -161.339 1.00 83.69 704 THR A N 1
ATOM 5598 C CA . THR A 1 704 ? 59.236 -13.548 -161.761 1.00 83.69 704 THR A CA 1
ATOM 5599 C C . THR A 1 704 ? 59.928 -14.792 -162.324 1.00 83.69 704 THR A C 1
ATOM 5601 O O . THR A 1 704 ? 60.517 -14.728 -163.401 1.00 83.69 704 THR A O 1
ATOM 5604 N N . ASN A 1 705 ? 59.786 -15.951 -161.674 1.00 83.75 705 ASN A N 1
ATOM 5605 C CA . ASN A 1 705 ? 60.355 -17.209 -162.169 1.00 83.75 705 ASN A CA 1
ATOM 5606 C C . ASN A 1 705 ? 59.741 -17.644 -163.512 1.00 83.75 705 ASN A C 1
ATOM 5608 O O . ASN A 1 705 ? 60.469 -18.099 -164.394 1.00 83.75 705 ASN A O 1
ATOM 5612 N N . ALA A 1 706 ? 58.429 -17.459 -163.708 1.00 82.69 706 ALA A N 1
ATOM 5613 C CA . ALA A 1 706 ? 57.781 -17.725 -164.994 1.00 82.69 706 ALA A CA 1
ATOM 5614 C C . ALA A 1 706 ? 58.312 -16.804 -166.112 1.00 82.69 706 ALA A C 1
ATOM 5616 O O . ALA A 1 706 ? 58.598 -17.273 -167.214 1.00 82.69 706 ALA A O 1
ATOM 5617 N N . ALA A 1 707 ? 58.521 -15.515 -165.821 1.00 83.50 707 ALA A N 1
ATOM 5618 C CA . ALA A 1 707 ? 59.117 -14.573 -166.769 1.00 83.50 707 ALA A CA 1
ATOM 5619 C C . ALA A 1 707 ? 60.565 -14.953 -167.138 1.00 83.50 707 ALA A C 1
ATOM 5621 O O . ALA A 1 707 ? 60.914 -14.958 -168.320 1.00 83.50 707 ALA A O 1
ATOM 5622 N N . ILE A 1 708 ? 61.391 -15.339 -166.156 1.00 83.88 708 ILE A N 1
ATOM 5623 C CA . ILE A 1 708 ? 62.764 -15.828 -166.381 1.00 83.88 708 ILE A CA 1
ATOM 5624 C C . ILE A 1 708 ? 62.760 -17.081 -167.269 1.00 83.88 708 ILE A C 1
ATOM 5626 O O . ILE A 1 708 ? 63.559 -17.170 -168.204 1.00 83.88 708 ILE A O 1
ATOM 5630 N N . PHE A 1 709 ? 61.838 -18.021 -167.032 1.00 85.44 709 PHE A N 1
ATOM 5631 C CA . PHE A 1 709 ? 61.718 -19.238 -167.838 1.00 85.44 709 PHE A CA 1
ATOM 5632 C C . PHE A 1 709 ? 61.436 -18.909 -169.315 1.00 85.44 709 PHE A C 1
ATOM 5634 O O . PHE A 1 709 ? 62.206 -19.316 -170.190 1.00 85.44 709 PHE A O 1
ATOM 5641 N N . ILE A 1 710 ? 60.415 -18.085 -169.588 1.00 83.56 710 ILE A N 1
ATOM 5642 C CA . ILE A 1 710 ? 60.039 -17.637 -170.945 1.00 83.56 710 ILE A CA 1
ATOM 5643 C C . ILE A 1 710 ? 61.211 -16.920 -171.638 1.00 83.56 710 ILE A C 1
ATOM 5645 O O . ILE A 1 710 ? 61.541 -17.220 -172.788 1.00 83.56 710 ILE A O 1
ATOM 5649 N N . GLN A 1 711 ? 61.898 -16.014 -170.932 1.00 82.06 711 GLN A N 1
ATOM 5650 C CA . GLN A 1 711 ? 63.078 -15.322 -171.461 1.00 82.06 711 GLN A CA 1
ATOM 5651 C C . GLN A 1 711 ? 64.227 -16.286 -171.797 1.00 82.06 711 GLN A C 1
ATOM 5653 O O . GLN A 1 711 ? 64.951 -16.062 -172.771 1.00 82.06 711 GLN A O 1
ATOM 5658 N N . SER A 1 712 ? 64.414 -17.350 -171.012 1.00 82.00 712 SER A N 1
ATOM 5659 C CA . SER A 1 712 ? 65.499 -18.310 -171.229 1.00 82.00 712 SER A CA 1
ATOM 5660 C C . SER A 1 712 ? 65.273 -19.185 -172.468 1.00 82.00 712 SER A C 1
ATOM 5662 O O . SER A 1 712 ? 66.201 -19.345 -173.267 1.00 82.00 712 SER A O 1
ATOM 5664 N N . ASP A 1 713 ? 64.047 -19.669 -172.708 1.00 84.81 713 ASP A N 1
ATOM 5665 C CA . ASP A 1 713 ? 63.766 -20.486 -173.894 1.00 84.81 713 ASP A CA 1
ATOM 5666 C C . ASP A 1 713 ? 63.716 -19.647 -175.185 1.00 84.81 713 ASP A C 1
ATOM 5668 O O . ASP A 1 713 ? 64.231 -20.080 -176.216 1.00 84.81 713 ASP A O 1
ATOM 5672 N N . TRP A 1 714 ? 63.270 -18.384 -175.134 1.00 83.44 714 TRP A N 1
ATOM 5673 C CA . TRP A 1 714 ? 63.386 -17.473 -176.285 1.00 83.44 714 TRP A CA 1
ATOM 5674 C C . TRP A 1 714 ? 64.850 -17.232 -176.704 1.00 83.44 714 TRP A C 1
ATOM 5676 O O . TRP A 1 714 ? 65.194 -17.297 -177.891 1.00 83.44 714 TRP A O 1
ATOM 5686 N N . ARG A 1 715 ? 65.758 -17.043 -175.733 1.00 86.44 715 ARG A N 1
ATOM 5687 C CA . ARG A 1 715 ? 67.212 -16.952 -175.988 1.00 86.44 715 ARG A CA 1
ATOM 5688 C C . ARG A 1 715 ? 67.763 -18.255 -176.591 1.00 86.44 715 ARG A C 1
ATOM 5690 O O . ARG A 1 715 ? 68.586 -18.208 -177.512 1.00 86.44 715 ARG A O 1
ATOM 5697 N N . ARG A 1 716 ? 67.285 -19.414 -176.122 1.00 85.44 716 ARG A N 1
ATOM 5698 C CA . ARG A 1 716 ? 67.633 -20.749 -176.646 1.00 85.44 716 ARG A CA 1
ATOM 5699 C C . ARG A 1 716 ? 67.169 -20.934 -178.096 1.00 85.44 716 ARG A C 1
ATOM 5701 O O . ARG A 1 716 ? 67.944 -21.410 -178.931 1.00 85.44 716 ARG A O 1
ATOM 5708 N N . TYR A 1 717 ? 65.943 -20.514 -178.411 1.00 86.44 717 TYR A N 1
ATOM 5709 C CA . TYR A 1 717 ? 65.365 -20.541 -179.754 1.00 86.44 717 TYR A CA 1
ATOM 5710 C C . TYR A 1 717 ? 66.187 -19.704 -180.745 1.00 86.44 717 TYR A C 1
ATOM 5712 O O . TYR A 1 717 ? 66.599 -20.223 -181.786 1.00 86.44 717 TYR A O 1
ATOM 5720 N N . LEU A 1 718 ? 66.526 -18.459 -180.391 1.00 86.38 718 LEU A N 1
ATOM 5721 C CA . LEU A 1 718 ? 67.349 -17.565 -181.219 1.00 86.38 718 LEU A CA 1
ATOM 5722 C C . LEU A 1 718 ? 68.712 -18.176 -181.589 1.00 86.38 718 LEU A C 1
ATOM 5724 O O . LEU A 1 718 ? 69.094 -18.184 -182.763 1.00 86.38 718 LEU A O 1
ATOM 5728 N N . LYS A 1 719 ? 69.436 -18.751 -180.618 1.00 85.44 719 LYS A N 1
ATOM 5729 C CA . LYS A 1 719 ? 70.727 -19.418 -180.882 1.00 85.44 719 LYS A CA 1
ATOM 5730 C C . LYS A 1 719 ? 70.561 -20.667 -181.763 1.00 85.44 719 LYS A C 1
ATOM 5732 O O . LYS A 1 719 ? 71.342 -20.861 -182.698 1.00 85.44 719 LYS A O 1
ATOM 5737 N N . ARG A 1 720 ? 69.513 -21.474 -181.541 1.00 82.81 720 ARG A N 1
ATOM 5738 C CA . ARG A 1 720 ? 69.180 -22.651 -182.373 1.00 82.81 720 ARG A CA 1
ATOM 5739 C C . ARG A 1 720 ? 68.826 -22.260 -183.818 1.00 82.81 720 ARG A C 1
ATOM 5741 O O . ARG A 1 720 ? 69.213 -22.972 -184.747 1.00 82.81 720 ARG A O 1
ATOM 5748 N N . LEU A 1 721 ? 68.139 -21.134 -184.025 1.00 86.75 721 LEU A N 1
ATOM 5749 C CA . LEU A 1 721 ? 67.812 -20.594 -185.351 1.00 86.75 721 LEU A CA 1
ATOM 5750 C C . LEU A 1 721 ? 69.073 -20.146 -186.109 1.00 86.75 721 LEU A C 1
ATOM 5752 O O . LEU A 1 721 ? 69.253 -20.513 -187.272 1.00 86.75 721 LEU A O 1
ATOM 5756 N N . HIS A 1 722 ? 69.971 -19.413 -185.443 1.00 84.31 722 HIS A N 1
ATOM 5757 C CA . HIS A 1 722 ? 71.241 -18.965 -186.024 1.00 84.31 722 HIS A CA 1
ATOM 5758 C C . HIS A 1 722 ? 72.126 -20.151 -186.453 1.00 84.31 722 HIS A C 1
ATOM 5760 O O . HIS A 1 722 ? 72.569 -20.204 -187.601 1.00 84.31 722 HIS A O 1
ATOM 5766 N N . TYR A 1 723 ? 72.294 -21.162 -185.589 1.00 83.38 723 TYR A N 1
ATOM 5767 C CA . TYR A 1 723 ? 73.032 -22.388 -185.925 1.00 83.38 723 TYR A CA 1
ATOM 5768 C C . TYR A 1 723 ? 72.438 -23.128 -187.140 1.00 83.38 723 TYR A C 1
ATOM 5770 O O . TYR A 1 723 ? 73.174 -23.571 -188.022 1.00 83.38 723 TYR A O 1
ATOM 5778 N N . ARG A 1 724 ? 71.102 -23.221 -187.245 1.00 83.69 724 ARG A N 1
ATOM 5779 C CA . ARG A 1 724 ? 70.435 -23.834 -188.412 1.00 83.69 724 ARG A CA 1
ATOM 5780 C C . ARG A 1 724 ? 70.701 -23.067 -189.717 1.00 83.69 724 ARG A C 1
ATOM 5782 O O . ARG A 1 724 ? 70.890 -23.711 -190.749 1.00 83.69 724 ARG A O 1
ATOM 5789 N N . ARG A 1 725 ? 70.754 -21.727 -189.684 1.00 83.62 725 ARG A N 1
ATOM 5790 C CA . ARG A 1 725 ? 71.130 -20.898 -190.850 1.00 83.62 725 ARG A CA 1
ATOM 5791 C C . ARG A 1 725 ? 72.590 -21.136 -191.257 1.00 83.62 725 ARG A C 1
ATOM 5793 O O . ARG A 1 725 ? 72.834 -21.462 -192.416 1.00 83.62 725 ARG A O 1
ATOM 5800 N N . MET A 1 726 ? 73.521 -21.083 -190.300 1.00 81.12 726 MET A N 1
ATOM 5801 C CA . MET A 1 726 ? 74.946 -21.392 -190.509 1.00 81.12 726 MET A CA 1
ATOM 5802 C C . MET A 1 726 ? 75.149 -22.778 -191.145 1.00 81.12 726 MET A C 1
ATOM 5804 O O . MET A 1 726 ? 75.834 -22.901 -192.159 1.00 81.12 726 MET A O 1
ATOM 5808 N N . LYS A 1 727 ? 74.491 -23.819 -190.609 1.00 83.69 727 LYS A N 1
ATOM 5809 C CA . LYS A 1 727 ? 74.595 -25.189 -191.138 1.00 83.69 727 LYS A CA 1
ATOM 5810 C C . LYS A 1 727 ? 74.081 -25.308 -192.579 1.00 83.69 727 LYS A C 1
ATOM 5812 O O . LYS A 1 727 ? 74.722 -25.982 -193.380 1.00 83.69 727 LYS A O 1
ATOM 5817 N N . LYS A 1 728 ? 72.970 -24.644 -192.939 1.00 81.38 728 LYS A N 1
ATOM 5818 C CA . LYS A 1 728 ? 72.493 -24.608 -194.337 1.00 81.38 728 LYS A CA 1
ATOM 5819 C C . LYS A 1 728 ? 73.507 -23.930 -195.268 1.00 81.38 728 LYS A C 1
ATOM 5821 O O . LYS A 1 728 ? 73.820 -24.496 -196.310 1.00 81.38 728 LYS A O 1
ATOM 5826 N N . ALA A 1 729 ? 74.039 -22.767 -194.886 1.00 79.06 729 ALA A N 1
ATOM 5827 C CA . ALA A 1 729 ? 75.007 -22.030 -195.703 1.00 79.06 729 ALA A CA 1
ATOM 5828 C C . ALA A 1 729 ? 76.295 -22.839 -195.955 1.00 79.06 729 ALA A C 1
ATOM 5830 O O . ALA A 1 729 ? 76.743 -22.944 -197.096 1.00 79.06 729 ALA A O 1
ATOM 5831 N N . ALA A 1 730 ? 76.839 -23.482 -194.915 1.00 78.25 730 ALA A N 1
ATOM 5832 C CA . ALA A 1 730 ? 78.032 -24.321 -195.027 1.00 78.25 730 ALA A CA 1
ATOM 5833 C C . ALA A 1 730 ? 77.839 -25.507 -195.991 1.00 78.25 730 ALA A C 1
ATOM 5835 O O . ALA A 1 730 ? 78.711 -25.767 -196.820 1.00 78.25 730 ALA A O 1
ATOM 5836 N N . ILE A 1 731 ? 76.689 -26.192 -195.934 1.00 78.44 731 ILE A N 1
ATOM 5837 C CA . ILE A 1 731 ? 76.380 -27.323 -196.827 1.00 78.44 731 ILE A CA 1
ATOM 5838 C C . ILE A 1 731 ? 76.302 -26.862 -198.291 1.00 78.44 731 ILE A C 1
ATOM 5840 O O . ILE A 1 731 ? 76.909 -27.490 -199.157 1.00 78.44 731 ILE A O 1
ATOM 5844 N N . VAL A 1 732 ? 75.626 -25.741 -198.574 1.00 79.75 732 VAL A N 1
ATOM 5845 C CA . VAL A 1 732 ? 75.544 -25.178 -199.938 1.00 79.75 732 VAL A CA 1
ATOM 5846 C C . VAL A 1 732 ? 76.940 -24.857 -200.486 1.00 79.75 732 VAL A C 1
ATOM 5848 O O . VAL A 1 732 ? 77.258 -25.233 -201.616 1.00 79.75 732 VAL A O 1
ATOM 5851 N N . LEU A 1 733 ? 77.801 -24.238 -199.672 1.00 76.06 733 LEU A N 1
ATOM 5852 C CA . LEU A 1 733 ? 79.172 -23.896 -200.060 1.00 76.06 733 LEU A CA 1
ATOM 5853 C C . LEU A 1 733 ? 80.024 -25.150 -200.344 1.00 76.06 733 LEU A C 1
ATOM 5855 O O . LEU A 1 733 ? 80.743 -25.203 -201.343 1.00 76.06 733 LEU A O 1
ATOM 5859 N N . GLN A 1 734 ? 79.899 -26.190 -199.511 1.00 75.12 734 GLN A N 1
ATOM 5860 C CA . GLN A 1 734 ? 80.584 -27.477 -199.692 1.00 75.12 734 GLN A CA 1
ATOM 5861 C C . GLN A 1 734 ? 80.131 -28.210 -200.965 1.00 75.12 734 GLN A C 1
ATOM 5863 O O . GLN A 1 734 ? 80.966 -28.742 -201.700 1.00 75.12 734 GLN A O 1
ATOM 5868 N N . CYS A 1 735 ? 78.828 -28.216 -201.264 1.00 77.25 735 CYS A N 1
ATOM 5869 C CA . CYS A 1 735 ? 78.287 -28.786 -202.500 1.00 77.25 735 CYS A CA 1
ATOM 5870 C C . CYS A 1 735 ? 78.805 -28.043 -203.742 1.00 77.25 735 CYS A C 1
ATOM 5872 O O . CYS A 1 735 ? 79.278 -28.683 -204.684 1.00 77.25 735 CYS A O 1
ATOM 5874 N N . ALA A 1 736 ? 78.799 -26.706 -203.724 1.00 75.56 736 ALA A N 1
ATOM 5875 C CA . ALA A 1 736 ? 79.329 -25.889 -204.816 1.00 75.56 736 ALA A CA 1
ATOM 5876 C C . ALA A 1 736 ? 80.833 -26.131 -205.055 1.00 75.56 736 ALA A C 1
ATOM 5878 O O . ALA A 1 736 ? 81.267 -26.251 -206.202 1.00 75.56 736 ALA A O 1
ATOM 5879 N N . TRP A 1 737 ? 81.627 -26.267 -203.986 1.00 75.56 737 TRP A N 1
ATOM 5880 C CA . TRP A 1 737 ? 83.063 -26.549 -204.080 1.00 75.56 737 TRP A CA 1
ATOM 5881 C C . TRP A 1 737 ? 83.350 -27.946 -204.657 1.00 75.56 737 TRP A C 1
ATOM 5883 O O . TRP A 1 737 ? 84.150 -28.074 -205.586 1.00 75.56 737 TRP A O 1
ATOM 5893 N N . ARG A 1 738 ? 82.632 -28.986 -204.206 1.00 78.81 738 ARG A N 1
ATOM 5894 C CA . ARG A 1 738 ? 82.726 -30.347 -204.775 1.00 78.81 738 ARG A CA 1
ATOM 5895 C C . ARG A 1 738 ? 82.381 -30.361 -206.273 1.00 78.81 738 ARG A C 1
ATOM 5897 O O . ARG A 1 738 ? 83.136 -30.911 -207.075 1.00 78.81 738 ARG A O 1
ATOM 5904 N N . ALA A 1 739 ? 81.318 -29.659 -206.673 1.00 71.31 739 ALA A N 1
ATOM 5905 C CA . ALA A 1 739 ? 80.921 -29.506 -208.077 1.00 71.31 739 ALA A CA 1
ATOM 5906 C C . ALA A 1 739 ? 81.881 -28.632 -208.920 1.00 71.31 739 ALA A C 1
ATOM 5908 O O . ALA A 1 739 ? 81.811 -28.656 -210.154 1.00 71.31 739 ALA A O 1
ATOM 5909 N N . LYS A 1 740 ? 82.773 -27.854 -208.289 1.00 76.44 740 LYS A N 1
ATOM 5910 C CA . LYS A 1 740 ? 83.867 -27.124 -208.954 1.00 76.44 740 LYS A CA 1
ATOM 5911 C C . LYS A 1 740 ? 85.078 -28.032 -209.192 1.00 76.44 740 LYS A C 1
ATOM 5913 O O . LYS A 1 740 ? 85.656 -27.972 -210.274 1.00 76.44 740 LYS A O 1
ATOM 5918 N N . MET A 1 741 ? 85.414 -28.899 -208.232 1.00 73.44 741 MET A N 1
ATOM 5919 C CA . MET A 1 741 ? 86.507 -29.874 -208.357 1.00 73.44 741 MET A CA 1
ATOM 5920 C C . MET A 1 741 ? 86.228 -30.929 -209.438 1.00 73.44 741 MET A C 1
ATOM 5922 O O . MET A 1 741 ? 87.053 -31.111 -210.327 1.00 73.44 741 MET A O 1
ATOM 5926 N N . ALA A 1 742 ? 85.035 -31.536 -209.462 1.00 65.56 742 ALA A N 1
ATOM 5927 C CA . ALA A 1 742 ? 84.674 -32.512 -210.504 1.00 65.56 742 ALA A CA 1
ATOM 5928 C C . ALA A 1 742 ? 84.766 -31.928 -211.936 1.00 65.56 742 ALA A C 1
ATOM 5930 O O . ALA A 1 742 ? 85.237 -32.583 -212.864 1.00 65.56 742 ALA A O 1
ATOM 5931 N N . ARG A 1 743 ? 84.409 -30.644 -212.107 1.00 66.88 743 ARG A N 1
ATOM 5932 C CA . ARG A 1 743 ? 84.539 -29.891 -213.374 1.00 66.88 743 ARG A CA 1
ATOM 5933 C C . ARG A 1 743 ? 85.968 -29.406 -213.688 1.00 66.88 743 ARG A C 1
ATOM 5935 O O . ARG A 1 743 ? 86.164 -28.682 -214.674 1.00 66.88 743 ARG A O 1
ATOM 5942 N N . ARG A 1 744 ? 86.962 -29.780 -212.874 1.00 68.69 744 ARG A N 1
ATOM 5943 C CA . ARG A 1 744 ? 88.398 -29.627 -213.155 1.00 68.69 744 ARG A CA 1
ATOM 5944 C C . ARG A 1 744 ? 88.980 -30.940 -213.681 1.00 68.69 744 ARG A C 1
ATOM 5946 O O . ARG A 1 744 ? 89.582 -30.928 -214.749 1.00 68.69 744 ARG A O 1
ATOM 5953 N N . GLU A 1 745 ? 88.711 -32.058 -213.012 1.00 61.34 745 GLU A N 1
ATOM 5954 C CA . GLU A 1 745 ? 89.170 -33.392 -213.434 1.00 61.34 745 GLU A CA 1
ATOM 5955 C C . GLU A 1 745 ? 88.607 -33.812 -214.802 1.00 61.34 745 GLU A C 1
ATOM 5957 O O . GLU A 1 745 ? 89.379 -34.219 -215.668 1.00 61.34 745 GLU A O 1
ATOM 5962 N N . LEU A 1 746 ? 87.312 -33.584 -215.067 1.00 60.06 746 LEU A N 1
ATOM 5963 C CA . LEU A 1 746 ? 86.703 -33.868 -216.380 1.00 60.06 746 LEU A CA 1
ATOM 5964 C C . LEU A 1 746 ? 87.388 -33.126 -217.548 1.00 60.06 746 LEU A C 1
ATOM 5966 O O . LEU A 1 746 ? 87.338 -33.584 -218.686 1.00 60.06 746 LEU A O 1
ATOM 5970 N N . ARG A 1 747 ? 88.043 -31.985 -217.283 1.00 59.44 747 ARG A N 1
ATOM 5971 C CA . ARG A 1 747 ? 88.782 -31.221 -218.302 1.00 59.44 747 ARG A CA 1
ATOM 5972 C C . ARG A 1 747 ? 90.204 -31.720 -218.553 1.00 59.44 747 ARG A C 1
ATOM 5974 O O . ARG A 1 747 ? 90.726 -31.424 -219.618 1.00 59.44 747 ARG A O 1
ATOM 5981 N N . LYS A 1 748 ? 90.808 -32.480 -217.632 1.00 59.16 748 LYS A N 1
ATOM 5982 C CA . LYS A 1 748 ? 92.088 -33.165 -217.889 1.00 59.16 748 LYS A CA 1
ATOM 5983 C C . LYS A 1 748 ? 91.891 -34.381 -218.792 1.00 59.16 748 LYS A C 1
ATOM 5985 O O . LYS A 1 748 ? 92.650 -34.577 -219.728 1.00 59.16 748 LYS A O 1
ATOM 5990 N N . LEU A 1 749 ? 90.848 -35.169 -218.520 1.00 51.94 749 LEU A N 1
ATOM 5991 C CA . LEU A 1 749 ? 90.589 -36.434 -219.218 1.00 51.94 749 LEU A CA 1
ATOM 5992 C C . LEU A 1 749 ? 90.306 -36.249 -220.720 1.00 51.94 749 LEU A C 1
ATOM 5994 O O . LEU A 1 749 ? 90.628 -37.123 -221.508 1.00 51.94 749 LEU A O 1
ATOM 5998 N N . LYS A 1 750 ? 89.775 -35.092 -221.139 1.00 49.19 750 LYS A N 1
ATOM 5999 C CA . LYS A 1 750 ? 89.471 -34.796 -222.552 1.00 49.19 750 LYS A CA 1
ATOM 6000 C C . LYS A 1 750 ? 90.677 -34.446 -223.446 1.00 49.19 750 LYS A C 1
ATOM 6002 O O . LYS A 1 750 ? 90.457 -34.129 -224.609 1.00 49.19 750 LYS A O 1
ATOM 6007 N N . MET A 1 751 ? 91.912 -34.452 -222.939 1.00 48.66 751 MET A N 1
ATOM 6008 C CA . MET A 1 751 ? 93.108 -34.071 -223.717 1.00 48.66 751 MET A CA 1
ATOM 6009 C C . MET A 1 751 ? 93.924 -35.253 -224.279 1.00 48.66 751 MET A C 1
ATOM 6011 O O . MET A 1 751 ? 94.956 -35.004 -224.889 1.00 48.66 751 MET A O 1
ATOM 6015 N N . LEU A 1 752 ? 93.523 -36.511 -224.050 1.00 47.31 752 LEU A N 1
ATOM 6016 C CA . LEU A 1 752 ? 94.435 -37.669 -224.153 1.00 47.31 752 LEU A CA 1
ATOM 6017 C C . LEU A 1 752 ? 93.943 -38.840 -225.033 1.00 47.31 752 LEU A C 1
ATOM 6019 O O . LEU A 1 752 ? 94.546 -39.904 -224.995 1.00 47.31 752 LEU A O 1
ATOM 6023 N N . ASP A 1 753 ? 92.876 -38.657 -225.815 1.00 40.00 753 ASP A N 1
ATOM 6024 C CA . ASP A 1 753 ? 92.099 -39.757 -226.431 1.00 40.00 753 ASP A CA 1
ATOM 6025 C C . ASP A 1 753 ? 92.147 -39.779 -227.983 1.00 40.00 753 ASP A C 1
ATOM 6027 O O . ASP A 1 753 ? 91.221 -40.274 -228.624 1.00 40.00 753 ASP A O 1
ATOM 6031 N N . LEU A 1 754 ? 93.177 -39.186 -228.613 1.00 47.03 754 LEU A N 1
ATOM 6032 C CA . LEU A 1 754 ? 93.198 -38.947 -230.075 1.00 47.03 754 LEU A CA 1
ATOM 6033 C C . LEU A 1 754 ? 94.483 -39.318 -230.844 1.00 47.03 754 LEU A C 1
ATOM 6035 O O . LEU A 1 754 ? 94.448 -39.293 -232.069 1.00 47.03 754 LEU A O 1
ATOM 6039 N N . ASP A 1 755 ? 95.563 -39.723 -230.171 1.00 45.41 755 ASP A N 1
ATOM 6040 C CA . ASP A 1 755 ? 96.745 -40.340 -230.800 1.00 45.41 755 ASP A CA 1
ATOM 6041 C C . ASP 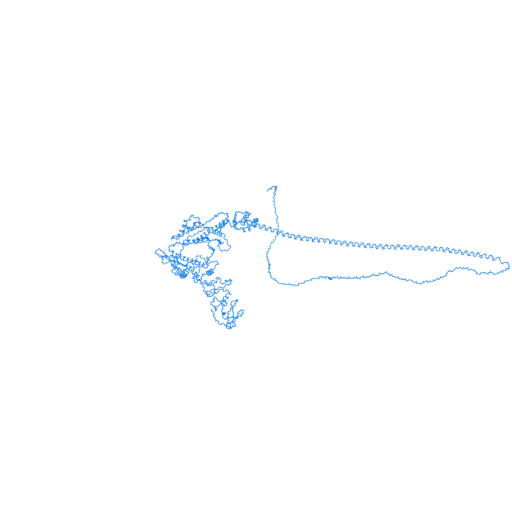A 1 755 ? 97.065 -41.656 -230.079 1.00 45.41 755 ASP A C 1
ATOM 6043 O O . ASP A 1 755 ? 96.984 -41.738 -228.852 1.00 45.41 755 ASP A O 1
ATOM 6047 N N . SER A 1 756 ? 97.328 -42.726 -230.836 1.00 33.44 756 SER A N 1
ATOM 6048 C CA . SER A 1 756 ? 97.055 -44.086 -230.346 1.00 33.44 756 SER A CA 1
ATOM 6049 C C . SER A 1 756 ? 98.253 -44.842 -229.748 1.00 33.44 756 SER A C 1
ATOM 6051 O O . SER A 1 756 ? 99.370 -44.766 -230.251 1.00 33.44 756 SER A O 1
ATOM 6053 N N . SER A 1 757 ? 97.930 -45.729 -228.799 1.00 28.62 757 SER A N 1
ATOM 6054 C CA . SER A 1 757 ? 98.627 -46.999 -228.525 1.00 28.62 757 SER A CA 1
ATOM 6055 C C . SER A 1 757 ? 100.029 -46.954 -227.886 1.00 28.62 757 SER A C 1
ATOM 6057 O O . SER A 1 757 ? 101.035 -47.084 -228.576 1.00 28.62 757 SER A O 1
ATOM 6059 N N . SER A 1 758 ? 100.111 -46.965 -226.544 1.00 26.38 758 SER A N 1
ATOM 6060 C CA . SER A 1 758 ? 101.172 -47.706 -225.818 1.00 26.38 758 SER A CA 1
ATOM 6061 C C . SER A 1 758 ? 100.910 -47.888 -224.305 1.00 26.38 758 SER A C 1
ATOM 6063 O O . SER A 1 758 ? 100.407 -46.981 -223.656 1.00 26.38 758 SER A O 1
ATOM 6065 N N . VAL A 1 759 ? 101.341 -49.053 -223.776 1.00 29.09 759 VAL A N 1
ATOM 6066 C CA . VAL A 1 759 ? 101.778 -49.354 -222.379 1.00 29.09 759 VAL A CA 1
ATOM 6067 C C . VAL A 1 759 ? 100.713 -49.271 -221.244 1.00 29.09 759 VAL A C 1
ATOM 6069 O O . VAL A 1 759 ? 100.063 -48.252 -221.058 1.00 29.09 759 VAL A O 1
ATOM 6072 N N . PHE A 1 760 ? 100.348 -50.379 -220.561 1.00 29.78 760 PHE A N 1
ATOM 6073 C CA . PHE A 1 760 ? 101.017 -51.055 -219.403 1.00 29.78 760 PHE A CA 1
ATOM 6074 C C . PHE A 1 760 ? 101.136 -50.152 -218.139 1.00 29.78 760 PHE A C 1
ATOM 6076 O O . PHE A 1 760 ? 101.383 -48.963 -218.274 1.00 29.78 760 PHE A O 1
ATOM 6083 N N . ASP A 1 761 ? 101.075 -50.572 -216.865 1.00 40.53 761 ASP A N 1
ATOM 6084 C CA . ASP A 1 761 ? 100.694 -51.792 -216.106 1.00 40.53 761 ASP A CA 1
ATOM 6085 C C . ASP A 1 761 ? 101.072 -51.506 -214.620 1.00 40.53 761 ASP A C 1
ATOM 6087 O O . ASP A 1 761 ? 101.992 -50.726 -214.380 1.00 40.53 761 ASP A O 1
ATOM 6091 N N . TRP A 1 762 ? 100.447 -52.012 -213.549 1.00 23.92 762 TRP A N 1
ATOM 6092 C CA . TRP A 1 762 ? 99.033 -52.308 -213.274 1.00 23.92 762 TRP A CA 1
ATOM 6093 C C . TRP A 1 762 ? 98.745 -51.793 -211.840 1.00 23.92 762 TRP A C 1
ATOM 6095 O O . TRP A 1 762 ? 99.271 -52.338 -210.869 1.00 23.92 762 TRP A O 1
ATOM 6105 N N . SER A 1 763 ? 97.972 -50.708 -211.657 1.00 35.97 763 SER A N 1
ATOM 6106 C CA . SER A 1 763 ? 97.637 -50.167 -210.312 1.00 35.97 763 SER A CA 1
ATOM 6107 C C . SER A 1 763 ? 96.491 -49.138 -210.309 1.00 35.97 763 SER A C 1
ATOM 6109 O O . SER A 1 763 ? 96.719 -47.928 -210.306 1.00 35.97 763 SER A O 1
ATOM 6111 N N . GLN A 1 764 ? 95.240 -49.609 -210.266 1.00 31.38 764 GLN A N 1
ATOM 6112 C CA . GLN A 1 764 ? 94.012 -48.817 -210.062 1.00 31.38 764 GLN A CA 1
ATOM 6113 C C . GLN A 1 764 ? 92.853 -49.740 -209.619 1.00 31.38 764 GLN A C 1
ATOM 6115 O O . GLN A 1 764 ? 92.884 -50.916 -209.953 1.00 31.38 764 GLN A O 1
ATOM 6120 N N . LYS A 1 765 ? 91.775 -49.297 -208.948 1.00 36.62 765 LYS A N 1
ATOM 6121 C CA . LYS A 1 765 ? 91.523 -48.174 -208.006 1.00 36.62 765 LYS A CA 1
ATOM 6122 C C . LYS A 1 765 ? 90.081 -48.333 -207.469 1.00 36.62 765 LYS A C 1
ATOM 6124 O O . LYS A 1 765 ? 89.307 -49.062 -208.073 1.00 36.62 765 LYS A O 1
ATOM 6129 N N . PHE A 1 766 ? 89.708 -47.550 -206.446 1.00 30.30 766 PHE A N 1
ATOM 6130 C CA . PHE A 1 766 ? 88.353 -47.469 -205.853 1.00 30.30 766 PHE A CA 1
ATOM 6131 C C . PHE A 1 766 ? 87.862 -48.755 -205.135 1.00 30.30 766 PHE A C 1
ATOM 6133 O O . PHE A 1 766 ? 88.311 -49.849 -205.435 1.00 30.30 766 PHE A O 1
ATOM 6140 N N . GLU A 1 767 ? 86.993 -48.695 -204.118 1.00 29.75 767 GLU A N 1
ATOM 6141 C CA . GLU A 1 767 ? 86.433 -47.545 -203.382 1.00 29.75 767 GLU A CA 1
ATOM 6142 C C . GLU A 1 767 ? 86.901 -47.557 -201.912 1.00 29.75 767 GLU A C 1
ATOM 6144 O O . GLU A 1 767 ? 86.883 -48.599 -201.259 1.00 29.75 767 GLU A O 1
ATOM 6149 N N . LEU A 1 768 ? 87.297 -46.405 -201.347 1.00 34.69 768 LEU A N 1
ATOM 6150 C CA . LEU A 1 768 ? 87.604 -46.306 -199.912 1.00 34.69 768 LEU A CA 1
ATOM 6151 C C . LEU A 1 768 ? 87.365 -44.896 -199.344 1.00 34.69 768 LEU A C 1
ATOM 6153 O O . LEU A 1 768 ? 87.699 -43.894 -199.972 1.00 34.69 768 LEU A O 1
ATOM 6157 N N . GLY A 1 769 ? 86.827 -44.842 -198.122 1.00 30.06 769 GLY A N 1
ATOM 6158 C CA . GLY A 1 769 ? 86.455 -43.615 -197.406 1.00 30.06 769 GLY A CA 1
ATOM 6159 C C . GLY A 1 769 ? 85.212 -43.866 -196.545 1.00 30.06 769 GLY A C 1
ATOM 6160 O O . GLY A 1 769 ? 84.120 -43.463 -196.917 1.00 30.06 769 GLY A O 1
ATOM 6161 N N . ARG A 1 770 ? 85.266 -44.638 -195.448 1.00 30.36 770 ARG A N 1
ATOM 6162 C CA . ARG A 1 770 ? 86.099 -44.415 -194.242 1.00 30.36 770 ARG A CA 1
ATOM 6163 C C . ARG A 1 770 ? 86.091 -42.931 -193.820 1.00 30.36 770 ARG A C 1
ATOM 6165 O O . ARG A 1 770 ? 86.635 -42.106 -194.538 1.00 30.36 770 ARG A O 1
ATOM 6172 N N . GLY A 1 771 ? 85.550 -42.537 -192.666 1.00 29.91 771 GLY A N 1
ATOM 6173 C CA . GLY A 1 771 ? 84.889 -43.288 -191.582 1.00 29.91 771 GLY A CA 1
ATOM 6174 C C . GLY A 1 771 ? 85.300 -42.724 -190.216 1.00 29.91 771 GLY A C 1
ATOM 6175 O O . GLY A 1 771 ? 85.935 -41.672 -190.190 1.00 29.91 771 GLY A O 1
ATOM 6176 N N . LYS A 1 772 ? 85.045 -43.491 -189.140 1.00 29.97 772 LYS A N 1
ATOM 6177 C CA . LYS A 1 772 ? 85.595 -43.316 -187.772 1.00 29.97 772 LYS A CA 1
ATOM 6178 C C . LYS A 1 772 ? 85.153 -42.053 -187.014 1.00 29.97 772 LYS A C 1
ATOM 6180 O O . LYS A 1 772 ? 84.870 -41.031 -187.623 1.00 29.97 772 LYS A O 1
ATOM 6185 N N . ASP A 1 773 ? 85.105 -41.999 -185.684 1.00 24.58 773 ASP A N 1
ATOM 6186 C CA . ASP A 1 773 ? 84.828 -42.971 -184.593 1.00 24.58 773 ASP A CA 1
ATOM 6187 C C . ASP A 1 773 ? 83.964 -42.146 -183.565 1.00 24.58 773 ASP A C 1
ATOM 6189 O O . ASP A 1 773 ? 83.726 -40.964 -183.814 1.00 24.58 773 ASP A O 1
ATOM 6193 N N . ALA A 1 774 ? 83.379 -42.582 -182.440 1.00 28.58 774 ALA A N 1
ATOM 6194 C CA . ALA A 1 774 ? 83.549 -43.717 -181.523 1.00 28.58 774 ALA A CA 1
ATOM 6195 C C . ALA A 1 774 ? 82.186 -43.987 -180.776 1.00 28.58 774 ALA A C 1
ATOM 6197 O O . ALA A 1 774 ? 81.197 -43.324 -181.076 1.00 28.58 774 ALA A O 1
ATOM 6198 N N . VAL A 1 775 ? 81.981 -45.054 -179.979 1.00 24.56 775 VAL A N 1
ATOM 6199 C CA . VAL A 1 775 ? 82.103 -45.149 -178.486 1.00 24.56 775 VAL A CA 1
ATOM 6200 C C . VAL A 1 775 ? 81.327 -44.045 -177.713 1.00 24.56 775 VAL A C 1
ATOM 6202 O O . VAL A 1 775 ? 81.580 -42.872 -177.950 1.00 24.56 775 VAL A O 1
ATOM 6205 N N . MET A 1 776 ? 80.377 -44.300 -176.788 1.00 25.94 776 MET A N 1
ATOM 6206 C CA . MET A 1 776 ? 80.122 -45.456 -175.890 1.00 25.94 776 MET A CA 1
ATOM 6207 C C . MET A 1 776 ? 78.670 -46.016 -175.892 1.00 25.94 776 MET A C 1
ATOM 6209 O O . MET A 1 776 ? 77.695 -45.268 -175.904 1.00 25.94 776 MET A O 1
ATOM 6213 N N . ARG A 1 777 ? 78.560 -47.344 -175.718 1.00 20.44 777 ARG A N 1
ATOM 6214 C CA . ARG A 1 777 ? 77.724 -48.026 -174.687 1.00 20.44 777 ARG A CA 1
ATOM 6215 C C . ARG A 1 777 ? 78.584 -48.120 -173.393 1.00 20.44 777 ARG A C 1
ATOM 6217 O O . ARG A 1 777 ? 79.801 -48.057 -173.587 1.00 20.44 777 ARG A O 1
ATOM 6224 N N . PRO A 1 778 ? 78.074 -48.318 -172.147 1.00 34.03 778 PRO A N 1
ATOM 6225 C CA . PRO A 1 778 ? 77.032 -49.302 -171.777 1.00 34.03 778 PRO A CA 1
ATOM 6226 C C . PRO A 1 778 ? 76.060 -48.821 -170.642 1.00 34.03 778 PRO A C 1
ATOM 6228 O O . PRO A 1 778 ? 75.958 -47.615 -170.456 1.00 34.03 778 PRO A O 1
ATOM 6231 N N . SER A 1 779 ? 75.057 -49.600 -170.179 1.00 22.16 779 SER A N 1
ATOM 6232 C CA . SER A 1 779 ? 74.985 -50.450 -168.940 1.00 22.16 779 SER A CA 1
ATOM 6233 C C . SER A 1 779 ? 75.296 -49.718 -167.607 1.00 22.16 779 SER A C 1
ATOM 6235 O O . SER A 1 779 ? 75.880 -48.645 -167.649 1.00 22.16 779 SER A O 1
ATOM 6237 N N . SER A 1 780 ? 74.972 -50.173 -166.385 1.00 22.11 780 SER A N 1
ATOM 6238 C CA . SER A 1 780 ? 74.185 -51.288 -165.785 1.00 22.11 780 SER A CA 1
ATOM 6239 C C . SER A 1 780 ? 74.100 -51.029 -164.257 1.00 22.11 780 SER A C 1
ATOM 6241 O O . SER A 1 780 ? 74.791 -50.134 -163.776 1.00 22.11 780 SER A O 1
ATOM 6243 N N . GLY A 1 781 ? 73.327 -51.822 -163.505 1.00 27.50 781 GLY A N 1
ATOM 6244 C CA . GLY A 1 781 ? 73.133 -51.702 -162.046 1.00 27.50 781 GLY A CA 1
ATOM 6245 C C . GLY A 1 781 ? 71.735 -51.151 -161.709 1.00 27.50 781 GLY A C 1
ATOM 6246 O O . GLY A 1 781 ? 71.229 -50.321 -162.464 1.00 27.50 781 GLY A O 1
ATOM 6247 N N . GLU A 1 782 ? 70.972 -51.632 -160.716 1.00 23.59 782 GLU A N 1
ATOM 6248 C CA . GLU A 1 782 ? 71.322 -52.140 -159.363 1.00 23.59 782 GLU A CA 1
ATOM 6249 C C . GLU A 1 782 ? 71.854 -50.994 -158.477 1.00 23.59 782 GLU A C 1
ATOM 6251 O O . GLU A 1 782 ? 72.633 -50.173 -158.954 1.00 23.59 782 GLU A O 1
ATOM 6256 N N . GLU A 1 783 ? 71.452 -50.820 -157.215 1.00 26.45 783 GLU A N 1
ATOM 6257 C CA . GLU A 1 783 ? 70.651 -51.657 -156.287 1.00 26.45 783 GLU A CA 1
ATOM 6258 C C . GLU A 1 783 ? 69.191 -51.129 -156.151 1.00 26.45 783 GLU A C 1
ATOM 6260 O O . GLU A 1 783 ? 68.877 -50.028 -156.600 1.00 26.45 783 GLU A O 1
ATOM 6265 N N . GLU A 1 784 ? 68.157 -51.848 -155.699 1.00 24.25 784 GLU A N 1
ATOM 6266 C CA . GLU A 1 784 ? 67.964 -52.740 -154.536 1.00 24.25 784 GLU A CA 1
ATOM 6267 C C . GLU A 1 784 ? 68.001 -52.078 -153.136 1.00 24.25 784 GLU A C 1
ATOM 6269 O O . GLU A 1 784 ? 69.007 -52.045 -152.440 1.00 24.25 784 GLU A O 1
ATOM 6274 N N . THR A 1 785 ? 66.806 -51.768 -152.615 1.00 24.61 785 THR A N 1
ATOM 6275 C CA . THR A 1 785 ? 66.489 -51.799 -151.166 1.00 24.61 785 THR A CA 1
ATOM 6276 C C . THR A 1 785 ? 67.175 -50.711 -150.281 1.00 24.61 785 THR A C 1
ATOM 6278 O O . THR A 1 785 ? 67.313 -49.589 -150.764 1.00 24.61 785 THR A O 1
ATOM 6281 N N . PRO A 1 786 ? 67.254 -50.824 -148.931 1.00 35.81 786 PRO A N 1
ATOM 6282 C CA . PRO A 1 786 ? 66.142 -50.376 -148.086 1.00 35.81 786 PRO A CA 1
ATOM 6283 C C . PRO A 1 786 ? 66.508 -49.412 -146.934 1.00 35.81 786 PRO A C 1
ATOM 6285 O O . PRO A 1 786 ? 67.502 -49.581 -146.233 1.00 35.81 786 PRO A O 1
ATOM 6288 N N . ALA A 1 787 ? 65.576 -48.516 -146.592 1.00 27.92 787 ALA A N 1
ATOM 6289 C CA . ALA A 1 787 ? 65.420 -47.985 -145.232 1.00 27.92 787 ALA A CA 1
ATOM 6290 C C . ALA A 1 787 ? 63.915 -47.760 -144.964 1.00 27.92 787 ALA A C 1
ATOM 6292 O O . ALA A 1 787 ? 63.239 -47.146 -145.784 1.00 27.92 787 ALA A O 1
ATOM 6293 N N . LEU A 1 788 ? 63.252 -48.346 -143.960 1.00 27.52 788 LEU A N 1
ATOM 6294 C CA . LEU A 1 788 ? 63.525 -48.434 -142.513 1.00 27.52 788 LEU A CA 1
ATOM 6295 C C . LEU A 1 788 ? 63.474 -47.038 -141.835 1.00 27.52 788 LEU A C 1
ATOM 6297 O O . LEU A 1 788 ? 64.251 -46.167 -142.194 1.00 27.52 788 LEU A O 1
ATOM 6301 N N . VAL A 1 789 ? 62.472 -46.683 -141.004 1.00 27.89 789 VAL A N 1
ATOM 6302 C CA . VAL A 1 789 ? 62.071 -47.233 -139.671 1.00 27.89 789 VAL A CA 1
ATOM 6303 C C . VAL A 1 789 ? 62.982 -46.695 -138.545 1.00 27.89 789 VAL A C 1
ATOM 6305 O O . VAL A 1 789 ? 64.194 -46.770 -138.716 1.00 27.89 789 VAL A O 1
ATOM 6308 N N . PRO A 1 790 ? 62.479 -46.256 -137.358 1.00 37.59 790 PRO A N 1
ATOM 6309 C CA . PRO A 1 790 ? 61.109 -45.874 -136.955 1.00 37.59 790 PRO A CA 1
ATOM 6310 C C . PRO A 1 790 ? 61.039 -44.577 -136.077 1.00 37.59 790 PRO A C 1
ATOM 6312 O O . PRO A 1 790 ? 61.966 -43.779 -135.997 1.00 37.59 790 PRO A O 1
ATOM 6315 N N . LYS A 1 791 ? 59.920 -44.410 -135.344 1.00 37.91 791 LYS A N 1
ATOM 6316 C CA . LYS A 1 791 ? 59.859 -43.971 -133.917 1.00 37.91 791 LYS A CA 1
ATOM 6317 C C . LYS A 1 791 ? 61.111 -44.441 -133.113 1.00 37.91 791 LYS A C 1
ATOM 6319 O O . LYS A 1 791 ? 61.586 -45.520 -133.445 1.00 37.91 791 LYS A O 1
ATOM 6324 N N . PRO A 1 792 ? 61.565 -43.829 -131.987 1.00 39.25 792 PRO A N 1
ATOM 6325 C CA . PRO A 1 792 ? 60.692 -43.642 -130.819 1.00 39.25 792 PRO A CA 1
ATOM 6326 C C . PRO A 1 792 ? 61.073 -42.524 -129.823 1.00 39.25 792 PRO A C 1
ATOM 6328 O O . PRO A 1 792 ? 61.961 -41.706 -130.038 1.00 39.25 792 PRO A O 1
ATOM 6331 N N . ALA A 1 793 ? 60.366 -42.522 -128.692 1.00 30.30 793 ALA A N 1
ATOM 6332 C CA . ALA A 1 793 ? 60.676 -41.726 -127.515 1.00 30.30 793 ALA A CA 1
ATOM 6333 C C . ALA A 1 793 ? 61.838 -42.301 -126.679 1.00 30.30 793 ALA A C 1
ATOM 6335 O O . ALA A 1 793 ? 62.092 -43.505 -126.670 1.00 30.30 793 ALA A O 1
ATOM 6336 N N . LYS A 1 794 ? 62.424 -41.421 -125.865 1.00 29.67 794 LYS A N 1
ATOM 6337 C CA . LYS A 1 794 ? 62.823 -41.670 -124.469 1.00 29.67 794 LYS A CA 1
ATOM 6338 C C . LYS A 1 794 ? 62.221 -40.483 -123.705 1.00 29.67 794 LYS A C 1
ATOM 6340 O O . LYS A 1 794 ? 62.507 -39.352 -124.075 1.00 29.67 794 LYS A O 1
ATOM 6345 N N . ASP A 1 795 ? 61.259 -40.591 -122.788 1.00 27.89 795 ASP A N 1
ATOM 6346 C CA . ASP A 1 795 ? 60.973 -41.593 -121.745 1.00 27.89 795 ASP A CA 1
ATOM 6347 C C . ASP A 1 795 ? 62.189 -41.889 -120.866 1.00 27.89 795 ASP A C 1
ATOM 6349 O O . ASP A 1 795 ? 63.121 -42.575 -121.284 1.00 27.89 795 ASP A O 1
ATOM 6353 N N . ASN A 1 796 ? 62.144 -41.402 -119.623 1.00 30.05 796 ASN A N 1
ATOM 6354 C CA . ASN A 1 796 ? 62.770 -42.117 -118.523 1.00 30.05 796 ASN A CA 1
ATOM 6355 C C . ASN A 1 796 ? 62.038 -41.849 -117.197 1.00 30.05 796 ASN A C 1
ATOM 6357 O O . ASN A 1 796 ? 62.128 -40.773 -116.607 1.00 30.05 796 ASN A O 1
ATOM 6361 N N . LYS A 1 797 ? 61.309 -42.859 -116.721 1.00 27.69 797 LYS A N 1
ATOM 6362 C CA . LYS A 1 797 ? 60.728 -42.915 -115.372 1.00 27.69 797 LYS A CA 1
ATOM 6363 C C . LYS A 1 797 ? 61.778 -43.369 -114.360 1.00 27.69 797 LYS A C 1
ATOM 6365 O O . LYS A 1 797 ? 62.486 -44.334 -114.633 1.00 27.69 797 LYS A O 1
ATOM 6370 N N . ARG A 1 798 ? 61.703 -42.847 -113.132 1.00 27.66 798 ARG A N 1
ATOM 6371 C CA . ARG A 1 798 ? 61.840 -43.564 -111.835 1.00 27.66 798 ARG A CA 1
ATOM 6372 C C . ARG A 1 798 ? 61.455 -42.554 -110.727 1.00 27.66 798 ARG A C 1
ATOM 6374 O O . ARG A 1 798 ? 61.729 -41.376 -110.894 1.00 27.66 798 ARG A O 1
ATOM 6381 N N . LYS A 1 799 ? 60.614 -42.854 -109.720 1.00 26.22 799 LYS A N 1
ATOM 6382 C CA . LYS A 1 799 ? 60.620 -43.943 -108.705 1.00 26.22 799 LYS A CA 1
ATOM 6383 C C . LYS A 1 799 ? 61.896 -43.864 -107.832 1.00 26.22 799 LYS A C 1
ATOM 6385 O O . LYS A 1 799 ? 62.964 -43.672 -108.387 1.00 26.22 799 LYS A O 1
ATOM 6390 N N . ARG A 1 800 ? 61.865 -44.035 -106.501 1.00 26.05 800 ARG A N 1
ATOM 6391 C CA . ARG A 1 800 ? 60.960 -44.858 -105.662 1.00 26.05 800 ARG A CA 1
ATOM 6392 C C . ARG A 1 800 ? 61.101 -44.499 -104.156 1.00 26.05 800 ARG A C 1
ATOM 6394 O O . ARG A 1 800 ? 62.128 -43.946 -103.799 1.00 26.05 800 ARG A O 1
ATOM 6401 N N . ALA A 1 801 ? 60.158 -44.983 -103.332 1.00 25.62 801 ALA A N 1
ATOM 6402 C CA . ALA A 1 801 ? 60.208 -45.192 -101.862 1.00 25.62 801 ALA A CA 1
ATOM 6403 C C . ALA A 1 801 ? 60.320 -43.956 -100.928 1.00 25.62 801 ALA A C 1
ATOM 6405 O O . ALA A 1 801 ? 60.865 -42.944 -101.346 1.00 25.62 801 ALA A O 1
ATOM 6406 N N . SER A 1 802 ? 59.784 -43.879 -99.691 1.00 23.52 802 SER A N 1
ATOM 6407 C CA . SER A 1 802 ? 58.979 -44.746 -98.776 1.00 23.52 802 SER A CA 1
ATOM 6408 C C . SER A 1 802 ? 59.670 -45.663 -97.733 1.00 23.52 802 SER A C 1
ATOM 6410 O O . SER A 1 802 ? 60.010 -46.788 -98.084 1.00 23.52 802 SER A O 1
ATOM 6412 N N . THR A 1 803 ? 59.704 -45.206 -96.465 1.00 24.61 803 THR A N 1
ATOM 6413 C CA . THR A 1 803 ? 59.693 -45.881 -95.119 1.00 24.61 803 THR A CA 1
ATOM 6414 C C . THR A 1 803 ? 59.677 -44.722 -94.081 1.00 24.61 803 THR A C 1
ATOM 6416 O O . THR A 1 803 ? 60.293 -43.699 -94.372 1.00 24.61 803 THR A O 1
ATOM 6419 N N . SER A 1 804 ? 58.844 -44.626 -93.028 1.00 23.72 804 SER A N 1
ATOM 6420 C CA . SER A 1 804 ? 58.743 -45.406 -91.762 1.00 23.72 804 SER A CA 1
ATOM 6421 C C . SER A 1 804 ? 60.046 -45.385 -90.927 1.00 23.72 804 SER A C 1
ATOM 6423 O O . SER A 1 804 ? 61.120 -45.420 -91.515 1.00 23.72 804 SER A O 1
ATOM 6425 N N . GLU A 1 805 ? 60.042 -45.261 -89.588 1.00 26.61 805 GLU A N 1
ATOM 6426 C CA . GLU A 1 805 ? 59.072 -45.772 -88.587 1.00 26.61 805 GLU A CA 1
ATOM 6427 C C . GLU A 1 805 ? 58.657 -44.796 -87.437 1.00 26.61 805 GLU A C 1
ATOM 6429 O O . GLU A 1 805 ? 58.974 -43.609 -87.445 1.00 26.61 805 GLU A O 1
ATOM 6434 N N . ASP A 1 806 ? 57.871 -45.347 -86.498 1.00 25.55 806 ASP A N 1
ATOM 6435 C CA . ASP A 1 806 ? 57.244 -44.833 -85.251 1.00 25.55 806 ASP A CA 1
ATOM 6436 C C . ASP A 1 806 ? 58.280 -44.703 -84.076 1.00 25.55 806 ASP A C 1
ATOM 6438 O O . ASP A 1 806 ? 59.428 -45.092 -84.308 1.00 25.55 806 ASP A O 1
ATOM 6442 N N . PRO A 1 807 ? 57.984 -44.220 -82.826 1.00 44.88 807 PRO A N 1
ATOM 6443 C CA . PRO A 1 807 ? 56.910 -44.757 -81.960 1.00 44.88 807 PRO A CA 1
ATOM 6444 C C . PRO A 1 807 ? 56.196 -43.823 -80.933 1.00 44.88 807 PRO A C 1
ATOM 6446 O O . PRO A 1 807 ? 56.844 -43.117 -80.166 1.00 44.88 807 PRO A O 1
ATOM 6449 N N . LYS A 1 808 ? 54.890 -44.094 -80.715 1.00 29.91 808 LYS A N 1
ATOM 6450 C CA . LYS A 1 808 ? 54.158 -44.074 -79.403 1.00 29.91 808 LYS A CA 1
ATOM 6451 C C . LYS A 1 808 ? 53.919 -42.706 -78.703 1.00 29.91 808 LYS A C 1
ATOM 6453 O O . LYS A 1 808 ? 54.779 -41.844 -78.674 1.00 29.91 808 LYS A O 1
ATOM 6458 N N . LEU A 1 809 ? 52.822 -42.451 -77.966 1.00 29.39 809 LEU A N 1
ATOM 6459 C CA . LEU A 1 809 ? 51.466 -43.042 -77.819 1.00 29.39 809 LEU A CA 1
ATOM 6460 C C . LEU A 1 809 ? 50.636 -42.027 -76.968 1.00 29.39 809 LEU A C 1
ATOM 6462 O O . LEU A 1 809 ? 51.185 -41.486 -76.014 1.00 29.39 809 LEU A O 1
ATOM 6466 N N . LYS A 1 810 ? 49.358 -41.692 -77.227 1.00 26.16 810 LYS A N 1
ATOM 6467 C CA . LYS A 1 810 ? 48.162 -42.375 -76.668 1.00 26.16 810 LYS A CA 1
ATOM 6468 C C . LYS A 1 810 ? 46.826 -41.712 -77.097 1.00 26.16 810 LYS A C 1
ATOM 6470 O O . LYS A 1 810 ? 46.706 -40.498 -77.133 1.00 26.16 810 LYS A O 1
ATOM 6475 N N . THR A 1 811 ? 45.817 -42.566 -77.306 1.00 25.70 811 THR A N 1
ATOM 6476 C CA . THR A 1 811 ? 44.361 -42.425 -77.023 1.00 25.70 811 THR A CA 1
ATOM 6477 C C . THR A 1 811 ? 43.516 -41.190 -77.426 1.00 25.70 811 THR A C 1
ATOM 6479 O O . THR A 1 811 ? 43.568 -40.165 -76.760 1.00 25.70 811 THR A O 1
ATOM 6482 N N . ARG A 1 812 ? 42.506 -41.479 -78.279 1.00 26.89 812 ARG A N 1
ATOM 6483 C CA . ARG A 1 812 ? 41.047 -41.170 -78.135 1.00 26.89 812 ARG A CA 1
ATOM 6484 C C . ARG A 1 812 ? 40.537 -39.711 -78.249 1.00 26.89 812 ARG A C 1
ATOM 6486 O O . ARG A 1 812 ? 41.146 -38.801 -77.721 1.00 26.89 812 ARG A O 1
ATOM 6493 N N . THR A 1 813 ? 39.323 -39.407 -78.747 1.00 25.94 813 THR A N 1
ATOM 6494 C CA . THR A 1 813 ? 38.514 -39.863 -79.921 1.00 25.94 813 THR A CA 1
ATOM 6495 C C . THR A 1 813 ? 37.181 -39.081 -79.972 1.00 25.94 813 THR A C 1
ATOM 6497 O O . THR A 1 813 ? 36.362 -39.258 -79.084 1.00 25.94 813 THR A O 1
ATOM 6500 N N . ALA A 1 814 ? 36.956 -38.320 -81.051 1.00 27.53 814 ALA A N 1
ATOM 6501 C CA . ALA A 1 814 ? 35.701 -38.113 -81.813 1.00 27.53 814 ALA A CA 1
ATOM 6502 C C . ALA A 1 814 ? 34.295 -37.834 -81.175 1.00 27.53 814 ALA A C 1
ATOM 6504 O O . ALA A 1 814 ? 33.811 -38.559 -80.318 1.00 27.53 814 ALA A O 1
ATOM 6505 N N . ARG A 1 815 ? 33.555 -36.950 -81.890 1.00 25.05 815 ARG A N 1
ATOM 6506 C CA . ARG A 1 815 ? 32.075 -36.831 -82.097 1.00 25.05 815 ARG A CA 1
ATOM 6507 C C . ARG A 1 815 ? 31.186 -35.912 -81.211 1.00 25.05 815 ARG A C 1
ATOM 6509 O O . ARG A 1 815 ? 31.473 -35.579 -80.073 1.00 25.05 815 ARG A O 1
ATOM 6516 N N . LYS A 1 816 ? 30.107 -35.471 -81.884 1.00 24.89 816 LYS A N 1
ATOM 6517 C CA . LYS A 1 816 ? 28.922 -34.629 -81.554 1.00 24.89 816 LYS A CA 1
ATOM 6518 C C . LYS A 1 816 ? 27.667 -35.546 -81.413 1.00 24.89 816 LYS A C 1
ATOM 6520 O O . LYS A 1 816 ? 27.811 -36.695 -81.836 1.00 24.89 816 LYS A O 1
ATOM 6525 N N . PRO A 1 817 ? 26.416 -35.067 -81.149 1.00 44.81 817 PRO A N 1
ATOM 6526 C CA . PRO A 1 817 ? 25.884 -33.909 -80.379 1.00 44.81 817 PRO A CA 1
ATOM 6527 C C . PRO A 1 817 ? 24.661 -34.267 -79.454 1.00 44.81 817 PRO A C 1
ATOM 6529 O O . PRO A 1 817 ? 24.283 -35.424 -79.385 1.00 44.81 817 PRO A O 1
ATOM 6532 N N . ARG A 1 818 ? 24.001 -33.248 -78.848 1.00 24.89 818 ARG A N 1
ATOM 6533 C CA . ARG A 1 818 ? 22.559 -33.142 -78.433 1.00 24.89 818 ARG A CA 1
ATOM 6534 C C . ARG A 1 818 ? 21.828 -34.358 -77.796 1.00 24.89 818 ARG A C 1
ATOM 6536 O O . ARG A 1 818 ? 21.525 -35.299 -78.520 1.00 24.89 818 ARG A O 1
ATOM 6543 N N . ASN A 1 819 ? 21.282 -34.193 -76.575 1.00 23.56 819 ASN A N 1
ATOM 6544 C CA . ASN A 1 819 ? 19.819 -34.083 -76.311 1.00 23.56 819 ASN A CA 1
ATOM 6545 C C . ASN A 1 819 ? 19.474 -33.840 -74.813 1.00 23.56 819 ASN A C 1
ATOM 6547 O O . ASN A 1 819 ? 20.374 -33.703 -73.990 1.00 23.56 819 ASN A O 1
ATOM 6551 N N . ASN A 1 820 ? 18.172 -33.728 -74.502 1.00 25.33 820 ASN A N 1
ATOM 6552 C CA . ASN A 1 820 ? 17.555 -33.555 -73.168 1.00 25.33 820 ASN A CA 1
ATOM 6553 C C . ASN A 1 820 ? 17.765 -34.770 -72.227 1.00 25.33 820 ASN A C 1
ATOM 6555 O O . ASN A 1 820 ? 18.052 -35.862 -72.721 1.00 25.33 820 ASN A O 1
ATOM 6559 N N . THR A 1 821 ? 17.452 -34.647 -70.922 1.00 23.56 821 THR A N 1
ATOM 6560 C CA . THR A 1 821 ? 16.236 -35.198 -70.227 1.00 23.56 821 THR A CA 1
ATOM 6561 C C . THR A 1 821 ? 16.413 -35.173 -68.679 1.00 23.56 821 THR A C 1
ATOM 6563 O O . THR A 1 821 ? 17.533 -35.080 -68.190 1.00 23.56 821 THR A O 1
ATOM 6566 N N . ILE A 1 822 ? 15.304 -35.200 -67.923 1.00 28.42 822 ILE A N 1
ATOM 6567 C CA . ILE A 1 822 ? 15.138 -35.221 -66.439 1.00 28.42 822 ILE A CA 1
ATOM 6568 C C . ILE A 1 822 ? 14.866 -36.702 -66.030 1.00 28.42 822 ILE A C 1
ATOM 6570 O O . ILE A 1 822 ? 14.180 -37.340 -66.833 1.00 28.42 822 ILE A O 1
ATOM 6574 N N . PRO A 1 823 ? 15.353 -37.308 -64.904 1.00 36.19 823 PRO A N 1
ATOM 6575 C CA . PRO A 1 823 ? 14.787 -37.070 -63.554 1.00 36.19 823 PRO A CA 1
ATOM 6576 C C . PRO A 1 823 ? 15.656 -37.393 -62.297 1.00 36.19 823 PRO A C 1
ATOM 6578 O O . PRO A 1 823 ? 16.816 -37.769 -62.411 1.00 36.19 823 PRO A O 1
ATOM 6581 N N . LEU A 1 824 ? 15.040 -37.149 -61.119 1.00 23.78 824 LEU A N 1
ATOM 6582 C CA . LEU A 1 824 ? 14.937 -37.925 -59.844 1.00 23.78 824 LEU A CA 1
ATOM 6583 C C . LEU A 1 824 ? 15.909 -39.122 -59.600 1.00 23.78 824 LEU A C 1
ATOM 6585 O O . LEU A 1 824 ? 16.316 -39.778 -60.549 1.00 23.78 824 LEU A O 1
ATOM 6589 N N . THR A 1 825 ? 16.273 -39.521 -58.366 1.00 26.23 825 THR A N 1
ATOM 6590 C CA . THR A 1 825 ? 15.528 -39.537 -57.075 1.00 26.23 825 THR A CA 1
ATOM 6591 C C . THR A 1 825 ? 16.404 -39.334 -55.814 1.00 26.23 825 THR A C 1
ATOM 6593 O O . THR A 1 825 ? 17.575 -39.692 -55.806 1.00 26.23 825 THR A O 1
ATOM 6596 N N . GLU A 1 826 ? 15.768 -38.817 -54.752 1.00 25.59 826 GLU A N 1
ATOM 6597 C CA . GLU A 1 826 ? 15.825 -39.226 -53.323 1.00 25.59 826 GLU A CA 1
ATOM 6598 C C . GLU A 1 826 ? 17.146 -39.630 -52.622 1.00 25.59 826 GLU A C 1
ATOM 6600 O O . GLU A 1 826 ? 17.732 -40.672 -52.893 1.00 25.59 826 GLU A O 1
ATOM 6605 N N . GLU A 1 827 ? 17.436 -38.927 -51.520 1.00 25.61 827 GLU A N 1
ATOM 6606 C CA . GLU A 1 827 ? 17.440 -39.529 -50.168 1.00 25.61 827 GLU A CA 1
ATOM 6607 C C . GLU A 1 827 ? 16.740 -38.524 -49.211 1.00 25.61 827 GLU A C 1
ATOM 6609 O O . GLU A 1 827 ? 16.546 -37.366 -49.598 1.00 25.61 827 GLU A O 1
ATOM 6614 N N . SER A 1 828 ? 16.206 -38.923 -48.046 1.00 25.28 828 SER A N 1
ATOM 6615 C CA . SER A 1 828 ? 15.172 -38.118 -47.345 1.00 25.28 828 SER A CA 1
ATOM 6616 C C . SER A 1 828 ? 15.071 -38.311 -45.825 1.00 25.28 828 SER A C 1
ATOM 6618 O O . SER A 1 828 ? 15.424 -39.370 -45.318 1.00 25.28 828 SER A O 1
ATOM 6620 N N . VAL A 1 829 ? 14.382 -37.351 -45.167 1.00 27.17 829 VAL A N 1
ATOM 6621 C CA . VAL A 1 829 ? 13.650 -37.503 -43.876 1.00 27.17 829 VAL A CA 1
ATOM 6622 C C . VAL A 1 829 ? 14.541 -37.552 -42.605 1.00 27.17 829 VAL A C 1
ATOM 6624 O O . VAL A 1 829 ? 15.632 -38.099 -42.638 1.00 27.17 829 VAL A O 1
ATOM 6627 N N . ARG A 1 830 ? 14.195 -36.984 -41.428 1.00 27.19 830 ARG A N 1
ATOM 6628 C CA . ARG A 1 830 ? 12.991 -36.280 -40.890 1.00 27.19 830 ARG A CA 1
ATOM 6629 C C . ARG A 1 830 ? 13.443 -35.246 -39.825 1.00 27.19 830 ARG A C 1
ATOM 6631 O O . ARG A 1 830 ? 14.411 -35.527 -39.124 1.00 27.19 830 ARG A O 1
ATOM 6638 N N . HIS A 1 831 ? 12.824 -34.071 -39.671 1.00 26.31 831 HIS A N 1
ATOM 6639 C CA . HIS A 1 831 ? 11.693 -33.730 -38.768 1.00 26.31 831 HIS A CA 1
ATOM 6640 C C . HIS A 1 831 ? 11.233 -32.285 -39.129 1.00 26.31 831 HIS A C 1
ATOM 6642 O O . HIS A 1 831 ? 12.081 -31.503 -39.547 1.00 26.31 831 HIS A O 1
ATOM 6648 N N . LEU A 1 832 ? 9.937 -31.926 -39.196 1.00 25.94 832 LEU A N 1
ATOM 6649 C CA . LEU A 1 832 ? 8.953 -31.754 -38.099 1.00 25.94 832 LEU A CA 1
ATOM 6650 C C . LEU A 1 832 ? 9.396 -30.647 -37.104 1.00 25.94 832 LEU A C 1
ATOM 6652 O O . LEU A 1 832 ? 10.462 -30.794 -36.514 1.00 25.94 832 LEU A O 1
ATOM 6656 N N . ARG A 1 833 ? 8.654 -29.549 -36.867 1.00 25.81 833 ARG A N 1
ATOM 6657 C CA . ARG A 1 833 ? 7.248 -29.202 -37.200 1.00 25.81 833 ARG A CA 1
ATOM 6658 C C . ARG A 1 833 ? 7.040 -27.709 -37.532 1.00 25.81 833 ARG A C 1
ATOM 6660 O O . ARG A 1 833 ? 7.742 -26.890 -36.948 1.00 25.81 833 ARG A O 1
ATOM 6667 N N . ASP A 1 834 ? 6.074 -27.477 -38.426 1.00 25.11 834 ASP A N 1
ATOM 6668 C CA . ASP A 1 834 ? 4.900 -26.571 -38.395 1.00 25.11 834 ASP A CA 1
ATOM 6669 C C . ASP A 1 834 ? 5.153 -25.073 -38.033 1.00 25.11 834 ASP A C 1
ATOM 6671 O O . ASP A 1 834 ? 5.825 -24.786 -37.044 1.00 25.11 834 ASP A O 1
ATOM 6675 N N . ASP A 1 835 ? 4.774 -24.046 -38.820 1.00 25.36 835 ASP A N 1
ATOM 6676 C CA . ASP A 1 835 ? 3.482 -23.691 -39.486 1.00 25.36 835 ASP A CA 1
ATOM 6677 C C . ASP A 1 835 ? 2.434 -23.216 -38.433 1.00 25.36 835 ASP A C 1
ATOM 6679 O O . ASP A 1 835 ? 2.499 -23.661 -37.287 1.00 25.36 835 ASP A O 1
ATOM 6683 N N . GLU A 1 836 ? 1.517 -22.249 -38.612 1.00 26.31 836 GLU A N 1
ATOM 6684 C CA . GLU A 1 836 ? 0.820 -21.577 -39.747 1.00 26.31 836 GLU A CA 1
ATOM 6685 C C . GLU A 1 836 ? 0.956 -20.013 -39.630 1.00 26.31 836 GLU A C 1
ATOM 6687 O O . GLU A 1 836 ? 1.454 -19.525 -38.613 1.00 26.31 836 GLU A O 1
ATOM 6692 N N . GLU A 1 837 ? 0.741 -19.114 -40.614 1.00 24.80 837 GLU A N 1
ATOM 6693 C CA . GLU A 1 837 ? -0.374 -18.881 -41.580 1.00 24.80 837 GLU A CA 1
ATOM 6694 C C . GLU A 1 837 ? -1.663 -18.320 -40.885 1.00 24.80 837 GLU A C 1
ATOM 6696 O O . GLU A 1 837 ? -1.905 -18.632 -39.724 1.00 24.80 837 GLU A O 1
ATOM 6701 N N . GLU A 1 838 ? -2.501 -17.416 -41.437 1.00 24.20 838 GLU A N 1
ATOM 6702 C CA . GLU A 1 838 ? -2.488 -16.675 -42.723 1.00 24.20 838 GLU A CA 1
ATOM 6703 C C . GLU A 1 838 ? -3.312 -15.335 -42.696 1.00 24.20 838 GLU A C 1
ATOM 6705 O O . GLU A 1 838 ? -3.443 -14.696 -41.649 1.00 24.20 838 GLU A O 1
ATOM 6710 N N . GLU A 1 839 ? -3.792 -14.891 -43.873 1.00 24.52 839 GLU A N 1
ATOM 6711 C CA . GLU A 1 839 ? -4.651 -13.731 -44.239 1.00 24.52 839 GLU A CA 1
ATOM 6712 C C . GLU A 1 839 ? -6.148 -13.930 -43.791 1.00 24.52 839 GLU A C 1
ATOM 6714 O O . GLU A 1 839 ? -6.415 -14.838 -43.010 1.00 24.52 839 GLU A O 1
ATOM 6719 N N . GLU A 1 840 ? -7.220 -13.176 -44.130 1.00 25.16 840 GLU A N 1
ATOM 6720 C CA . GLU A 1 840 ? -7.517 -12.076 -45.092 1.00 25.16 840 GLU A CA 1
ATOM 6721 C C . GLU A 1 840 ? -8.142 -10.827 -44.376 1.00 25.16 840 GLU A C 1
ATOM 6723 O O . GLU A 1 840 ? -7.533 -10.383 -43.405 1.00 25.16 840 GLU A O 1
ATOM 6728 N N . GLU A 1 841 ? -9.240 -10.107 -44.696 1.00 25.56 841 GLU A N 1
ATOM 6729 C CA . GLU A 1 841 ? -10.353 -10.129 -45.688 1.00 25.56 841 GLU A CA 1
ATOM 6730 C C . GLU A 1 841 ? -10.759 -8.659 -46.057 1.00 25.56 841 GLU A C 1
ATOM 6732 O O . GLU A 1 841 ? -10.037 -7.709 -45.736 1.00 25.56 841 GLU A O 1
ATOM 6737 N N . GLU A 1 842 ? -11.903 -8.424 -46.721 1.00 27.59 842 GLU A N 1
ATOM 6738 C CA . GLU A 1 842 ? -12.303 -7.128 -47.311 1.00 27.59 842 GLU A CA 1
ATOM 6739 C C . GLU A 1 842 ? -13.424 -6.341 -46.564 1.00 27.59 842 GLU A C 1
ATOM 6741 O O . GLU A 1 842 ? -14.162 -6.863 -45.733 1.00 27.59 842 GLU A O 1
ATOM 6746 N N . ASN A 1 843 ? -13.665 -5.084 -46.996 1.00 27.50 843 ASN A N 1
ATOM 6747 C CA . ASN A 1 843 ? -14.874 -4.660 -47.764 1.00 27.50 843 ASN A CA 1
ATOM 6748 C C . ASN A 1 843 ? -15.570 -3.328 -47.340 1.00 27.50 843 ASN A C 1
ATOM 6750 O O . ASN A 1 843 ? -15.552 -2.917 -46.184 1.00 27.50 843 ASN A O 1
ATOM 6754 N N . ASN A 1 844 ? -16.286 -2.719 -48.305 1.00 26.78 844 ASN A N 1
ATOM 6755 C CA . ASN A 1 844 ? -17.181 -1.537 -48.258 1.00 26.78 844 ASN A CA 1
ATOM 6756 C C . ASN A 1 844 ? -16.532 -0.141 -48.028 1.00 26.78 844 ASN A C 1
ATOM 6758 O O . ASN A 1 844 ? -15.626 0.019 -47.224 1.00 26.78 844 ASN A O 1
ATOM 6762 N N . GLY A 1 845 ? -16.978 0.964 -48.658 1.00 26.70 845 GLY A N 1
ATOM 6763 C CA . GLY A 1 845 ? -17.948 1.125 -49.758 1.00 26.70 845 GLY A CA 1
ATOM 6764 C C . GLY A 1 845 ? -18.372 2.596 -50.037 1.00 26.70 845 GLY A C 1
ATOM 6765 O O . GLY A 1 845 ? -18.376 3.431 -49.142 1.00 26.70 845 GLY A O 1
ATOM 6766 N N . SER A 1 846 ? -18.816 2.893 -51.273 1.00 26.66 846 SER A N 1
ATOM 6767 C CA . SER A 1 846 ? -19.565 4.101 -51.742 1.00 26.66 846 SER A CA 1
ATOM 6768 C C . SER A 1 846 ? -18.882 5.492 -51.958 1.00 26.66 846 SER A C 1
ATOM 6770 O O . SER A 1 846 ? -18.779 6.331 -51.075 1.00 26.66 846 SER A O 1
ATOM 6772 N N . ILE A 1 847 ? -18.533 5.770 -53.228 1.00 27.86 847 ILE A N 1
ATOM 6773 C CA . ILE A 1 847 ? -19.004 6.888 -54.103 1.00 27.86 847 ILE A CA 1
ATOM 6774 C C . ILE A 1 847 ? -19.204 8.321 -53.524 1.00 27.86 847 ILE A C 1
ATOM 6776 O O . ILE A 1 847 ? -20.196 8.553 -52.841 1.00 27.86 847 ILE A O 1
ATOM 6780 N N . LEU A 1 848 ? -18.457 9.332 -54.041 1.00 27.41 848 LEU A N 1
ATOM 6781 C CA . LEU A 1 848 ? -19.013 10.667 -54.432 1.00 27.41 848 LEU A CA 1
ATOM 6782 C C . LEU A 1 848 ? -18.111 11.587 -55.323 1.00 27.41 848 LEU A C 1
ATOM 6784 O O . LEU A 1 848 ? -17.376 12.452 -54.867 1.00 27.41 848 LEU A O 1
ATOM 6788 N N . VAL A 1 849 ? -18.213 11.397 -56.645 1.00 28.48 849 VAL A N 1
ATOM 6789 C CA . VAL A 1 849 ? -18.394 12.405 -57.732 1.00 28.48 849 VAL A CA 1
ATOM 6790 C C . VAL A 1 849 ? -17.772 13.843 -57.639 1.00 28.48 849 VAL A C 1
ATOM 6792 O O . VAL A 1 849 ? -18.344 14.750 -57.051 1.00 28.48 849 VAL A O 1
ATOM 6795 N N . ALA A 1 850 ? -16.751 14.086 -58.490 1.00 28.58 850 ALA A N 1
ATOM 6796 C CA . ALA A 1 850 ? -16.566 15.242 -59.419 1.00 28.58 850 ALA A CA 1
ATOM 6797 C C . ALA A 1 850 ? -15.981 16.650 -59.033 1.00 28.58 850 ALA A C 1
ATOM 6799 O O . ALA A 1 850 ? -16.654 17.529 -58.514 1.00 28.58 850 ALA A O 1
ATOM 6800 N N . ARG A 1 851 ? -14.826 16.957 -59.671 1.00 26.11 851 ARG A N 1
ATOM 6801 C CA . ARG A 1 851 ? -14.654 17.984 -60.754 1.00 26.11 851 ARG A CA 1
ATOM 6802 C C . ARG A 1 851 ? -14.621 19.512 -60.453 1.00 26.11 851 ARG A C 1
ATOM 6804 O O . ARG A 1 851 ? -15.566 20.236 -60.735 1.00 26.11 851 ARG A O 1
ATOM 6811 N N . VAL A 1 852 ? -13.406 20.020 -60.205 1.00 27.39 852 VAL A N 1
ATOM 6812 C CA . VAL A 1 852 ? -12.686 21.040 -61.030 1.00 27.39 852 VAL A CA 1
ATOM 6813 C C . VAL A 1 852 ? -13.470 22.243 -61.627 1.00 27.39 852 VAL A C 1
ATOM 6815 O O . VAL A 1 852 ? -14.069 22.088 -62.695 1.00 27.39 852 VAL A O 1
ATOM 6818 N N . LYS A 1 853 ? -13.254 23.476 -61.099 1.00 26.11 853 LYS A N 1
ATOM 6819 C CA . LYS A 1 853 ? -12.791 24.687 -61.859 1.00 26.11 853 LYS A CA 1
ATOM 6820 C C . LYS A 1 853 ? -12.711 26.009 -61.051 1.00 26.11 853 LYS A C 1
ATOM 6822 O O . LYS A 1 853 ? -13.637 26.294 -60.310 1.00 26.11 853 LYS A O 1
ATOM 6827 N N . LYS A 1 854 ? -11.746 26.879 -61.440 1.00 27.42 854 LYS A N 1
ATOM 6828 C CA . LYS A 1 854 ? -11.730 28.374 -61.318 1.00 27.42 854 LYS A CA 1
ATOM 6829 C C . LYS A 1 854 ? -11.707 28.970 -59.881 1.00 27.42 854 LYS A C 1
ATOM 6831 O O . LYS A 1 854 ? -12.034 28.264 -58.945 1.00 27.42 854 LYS A O 1
ATOM 6836 N N . THR A 1 855 ? -11.313 30.228 -59.607 1.00 27.11 855 THR A N 1
ATOM 6837 C CA . THR A 1 855 ? -10.583 31.307 -60.343 1.00 27.11 855 THR A CA 1
ATOM 6838 C C . THR A 1 855 ? -9.765 32.120 -59.312 1.00 27.11 855 THR A C 1
ATOM 6840 O O . THR A 1 855 ? -10.145 32.162 -58.151 1.00 27.11 855 THR A O 1
ATOM 6843 N N . ILE A 1 856 ? -8.572 32.635 -59.640 1.00 30.64 856 ILE A N 1
ATOM 6844 C CA . ILE A 1 856 ? -8.308 34.074 -59.906 1.00 30.64 856 ILE A CA 1
ATOM 6845 C C . ILE A 1 856 ? -9.132 35.035 -59.024 1.00 30.64 856 ILE A C 1
ATOM 6847 O O . ILE A 1 856 ? -10.315 35.207 -59.298 1.00 30.64 856 ILE A O 1
ATOM 6851 N N . ASP A 1 857 ? -8.490 35.720 -58.068 1.00 27.17 857 ASP A N 1
ATOM 6852 C CA . ASP A 1 857 ? -8.185 37.156 -58.230 1.00 27.17 857 ASP A CA 1
ATOM 6853 C C . ASP A 1 857 ? -7.149 37.683 -57.214 1.00 27.17 857 ASP A C 1
ATOM 6855 O O . ASP A 1 857 ? -6.913 37.070 -56.173 1.00 27.17 857 ASP A O 1
ATOM 6859 N N . ALA A 1 858 ? -6.525 38.822 -57.530 1.00 35.19 858 ALA A N 1
ATOM 6860 C CA . ALA A 1 858 ? -5.662 39.593 -56.627 1.00 35.19 858 ALA A CA 1
ATOM 6861 C C . ALA A 1 858 ? -5.619 41.068 -57.062 1.00 35.19 858 ALA A C 1
ATOM 6863 O O . ALA A 1 858 ? -5.571 41.337 -58.264 1.00 35.19 858 ALA A O 1
ATOM 6864 N N . PRO A 1 859 ? -5.557 42.036 -56.125 1.00 44.41 859 PRO A N 1
ATOM 6865 C CA . PRO A 1 859 ? -4.951 43.318 -56.496 1.00 44.41 859 PRO A CA 1
ATOM 6866 C C . PRO A 1 859 ? -4.151 44.061 -55.403 1.00 44.41 859 PRO A C 1
ATOM 6868 O O . PRO A 1 859 ? -4.662 44.320 -54.323 1.00 44.41 859 PRO A O 1
ATOM 6871 N N . LYS A 1 860 ? -2.993 44.593 -55.841 1.00 31.39 860 LYS A N 1
ATOM 6872 C CA . LYS A 1 860 ? -2.349 45.880 -55.452 1.00 31.39 860 LYS A CA 1
ATOM 6873 C C . LYS A 1 860 ? -1.754 45.972 -54.021 1.00 31.39 860 LYS A C 1
ATOM 6875 O O . LYS A 1 860 ? -2.404 45.605 -53.060 1.00 31.39 860 LYS A O 1
ATOM 6880 N N . ALA A 1 861 ? -0.476 46.325 -53.798 1.00 30.97 861 ALA A N 1
ATOM 6881 C CA . ALA A 1 861 ? 0.389 47.438 -54.274 1.00 30.97 861 ALA A CA 1
ATOM 6882 C C . ALA A 1 861 ? 0.227 48.731 -53.426 1.00 30.97 861 ALA A C 1
ATOM 6884 O O . ALA A 1 861 ? -0.860 48.972 -52.920 1.00 30.97 861 ALA A O 1
ATOM 6885 N N . ALA A 1 862 ? 1.240 49.590 -53.216 1.00 30.33 862 ALA A N 1
ATOM 6886 C CA . ALA A 1 862 ? 2.582 49.697 -53.822 1.00 30.33 862 ALA A CA 1
ATOM 6887 C C . ALA A 1 862 ? 3.605 50.388 -52.878 1.00 30.33 862 ALA A C 1
ATOM 6889 O O . ALA A 1 862 ? 3.178 51.031 -51.929 1.00 30.33 862 ALA A O 1
ATOM 6890 N N . ALA A 1 863 ? 4.896 50.385 -53.271 1.00 31.12 863 ALA A N 1
ATOM 6891 C CA . ALA A 1 863 ? 5.932 51.398 -52.947 1.00 31.12 863 ALA A CA 1
ATOM 6892 C C . ALA A 1 863 ? 6.393 51.562 -51.466 1.00 31.12 863 ALA A C 1
ATOM 6894 O O . ALA A 1 863 ? 5.635 51.315 -50.541 1.00 31.12 863 ALA A O 1
ATOM 6895 N N . SER A 1 864 ? 7.622 52.002 -51.148 1.00 28.94 864 SER A N 1
ATOM 6896 C CA . SER A 1 864 ? 8.888 52.107 -51.917 1.00 28.94 864 SER A CA 1
ATOM 6897 C C . SER A 1 864 ? 10.049 52.519 -50.992 1.00 28.94 864 SER A C 1
ATOM 6899 O O . SER A 1 864 ? 9.818 53.387 -50.158 1.00 28.94 864 SER A O 1
ATOM 6901 N N . MET A 1 865 ? 11.287 52.077 -51.290 1.00 29.42 865 MET A N 1
ATOM 6902 C CA . MET A 1 865 ? 12.559 52.745 -50.900 1.00 29.42 865 MET A CA 1
ATOM 6903 C C . MET A 1 865 ? 12.887 52.787 -49.376 1.00 29.42 865 MET A C 1
ATOM 6905 O O . MET A 1 865 ? 11.999 52.649 -48.550 1.00 29.42 865 MET A O 1
ATOM 6909 N N . ALA A 1 866 ? 14.137 52.945 -48.911 1.00 31.70 866 ALA A N 1
ATOM 6910 C CA . ALA A 1 866 ? 15.459 52.765 -49.537 1.00 31.70 866 ALA A CA 1
ATOM 6911 C C . ALA A 1 866 ? 16.595 52.745 -48.473 1.00 31.70 866 ALA A C 1
ATOM 6913 O O . ALA A 1 866 ? 16.491 53.467 -47.492 1.00 31.70 866 ALA A O 1
ATOM 6914 N N . VAL A 1 867 ? 17.698 52.042 -48.797 1.00 33.09 867 VAL A N 1
ATOM 6915 C CA . VAL A 1 867 ? 19.116 52.461 -48.592 1.00 33.09 867 VAL A CA 1
ATOM 6916 C C . VAL A 1 867 ? 19.769 52.426 -47.178 1.00 33.09 867 VAL A C 1
ATOM 6918 O O . VAL A 1 867 ? 19.175 52.820 -46.186 1.00 33.09 867 VAL A O 1
ATOM 6921 N N . ASP A 1 868 ? 21.036 51.970 -47.197 1.00 31.48 868 ASP A N 1
ATOM 6922 C CA . ASP A 1 868 ? 22.194 52.089 -46.275 1.00 31.48 868 ASP A CA 1
ATOM 6923 C C . ASP A 1 868 ? 22.221 51.568 -44.813 1.00 31.48 868 ASP A C 1
ATOM 6925 O O . ASP A 1 868 ? 21.251 51.637 -44.073 1.00 31.48 868 ASP A O 1
ATOM 6929 N N . GLU A 1 869 ? 23.423 51.051 -44.472 1.00 33.25 869 GLU A N 1
ATOM 6930 C CA . GLU A 1 869 ? 24.228 51.110 -43.218 1.00 33.25 869 GLU A CA 1
ATOM 6931 C C . GLU A 1 869 ? 23.578 50.873 -41.822 1.00 33.25 869 GLU A C 1
ATOM 6933 O O . GLU A 1 869 ? 22.420 51.169 -41.575 1.00 33.25 869 GLU A O 1
ATOM 6938 N N . ALA A 1 870 ? 24.257 50.338 -40.792 1.00 35.66 870 ALA A N 1
ATOM 6939 C CA . ALA A 1 870 ? 25.661 49.936 -40.579 1.00 35.66 870 ALA A CA 1
ATOM 6940 C C . ALA A 1 870 ? 25.749 48.794 -39.517 1.00 35.66 870 ALA A C 1
ATOM 6942 O O . ALA A 1 870 ? 24.735 48.469 -38.896 1.00 35.66 870 ALA A O 1
ATOM 6943 N N . PRO A 1 871 ? 26.925 48.167 -39.286 1.00 62.94 871 PRO A N 1
ATOM 6944 C CA . PRO A 1 871 ? 27.081 47.064 -38.329 1.00 62.94 871 PRO A CA 1
ATOM 6945 C C . PRO A 1 871 ? 27.562 47.489 -36.927 1.00 62.94 871 PRO A C 1
ATOM 6947 O O . PRO A 1 871 ? 28.207 48.525 -36.757 1.00 62.94 871 PRO A O 1
ATOM 6950 N N . SER A 1 872 ? 27.348 46.613 -35.939 1.00 47.66 872 SER A N 1
ATOM 6951 C CA . SER A 1 872 ? 28.134 46.472 -34.695 1.00 47.66 872 SER A CA 1
ATOM 6952 C C . SER A 1 872 ? 27.958 45.055 -34.150 1.00 47.66 872 SER A C 1
ATOM 6954 O O . SER A 1 872 ? 26.788 44.664 -33.951 1.00 47.66 872 SER A O 1
#

Secondary structure (DSSP, 8-state):
--------TT-EEEEEETTTEEEEEEEEEEETTEEEEEETTS-EEEEEGGGEEEPPSSS-TT--SBGGG-SS-SHHHHHHHHHHHHHTT--EEEETTEEEE---SS--TTTSSHHHHHHTTT--TTTS-S-HHHHHHHHHHHHT---GGG-HHHHTTS----TT--HHHHHHHHHHHHHHTT--HHHHHHHHHHHHHHHHHHT--EEE-SSTT-EEE-SHHHHHHHHHHHHHHTS-HHHHHHHHHEEEEE-SS-EEEEEPPHHHHHHHHHHHHHHHHHHHHHHHHHHHHHHH---TT-S--------------SSB-HHHHHHHHHHHHHHHHHHHHHHHHHHHHHHHTT-----------HHHHHHHH-TTTSHHHHHHHHHHSTT--HHHHHHHHHHHHTT-TTEE--SS-SS-EEEEETTEEEEE--TTHHHHH-----HHHHHHHHT-S-HHHHHHSPPPPGGGTT------HHHHHHHHHHHHHHHHHTS---------S-TT--SS---HHHHHHHHHHTSHHHHHHHHHHS--EEEEHHHHHHHHGGG-GGGGSSS--HHHHHHHHHHHHT--S-EE-SSEEEE-TTHHHHHHHHHHHHHHHHHHHHHHHHHHHHHHHHHHHHHHHHHHHHHHHHHHHHHHHHHHHHHHHHHHHHHHHHHHHHHHHHHHHHHHHHHHHHHHHHHHHHHHHHHHHHHHHHHHHHHHHHHHHHHHHHHHHHHHHHHHHHHHHHHHHHHHHHHHHTTSSSS---------------------------------------------------------------------------------------------------------------------

pLDDT: mean 75.13, std 20.66, range [20.44, 96.69]

Mean predicted aligned error: 20.79 Å

Solvent-accessible surface area (backbone atoms only — not comparable to full-atom values): 53298 Å² total; per-residue (Å²): 130,89,78,82,68,85,81,46,71,70,35,50,28,35,39,76,33,99,89,69,59,54,42,50,27,35,28,70,44,73,66,85,60,39,32,34,28,46,27,81,88,74,53,74,48,78,46,50,60,89,68,50,46,82,47,80,85,81,64,56,85,64,36,65,55,36,51,76,74,46,97,59,83,44,70,66,49,54,52,49,33,54,47,40,18,43,78,73,65,48,37,40,32,24,55,72,96,45,79,47,75,55,88,75,94,63,90,62,69,86,69,75,34,69,77,44,59,63,65,37,59,93,49,62,80,76,81,56,79,50,51,74,58,38,56,56,46,52,53,35,61,75,64,69,58,76,66,59,77,78,27,54,86,52,34,81,76,77,64,90,77,63,95,92,61,57,70,69,59,51,50,55,48,50,50,54,51,37,50,76,50,68,46,48,70,72,53,49,54,48,52,52,32,51,53,44,20,43,47,29,45,52,46,44,45,55,29,77,37,96,52,92,58,21,32,35,66,57,43,74,63,16,46,50,24,42,44,51,19,18,62,52,49,38,35,57,52,65,54,54,50,44,40,28,25,38,44,79,47,76,55,98,89,52,77,47,76,42,63,24,36,34,67,58,18,51,52,37,48,53,40,51,44,50,51,54,52,51,35,50,49,55,48,51,54,52,49,46,51,68,59,74,55,79,73,90,84,60,92,72,85,85,87,83,86,86,75,77,66,72,66,81,63,100,75,26,44,61,66,44,52,54,39,35,49,52,40,53,52,51,49,46,50,49,50,57,50,56,53,47,54,53,51,51,52,39,60,75,30,66,46,96,79,77,90,78,90,74,89,79,57,64,72,59,49,44,51,40,67,31,83,83,82,5,52,52,51,55,47,55,55,41,61,71,41,100,79,60,49,38,55,58,48,31,53,48,50,53,68,76,39,66,88,38,95,49,44,47,73,52,92,87,53,91,39,38,43,28,41,57,47,96,60,46,79,42,59,35,49,32,80,56,40,54,67,69,32,53,68,69,81,52,68,51,50,48,54,45,36,40,64,20,74,32,67,69,55,19,63,60,39,68,84,80,73,78,83,61,80,81,73,80,68,88,70,32,46,64,57,52,50,51,52,53,54,47,56,50,50,58,53,50,73,75,49,89,85,80,89,83,84,89,76,68,46,40,94,82,79,55,83,98,49,72,38,66,68,62,37,54,47,47,38,49,45,67,45,49,58,55,54,50,51,50,38,53,74,49,53,64,46,71,38,46,48,67,65,46,46,72,72,48,38,85,76,42,63,74,64,66,78,59,101,60,56,60,67,67,35,51,51,54,44,43,56,75,68,64,67,76,84,60,47,67,39,78,65,33,40,32,27,37,72,63,51,65,59,52,52,53,50,57,43,48,53,51,51,51,52,52,50,50,53,52,50,53,53,50,53,50,52,53,52,50,54,52,50,53,52,53,51,53,53,50,52,52,52,52,50,53,53,53,53,49,52,54,50,53,53,52,49,50,55,50,52,51,55,49,50,53,48,53,52,49,53,50,54,53,48,53,54,50,52,54,50,52,51,52,50,51,53,50,52,54,52,50,51,51,52,54,54,48,53,55,50,53,53,51,52,48,52,52,51,53,53,52,53,52,50,56,56,50,52,53,55,50,49,54,55,54,51,51,51,54,52,53,54,53,54,53,51,54,52,53,52,54,50,53,61,51,51,56,66,47,56,61,63,60,67,74,75,70,87,85,76,84,89,81,84,90,86,89,90,85,79,89,89,87,79,85,76,90,86,79,92,82,85,81,91,83,80,87,84,86,87,89,82,83,89,80,85,84,88,79,87,86,89,77,88,81,86,91,81,89,84,87,84,90,87,83,83,92,81,90,91,85,82,89,83,89,88,87,83,90,80,88,86,83,88,88,80,89,80,82,89,82,90,84,88,91,89,89,84,88,84,86,90,86,88,86,83,91,82,90,76,92,86,85,84,85,87,80,89,78,90,80,86,83,88,83,91,134

Nearest PDB structures (foldseek):
  7dhw-assembly1_A  TM=6.607E-01  e=1.137E-71  Arabidopsis thaliana
  8of8-assembly1_M  TM=5.486E-01  e=6.745E-49  Mus musculus
  5hmp-assembly2_B  TM=6.473E-01  e=5.291E-45  Homo sapiens
  5hmp-assembly1_A  TM=6.508E-01  e=5.318E-43  Homo sapiens
  4zg4-assembly1_B  TM=6.443E-01  e=6.888E-41  Homo sapiens